Protein AF-0000000084910291 (afdb_homodimer)

Radius of gyration: 29.85 Å; Cα contacts (8 Å, |Δi|>4): 2080; chains: 2; bounding box: 60×90×69 Å

Foldseek 3Di:
DFQLQDPPPPPPPPDPPPPPLVSRFKFKAKDKDAAPACRLAFAEEEEDAAQVQAFLVCCQAQFAHQWHFAQCQVVVCVVPVGRDTDGDPLHLSNGHIYMYIQDDPPAFQIHGPPCPQLRPGARSDAAELLRRLSSVLSRVLRVCVVVVSNLPHAYEYEYEAQCLSNRLSNVVVCVVPVNSHNYFAYEYELYAFAQQAGLHQFFFCLVLLVLCVVVVLADPVLNVVLPVPPDPVCRGGVVTDPSNVVSLVVSLVSNDEADQQFRPDPCLAQPLQQPPPPNPCCSGDVSPRPNPNGHPPPRHGSSNSVVSNCLDPVNCVVSVHDNSGDTIRYNCHPNHHYDYDGHGCLVVVVCCQPPHLHAYEYEYECRRSRSHPVSVVCSNVVSCVVVVWAWPFDKAFFALVLEAHTQFIKTATHSRYMYTYGYNGTRSRSNRPVSSVSSVVVCRSVVHDGRHYHD/DFQLPPPDPPPDPPDPPPPVLCSRFKFKAKDKDAAPACRLAFAEEEEDAAQVQAFLVCCQAQFAHQWHFAQQQVVVCVVPVGRDTDGDPLHLSNGHIYMYIQDDPPAFQIHGPPCHQLHPRAGSDAAELLRRLSSVLSRVLRVCVVVVSNLPHAYEYEYEAQCLSNRLSNVVVCVVPVNSHNYFAYEYELYAFAQQAGQHQFFFCLVLLVLCVVVVLADPVLNVVLPVPPDPVCRGGVVTDPSNVVSLVVSLVSNDDADQQFRPDPCLAAVLQQPPPPNPCCRGHPSPDPPPRSRVPVRHGSSNSVVSNCLDPVNCVVSVHDNSGDTIRYNCDPNHHYDYDGHGCLVVVVCCQPPHLHAYEYEYECRRSRSHPVSVVCSNVVSCVVVVWAWPFDKAFFALVLEAHTQFIKTATHSRYMYTYGYNGTRSRSNRPVSSVSSVVVCSSVVHDGRHYHD

Organism: Salpingoeca rosetta (strain ATCC 50818 / BSB-021) (NCBI:txid946362)

pLDDT: mean 85.67, std 19.96, range [27.86, 98.88]

InterPro domains:
  IPR001563 Peptidase S10, serine carboxypeptidase [PF00450] (27-446)
  IPR001563 Peptidase S10, serine carboxypeptidase [PR00724] (88-100)
  IPR001563 Peptidase S10, serine carboxypeptidase [PR00724] (101-111)
  IPR001563 Peptidase S10, serine carboxypeptidase [PR00724] (143-168)
  IPR001563 Peptidase S10, serine carboxypeptidase [PR00724] (417-430)
  IPR001563 Peptidase S10, serine carboxypeptidase [PTHR11802] (28-434)
  IPR018202 Serine carboxypeptidase, serine active site [PS00131] (157-164)
  IPR029058 Alpha/Beta hydrolase fold [G3DSA:3.40.50.1820] (8-272)
  IPR029058 Alpha/Beta hydrolase fold [SSF53474] (28-450)
  IPR033124 Serine carboxypeptidases, histidine active site [PS00560] (417-434)

Solvent-accessible surface area (backbone atoms only — not comparable to full-atom values): 45420 Å² total; per-residue (Å²): 114,44,54,19,57,64,71,70,76,72,63,75,73,61,93,80,76,70,76,77,60,63,38,65,30,34,37,33,31,58,49,77,42,66,18,72,67,43,52,83,69,31,34,37,39,34,39,33,42,17,54,56,34,35,25,16,60,49,44,39,33,44,31,35,26,56,45,24,38,37,68,67,12,51,54,38,20,76,74,72,74,47,60,42,73,39,81,36,95,41,22,52,32,60,65,16,20,37,36,34,39,17,72,60,37,20,12,21,62,9,19,17,56,86,65,34,46,58,30,85,32,50,25,66,50,78,43,33,50,68,54,48,19,51,43,50,42,33,28,53,42,48,47,36,67,76,39,55,86,55,34,82,28,50,26,30,43,30,28,21,33,38,12,27,45,49,43,59,46,26,50,53,47,32,74,76,52,46,72,71,57,40,73,46,31,37,36,26,29,27,43,27,37,19,37,63,63,32,71,16,73,44,52,28,57,38,55,57,52,47,42,39,48,26,53,60,44,40,55,69,68,57,50,52,51,42,64,73,68,35,52,70,65,31,29,47,59,43,71,56,50,73,71,37,46,52,48,53,51,49,45,42,59,25,39,53,59,73,32,58,49,22,56,71,47,81,50,40,34,25,57,53,69,38,62,48,88,82,50,71,76,65,55,52,54,69,80,54,50,77,63,53,82,48,42,68,37,85,55,80,26,41,62,48,46,52,60,57,43,60,68,32,65,69,44,21,56,75,67,72,43,65,80,71,41,37,76,32,62,24,58,54,29,89,46,42,44,74,46,92,68,52,43,64,44,65,67,54,54,50,46,42,39,73,72,41,85,39,36,37,39,38,31,20,12,46,35,10,65,66,53,31,44,65,54,54,53,46,53,52,51,55,50,39,53,74,71,65,55,52,74,73,36,69,66,27,32,25,23,78,72,46,21,60,49,57,38,27,35,33,32,28,36,52,51,52,32,35,43,36,41,32,64,67,9,15,43,57,35,35,52,66,33,30,63,59,40,37,52,51,49,51,33,60,76,66,71,47,80,75,33,41,67,49,118,112,46,54,18,57,65,70,70,74,72,62,76,74,60,93,81,75,69,72,80,65,58,37,66,29,31,37,31,32,60,48,78,42,66,18,72,68,43,54,82,68,33,35,35,39,32,39,34,44,18,54,55,34,35,24,16,60,48,45,39,32,45,30,35,27,55,45,23,35,36,69,67,13,51,55,38,21,75,74,72,74,47,60,42,72,37,81,36,95,42,21,52,32,61,65,18,20,36,36,32,39,18,72,60,42,21,12,21,65,8,18,19,56,87,66,33,49,58,30,85,34,48,28,67,50,79,41,33,51,66,54,48,17,50,44,51,43,33,28,51,43,48,46,36,66,76,40,56,86,55,33,82,26,51,26,30,43,31,26,21,33,38,11,28,45,49,41,58,45,26,50,52,47,32,74,77,53,44,73,72,58,42,74,46,30,36,34,27,28,29,44,28,36,20,37,63,62,32,71,16,70,46,51,27,56,39,54,55,52,48,41,39,45,28,53,59,44,40,54,69,68,58,51,51,51,41,64,72,69,36,50,68,65,30,29,48,59,43,68,55,51,75,70,38,45,52,48,54,51,49,46,43,58,24,39,59,62,74,33,57,47,21,56,71,50,80,54,37,40,20,61,55,70,30,63,48,87,80,50,72,78,66,54,52,46,66,82,50,54,80,62,63,68,52,45,67,31,86,55,80,23,43,61,46,46,53,61,56,42,60,68,32,64,68,46,20,56,74,68,73,43,66,78,70,40,36,74,32,62,25,59,55,29,89,45,45,46,72,47,92,68,53,44,64,45,65,68,55,54,50,46,43,37,74,72,41,83,40,37,37,39,38,33,21,12,46,34,9,65,67,52,30,45,65,53,55,53,47,55,53,50,54,50,39,54,73,71,64,54,52,74,72,36,69,65,28,32,26,22,78,72,47,20,59,50,57,40,28,34,34,33,28,35,50,51,51,34,36,42,35,41,32,63,68,9,15,44,57,34,35,50,65,33,29,63,58,40,37,51,52,51,51,32,60,76,66,71,47,80,75,33,43,67,49,111

Secondary structure (DSSP, 8-state):
-EE-----S-S---TT------GGGEEEEEEEE--SS-TTTS-EEEEE--TTT--THHIIIIIISSEE--HHHHHHHHHHSSPPPEE-TT-GGGTSEEEEEE-STTSBT-EETTT-TTSSS--SSEEEHHHHHHHHHHHHHHHHHH-GGGTTSPEEEEEETTHHHHHHHHHHHHHH--TT--EEEEEEES---BTTTBSSS---SHHHHHHHHHTTSS-HHHHHHHHHHS-HHHHHH----HHHHHHHHHHHHHH----TT-TT------STT---TT-----S-S-S-----S---SS--HHHHHHHHHTSHHHHHHTT--TT---B-STT-TT-EEE------HHHHHHHHHH---EEEEEEETT-STT-HHHHHHHHHHHHHHTTPPEEEEEEEEESSSSS-EEEEEEEETTTEEEEEETT--SSHHHH-HHHHHHHHHHHHHT-PPPB---/-EE-----S-S---TT------GGGEEEEEEEE--SS-TTTS-EEEEE--TTT--THHIIIIIISSEE--HHHHHHHHHHSSPPPEE-TT-GGGTSEEEEEE-STTBBT-EETTT-TTSSS--SSEEEHHHHHHHHHHHHHHHHHH-GGGTTSPEEEEEETTHHHHHHHHHHHHHH--TT--EEEEEEES---BTTTBSSS---SHHHHHHHHHTTSS-HHHHHHHHHHS-HHHHHH----HHHHHHHHHHHHHH----TT-TT------STT---TT-----S-TTS----S----SS--HHHHHHHHHTSHHHHHHTT--TT---B-STT-TT-EEE------HHHHHHHHHH---EEEEEEETT-STT-HHHHHHHHHHHHHHTTPPEEEEEEEEESSSSS-EEEEEEEETTTEEEEEETT--SSHHHH-HHHHHHHHHHHHHT-PPPB---

Structure (mmCIF, N/CA/C/O backbone):
data_AF-0000000084910291-model_v1
#
loop_
_entity.id
_entity.type
_entity.pdbx_description
1 polymer Carboxypeptidase
#
loop_
_atom_site.group_PDB
_atom_site.id
_atom_site.type_symbol
_atom_site.label_atom_id
_atom_site.label_alt_id
_atom_site.label_comp_id
_atom_site.label_asym_id
_atom_site.label_entity_id
_atom_site.label_seq_id
_atom_site.pdbx_PDB_ins_code
_atom_site.Cartn_x
_atom_site.Cartn_y
_atom_site.Cartn_z
_atom_site.occupancy
_atom_site.B_iso_or_equiv
_atom_site.auth_seq_id
_atom_site.auth_comp_id
_atom_site.auth_asym_id
_atom_site.auth_atom_id
_atom_site.pdbx_PDB_model_num
ATOM 1 N N . MET A 1 1 ? 17.5 -29.156 -21.75 1 74.69 1 MET A N 1
ATOM 2 C CA . MET A 1 1 ? 16.297 -29.469 -22.516 1 74.69 1 MET A CA 1
ATOM 3 C C . MET A 1 1 ? 15.82 -30.891 -22.219 1 74.69 1 MET A C 1
ATOM 5 O O . MET A 1 1 ? 16.625 -31.797 -22.062 1 74.69 1 MET A O 1
ATOM 9 N N . THR A 1 2 ? 14.586 -31.016 -21.891 1 62.75 2 THR A N 1
ATOM 10 C CA . THR A 1 2 ? 14.008 -32.344 -21.703 1 62.75 2 THR A CA 1
ATOM 11 C C . THR A 1 2 ? 12.781 -32.531 -22.594 1 62.75 2 THR A C 1
ATOM 13 O O . THR A 1 2 ? 11.977 -31.609 -22.75 1 62.75 2 THR A O 1
ATOM 16 N N . SER A 1 3 ? 12.711 -33.625 -23.375 1 60.72 3 SER A N 1
ATOM 17 C CA . SER A 1 3 ? 11.555 -33.938 -24.219 1 60.72 3 SER A CA 1
ATOM 18 C C . SER A 1 3 ? 10.367 -34.406 -23.375 1 60.72 3 SER A C 1
ATOM 20 O O . SER A 1 3 ? 10.539 -34.844 -22.234 1 60.72 3 SER A O 1
ATOM 22 N N . CYS A 1 4 ? 9.117 -34.094 -23.828 1 57.97 4 CYS A N 1
ATOM 23 C CA . CYS A 1 4 ? 7.918 -34.656 -23.219 1 57.97 4 CYS A CA 1
ATOM 24 C C . CYS A 1 4 ? 7.621 -36.031 -23.797 1 57.97 4 CYS A C 1
ATOM 26 O O . CYS A 1 4 ? 6.945 -36.156 -24.828 1 57.97 4 CYS A O 1
ATOM 28 N N . PRO A 1 5 ? 8.359 -37.125 -23.359 1 48.12 5 PRO A N 1
ATOM 29 C CA . PRO A 1 5 ? 8.102 -38.406 -24.031 1 48.12 5 PRO A CA 1
ATOM 30 C C . PRO A 1 5 ? 6.629 -38.812 -24.016 1 48.12 5 PRO A C 1
ATOM 32 O O . PRO A 1 5 ? 5.883 -38.375 -23.141 1 48.12 5 PRO A O 1
ATOM 35 N N . ALA A 1 6 ? 6.125 -39.469 -25.125 1 47.84 6 ALA A N 1
ATOM 36 C CA . ALA A 1 6 ? 4.758 -39.938 -25.297 1 47.84 6 ALA A CA 1
ATOM 37 C C . ALA A 1 6 ? 4.297 -40.75 -24.078 1 47.84 6 ALA A C 1
ATOM 39 O O . ALA A 1 6 ? 5.012 -41.625 -23.594 1 47.84 6 ALA A O 1
ATOM 40 N N . ALA A 1 7 ? 3.459 -40.219 -23.094 1 43.28 7 ALA A N 1
ATOM 41 C CA . ALA A 1 7 ? 2.721 -41.125 -22.219 1 43.28 7 ALA A CA 1
ATOM 42 C C . ALA A 1 7 ? 2.229 -42.344 -22.984 1 43.28 7 ALA A C 1
ATOM 44 O O . ALA A 1 7 ? 1.704 -42.25 -24.094 1 43.28 7 ALA A O 1
ATOM 45 N N . SER A 1 8 ? 2.738 -43.469 -22.781 1 34.62 8 SER A N 1
ATOM 46 C CA . SER A 1 8 ? 1.968 -44.625 -23.25 1 34.62 8 SER A CA 1
ATOM 47 C C . SER A 1 8 ? 0.469 -44.344 -23.156 1 34.62 8 SER A C 1
ATOM 49 O O . SER A 1 8 ? 0.027 -43.562 -22.344 1 34.62 8 SER A O 1
ATOM 51 N N . SER A 1 9 ? -0.289 -44.719 -24.234 1 33.62 9 SER A N 1
ATOM 52 C CA . SER A 1 9 ? -1.729 -44.719 -24.469 1 33.62 9 SER A CA 1
ATOM 53 C C . SER A 1 9 ? -2.492 -45.094 -23.203 1 33.62 9 SER A C 1
ATOM 55 O O . SER A 1 9 ? -3.566 -45.688 -23.266 1 33.62 9 SER A O 1
ATOM 57 N N . ALA A 1 10 ? -1.91 -45.25 -22.141 1 34.34 10 ALA A N 1
ATOM 58 C CA . ALA A 1 10 ? -2.945 -45.719 -21.219 1 34.34 10 ALA A CA 1
ATOM 59 C C . ALA A 1 10 ? -4.039 -44.656 -21.062 1 34.34 10 ALA A C 1
ATOM 61 O O . ALA A 1 10 ? -4.883 -44.75 -20.172 1 34.34 10 ALA A O 1
ATOM 62 N N . ALA A 1 11 ? -3.844 -43.438 -21.453 1 34.78 11 ALA A N 1
ATOM 63 C CA . ALA A 1 11 ? -5.062 -42.656 -21.281 1 34.78 11 ALA A CA 1
ATOM 64 C C . ALA A 1 11 ? -6.246 -43.312 -21.984 1 34.78 11 ALA A C 1
ATOM 66 O O . ALA A 1 11 ? -6.145 -43.688 -23.156 1 34.78 11 ALA A O 1
ATOM 67 N N . THR A 1 12 ? -7.066 -43.938 -21.234 1 33.25 12 THR A N 1
ATOM 68 C CA . THR A 1 12 ? -8.414 -44.312 -21.656 1 33.25 12 THR A CA 1
ATOM 69 C C . THR A 1 12 ? -8.961 -43.25 -22.641 1 33.25 12 THR A C 1
ATOM 71 O O . THR A 1 12 ? -8.898 -42.062 -22.359 1 33.25 12 THR A O 1
ATOM 74 N N . HIS A 1 13 ? -8.883 -43.531 -23.922 1 32.38 13 HIS A N 1
ATOM 75 C CA . HIS A 1 13 ? -9.578 -42.906 -25.031 1 32.38 13 HIS A CA 1
ATOM 76 C C . HIS A 1 13 ? -10.945 -42.375 -24.594 1 32.38 13 HIS A C 1
ATOM 78 O O . HIS A 1 13 ? -11.891 -43.156 -24.453 1 32.38 13 HIS A O 1
ATOM 84 N N . GLN A 1 14 ? -11.117 -41.469 -23.672 1 31.59 14 GLN A N 1
ATOM 85 C CA . GLN A 1 14 ? -12.492 -41.062 -23.906 1 31.59 14 GLN A CA 1
ATOM 86 C C . GLN A 1 14 ? -12.742 -40.75 -25.375 1 31.59 14 GLN A C 1
ATOM 88 O O . GLN A 1 14 ? -11.922 -40.094 -26.031 1 31.59 14 GLN A O 1
ATOM 93 N N . PRO A 1 15 ? -13.586 -41.344 -26.141 1 31.5 15 PRO A N 1
ATOM 94 C CA . PRO A 1 15 ? -14.203 -41.062 -27.438 1 31.5 15 PRO A CA 1
ATOM 95 C C . PRO A 1 15 ? -14.586 -39.594 -27.609 1 31.5 15 PRO A C 1
ATOM 97 O O . PRO A 1 15 ? -15.219 -39.031 -26.734 1 31.5 15 PRO A O 1
ATOM 100 N N . GLY A 1 16 ? -13.703 -38.656 -28.391 1 35.56 16 GLY A N 1
ATOM 101 C CA . GLY A 1 16 ? -13.828 -37.344 -28.953 1 35.56 16 GLY A CA 1
ATOM 102 C C . GLY A 1 16 ? -12.594 -36.469 -28.75 1 35.56 16 GLY A C 1
ATOM 103 O O . GLY A 1 16 ? -12.422 -35.469 -29.422 1 35.56 16 GLY A O 1
ATOM 104 N N . LEU A 1 17 ? -12.039 -36.375 -27.547 1 37.38 17 LEU A N 1
ATOM 105 C CA . LEU A 1 17 ? -10.953 -35.438 -27.422 1 37.38 17 LEU A CA 1
ATOM 106 C C . LEU A 1 17 ? -9.633 -36.031 -27.875 1 37.38 17 LEU A C 1
ATOM 108 O O . LEU A 1 17 ? -8.852 -36.531 -27.047 1 37.38 17 LEU A O 1
ATOM 112 N N . HIS A 1 18 ? -9.484 -36.875 -28.922 1 37.84 18 HIS A N 1
ATOM 113 C CA . HIS A 1 18 ? -8.25 -37.438 -29.438 1 37.84 18 HIS A CA 1
ATOM 114 C C . HIS A 1 18 ? -7.305 -36.344 -29.938 1 37.84 18 HIS A C 1
ATOM 116 O O . HIS A 1 18 ? -7.145 -36.188 -31.156 1 37.84 18 HIS A O 1
ATOM 122 N N . GLN A 1 19 ? -7.398 -35.062 -29.656 1 42.38 19 GLN A N 1
ATOM 123 C CA . GLN A 1 19 ? -6.324 -34.375 -30.344 1 42.38 19 GLN A CA 1
ATOM 124 C C . GLN A 1 19 ? -4.957 -34.875 -29.906 1 42.38 19 GLN A C 1
ATOM 126 O O . GLN A 1 19 ? -4.625 -34.844 -28.719 1 42.38 19 GLN A O 1
ATOM 131 N N . ASP A 1 20 ? -4.328 -35.875 -30.609 1 42.41 20 ASP A N 1
ATOM 132 C CA . ASP A 1 20 ? -2.967 -36.375 -30.547 1 42.41 20 ASP A CA 1
ATOM 133 C C . ASP A 1 20 ? -1.956 -35.25 -30.375 1 42.41 20 ASP A C 1
ATOM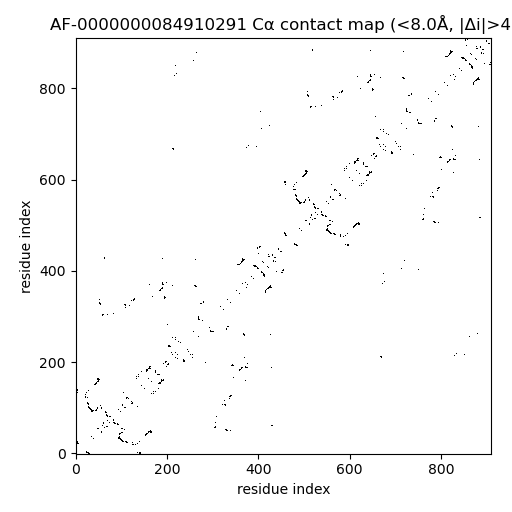 135 O O . ASP A 1 20 ? -1.758 -34.438 -31.266 1 42.41 20 ASP A O 1
ATOM 139 N N . ILE A 1 21 ? -1.967 -34.469 -29.422 1 51.69 21 ILE A N 1
ATOM 140 C CA . ILE A 1 21 ? -0.77 -33.656 -29.281 1 51.69 21 ILE A CA 1
ATOM 141 C C . ILE A 1 21 ? 0.471 -34.531 -29.281 1 51.69 21 ILE A C 1
ATOM 143 O O . ILE A 1 21 ? 0.593 -35.438 -28.469 1 51.69 21 ILE A O 1
ATOM 147 N N . PRO A 1 22 ? 1.172 -34.625 -30.406 1 55.94 22 PRO A N 1
ATOM 148 C CA . PRO A 1 22 ? 2.424 -35.375 -30.406 1 55.94 22 PRO A CA 1
ATOM 149 C C . PRO A 1 22 ? 3.412 -34.875 -29.359 1 55.94 22 PRO A C 1
ATOM 151 O O . PRO A 1 22 ? 4.238 -34 -29.641 1 55.94 22 PRO A O 1
ATOM 154 N N . MET A 1 23 ? 3.074 -35.125 -28.094 1 63 23 MET A N 1
ATOM 155 C CA . MET A 1 23 ? 3.936 -34.844 -26.953 1 63 23 MET A CA 1
ATOM 156 C C . MET A 1 23 ? 5.387 -35.188 -27.266 1 63 23 MET A C 1
ATOM 158 O O . MET A 1 23 ? 6.309 -34.531 -26.75 1 63 23 MET A O 1
ATOM 162 N N . GLU A 1 24 ? 5.473 -36.031 -28.297 1 68.44 24 GLU A N 1
ATOM 163 C CA . GLU A 1 24 ? 6.828 -36.469 -28.625 1 68.44 24 GLU A CA 1
ATOM 164 C C . GLU A 1 24 ? 7.617 -35.344 -29.297 1 68.44 24 GLU A C 1
ATOM 166 O O . GLU A 1 24 ? 8.852 -35.406 -29.328 1 68.44 24 GLU A O 1
ATOM 171 N N . ARG A 1 25 ? 6.941 -34.344 -29.578 1 78.19 25 ARG A N 1
ATOM 172 C CA . ARG A 1 25 ? 7.598 -33.25 -30.312 1 78.19 25 ARG A CA 1
ATOM 173 C C . ARG A 1 25 ? 7.938 -32.094 -29.391 1 78.19 25 ARG A C 1
ATOM 175 O O . ARG A 1 25 ? 8.617 -31.141 -29.797 1 78.19 25 ARG A O 1
ATOM 182 N N . CYS A 1 26 ? 7.539 -32.25 -28.188 1 85.56 26 CYS A N 1
ATOM 183 C CA . CYS A 1 26 ? 7.715 -31.156 -27.266 1 85.56 26 CYS A CA 1
ATOM 184 C C . CYS A 1 26 ? 9.102 -31.188 -26.625 1 85.56 26 CYS A C 1
ATOM 186 O O . CYS A 1 26 ? 9.523 -32.219 -26.094 1 85.56 26 CYS A O 1
ATOM 188 N N . MET A 1 27 ? 9.844 -30.062 -26.781 1 87.25 27 MET A N 1
ATOM 189 C CA . MET A 1 27 ? 11.117 -29.859 -26.109 1 87.25 27 MET A CA 1
ATOM 190 C C . MET A 1 27 ? 11 -28.766 -25.047 1 87.25 27 MET A C 1
ATOM 192 O O . MET A 1 27 ? 10.773 -27.594 -25.375 1 87.25 27 MET A O 1
ATOM 196 N N . VAL A 1 28 ? 11.188 -29.172 -23.781 1 92.31 28 VAL A N 1
ATOM 197 C CA . VAL A 1 28 ? 10.922 -28.266 -22.672 1 92.31 28 VAL A CA 1
ATOM 198 C C . VAL A 1 28 ? 12.234 -27.75 -22.094 1 92.31 28 VAL A C 1
ATOM 200 O O . VAL A 1 28 ? 13.117 -28.547 -21.734 1 92.31 28 VAL A O 1
ATOM 203 N N . HIS A 1 29 ? 12.344 -26.422 -22.094 1 93.56 29 HIS A N 1
ATOM 204 C CA . HIS A 1 29 ? 13.484 -25.797 -21.453 1 93.56 29 HIS A CA 1
ATOM 205 C C . HIS A 1 29 ? 13.273 -25.672 -19.953 1 93.56 29 HIS A C 1
ATOM 207 O O . HIS A 1 29 ? 12.203 -25.25 -19.5 1 93.56 29 HIS A O 1
ATOM 213 N N . TRP A 1 30 ? 14.242 -26.141 -19.188 1 96 30 TRP A N 1
ATOM 214 C CA . TRP A 1 30 ? 14.211 -26.031 -17.734 1 96 30 TRP A CA 1
ATOM 215 C C . TRP A 1 30 ? 15.578 -25.625 -17.188 1 96 30 TRP A C 1
ATOM 217 O O . TRP A 1 30 ? 16.594 -25.797 -17.859 1 96 30 TRP A O 1
ATOM 227 N N . ILE A 1 31 ? 15.531 -24.969 -16.062 1 96.38 31 ILE A N 1
ATOM 228 C CA . ILE A 1 31 ? 16.75 -24.625 -15.336 1 96.38 31 ILE A CA 1
ATOM 229 C C . ILE A 1 31 ? 16.672 -25.156 -13.906 1 96.38 31 ILE A C 1
ATOM 231 O O . ILE A 1 31 ? 15.68 -24.953 -13.211 1 96.38 31 ILE A O 1
ATOM 235 N N . LEU A 1 32 ? 17.672 -25.922 -13.547 1 97.38 32 LEU A N 1
ATOM 236 C CA . LEU A 1 32 ? 17.828 -26.375 -12.172 1 97.38 32 LEU A CA 1
ATOM 237 C C . LEU A 1 32 ? 18.906 -25.578 -11.445 1 97.38 32 LEU A C 1
ATOM 239 O O . LEU A 1 32 ? 20.031 -25.484 -11.93 1 97.38 32 LEU A O 1
ATOM 243 N N . LEU A 1 33 ? 18.516 -24.969 -10.352 1 97.56 33 LEU A N 1
ATOM 244 C CA . LEU A 1 33 ? 19.469 -24.359 -9.438 1 97.56 33 LEU A CA 1
ATOM 245 C C . LEU A 1 33 ? 19.578 -25.156 -8.148 1 97.56 33 LEU A C 1
ATOM 247 O O . LEU A 1 33 ? 18.578 -25.391 -7.469 1 97.56 33 LEU A O 1
ATOM 251 N N . GLU A 1 34 ? 20.797 -25.531 -7.844 1 97.62 34 GLU A N 1
ATOM 252 C CA . GLU A 1 34 ? 21.016 -26.328 -6.633 1 97.62 34 GLU A CA 1
ATOM 253 C C . GLU A 1 34 ? 20.938 -25.438 -5.387 1 97.62 34 GLU A C 1
ATOM 255 O O . GLU A 1 34 ? 21.328 -24.266 -5.422 1 97.62 34 GLU A O 1
ATOM 260 N N . SER A 1 35 ? 20.469 -26.109 -4.312 1 98.19 35 SER A N 1
ATOM 261 C CA . SER A 1 35 ? 20.484 -25.422 -3.021 1 98.19 35 SER A CA 1
ATOM 262 C C . SER A 1 35 ? 21.891 -25 -2.643 1 98.19 35 SER A C 1
ATOM 264 O O . SER A 1 35 ? 22.859 -25.734 -2.848 1 98.19 35 SER A O 1
ATOM 266 N N . GLU A 1 36 ? 21.984 -23.781 -2.111 1 97.25 36 GLU A N 1
ATOM 267 C CA . GLU A 1 36 ? 23.266 -23.281 -1.616 1 97.25 36 GLU A CA 1
ATOM 268 C C . GLU A 1 36 ? 23.625 -23.906 -0.28 1 97.25 36 GLU A C 1
ATOM 270 O O . GLU A 1 36 ? 24.797 -23.891 0.126 1 97.25 36 GLU A O 1
ATOM 275 N N . ARG A 1 37 ? 22.672 -24.484 0.397 1 97.38 37 ARG A N 1
ATOM 276 C CA . ARG A 1 37 ? 22.859 -25.016 1.746 1 97.38 37 ARG A CA 1
ATOM 277 C C . ARG A 1 37 ? 23.188 -26.5 1.714 1 97.38 37 ARG A C 1
ATOM 279 O O . ARG A 1 37 ? 24.281 -26.906 2.119 1 97.38 37 ARG A O 1
ATOM 286 N N . ASP A 1 38 ? 22.312 -27.312 1.169 1 98 38 ASP A N 1
ATOM 287 C CA . ASP A 1 38 ? 22.469 -28.766 1.148 1 98 38 ASP A CA 1
ATOM 288 C C . ASP A 1 38 ? 21.719 -29.375 -0.04 1 98 38 ASP A C 1
ATOM 290 O O . ASP A 1 38 ? 20.672 -30 0.128 1 98 38 ASP A O 1
ATOM 294 N N . PRO A 1 39 ? 22.312 -29.328 -1.255 1 97.44 39 PRO A N 1
ATOM 295 C CA . PRO A 1 39 ? 21.625 -29.75 -2.473 1 97.44 39 PRO A CA 1
ATOM 296 C C . PRO A 1 39 ? 21.234 -31.234 -2.445 1 97.44 39 PRO A C 1
ATOM 298 O O . PRO A 1 39 ? 20.281 -31.641 -3.102 1 97.44 39 PRO A O 1
ATOM 301 N N . LYS A 1 40 ? 21.891 -32 -1.65 1 97.56 40 LYS A N 1
ATOM 302 C CA . LYS A 1 40 ? 21.656 -33.438 -1.621 1 97.56 40 LYS A CA 1
ATOM 303 C C . LYS A 1 40 ? 20.406 -33.781 -0.807 1 97.56 40 LYS A C 1
ATOM 305 O O . LYS A 1 40 ? 19.781 -34.812 -1.018 1 97.56 40 LYS A O 1
ATOM 310 N N . ASN A 1 41 ? 20.094 -32.844 0.122 1 98.06 41 ASN A N 1
ATOM 311 C CA . ASN A 1 41 ? 19.031 -33.219 1.055 1 98.06 41 ASN A CA 1
ATOM 312 C C . ASN A 1 41 ? 17.906 -32.188 1.071 1 98.06 41 ASN A C 1
ATOM 314 O O . ASN A 1 41 ? 16.797 -32.469 1.512 1 98.06 41 ASN A O 1
ATOM 318 N N . ASP A 1 42 ? 18.203 -31 0.622 1 98.69 42 ASP A N 1
ATOM 319 C CA . ASP A 1 42 ? 17.172 -29.969 0.603 1 98.69 42 ASP A CA 1
ATOM 320 C C . ASP A 1 42 ? 16.062 -30.312 -0.391 1 98.69 42 ASP A C 1
ATOM 322 O O . ASP A 1 42 ? 16.312 -31 -1.384 1 98.69 42 ASP A O 1
ATOM 326 N N . PRO A 1 43 ? 14.875 -29.844 -0.082 1 98.81 43 PRO A N 1
ATOM 327 C CA . PRO A 1 43 ? 13.75 -30.156 -0.966 1 98.81 43 PRO A CA 1
ATOM 328 C C . PRO A 1 43 ? 13.945 -29.625 -2.383 1 98.81 43 PRO A C 1
ATOM 330 O O . PRO A 1 43 ? 14.805 -28.781 -2.615 1 98.81 43 PRO A O 1
ATOM 333 N N . LEU A 1 44 ? 13.148 -30.203 -3.305 1 98.81 44 LEU A N 1
ATOM 334 C CA . LEU A 1 44 ? 13.055 -29.734 -4.684 1 98.81 44 LEU A CA 1
ATOM 335 C C . LEU A 1 44 ? 11.781 -28.938 -4.898 1 98.81 44 LEU A C 1
ATOM 337 O O . LEU A 1 44 ? 10.672 -29.469 -4.762 1 98.81 44 LEU A O 1
ATOM 341 N N . VAL A 1 45 ? 11.922 -27.688 -5.176 1 98.88 45 VAL A N 1
ATOM 342 C CA . VAL A 1 45 ? 10.797 -26.812 -5.469 1 98.88 45 VAL A CA 1
ATOM 343 C C . VAL A 1 45 ? 10.68 -26.609 -6.977 1 98.88 45 VAL A C 1
ATOM 345 O O . VAL A 1 45 ? 11.594 -26.078 -7.613 1 98.88 45 VAL A O 1
ATOM 348 N N . VAL A 1 46 ? 9.578 -27.031 -7.531 1 98.88 46 VAL A N 1
ATOM 349 C CA . VAL A 1 46 ? 9.289 -26.844 -8.945 1 98.88 46 VAL A CA 1
ATOM 350 C C . VAL A 1 46 ? 8.414 -25.609 -9.133 1 98.88 46 VAL A C 1
ATOM 352 O O . VAL A 1 46 ? 7.398 -25.453 -8.445 1 98.88 46 VAL A O 1
ATOM 355 N N . TRP A 1 47 ? 8.75 -24.766 -10.102 1 98.75 47 TRP A N 1
ATOM 356 C CA . TRP A 1 47 ? 8.047 -23.5 -10.258 1 98.75 47 TRP A CA 1
ATOM 357 C C . TRP A 1 47 ? 7.43 -23.375 -11.641 1 98.75 47 TRP A C 1
ATOM 359 O O . TRP A 1 47 ? 8.094 -23.641 -12.648 1 98.75 47 TRP A O 1
ATOM 369 N N . TYR A 1 48 ? 6.168 -22.891 -11.625 1 97.81 48 TYR A N 1
ATOM 370 C CA . TYR A 1 48 ? 5.441 -22.516 -12.836 1 97.81 48 TYR A CA 1
ATOM 371 C C . TYR A 1 48 ? 4.895 -21.109 -12.727 1 97.81 48 TYR A C 1
ATOM 373 O O . TYR A 1 48 ? 4.168 -20.781 -11.789 1 97.81 48 TYR A O 1
ATOM 381 N N . GLN A 1 49 ? 5.125 -20.109 -13.609 1 93.5 49 GLN A N 1
ATOM 382 C CA . GLN A 1 49 ? 4.746 -18.703 -13.586 1 93.5 49 GLN A CA 1
ATOM 383 C C . GLN A 1 49 ? 3.258 -18.516 -13.859 1 93.5 49 GLN A C 1
ATOM 385 O O . GLN A 1 49 ? 2.6 -17.688 -13.234 1 93.5 49 GLN A O 1
ATOM 390 N N . GLY A 1 50 ? 2.613 -18.906 -14.617 1 91.31 50 GLY A N 1
ATOM 391 C CA . GLY A 1 50 ? 1.229 -18.797 -15.047 1 91.31 50 GLY A CA 1
ATOM 392 C C . GLY A 1 50 ? 1.079 -18.203 -16.438 1 91.31 50 GLY A C 1
ATOM 393 O O . GLY A 1 50 ? 1.749 -18.641 -17.375 1 91.31 50 GLY A O 1
ATOM 394 N N . GLY A 1 51 ? 0.181 -17.359 -16.609 1 84.38 51 GLY A N 1
ATOM 395 C CA . GLY A 1 51 ? -0.156 -16.797 -17.906 1 84.38 51 GLY A CA 1
ATOM 396 C C . GLY A 1 51 ? -1.59 -17.078 -18.328 1 84.38 51 GLY A C 1
ATOM 397 O O . GLY A 1 51 ? -2.523 -16.484 -17.781 1 84.38 51 GLY A O 1
ATOM 398 N N . PRO A 1 52 ? -1.91 -17.969 -18.969 1 86.69 52 PRO A N 1
ATOM 399 C CA . PRO A 1 52 ? -0.949 -18.906 -19.562 1 86.69 52 PRO A CA 1
ATOM 400 C C . PRO A 1 52 ? -0.03 -18.219 -20.578 1 86.69 52 PRO A C 1
ATOM 402 O O . PRO A 1 52 ? -0.466 -17.328 -21.312 1 86.69 52 PRO A O 1
ATOM 405 N N . GLY A 1 53 ? 1.206 -18.672 -20.5 1 85.75 53 GLY A N 1
ATOM 406 C CA . GLY A 1 53 ? 2.125 -18.203 -21.531 1 85.75 53 GLY A CA 1
ATOM 407 C C . GLY A 1 53 ? 3.271 -17.375 -20.984 1 85.75 53 GLY A C 1
ATOM 408 O O . GLY A 1 53 ? 4.18 -17 -21.719 1 85.75 53 GLY A O 1
ATOM 409 N N . ALA A 1 54 ? 3.236 -17.172 -19.703 1 88.75 54 ALA A N 1
ATOM 410 C CA . ALA A 1 54 ? 4.359 -16.453 -19.094 1 88.75 54 ALA A CA 1
ATOM 411 C C . ALA A 1 54 ? 5.527 -17.391 -18.828 1 88.75 54 ALA A C 1
ATOM 413 O O . ALA A 1 54 ? 5.332 -18.531 -18.391 1 88.75 54 ALA A O 1
ATOM 414 N N . SER A 1 55 ? 6.68 -16.891 -19.062 1 92.5 55 SER A N 1
ATOM 415 C CA . SER A 1 55 ? 7.875 -17.703 -18.859 1 92.5 55 SER A CA 1
ATOM 416 C C . SER A 1 55 ? 8.234 -17.797 -17.375 1 92.5 55 SER A C 1
ATOM 418 O O . SER A 1 55 ? 8.203 -16.812 -16.656 1 92.5 55 SER A O 1
ATOM 420 N N . SER A 1 56 ? 8.648 -18.969 -16.969 1 95.75 56 SER A N 1
ATOM 421 C CA . SER A 1 56 ? 9.102 -19.203 -15.602 1 95.75 56 SER A CA 1
ATOM 422 C C . SER A 1 56 ? 10.438 -18.531 -15.336 1 95.75 56 SER A C 1
ATOM 424 O O . SER A 1 56 ? 10.859 -18.391 -14.188 1 95.75 56 SER A O 1
ATOM 426 N N . LEU A 1 57 ? 11.031 -18.047 -16.391 1 95 57 LEU A N 1
ATOM 427 C CA . LEU A 1 57 ? 12.258 -17.266 -16.203 1 95 57 LEU A CA 1
ATOM 428 C C . LEU A 1 57 ? 11.961 -15.945 -15.5 1 95 57 LEU A C 1
ATOM 430 O O . LEU A 1 57 ? 12.859 -15.336 -14.914 1 95 57 LEU A O 1
ATOM 434 N N . TYR A 1 58 ? 10.727 -15.562 -15.609 1 92.88 58 TYR A N 1
ATOM 435 C CA . TYR A 1 58 ? 10.344 -14.391 -14.828 1 92.88 58 TYR A CA 1
ATOM 436 C C . TYR A 1 58 ? 10.508 -14.648 -13.336 1 92.88 58 TYR A C 1
ATOM 438 O O . TYR A 1 58 ? 11.102 -13.828 -12.625 1 92.88 58 TYR A O 1
ATOM 446 N N . GLY A 1 59 ? 9.969 -15.75 -12.867 1 95.94 59 GLY A N 1
ATOM 447 C CA . GLY A 1 59 ? 10.172 -16.125 -11.477 1 95.94 59 GLY A CA 1
ATOM 448 C C . GLY A 1 59 ? 11.633 -16.219 -11.094 1 95.94 59 GLY A C 1
ATOM 449 O O . GLY A 1 59 ? 12.047 -15.664 -10.07 1 95.94 59 GLY A O 1
ATOM 450 N N . LEU A 1 60 ? 12.383 -16.75 -11.922 1 96.56 60 LEU A N 1
ATOM 451 C CA . LEU A 1 60 ? 13.789 -17 -11.625 1 96.56 60 LEU A CA 1
ATOM 452 C C . LEU A 1 60 ? 14.578 -15.703 -11.57 1 96.56 60 LEU A C 1
ATOM 454 O O . LEU A 1 60 ? 15.375 -15.492 -10.656 1 96.56 60 LEU A O 1
ATOM 458 N N . PHE A 1 61 ? 14.328 -14.828 -12.531 1 94.75 61 PHE A N 1
ATOM 459 C CA . PHE A 1 61 ? 15.266 -13.727 -12.703 1 94.75 61 PHE A CA 1
ATOM 460 C C . PHE A 1 61 ? 14.664 -12.422 -12.195 1 94.75 61 PHE A C 1
ATOM 462 O O . PHE A 1 61 ? 15.367 -11.414 -12.062 1 94.75 61 PHE A O 1
ATOM 469 N N . VAL A 1 62 ? 13.398 -12.43 -11.867 1 92.94 62 VAL A N 1
ATOM 470 C CA . VAL A 1 62 ? 12.781 -11.195 -11.383 1 92.94 62 VAL A CA 1
ATOM 471 C C . VAL A 1 62 ? 12.258 -11.398 -9.961 1 92.94 62 VAL A C 1
ATOM 473 O O . VAL A 1 62 ? 12.211 -10.461 -9.172 1 92.94 62 VAL A O 1
ATOM 476 N N . GLU A 1 63 ? 11.961 -12.633 -9.602 1 95.69 63 GLU A N 1
ATOM 477 C CA . GLU A 1 63 ? 11.242 -12.836 -8.344 1 95.69 63 GLU A CA 1
ATOM 478 C C . GLU A 1 63 ? 12.141 -13.453 -7.285 1 95.69 63 GLU A C 1
ATOM 480 O O . GLU A 1 63 ? 12.492 -12.805 -6.301 1 95.69 63 GLU A O 1
ATOM 485 N N . PHE A 1 64 ? 12.609 -14.68 -7.453 1 97.75 64 PHE A N 1
ATOM 486 C CA . PHE A 1 64 ? 13.094 -15.375 -6.266 1 97.75 64 PHE A CA 1
ATOM 487 C C . PHE A 1 64 ? 14.469 -15.969 -6.504 1 97.75 64 PHE A C 1
ATOM 489 O O . PHE A 1 64 ? 15.039 -16.609 -5.621 1 97.75 64 PHE A O 1
ATOM 496 N N . GLY A 1 65 ? 15.047 -15.812 -7.641 1 97.56 65 GLY A N 1
ATOM 497 C CA . GLY A 1 65 ? 16.344 -16.406 -7.938 1 97.56 65 GLY A CA 1
ATOM 498 C C . GLY A 1 65 ? 17.484 -15.734 -7.211 1 97.56 65 GLY A C 1
ATOM 499 O O . GLY A 1 65 ? 17.297 -14.695 -6.574 1 97.56 65 GLY A O 1
ATOM 500 N N . PRO A 1 66 ? 18.656 -16.328 -7.305 1 97.31 66 PRO A N 1
ATOM 501 C CA . PRO A 1 66 ? 19.812 -15.773 -6.613 1 97.31 66 PRO A CA 1
ATOM 502 C C . PRO A 1 66 ? 20.297 -14.469 -7.238 1 97.31 66 PRO A C 1
ATOM 504 O O . PRO A 1 66 ? 20.922 -13.641 -6.555 1 97.31 66 PRO A O 1
ATOM 507 N N . LEU A 1 67 ? 20.109 -14.344 -8.547 1 95.44 67 LEU A N 1
ATOM 508 C CA . LEU A 1 67 ? 20.375 -13.109 -9.289 1 95.44 67 LEU A CA 1
ATOM 509 C C . LEU A 1 67 ? 19.094 -12.57 -9.906 1 95.44 67 LEU A C 1
ATOM 511 O O . LEU A 1 67 ? 18.375 -13.289 -10.602 1 95.44 67 LEU A O 1
ATOM 515 N N . ARG A 1 68 ? 18.859 -11.281 -9.602 1 93.19 68 ARG A N 1
ATOM 516 C CA . ARG A 1 68 ? 17.578 -10.758 -10.055 1 93.19 68 ARG A CA 1
ATOM 517 C C . ARG A 1 68 ? 17.75 -9.508 -10.906 1 93.19 68 ARG A C 1
ATOM 519 O O . ARG A 1 68 ? 18.75 -8.797 -10.766 1 93.19 68 ARG A O 1
ATOM 526 N N . LEU A 1 69 ? 16.812 -9.336 -11.781 1 89.69 69 LEU A N 1
ATOM 527 C CA . LEU A 1 69 ? 16.641 -8.109 -12.555 1 89.69 69 LEU A CA 1
ATOM 528 C C . LEU A 1 69 ? 15.648 -7.176 -11.867 1 89.69 69 LEU A C 1
ATOM 530 O O . LEU A 1 69 ? 14.539 -7.582 -11.516 1 89.69 69 LEU A O 1
ATOM 534 N N . ASN A 1 70 ? 16.109 -5.977 -11.617 1 83.56 70 ASN A N 1
ATOM 535 C CA . ASN A 1 70 ? 15.273 -4.992 -10.945 1 83.56 70 ASN A CA 1
ATOM 536 C C . ASN A 1 70 ? 15.562 -3.576 -11.438 1 83.56 70 ASN A C 1
ATOM 538 O O . ASN A 1 70 ? 16.109 -3.391 -12.523 1 83.56 70 ASN A O 1
ATOM 542 N N . GLU A 1 71 ? 15.117 -2.613 -10.688 1 75.81 71 GLU A N 1
ATOM 543 C CA . GLU A 1 71 ? 15.273 -1.221 -11.102 1 75.81 71 GLU A CA 1
ATOM 544 C C . GLU A 1 71 ? 16.734 -0.854 -11.273 1 75.81 71 GLU A C 1
ATOM 546 O O . GLU A 1 71 ? 17.094 -0.078 -12.164 1 75.81 71 GLU A O 1
ATOM 551 N N . LEU A 1 72 ? 17.578 -1.382 -10.445 1 79.31 72 LEU A N 1
ATOM 552 C CA . LEU A 1 72 ? 19 -1.123 -10.539 1 79.31 72 LEU A CA 1
ATOM 553 C C . LEU A 1 72 ? 19.578 -1.687 -11.836 1 79.31 72 LEU A C 1
ATOM 555 O O . LEU A 1 72 ? 20.5 -1.116 -12.414 1 79.31 72 LEU A O 1
ATOM 559 N N . SER A 1 73 ? 18.984 -2.799 -12.227 1 83.06 73 SER A N 1
ATOM 560 C CA . SER A 1 73 ? 19.391 -3.408 -13.492 1 83.06 73 SER A CA 1
ATOM 561 C C . SER A 1 73 ? 19.172 -2.461 -14.664 1 83.06 73 SER A C 1
ATOM 563 O O . SER A 1 73 ? 20 -2.357 -15.562 1 83.06 73 SER A O 1
ATOM 565 N N . MET A 1 74 ? 18.078 -1.804 -14.609 1 76.94 74 MET A N 1
ATOM 566 C CA . MET A 1 74 ? 17.734 -0.896 -15.695 1 76.94 74 MET A CA 1
ATOM 567 C C . MET A 1 74 ? 18.578 0.367 -15.656 1 76.94 74 MET A C 1
ATOM 569 O O . MET A 1 74 ? 18.922 0.931 -16.703 1 76.94 74 MET A O 1
ATOM 573 N N . GLN A 1 75 ? 18.891 0.793 -14.43 1 76.06 75 GLN A N 1
ATOM 574 C CA . GLN A 1 75 ? 19.812 1.914 -14.312 1 76.06 75 GLN A CA 1
ATOM 575 C C . GLN A 1 75 ? 21.156 1.581 -14.945 1 76.06 75 GLN A C 1
ATOM 577 O O . GLN A 1 75 ? 21.734 2.398 -15.672 1 76.06 75 GLN A O 1
ATOM 582 N N . HIS A 1 76 ? 21.625 0.431 -14.695 1 80.31 76 HIS A N 1
ATOM 583 C CA . HIS A 1 76 ? 22.875 -0.03 -15.289 1 80.31 76 HIS A CA 1
ATOM 584 C C . HIS A 1 76 ? 22.766 -0.13 -16.797 1 80.31 76 HIS A C 1
ATOM 586 O O . HIS A 1 76 ? 23.734 0.169 -17.516 1 80.31 76 HIS A O 1
ATOM 592 N N . TYR A 1 77 ? 21.656 -0.564 -17.266 1 81 77 TYR A N 1
ATOM 593 C CA . TYR A 1 77 ? 21.391 -0.67 -18.703 1 81 77 TYR A CA 1
ATOM 594 C C . TYR A 1 77 ? 21.516 0.688 -19.375 1 81 77 TYR A C 1
ATOM 596 O O . TYR A 1 77 ? 22.125 0.797 -20.453 1 81 77 TYR A O 1
ATOM 604 N N . ASN A 1 78 ? 20.953 1.631 -18.719 1 78.31 78 ASN A N 1
ATOM 605 C CA . ASN A 1 78 ? 21 2.977 -19.281 1 78.31 78 ASN A CA 1
ATOM 606 C C . ASN A 1 78 ? 22.422 3.506 -19.359 1 78.31 78 ASN A C 1
ATOM 608 O O . ASN A 1 78 ? 22.75 4.301 -20.25 1 78.31 78 ASN A O 1
ATOM 612 N N . GLU A 1 79 ? 23.266 2.945 -18.531 1 84 79 GLU A N 1
ATOM 613 C CA . GLU A 1 79 ? 24.641 3.41 -18.484 1 84 79 GLU A CA 1
ATOM 614 C C . GLU A 1 79 ? 25.547 2.555 -19.359 1 84 79 GLU A C 1
ATOM 616 O O . GLU A 1 79 ? 26.5 3.064 -19.969 1 84 79 GLU A O 1
ATOM 621 N N . THR A 1 80 ? 25.297 1.237 -19.469 1 84.69 80 THR A N 1
ATOM 622 C CA . THR A 1 80 ? 26.281 0.328 -20.047 1 84.69 80 THR A CA 1
ATOM 623 C C . THR A 1 80 ? 25.688 -0.397 -21.25 1 84.69 80 THR A C 1
ATOM 625 O O . THR A 1 80 ? 26.422 -1 -22.047 1 84.69 80 THR A O 1
ATOM 628 N N . GLY A 1 81 ? 24.359 -0.364 -21.344 1 81.19 81 GLY A N 1
ATOM 629 C CA . GLY A 1 81 ? 23.688 -1.079 -22.406 1 81.19 81 GLY A CA 1
ATOM 630 C C . GLY A 1 81 ? 23.375 -2.52 -22.062 1 81.19 81 GLY A C 1
ATOM 631 O O . GLY A 1 81 ? 22.797 -3.252 -22.875 1 81.19 81 GLY A O 1
ATOM 632 N N . VAL A 1 82 ? 23.766 -2.916 -20.828 1 84.38 82 VAL A N 1
ATOM 633 C CA . VAL A 1 82 ? 23.5 -4.273 -20.359 1 84.38 82 VAL A CA 1
ATOM 634 C C . VAL A 1 82 ? 22.875 -4.234 -18.969 1 84.38 82 VAL A C 1
ATOM 636 O O . VAL A 1 82 ? 23.438 -3.648 -18.047 1 84.38 82 VAL A O 1
ATOM 639 N N . PRO A 1 83 ? 21.672 -4.824 -18.922 1 86.44 83 PRO A N 1
ATOM 640 C CA . PRO A 1 83 ? 21.125 -4.871 -17.562 1 86.44 83 PRO A CA 1
ATOM 641 C C . PRO A 1 83 ? 21.969 -5.746 -16.625 1 86.44 83 PRO A C 1
ATOM 643 O O . PRO A 1 83 ? 22.328 -6.867 -16.984 1 86.44 83 PRO A O 1
ATOM 646 N N . ALA A 1 84 ? 22.281 -5.207 -15.523 1 87.44 84 ALA A N 1
ATOM 647 C CA . ALA A 1 84 ? 23.062 -5.957 -14.547 1 87.44 84 ALA A CA 1
ATOM 648 C C . ALA A 1 84 ? 22.172 -6.879 -13.719 1 87.44 84 ALA A C 1
ATOM 650 O O . ALA A 1 84 ? 21.031 -6.516 -13.383 1 87.44 84 ALA A O 1
ATOM 651 N N . LEU A 1 85 ? 22.625 -8.117 -13.492 1 91.19 85 LEU A N 1
ATOM 652 C CA . LEU A 1 85 ? 21.984 -8.992 -12.516 1 91.19 85 LEU A CA 1
ATOM 653 C C . LEU A 1 85 ? 22.406 -8.641 -11.102 1 91.19 85 LEU A C 1
ATOM 655 O O . LEU A 1 85 ? 23.609 -8.562 -10.812 1 91.19 85 LEU A O 1
ATOM 659 N N . ILE A 1 86 ? 21.422 -8.438 -10.266 1 92.06 86 ILE A N 1
ATOM 660 C CA . ILE A 1 86 ? 21.672 -7.996 -8.898 1 92.06 86 ILE A CA 1
ATOM 661 C C . ILE A 1 86 ? 21.531 -9.18 -7.941 1 92.06 86 ILE A C 1
ATOM 663 O O . ILE A 1 86 ? 20.531 -9.906 -7.988 1 92.06 86 ILE A O 1
ATOM 667 N N . PRO A 1 87 ? 22.516 -9.414 -7.035 1 94.75 87 PRO A N 1
ATOM 668 C CA . PRO A 1 87 ? 22.359 -10.484 -6.043 1 94.75 87 PRO A CA 1
ATOM 669 C C . PRO A 1 87 ? 21.094 -10.328 -5.195 1 94.75 87 PRO A C 1
ATOM 671 O O . PRO A 1 87 ? 20.734 -9.203 -4.824 1 94.75 87 PRO A O 1
ATOM 674 N N . ASN A 1 88 ? 20.484 -11.469 -4.918 1 96.12 88 ASN A N 1
ATOM 675 C CA . ASN A 1 88 ? 19.266 -11.516 -4.129 1 96.12 88 ASN A CA 1
ATOM 676 C C . ASN A 1 88 ? 19.484 -12.219 -2.793 1 96.12 88 ASN A C 1
ATOM 678 O O . ASN A 1 88 ? 19.625 -13.445 -2.746 1 96.12 88 ASN A O 1
ATOM 682 N N . GLU A 1 89 ? 19.438 -11.477 -1.722 1 95.56 89 GLU A N 1
ATOM 683 C CA . GLU A 1 89 ? 19.672 -12.055 -0.398 1 95.56 89 GLU A CA 1
ATOM 684 C C . GLU A 1 89 ? 18.5 -12.938 0.024 1 95.56 89 GLU A C 1
ATOM 686 O O . GLU A 1 89 ? 18.625 -13.766 0.929 1 95.56 89 GLU A O 1
ATOM 691 N N . TYR A 1 90 ? 17.438 -12.859 -0.686 1 97.38 90 TYR A N 1
ATOM 692 C CA . TYR A 1 90 ? 16.25 -13.617 -0.317 1 97.38 90 TYR A CA 1
ATOM 693 C C . TYR A 1 90 ? 15.953 -14.703 -1.343 1 97.38 90 TYR A C 1
ATOM 695 O O . TYR A 1 90 ? 14.797 -15.062 -1.563 1 97.38 90 TYR A O 1
ATOM 703 N N . SER A 1 91 ? 16.938 -15.234 -1.918 1 97.88 91 SER A N 1
ATOM 704 C CA . SER A 1 91 ? 16.828 -16.297 -2.918 1 97.88 91 SER A CA 1
ATOM 705 C C . SER A 1 91 ? 16.281 -17.578 -2.301 1 97.88 91 SER A C 1
ATOM 707 O O . SER A 1 91 ? 16.625 -17.922 -1.165 1 97.88 91 SER A O 1
ATOM 709 N N . TRP A 1 92 ? 15.492 -18.297 -3.043 1 98.81 92 TRP A N 1
ATOM 710 C CA . TRP A 1 92 ? 14.945 -19.562 -2.584 1 98.81 92 TRP A CA 1
ATOM 711 C C . TRP A 1 92 ? 16 -20.656 -2.629 1 98.81 92 TRP A C 1
ATOM 713 O O . TRP A 1 92 ? 15.852 -21.703 -1.991 1 98.81 92 TRP A O 1
ATOM 723 N N . THR A 1 93 ? 17.156 -20.359 -3.309 1 98.31 93 THR A N 1
ATOM 724 C CA . THR A 1 93 ? 18.219 -21.359 -3.396 1 98.31 93 THR A CA 1
ATOM 725 C C . THR A 1 93 ? 19 -21.438 -2.084 1 98.31 93 THR A C 1
ATOM 727 O O . THR A 1 93 ? 19.844 -22.312 -1.909 1 98.31 93 THR A O 1
ATOM 730 N N . LYS A 1 94 ? 18.688 -20.594 -1.231 1 98.19 94 LYS A N 1
ATOM 731 C CA . LYS A 1 94 ? 19.344 -20.625 0.074 1 98.19 94 LYS A CA 1
ATOM 732 C C . LYS A 1 94 ? 18.875 -21.828 0.898 1 98.19 94 LYS A C 1
ATOM 734 O O . LYS A 1 94 ? 19.547 -22.203 1.863 1 98.19 94 LYS A O 1
ATOM 739 N N . PHE A 1 95 ? 17.75 -22.469 0.507 1 98.5 95 PHE A N 1
ATOM 740 C CA . PHE A 1 95 ? 17.219 -23.531 1.357 1 98.5 95 PHE A CA 1
ATOM 741 C C . PHE A 1 95 ? 16.547 -24.609 0.521 1 98.5 95 PHE A C 1
ATOM 743 O O . PHE A 1 95 ? 15.969 -25.547 1.064 1 98.5 95 PHE A O 1
ATOM 750 N N . ALA A 1 96 ? 16.562 -24.531 -0.797 1 98.81 96 ALA A N 1
ATOM 751 C CA . ALA A 1 96 ? 15.891 -25.5 -1.662 1 98.81 96 ALA A CA 1
ATOM 752 C C . ALA A 1 96 ? 16.609 -25.609 -3.006 1 98.81 96 ALA A C 1
ATOM 754 O O . ALA A 1 96 ? 17.281 -24.672 -3.441 1 98.81 96 ALA A O 1
ATOM 755 N N . ASN A 1 97 ? 16.594 -26.828 -3.59 1 98.62 97 ASN A N 1
ATOM 756 C CA . ASN A 1 97 ? 16.797 -26.938 -5.031 1 98.62 97 ASN A CA 1
ATOM 757 C C . ASN A 1 97 ? 15.609 -26.391 -5.805 1 98.62 97 ASN A C 1
ATOM 759 O O . ASN A 1 97 ? 14.453 -26.625 -5.434 1 98.62 97 ASN A O 1
ATOM 763 N N . VAL A 1 98 ? 15.906 -25.594 -6.805 1 98.62 98 VAL A N 1
ATOM 764 C CA . VAL A 1 98 ? 14.805 -24.953 -7.52 1 98.62 98 VAL A CA 1
ATOM 765 C C . VAL A 1 98 ? 14.844 -25.344 -8.992 1 98.62 98 VAL A C 1
ATOM 767 O O . VAL A 1 98 ? 15.859 -25.172 -9.664 1 98.62 98 VAL A O 1
ATOM 770 N N . LEU A 1 99 ? 13.766 -25.891 -9.422 1 98.44 99 LEU A N 1
ATOM 771 C CA . LEU A 1 99 ? 13.586 -26.266 -10.82 1 98.44 99 LEU A CA 1
ATOM 772 C C . LEU A 1 99 ? 12.539 -25.359 -11.484 1 98.44 99 LEU A C 1
ATOM 774 O O . LEU A 1 99 ? 11.359 -25.406 -11.125 1 98.44 99 LEU A O 1
ATOM 778 N N . VAL A 1 100 ? 12.953 -24.578 -12.445 1 97.81 100 VAL A N 1
ATOM 779 C CA . VAL A 1 100 ? 12.039 -23.719 -13.18 1 97.81 100 VAL A CA 1
ATOM 780 C C . VAL A 1 100 ? 11.781 -24.297 -14.57 1 97.81 100 VAL A C 1
ATOM 782 O O . VAL A 1 100 ? 12.719 -24.656 -15.289 1 97.81 100 VAL A O 1
ATOM 785 N N . ILE A 1 101 ? 10.492 -24.344 -14.906 1 96.5 101 ILE A N 1
ATOM 786 C CA . ILE A 1 101 ? 10.117 -25.031 -16.141 1 96.5 101 ILE A CA 1
ATOM 787 C C . ILE A 1 101 ? 9.297 -24.094 -17.016 1 96.5 101 ILE A C 1
ATOM 789 O O . ILE A 1 101 ? 8.32 -23.5 -16.562 1 96.5 101 ILE A O 1
ATOM 793 N N . ASP A 1 102 ? 9.742 -23.953 -18.219 1 93.19 102 ASP A N 1
ATOM 794 C CA . ASP A 1 102 ? 8.953 -23.25 -19.234 1 93.19 102 ASP A CA 1
ATOM 795 C C . ASP A 1 102 ? 8.078 -24.219 -20.016 1 93.19 102 ASP A C 1
ATOM 797 O O . ASP A 1 102 ? 8.539 -24.828 -20.984 1 93.19 102 ASP A O 1
ATOM 801 N N . ASN A 1 103 ? 6.91 -24.344 -19.641 1 86.75 103 ASN A N 1
ATOM 802 C CA . ASN A 1 103 ? 5.949 -25.234 -20.281 1 86.75 103 ASN A CA 1
ATOM 803 C C . ASN A 1 103 ? 4.547 -24.641 -20.281 1 86.75 103 ASN A C 1
ATOM 805 O O . ASN A 1 103 ? 4.16 -23.953 -19.344 1 86.75 103 ASN A O 1
ATOM 809 N N . PRO A 1 104 ? 3.828 -24.812 -21.391 1 88.62 104 PRO A N 1
ATOM 810 C CA . PRO A 1 104 ? 4.109 -25.578 -22.609 1 88.62 104 PRO A CA 1
ATOM 811 C C . PRO A 1 104 ? 4.746 -24.734 -23.703 1 88.62 104 PRO A C 1
ATOM 813 O O . PRO A 1 104 ? 4.703 -23.5 -23.641 1 88.62 104 PRO A O 1
ATOM 816 N N . PRO A 1 105 ? 5.449 -25.438 -24.703 1 88.62 105 PRO A N 1
ATOM 817 C CA . PRO A 1 105 ? 5.906 -24.672 -25.859 1 88.62 105 PRO A CA 1
ATOM 818 C C . PRO A 1 105 ? 4.793 -23.828 -26.484 1 88.62 105 PRO A C 1
ATOM 820 O O . PRO A 1 105 ? 3.635 -24.25 -26.516 1 88.62 105 PRO A O 1
ATOM 823 N N . PRO A 1 106 ? 5.074 -22.609 -26.797 1 89.25 106 PRO A N 1
ATOM 824 C CA . PRO A 1 106 ? 6.43 -22.094 -27 1 89.25 106 PRO A CA 1
ATOM 825 C C . PRO A 1 106 ? 6.926 -21.281 -25.812 1 89.25 106 PRO A C 1
ATOM 827 O O . PRO A 1 106 ? 7.824 -20.453 -25.953 1 89.25 106 PRO A O 1
ATOM 830 N N . VAL A 1 107 ? 6.414 -21.438 -24.688 1 90.62 107 VAL A N 1
ATOM 831 C CA . VAL A 1 107 ? 6.734 -20.594 -23.547 1 90.62 107 VAL A CA 1
ATOM 832 C C . VAL A 1 107 ? 8.234 -20.625 -23.266 1 90.62 107 VAL A C 1
ATOM 834 O O . VAL A 1 107 ? 8.844 -21.703 -23.266 1 90.62 107 VAL A O 1
ATOM 837 N N . GLY A 1 108 ? 8.781 -19.422 -23.047 1 91.62 108 GLY A N 1
ATOM 838 C CA . GLY A 1 108 ? 10.211 -19.312 -22.844 1 91.62 108 GLY A CA 1
ATOM 839 C C . GLY A 1 108 ? 11.031 -19.781 -24.031 1 91.62 108 GLY A C 1
ATOM 840 O O . GLY A 1 108 ? 10.805 -19.328 -25.156 1 91.62 108 GLY A O 1
ATOM 841 N N . PHE A 1 109 ? 11.945 -20.672 -23.766 1 92 109 PHE A N 1
ATOM 842 C CA . PHE A 1 109 ? 12.797 -21.188 -24.828 1 92 109 PHE A CA 1
ATOM 843 C C . PHE A 1 109 ? 12.344 -22.594 -25.234 1 92 109 PHE A C 1
ATOM 845 O O . PHE A 1 109 ? 13.047 -23.281 -25.984 1 92 109 PHE A O 1
ATOM 852 N N . SER A 1 110 ? 11.203 -23.031 -24.734 1 91.38 110 SER A N 1
ATOM 853 C CA . SER A 1 110 ? 10.664 -24.328 -25.141 1 91.38 110 SER A CA 1
ATOM 854 C C . SER A 1 110 ? 10.148 -24.266 -26.578 1 91.38 110 SER A C 1
ATOM 856 O O . SER A 1 110 ? 9.758 -23.203 -27.062 1 91.38 110 SER A O 1
ATOM 858 N N . TYR A 1 111 ? 10.203 -25.438 -27.266 1 88.88 111 TYR A N 1
ATOM 859 C CA . TYR A 1 111 ? 9.82 -25.422 -28.672 1 88.88 111 TYR A CA 1
ATOM 860 C C . TYR A 1 111 ? 9.266 -26.781 -29.094 1 88.88 111 TYR A C 1
ATOM 862 O O . TYR A 1 111 ? 9.266 -27.734 -28.312 1 88.88 111 TYR A O 1
ATOM 870 N N . CYS A 1 112 ? 8.758 -26.734 -30.312 1 84.12 112 CYS A N 1
ATOM 871 C CA . CYS A 1 112 ? 8.219 -27.953 -30.891 1 84.12 112 CYS A CA 1
ATOM 872 C C . CYS A 1 112 ? 9.055 -28.406 -32.094 1 84.12 112 CYS A C 1
ATOM 874 O O . CYS A 1 112 ? 9.492 -27.578 -32.875 1 84.12 112 CYS A O 1
ATOM 876 N N . ASP A 1 113 ? 9.273 -29.656 -32.062 1 83 113 ASP A N 1
ATOM 877 C CA . ASP A 1 113 ? 9.875 -30.234 -33.25 1 83 113 ASP A CA 1
ATOM 878 C C . ASP A 1 113 ? 8.812 -30.531 -34.312 1 83 113 ASP A C 1
ATOM 880 O O . ASP A 1 113 ? 7.676 -30.859 -33.969 1 83 113 ASP A O 1
ATOM 884 N N . PRO A 1 114 ? 9.102 -30.422 -35.562 1 81.25 114 PRO A N 1
ATOM 885 C CA . PRO A 1 114 ? 10.445 -30.203 -36.094 1 81.25 114 PRO A CA 1
ATOM 886 C C . PRO A 1 114 ? 10.766 -28.719 -36.281 1 81.25 114 PRO A C 1
ATOM 888 O O . PRO A 1 114 ? 11.836 -28.375 -36.781 1 81.25 114 PRO A O 1
ATOM 891 N N . VAL A 1 115 ? 9.922 -27.859 -35.969 1 78.94 115 VAL A N 1
ATOM 892 C CA . VAL A 1 115 ? 10.156 -26.438 -36.188 1 78.94 115 VAL A CA 1
ATOM 893 C C . VAL A 1 115 ? 11.422 -26 -35.469 1 78.94 115 VAL A C 1
ATOM 895 O O . VAL A 1 115 ? 12.219 -25.219 -36 1 78.94 115 VAL A O 1
ATOM 898 N N . GLY A 1 116 ? 11.594 -26.469 -34.312 1 84 116 GLY A N 1
ATOM 899 C CA . GLY A 1 116 ? 12.836 -26.219 -33.594 1 84 116 GLY A CA 1
ATOM 900 C C . GLY A 1 116 ? 12.828 -24.906 -32.812 1 84 116 GLY A C 1
ATOM 901 O O . GLY A 1 116 ? 11.781 -24.281 -32.688 1 84 116 GLY A O 1
ATOM 902 N N . PRO A 1 117 ? 13.992 -24.562 -32.281 1 84 117 PRO A N 1
ATOM 903 C CA . PRO A 1 117 ? 14.094 -23.422 -31.359 1 84 117 PRO A CA 1
ATOM 904 C C . PRO A 1 117 ? 13.883 -22.078 -32.031 1 84 117 PRO A C 1
ATOM 906 O O . PRO A 1 117 ? 13.609 -21.078 -31.375 1 84 117 PRO A O 1
ATOM 909 N N . THR A 1 118 ? 14.039 -22.094 -33.281 1 76.88 118 THR A N 1
ATOM 910 C CA . THR A 1 118 ? 13.906 -20.844 -34 1 76.88 118 THR A CA 1
ATOM 911 C C . THR A 1 118 ? 12.461 -20.609 -34.438 1 76.88 118 THR A C 1
ATOM 913 O O . THR A 1 118 ? 12.141 -19.594 -35.062 1 76.88 118 THR A O 1
ATOM 916 N N . GLY A 1 119 ? 11.672 -21.547 -34.156 1 67.5 119 GLY A N 1
ATOM 917 C CA . GLY A 1 119 ? 10.305 -21.469 -34.625 1 67.5 119 GLY A CA 1
ATOM 918 C C . GLY A 1 119 ? 9.555 -20.266 -34.094 1 67.5 119 GLY A C 1
ATOM 919 O O . GLY A 1 119 ? 9.945 -19.688 -33.062 1 67.5 119 GLY A O 1
ATOM 920 N N . ASN A 1 120 ? 8.828 -19.5 -34.938 1 63.66 120 ASN A N 1
ATOM 921 C CA . ASN A 1 120 ? 8.109 -18.25 -34.719 1 63.66 120 ASN A CA 1
ATOM 922 C C . ASN A 1 120 ? 7.012 -18.422 -33.688 1 63.66 120 ASN A C 1
ATOM 924 O O . ASN A 1 120 ? 5.887 -17.953 -33.875 1 63.66 120 ASN A O 1
ATOM 928 N N . GLY A 1 121 ? 7.402 -19.234 -32.625 1 64.31 121 GLY A N 1
ATOM 929 C CA . GLY A 1 121 ? 6.391 -19.281 -31.578 1 64.31 121 GLY A CA 1
ATOM 930 C C . GLY A 1 121 ? 5.352 -20.375 -31.812 1 64.31 121 GLY A C 1
ATOM 931 O O . GLY A 1 121 ? 4.23 -20.281 -31.312 1 64.31 121 GLY A O 1
ATOM 932 N N . ASP A 1 122 ? 5.703 -21.328 -32.562 1 69.19 122 ASP A N 1
ATOM 933 C CA . ASP A 1 122 ? 4.82 -22.469 -32.781 1 69.19 122 ASP A CA 1
ATOM 934 C C . ASP A 1 122 ? 4.582 -23.25 -31.5 1 69.19 122 ASP A C 1
ATOM 936 O O . ASP A 1 122 ? 5.523 -23.531 -30.766 1 69.19 122 ASP A O 1
ATOM 940 N N . SER A 1 123 ? 3.289 -23.547 -31.078 1 71.19 123 SER A N 1
ATOM 941 C CA . SER A 1 123 ? 2.867 -24.078 -29.781 1 71.19 123 SER A CA 1
ATOM 942 C C . SER A 1 123 ? 2.748 -25.594 -29.828 1 71.19 123 SER A C 1
ATOM 944 O O . SER A 1 123 ? 2.293 -26.219 -28.875 1 71.19 123 SER A O 1
ATOM 946 N N . CYS A 1 124 ? 3.332 -26.297 -30.719 1 75.06 124 CYS A N 1
ATOM 947 C CA . CYS A 1 124 ? 3.168 -27.75 -30.875 1 75.06 124 CYS A CA 1
ATOM 948 C C . CYS A 1 124 ? 1.698 -28.109 -31.031 1 75.06 124 CYS A C 1
ATOM 950 O O . CYS A 1 124 ? 1.295 -29.234 -30.703 1 75.06 124 CYS A O 1
ATOM 952 N N . GLY A 1 125 ? 0.891 -27.156 -31.391 1 79.5 125 GLY A N 1
ATOM 953 C CA . GLY A 1 125 ? -0.551 -27.328 -31.469 1 79.5 125 GLY A CA 1
ATOM 954 C C . GLY A 1 125 ? -1.307 -26.5 -30.453 1 79.5 125 GLY A C 1
ATOM 955 O O . GLY A 1 125 ? -0.776 -25.516 -29.922 1 79.5 125 GLY A O 1
ATOM 956 N N . ALA A 1 126 ? -2.625 -26.969 -30.281 1 84.12 126 ALA A N 1
ATOM 957 C CA . ALA A 1 126 ? -3.469 -26.25 -29.328 1 84.12 126 ALA A CA 1
ATOM 958 C C . ALA A 1 126 ? -3.412 -26.891 -27.938 1 84.12 126 ALA A C 1
ATOM 960 O O . ALA A 1 126 ? -3.645 -28.078 -27.797 1 84.12 126 ALA A O 1
ATOM 961 N N . TRP A 1 127 ? -3.055 -26.062 -27.031 1 88.25 127 TRP A N 1
ATOM 962 C CA . TRP A 1 127 ? -2.949 -26.531 -25.656 1 88.25 127 TRP A CA 1
ATOM 963 C C . TRP A 1 127 ? -4.258 -26.312 -24.906 1 88.25 127 TRP A C 1
ATOM 965 O O . TRP A 1 127 ? -5.078 -25.484 -25.297 1 88.25 127 TRP A O 1
ATOM 975 N N . ASN A 1 128 ? -4.559 -27.062 -23.922 1 91.19 128 ASN A N 1
ATOM 976 C CA . ASN A 1 128 ? -5.574 -26.844 -22.906 1 91.19 128 ASN A CA 1
ATOM 977 C C . ASN A 1 128 ? -5.098 -27.297 -21.531 1 91.19 128 ASN A C 1
ATOM 979 O O . ASN A 1 128 ? -3.977 -27.797 -21.391 1 91.19 128 ASN A O 1
ATOM 983 N N . ASP A 1 129 ? -5.914 -27.172 -20.516 1 94 129 ASP A N 1
ATOM 984 C CA . ASP A 1 129 ? -5.469 -27.422 -19.156 1 94 129 ASP A CA 1
ATOM 985 C C . ASP A 1 129 ? -5.094 -28.875 -18.938 1 94 129 ASP A C 1
ATOM 987 O O . ASP A 1 129 ? -4.086 -29.188 -18.297 1 94 129 ASP A O 1
ATOM 991 N N . SER A 1 130 ? -5.805 -29.734 -19.469 1 93.38 130 SER A N 1
ATOM 992 C CA . SER A 1 130 ? -5.559 -31.156 -19.312 1 93.38 130 SER A CA 1
ATOM 993 C C . SER A 1 130 ? -4.277 -31.578 -20.031 1 93.38 130 SER A C 1
ATOM 995 O O . SER A 1 130 ? -3.49 -32.375 -19.484 1 93.38 130 SER A O 1
ATOM 997 N N . LEU A 1 131 ? -4.102 -31.062 -21.203 1 90.56 131 LEU A N 1
ATOM 998 C CA . LEU A 1 131 ? -2.924 -31.422 -22 1 90.56 131 LEU A CA 1
ATOM 999 C C . LEU A 1 131 ? -1.654 -30.891 -21.344 1 90.56 131 LEU A C 1
ATOM 1001 O O . LEU A 1 131 ? -0.622 -31.562 -21.344 1 90.56 131 LEU A O 1
ATOM 1005 N N . VAL A 1 132 ? -1.764 -29.766 -20.875 1 92.44 132 VAL A N 1
ATOM 1006 C CA . VAL A 1 132 ? -0.603 -29.172 -20.219 1 92.44 132 VAL A CA 1
ATOM 1007 C C . VAL A 1 132 ? -0.243 -29.953 -18.969 1 92.44 132 VAL A C 1
ATOM 1009 O O . VAL A 1 132 ? 0.936 -30.188 -18.688 1 92.44 132 VAL A O 1
ATOM 1012 N N . ALA A 1 133 ? -1.238 -30.375 -18.188 1 95.38 133 ALA A N 1
ATOM 1013 C CA . ALA A 1 133 ? -1 -31.203 -17.016 1 95.38 133 ALA A CA 1
ATOM 1014 C C . ALA A 1 133 ? -0.306 -32.5 -17.391 1 95.38 133 ALA A C 1
ATOM 1016 O O . ALA A 1 133 ? 0.662 -32.906 -16.75 1 95.38 133 ALA A O 1
ATOM 1017 N N . THR A 1 134 ? -0.759 -33.062 -18.438 1 92.06 134 THR A N 1
ATOM 1018 C CA . THR A 1 134 ? -0.193 -34.312 -18.906 1 92.06 134 THR A CA 1
ATOM 1019 C C . THR A 1 134 ? 1.241 -34.125 -19.391 1 92.06 134 THR A C 1
ATOM 1021 O O . THR A 1 134 ? 2.121 -34.938 -19.094 1 92.06 134 THR A O 1
ATOM 1024 N N . ALA A 1 135 ? 1.418 -33.062 -20.109 1 89.88 135 ALA A N 1
ATOM 1025 C CA . ALA A 1 135 ? 2.746 -32.781 -20.641 1 89.88 135 ALA A CA 1
ATOM 1026 C C . ALA A 1 135 ? 3.746 -32.531 -19.516 1 89.88 135 ALA A C 1
ATOM 1028 O O . ALA A 1 135 ? 4.879 -33.031 -19.562 1 89.88 135 ALA A O 1
ATOM 1029 N N . ASN A 1 136 ? 3.344 -31.812 -18.562 1 94.25 136 ASN A N 1
ATOM 1030 C CA . ASN A 1 136 ? 4.242 -31.531 -17.438 1 94.25 136 ASN A CA 1
ATOM 1031 C C . ASN A 1 136 ? 4.504 -32.781 -16.594 1 94.25 136 ASN A C 1
ATOM 1033 O O . ASN A 1 136 ? 5.613 -32.969 -16.094 1 94.25 136 ASN A O 1
ATOM 1037 N N . HIS A 1 137 ? 3.467 -33.594 -16.375 1 94.62 137 HIS A N 1
ATOM 1038 C CA . HIS A 1 137 ? 3.654 -34.844 -15.68 1 94.62 137 HIS A CA 1
ATOM 1039 C C . HIS A 1 137 ? 4.672 -35.719 -16.406 1 94.62 137 HIS A C 1
ATOM 1041 O O . HIS A 1 137 ? 5.574 -36.281 -15.773 1 94.62 137 HIS A O 1
ATOM 1047 N N . ALA A 1 138 ? 4.527 -35.781 -17.672 1 90.81 138 ALA A N 1
ATOM 1048 C CA . ALA A 1 138 ? 5.449 -36.562 -18.484 1 90.81 138 ALA A CA 1
ATOM 1049 C C . ALA A 1 138 ? 6.863 -36 -18.422 1 90.81 138 ALA A C 1
ATOM 1051 O O . ALA A 1 138 ? 7.836 -36.75 -18.281 1 90.81 138 ALA A O 1
ATOM 1052 N N . MET A 1 139 ? 6.922 -34.719 -18.562 1 91.44 139 MET A N 1
ATOM 1053 C CA . MET A 1 139 ? 8.219 -34.062 -18.531 1 91.44 139 MET A CA 1
ATOM 1054 C C . MET A 1 139 ? 8.922 -34.281 -17.203 1 91.44 139 MET A C 1
ATOM 1056 O O . MET A 1 139 ? 10.109 -34.625 -17.172 1 91.44 139 MET A O 1
ATOM 1060 N N . LEU A 1 140 ? 8.234 -34.156 -16.094 1 95.19 140 LEU A N 1
ATOM 1061 C CA . LEU A 1 140 ? 8.82 -34.344 -14.766 1 95.19 140 LEU A CA 1
ATOM 1062 C C . LEU A 1 140 ? 9.258 -35.781 -14.555 1 95.19 140 LEU A C 1
ATOM 1064 O O . LEU A 1 140 ? 10.297 -36.031 -13.945 1 95.19 140 LEU A O 1
ATOM 1068 N N . SER A 1 141 ? 8.477 -36.688 -15.062 1 92.88 141 SER A N 1
ATOM 1069 C CA . SER A 1 141 ? 8.812 -38.125 -14.961 1 92.88 141 SER A CA 1
ATOM 1070 C C . SER A 1 141 ? 10.094 -38.438 -15.727 1 92.88 141 SER A C 1
ATOM 1072 O O . SER A 1 141 ? 10.945 -39.156 -15.227 1 92.88 141 SER A O 1
ATOM 1074 N N . GLU A 1 142 ? 10.188 -37.875 -16.875 1 90.62 142 GLU A N 1
ATOM 1075 C CA . GLU A 1 142 ? 11.398 -38.062 -17.656 1 90.62 142 GLU A CA 1
ATOM 1076 C C . GLU A 1 142 ? 12.594 -37.375 -17.031 1 90.62 142 GLU A C 1
ATOM 1078 O O . GLU A 1 142 ? 13.719 -37.875 -17.078 1 90.62 142 GLU A O 1
ATOM 1083 N N . TRP A 1 143 ? 12.344 -36.219 -16.547 1 92.81 143 TRP A N 1
ATOM 1084 C CA . TRP A 1 143 ? 13.406 -35.438 -15.922 1 92.81 143 TRP A CA 1
ATOM 1085 C C . TRP A 1 143 ? 14.023 -36.188 -14.742 1 92.81 143 TRP A C 1
ATOM 1087 O O . TRP A 1 143 ? 15.242 -36.188 -14.57 1 92.81 143 TRP A O 1
ATOM 1097 N N . ILE A 1 144 ? 13.195 -36.781 -13.93 1 94.06 144 ILE A N 1
ATOM 1098 C CA . ILE A 1 144 ? 13.695 -37.469 -12.742 1 94.06 144 ILE A CA 1
ATOM 1099 C C . ILE A 1 144 ? 14.508 -38.688 -13.141 1 94.06 144 ILE A C 1
ATOM 1101 O O . ILE A 1 144 ? 15.445 -39.094 -12.445 1 94.06 144 ILE A O 1
ATOM 1105 N N . LYS A 1 145 ? 14.172 -39.25 -14.289 1 91.94 145 LYS A N 1
ATOM 1106 C CA . LYS A 1 145 ? 14.977 -40.375 -14.812 1 91.94 145 LYS A CA 1
ATOM 1107 C C . LYS A 1 145 ? 16.344 -39.875 -15.25 1 91.94 145 LYS A C 1
ATOM 1109 O O . LYS A 1 145 ? 17.359 -40.562 -15.07 1 91.94 145 LYS A O 1
ATOM 1114 N N . GLN A 1 146 ? 16.359 -38.75 -15.805 1 91.25 146 GLN A N 1
ATOM 1115 C CA . GLN A 1 146 ? 17.609 -38.156 -16.281 1 91.25 146 GLN A CA 1
ATOM 1116 C C . GLN A 1 146 ? 18.453 -37.625 -15.109 1 91.25 146 GLN A C 1
ATOM 1118 O O . GLN A 1 146 ? 19.672 -37.594 -15.203 1 91.25 146 GLN A O 1
ATOM 1123 N N . MET A 1 147 ? 17.766 -37.281 -14.031 1 93.94 147 MET A N 1
ATOM 1124 C CA . MET A 1 147 ? 18.406 -36.719 -12.852 1 93.94 147 MET A CA 1
ATOM 1125 C C . MET A 1 147 ? 18.094 -37.531 -11.609 1 93.94 147 MET A C 1
ATOM 1127 O O . MET A 1 147 ? 17.5 -37.031 -10.656 1 93.94 147 MET A O 1
ATOM 1131 N N . PRO A 1 148 ? 18.547 -38.719 -11.555 1 94.12 148 PRO A N 1
ATOM 1132 C CA . PRO A 1 148 ? 18.125 -39.625 -10.492 1 94.12 148 PRO A CA 1
ATOM 1133 C C . PRO A 1 148 ? 18.547 -39.156 -9.102 1 94.12 148 PRO A C 1
ATOM 1135 O O . PRO A 1 148 ? 17.922 -39.531 -8.109 1 94.12 148 PRO A O 1
ATOM 1138 N N . ASP A 1 149 ? 19.594 -38.344 -8.992 1 95.56 149 ASP A N 1
ATOM 1139 C CA . ASP A 1 149 ? 20.078 -37.844 -7.715 1 95.56 149 ASP A CA 1
ATOM 1140 C C . ASP A 1 149 ? 19.016 -37 -7.016 1 95.56 149 ASP A C 1
ATOM 1142 O O . ASP A 1 149 ? 19.094 -36.781 -5.805 1 95.56 149 ASP A O 1
ATOM 1146 N N . TYR A 1 150 ? 17.969 -36.594 -7.703 1 96.88 150 TYR A N 1
ATOM 1147 C CA . TYR A 1 150 ? 16.953 -35.719 -7.137 1 96.88 150 TYR A CA 1
ATOM 1148 C C . TYR A 1 150 ? 15.664 -36.469 -6.871 1 96.88 150 TYR A C 1
ATOM 1150 O O . TYR A 1 150 ? 14.711 -35.906 -6.328 1 96.88 150 TYR A O 1
ATOM 1158 N N . ALA A 1 151 ? 15.594 -37.719 -7.188 1 96.38 151 ALA A N 1
ATOM 1159 C CA . ALA A 1 151 ? 14.367 -38.5 -7.137 1 96.38 151 ALA A CA 1
ATOM 1160 C C . ALA A 1 151 ? 13.898 -38.719 -5.695 1 96.38 151 ALA A C 1
ATOM 1162 O O . ALA A 1 151 ? 12.695 -38.781 -5.43 1 96.38 151 ALA A O 1
ATOM 1163 N N . HIS A 1 152 ? 14.828 -38.781 -4.812 1 97.12 152 HIS A N 1
ATOM 1164 C CA . HIS A 1 152 ? 14.5 -39.094 -3.426 1 97.12 152 HIS A CA 1
ATOM 1165 C C . HIS A 1 152 ? 14.102 -37.844 -2.66 1 97.12 152 HIS A C 1
ATOM 1167 O O . HIS A 1 152 ? 13.578 -37.938 -1.547 1 97.12 152 HIS A O 1
ATOM 1173 N N . LEU A 1 153 ? 14.336 -36.688 -3.209 1 98.44 153 LEU A N 1
ATOM 1174 C CA . LEU A 1 153 ? 14.078 -35.438 -2.508 1 98.44 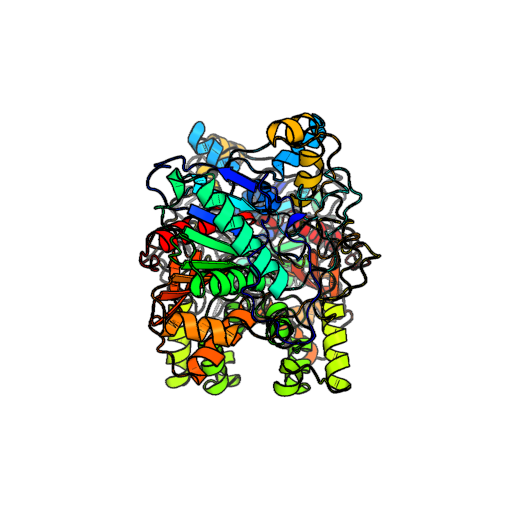153 LEU A CA 1
ATOM 1175 C C . LEU A 1 153 ? 12.578 -35.156 -2.383 1 98.44 153 LEU A C 1
ATOM 1177 O O . LEU A 1 153 ? 11.805 -35.562 -3.254 1 98.44 153 LEU A O 1
ATOM 1181 N N . ASP A 1 154 ? 12.195 -34.562 -1.18 1 98.62 154 ASP A N 1
ATOM 1182 C CA . ASP A 1 154 ? 10.828 -34.062 -1.071 1 98.62 154 ASP A CA 1
ATOM 1183 C C . ASP A 1 154 ? 10.531 -33.031 -2.174 1 98.62 154 ASP A C 1
ATOM 1185 O O . ASP A 1 154 ? 11.203 -32 -2.273 1 98.62 154 ASP A O 1
ATOM 1189 N N . MET A 1 155 ? 9.531 -33.312 -2.996 1 98.75 155 MET A N 1
ATOM 1190 C CA . MET A 1 155 ? 9.203 -32.438 -4.125 1 98.75 155 MET A CA 1
ATOM 1191 C C . MET A 1 155 ? 7.973 -31.594 -3.824 1 98.75 155 MET A C 1
ATOM 1193 O O . MET A 1 155 ? 6.973 -32.125 -3.314 1 98.75 155 MET A O 1
ATOM 1197 N N . TYR A 1 156 ? 8.039 -30.375 -4.047 1 98.88 156 TYR A N 1
ATOM 1198 C CA . TYR A 1 156 ? 6.926 -29.438 -3.963 1 98.88 156 TYR A CA 1
ATOM 1199 C C . TYR A 1 156 ? 6.699 -28.734 -5.297 1 98.88 156 TYR A C 1
ATOM 1201 O O . TYR A 1 156 ? 7.641 -28.203 -5.895 1 98.88 156 TYR A O 1
ATOM 1209 N N . ILE A 1 157 ? 5.488 -28.719 -5.797 1 98.88 157 ILE A N 1
ATOM 1210 C CA . ILE A 1 157 ? 5.133 -28 -7.016 1 98.88 157 ILE A CA 1
ATOM 1211 C C . ILE A 1 157 ? 4.531 -26.641 -6.652 1 98.88 157 ILE A C 1
ATOM 1213 O O . ILE A 1 157 ? 3.561 -26.562 -5.898 1 98.88 157 ILE A O 1
ATOM 1217 N N . THR A 1 158 ? 5.133 -25.562 -7.152 1 98.88 158 THR A N 1
ATOM 1218 C CA . THR A 1 158 ? 4.711 -24.203 -6.793 1 98.88 158 THR A CA 1
ATOM 1219 C C . THR A 1 158 ? 4.484 -23.359 -8.039 1 98.88 158 THR A C 1
ATOM 1221 O O . THR A 1 158 ? 4.953 -23.703 -9.125 1 98.88 158 THR A O 1
ATOM 1224 N N . GLY A 1 159 ? 3.73 -22.328 -7.906 1 98.56 159 GLY A N 1
ATOM 1225 C CA . GLY A 1 159 ? 3.465 -21.406 -9 1 98.56 159 GLY A CA 1
ATOM 1226 C C . GLY A 1 159 ? 2.588 -20.234 -8.594 1 98.56 159 GLY A C 1
ATOM 1227 O O . GLY A 1 159 ? 2.289 -20.062 -7.406 1 98.56 159 GLY A O 1
ATOM 1228 N N . GLU A 1 160 ? 2.289 -19.391 -9.578 1 96.75 160 GLU A N 1
ATOM 1229 C CA . GLU A 1 160 ? 1.455 -18.234 -9.289 1 96.75 160 GLU A CA 1
ATOM 1230 C C . GLU A 1 160 ? 0.558 -17.891 -10.477 1 96.75 160 GLU A C 1
ATOM 1232 O O . GLU A 1 160 ? 0.815 -18.328 -11.602 1 96.75 160 GLU A O 1
ATOM 1237 N N . SER A 1 161 ? -0.46 -17.172 -10.219 1 94.69 161 SER A N 1
ATOM 1238 C CA . SER A 1 161 ? -1.364 -16.703 -11.266 1 94.69 161 SER A CA 1
ATOM 1239 C C . SER A 1 161 ? -2.109 -17.875 -11.906 1 94.69 161 SER A C 1
ATOM 1241 O O . SER A 1 161 ? -2.732 -18.672 -11.211 1 94.69 161 SER A O 1
ATOM 1243 N N . TYR A 1 162 ? -1.996 -18.031 -13.203 1 94.44 162 TYR A N 1
ATOM 1244 C CA . TYR A 1 162 ? -2.719 -19.125 -13.836 1 94.44 162 TYR A CA 1
ATOM 1245 C C . TYR A 1 162 ? -2.137 -20.469 -13.43 1 94.44 162 TYR A C 1
ATOM 1247 O O . TYR A 1 162 ? -2.766 -21.516 -13.625 1 94.44 162 TYR A O 1
ATOM 1255 N N . ALA A 1 163 ? -0.992 -20.422 -12.844 1 97.06 163 ALA A N 1
ATOM 1256 C CA . ALA A 1 163 ? -0.452 -21.656 -12.273 1 97.06 163 ALA A CA 1
ATOM 1257 C C . ALA A 1 163 ? -1.335 -22.172 -11.141 1 97.06 163 ALA A C 1
ATOM 1259 O O . ALA A 1 163 ? -1.18 -23.312 -10.695 1 97.06 163 ALA A O 1
ATOM 1260 N N . GLY A 1 164 ? -2.266 -21.375 -10.734 1 98.06 164 GLY A N 1
ATOM 1261 C CA . GLY A 1 164 ? -3.324 -21.891 -9.883 1 98.06 164 GLY A CA 1
ATOM 1262 C C . GLY A 1 164 ? -4.137 -22.984 -10.555 1 98.06 164 GLY A C 1
ATOM 1263 O O . GLY A 1 164 ? -4.848 -23.734 -9.891 1 98.06 164 GLY A O 1
ATOM 1264 N N . VAL A 1 165 ? -4.066 -23.062 -11.828 1 97.5 165 VAL A N 1
ATOM 1265 C CA . VAL A 1 165 ? -4.66 -24.172 -12.586 1 97.5 165 VAL A CA 1
ATOM 1266 C C . VAL A 1 165 ? -3.588 -25.188 -12.953 1 97.5 165 VAL A C 1
ATOM 1268 O O . VAL A 1 165 ? -3.766 -26.391 -12.734 1 97.5 165 VAL A O 1
ATOM 1271 N N . TYR A 1 166 ? -2.377 -24.75 -13.352 1 97.56 166 TYR A N 1
ATOM 1272 C CA . TYR A 1 166 ? -1.281 -25.641 -13.719 1 97.56 166 TYR A CA 1
ATOM 1273 C C . TYR A 1 166 ? -0.938 -26.578 -12.57 1 97.56 166 TYR A C 1
ATOM 1275 O O . TYR A 1 166 ? -0.977 -27.797 -12.727 1 97.56 166 TYR A O 1
ATOM 1283 N N . VAL A 1 167 ? -0.732 -26 -11.445 1 98.75 167 VAL A N 1
ATOM 1284 C CA . VAL A 1 167 ? -0.125 -26.719 -10.328 1 98.75 167 VAL A CA 1
ATOM 1285 C C . VAL A 1 167 ? -1.073 -27.797 -9.836 1 98.75 167 VAL A C 1
ATOM 1287 O O . VAL A 1 167 ? -0.726 -28.984 -9.836 1 98.75 167 VAL A O 1
ATOM 1290 N N . PRO A 1 168 ? -2.299 -27.484 -9.5 1 98.81 168 PRO A N 1
ATOM 1291 C CA . PRO A 1 168 ? -3.156 -28.547 -8.984 1 98.81 168 PRO A CA 1
ATOM 1292 C C . PRO A 1 168 ? -3.459 -29.625 -10.031 1 98.81 168 PRO A C 1
ATOM 1294 O O . PRO A 1 168 ? -3.635 -30.797 -9.688 1 98.81 168 PRO A O 1
ATOM 1297 N N . THR A 1 169 ? -3.52 -29.266 -11.297 1 98.44 169 THR A N 1
ATOM 1298 C CA . THR A 1 169 ? -3.803 -30.281 -12.312 1 98.44 169 THR A CA 1
ATOM 1299 C C . THR A 1 169 ? -2.592 -31.172 -12.531 1 98.44 169 THR A C 1
ATOM 1301 O O . THR A 1 169 ? -2.742 -32.375 -12.805 1 98.44 169 THR A O 1
ATOM 1304 N N . ILE A 1 170 ? -1.417 -30.656 -12.406 1 98.06 170 ILE A N 1
ATOM 1305 C CA . ILE A 1 170 ? -0.206 -31.469 -12.445 1 98.06 170 ILE A CA 1
ATOM 1306 C C . ILE A 1 170 ? -0.173 -32.406 -11.242 1 98.06 170 ILE A C 1
ATOM 1308 O O . ILE A 1 170 ? 0.123 -33.594 -11.375 1 98.06 170 ILE A O 1
ATOM 1312 N N . VAL A 1 171 ? -0.498 -31.875 -10.078 1 98.81 171 VAL A N 1
ATOM 1313 C CA . VAL A 1 171 ? -0.531 -32.656 -8.852 1 98.81 171 VAL A CA 1
ATOM 1314 C C . VAL A 1 171 ? -1.54 -33.812 -9 1 98.81 171 VAL A C 1
ATOM 1316 O O . VAL A 1 171 ? -1.266 -34.938 -8.602 1 98.81 171 VAL A O 1
ATOM 1319 N N . ARG A 1 172 ? -2.686 -33.469 -9.555 1 98.56 172 ARG A N 1
ATOM 1320 C CA . ARG A 1 172 ? -3.707 -34.469 -9.797 1 98.56 172 ARG A CA 1
ATOM 1321 C C . ARG A 1 172 ? -3.164 -35.594 -10.672 1 98.56 172 ARG A C 1
ATOM 1323 O O . ARG A 1 172 ? -3.398 -36.781 -10.398 1 98.56 172 ARG A O 1
ATOM 1330 N N . ALA A 1 173 ? -2.42 -35.281 -11.703 1 97.25 173 ALA A N 1
ATOM 1331 C CA . ALA A 1 173 ? -1.818 -36.25 -12.594 1 97.25 173 ALA A CA 1
ATOM 1332 C C . ALA A 1 173 ? -0.799 -37.125 -11.844 1 97.25 173 ALA A C 1
ATOM 1334 O O . ALA A 1 173 ? -0.767 -38.344 -12.008 1 97.25 173 ALA A O 1
ATOM 1335 N N . ILE A 1 174 ? 0.004 -36.531 -11.016 1 98.06 174 ILE A N 1
ATOM 1336 C CA . ILE A 1 174 ? 1.047 -37.25 -10.281 1 98.06 174 ILE A CA 1
ATOM 1337 C C . ILE A 1 174 ? 0.41 -38.188 -9.266 1 98.06 174 ILE A C 1
ATOM 1339 O O . ILE A 1 174 ? 0.867 -39.312 -9.094 1 98.06 174 ILE A O 1
ATOM 1343 N N . LEU A 1 175 ? -0.604 -37.719 -8.539 1 98 175 LEU A N 1
ATOM 1344 C CA . LEU A 1 175 ? -1.284 -38.531 -7.551 1 98 175 LEU A CA 1
ATOM 1345 C C . LEU A 1 175 ? -1.871 -39.781 -8.203 1 98 175 LEU A C 1
ATOM 1347 O O . LEU A 1 175 ? -1.899 -40.844 -7.594 1 98 175 LEU A O 1
ATOM 1351 N N . ASN A 1 176 ? -2.32 -39.656 -9.422 1 96.81 176 ASN A N 1
ATOM 1352 C CA . ASN A 1 176 ? -2.9 -40.781 -10.156 1 96.81 176 ASN A CA 1
ATOM 1353 C C . ASN A 1 176 ? -1.825 -41.75 -10.625 1 96.81 176 ASN A C 1
ATOM 1355 O O . ASN A 1 176 ? -2.076 -42.969 -10.734 1 96.81 176 ASN A O 1
ATOM 1359 N N . ASP A 1 177 ? -0.695 -41.156 -10.969 1 96.81 177 ASP A N 1
ATOM 1360 C CA . ASP A 1 177 ? 0.438 -41.938 -11.453 1 96.81 177 ASP A CA 1
ATOM 1361 C C . ASP A 1 177 ? 1.762 -41.344 -11.008 1 96.81 177 ASP A C 1
ATOM 1363 O O . ASP A 1 177 ? 2.414 -40.625 -11.773 1 96.81 177 ASP A O 1
ATOM 1367 N N . PRO A 1 178 ? 2.248 -41.688 -9.828 1 96.06 178 PRO A N 1
ATOM 1368 C CA . PRO A 1 178 ? 3.385 -41 -9.227 1 96.06 178 PRO A CA 1
ATOM 1369 C C . PRO A 1 178 ? 4.668 -41.125 -10.039 1 96.06 178 PRO A C 1
ATOM 1371 O O . PRO A 1 178 ? 5.516 -40.25 -10.023 1 96.06 178 PRO A O 1
ATOM 1374 N N . ARG A 1 179 ? 4.906 -42.156 -10.758 1 93.88 179 ARG A N 1
ATOM 1375 C CA . ARG A 1 179 ? 6.035 -42.469 -11.641 1 93.88 179 ARG A CA 1
ATOM 1376 C C . ARG A 1 179 ? 7.355 -42.094 -10.977 1 93.88 179 ARG A C 1
ATOM 1378 O O . ARG A 1 179 ? 8.219 -41.469 -11.602 1 93.88 179 ARG A O 1
ATOM 1385 N N . GLY A 1 180 ? 7.508 -42.344 -9.688 1 93.94 180 GLY A N 1
ATOM 1386 C CA . GLY A 1 180 ? 8.766 -42.125 -8.992 1 93.94 180 GLY A CA 1
ATOM 1387 C C . GLY A 1 180 ? 8.914 -40.719 -8.43 1 93.94 180 GLY A C 1
ATOM 1388 O O . GLY A 1 180 ? 9.906 -40.406 -7.77 1 93.94 180 GLY A O 1
ATOM 1389 N N . LEU A 1 181 ? 7.977 -39.875 -8.672 1 97.19 181 LEU A N 1
ATOM 1390 C CA . LEU A 1 181 ? 8.016 -38.531 -8.133 1 97.19 181 LEU A CA 1
ATOM 1391 C C . LEU A 1 181 ? 7.602 -38.531 -6.668 1 97.19 181 LEU A C 1
ATOM 1393 O O . LEU A 1 181 ? 6.559 -39.062 -6.309 1 97.19 181 LEU A O 1
ATOM 1397 N N . ASN A 1 182 ? 8.445 -37.969 -5.801 1 98.06 182 ASN A N 1
ATOM 1398 C CA . ASN A 1 182 ? 8.211 -37.906 -4.363 1 98.06 182 ASN A CA 1
ATOM 1399 C C . ASN A 1 182 ? 7.488 -36.656 -3.945 1 98.06 182 ASN A C 1
ATOM 1401 O O . ASN A 1 182 ? 8.031 -35.844 -3.188 1 98.06 182 ASN A O 1
ATOM 1405 N N . LEU A 1 183 ? 6.27 -36.531 -4.348 1 98.69 183 LEU A N 1
ATOM 1406 C CA . LEU A 1 183 ? 5.457 -35.344 -4.129 1 98.69 183 LEU A CA 1
ATOM 1407 C C . LEU A 1 183 ? 5.055 -35.219 -2.664 1 98.69 183 LEU A C 1
ATOM 1409 O O . LEU A 1 183 ? 4.492 -36.156 -2.088 1 98.69 183 LEU A O 1
ATOM 1413 N N . LYS A 1 184 ? 5.324 -34 -2.02 1 98.69 184 LYS A N 1
ATOM 1414 C CA . LYS A 1 184 ? 5.012 -33.781 -0.61 1 98.69 184 LYS A CA 1
ATOM 1415 C C . LYS A 1 184 ? 4.035 -32.625 -0.433 1 98.69 184 LYS A C 1
ATOM 1417 O O . LYS A 1 184 ? 3.436 -32.469 0.633 1 98.69 184 LYS A O 1
ATOM 1422 N N . GLY A 1 185 ? 3.828 -31.828 -1.423 1 98.75 185 GLY A N 1
ATOM 1423 C CA . GLY A 1 185 ? 2.908 -30.719 -1.307 1 98.75 185 GLY A CA 1
ATOM 1424 C C . GLY A 1 185 ? 2.951 -29.781 -2.502 1 98.75 185 GLY A C 1
ATOM 1425 O O . GLY A 1 185 ? 3.672 -30.031 -3.469 1 98.75 185 GLY A O 1
ATOM 1426 N N . PHE A 1 186 ? 2.145 -28.688 -2.475 1 98.88 186 PHE A N 1
ATOM 1427 C CA . PHE A 1 186 ? 2.162 -27.656 -3.516 1 98.88 186 PHE A CA 1
ATOM 1428 C C . PHE A 1 186 ? 1.691 -26.328 -2.965 1 98.88 186 PHE A C 1
ATOM 1430 O O . PHE A 1 186 ? 1.022 -26.266 -1.931 1 98.88 186 PHE A O 1
ATOM 1437 N N . ALA A 1 187 ? 2.104 -25.266 -3.58 1 98.88 187 ALA A N 1
ATOM 1438 C CA . ALA A 1 187 ? 1.772 -23.906 -3.186 1 98.88 187 ALA A CA 1
ATOM 1439 C C . ALA A 1 187 ? 1.448 -23.047 -4.402 1 98.88 187 ALA A C 1
ATOM 1441 O O . ALA A 1 187 ? 2.102 -23.156 -5.441 1 98.88 187 ALA A O 1
ATOM 1442 N N . VAL A 1 188 ? 0.43 -22.234 -4.262 1 98.69 188 VAL A N 1
ATOM 1443 C CA . VAL A 1 188 ? 0.001 -21.391 -5.371 1 98.69 188 VAL A CA 1
ATOM 1444 C C . VAL A 1 188 ? -0.219 -19.969 -4.883 1 98.69 188 VAL A C 1
ATOM 1446 O O . VAL A 1 188 ? -0.948 -19.734 -3.914 1 98.69 188 VAL A O 1
ATOM 1449 N N . GLY A 1 189 ? 0.398 -18.984 -5.566 1 98.69 189 GLY A N 1
ATOM 1450 C CA . GLY A 1 189 ? 0.261 -17.578 -5.234 1 98.69 189 GLY A CA 1
ATOM 1451 C C . GLY A 1 189 ? -0.668 -16.828 -6.172 1 98.69 189 GLY A C 1
ATOM 1452 O O . GLY A 1 189 ? -0.548 -16.938 -7.395 1 98.69 189 GLY A O 1
ATOM 1453 N N . ASP A 1 190 ? -1.57 -16.062 -5.539 1 97.56 190 ASP A N 1
ATOM 1454 C CA . ASP A 1 190 ? -2.492 -15.273 -6.352 1 97.56 190 ASP A CA 1
ATOM 1455 C C . ASP A 1 190 ? -3.004 -16.078 -7.543 1 97.56 190 ASP A C 1
ATOM 145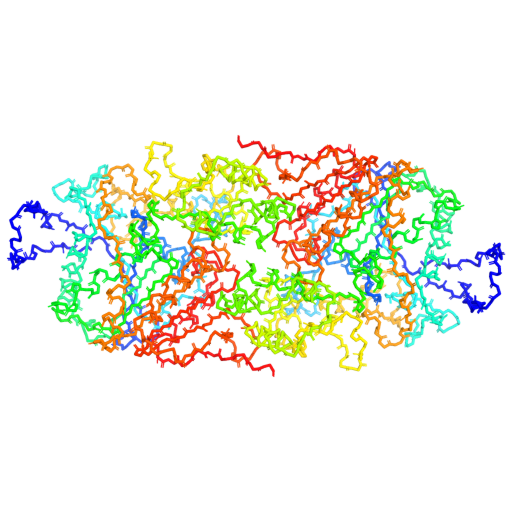7 O O . ASP A 1 190 ? -2.963 -15.617 -8.68 1 97.56 190 ASP A O 1
ATOM 1461 N N . GLY A 1 191 ? -3.521 -17.25 -7.219 1 97.31 191 GLY A N 1
ATOM 1462 C CA . GLY A 1 191 ? -3.762 -18.266 -8.234 1 97.31 191 GLY A CA 1
ATOM 1463 C C . GLY A 1 191 ? -5.199 -18.297 -8.727 1 97.31 191 GLY A C 1
ATOM 1464 O O . GLY A 1 191 ? -6.129 -18.078 -7.941 1 97.31 191 GLY A O 1
ATOM 1465 N N . CYS A 1 192 ? -5.371 -18.688 -9.953 1 96.19 192 CYS A N 1
ATOM 1466 C CA . CYS A 1 192 ? -6.676 -19 -10.531 1 96.19 192 CYS A CA 1
ATOM 1467 C C . CYS A 1 192 ? -7.242 -20.281 -9.945 1 96.19 192 CYS A C 1
ATOM 1469 O O . CYS A 1 192 ? -6.5 -21.094 -9.383 1 96.19 192 CYS A O 1
ATOM 1471 N N . LEU A 1 193 ? -8.586 -20.422 -10.07 1 97.06 193 LEU A N 1
ATOM 1472 C CA . LEU A 1 193 ? -9.25 -21.578 -9.5 1 97.06 193 LEU A CA 1
ATOM 1473 C C . LEU A 1 193 ? -10.133 -22.266 -10.531 1 97.06 193 LEU A C 1
ATOM 1475 O O . LEU A 1 193 ? -10.859 -23.203 -10.211 1 97.06 193 LEU A O 1
ATOM 1479 N N . GLY A 1 194 ? -10.078 -21.812 -11.766 1 95.25 194 GLY A N 1
ATOM 1480 C CA . GLY A 1 194 ? -10.906 -22.359 -12.82 1 95.25 194 GLY A CA 1
ATOM 1481 C C . GLY A 1 194 ? -11.836 -21.344 -13.453 1 95.25 194 GLY A C 1
ATOM 1482 O O . GLY A 1 194 ? -12.125 -20.312 -12.859 1 95.25 194 GLY A O 1
ATOM 1483 N N . THR A 1 195 ? -12.367 -21.641 -14.602 1 92.69 195 THR A N 1
ATOM 1484 C CA . THR A 1 195 ? -13.117 -20.719 -15.43 1 92.69 195 THR A CA 1
ATOM 1485 C C . THR A 1 195 ? -14.453 -20.359 -14.773 1 92.69 195 THR A C 1
ATOM 1487 O O . THR A 1 195 ? -15.031 -19.312 -15.062 1 92.69 195 THR A O 1
ATOM 1490 N N . GLU A 1 196 ? -14.914 -21.172 -13.867 1 93.12 196 GLU A N 1
ATOM 1491 C CA . GLU A 1 196 ? -16.234 -20.953 -13.273 1 93.12 196 GLU A CA 1
ATOM 1492 C C . GLU A 1 196 ? -16.109 -20.422 -11.844 1 93.12 196 GLU A C 1
ATOM 1494 O O . GLU A 1 196 ? -17.125 -20.188 -11.18 1 93.12 196 GLU A O 1
ATOM 1499 N N . VAL A 1 197 ? -14.914 -20.281 -11.336 1 93.94 197 VAL A N 1
ATOM 1500 C CA . VAL A 1 197 ? -14.703 -19.891 -9.945 1 93.94 197 VAL A CA 1
ATOM 1501 C C . VAL A 1 197 ? -13.898 -18.594 -9.875 1 93.94 197 VAL A C 1
ATOM 1503 O O . VAL A 1 197 ? -14.367 -17.594 -9.32 1 93.94 197 VAL A O 1
ATOM 1506 N N . LEU A 1 198 ? -12.75 -18.641 -10.422 1 92.31 198 LEU A N 1
ATOM 1507 C CA . LEU A 1 198 ? -11.82 -17.516 -10.414 1 92.31 198 LEU A CA 1
ATOM 1508 C C . LEU A 1 198 ? -10.93 -17.531 -11.648 1 92.31 198 LEU A C 1
ATOM 1510 O O . LEU A 1 198 ? -10.195 -18.5 -11.875 1 92.31 198 LEU A O 1
ATOM 1514 N N . CYS A 1 199 ? -10.883 -16.438 -12.422 1 85.81 199 CYS A N 1
ATOM 1515 C CA . CYS A 1 199 ? -10.156 -16.281 -13.68 1 85.81 199 CYS 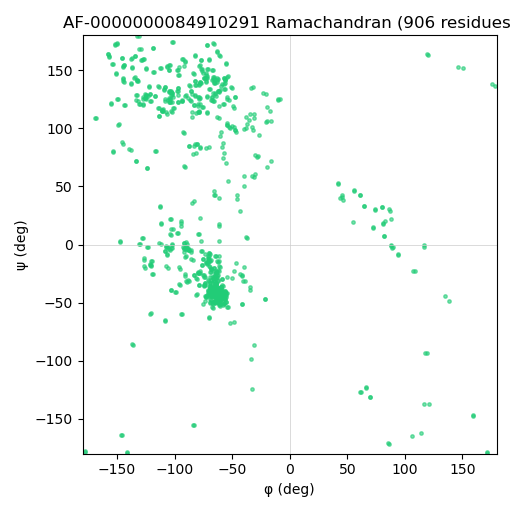A CA 1
ATOM 1516 C C . CYS A 1 199 ? -11 -16.766 -14.859 1 85.81 199 CYS A C 1
ATOM 1518 O O . CYS A 1 199 ? -10.492 -17.391 -15.781 1 85.81 199 CYS A O 1
ATOM 1520 N N . GLY A 1 200 ? -12.172 -16.672 -14.797 1 78.75 200 GLY A N 1
ATOM 1521 C CA . GLY A 1 200 ? -13.133 -16.906 -15.867 1 78.75 200 GLY A CA 1
ATOM 1522 C C . GLY A 1 200 ? -14.172 -15.797 -15.977 1 78.75 200 GLY A C 1
ATOM 1523 O O . GLY A 1 200 ? -14.078 -14.781 -15.281 1 78.75 200 GLY A O 1
ATOM 1524 N N . PRO A 1 201 ? -14.969 -16.047 -16.938 1 67.75 201 PRO A N 1
ATOM 1525 C CA . PRO A 1 201 ? -16 -15.016 -17.141 1 67.75 201 PRO A CA 1
ATOM 1526 C C . PRO A 1 201 ? -17.047 -14.992 -16.031 1 67.75 201 PRO A C 1
ATOM 1528 O O . PRO A 1 201 ? -17.859 -14.07 -15.961 1 67.75 201 PRO A O 1
ATOM 1531 N N . SER A 1 202 ? -16.906 -15.984 -15.219 1 64.31 202 SER A N 1
ATOM 1532 C CA . SER A 1 202 ? -17.922 -16.156 -14.195 1 64.31 202 SER A CA 1
ATOM 1533 C C . SER A 1 202 ? -17.625 -15.305 -12.969 1 64.31 202 SER A C 1
ATOM 1535 O O . SER A 1 202 ? -16.453 -15.047 -12.648 1 64.31 202 SER A O 1
ATOM 1537 N N . GLY A 1 203 ? -18.469 -14.281 -12.664 1 75.75 203 GLY A N 1
ATOM 1538 C CA . GLY A 1 203 ? -18.359 -13.508 -11.438 1 75.75 203 GLY A CA 1
ATOM 1539 C C . GLY A 1 203 ? -18.75 -12.055 -11.602 1 75.75 203 GLY A C 1
ATOM 1540 O O . GLY A 1 203 ? -18.797 -11.547 -12.727 1 75.75 203 GLY A O 1
ATOM 1541 N N . GLY A 1 204 ? -19.156 -11.539 -10.602 1 88.5 204 GLY A N 1
ATOM 1542 C CA . GLY A 1 204 ? -19.547 -10.141 -10.578 1 88.5 204 GLY A CA 1
ATOM 1543 C C . GLY A 1 204 ? -18.516 -9.242 -9.945 1 88.5 204 GLY A C 1
ATOM 1544 O O . GLY A 1 204 ? -17.438 -9.695 -9.562 1 88.5 204 GLY A O 1
ATOM 1545 N N . PRO A 1 205 ? -18.719 -8.008 -9.984 1 94.25 205 PRO A N 1
ATOM 1546 C CA . PRO A 1 205 ? -17.75 -7.004 -9.57 1 94.25 205 PRO A CA 1
ATOM 1547 C C . PRO A 1 205 ? -17.688 -6.836 -8.047 1 94.25 205 PRO A C 1
ATOM 1549 O O . PRO A 1 205 ? -17.031 -5.914 -7.555 1 94.25 205 PRO A O 1
ATOM 1552 N N . TYR A 1 206 ? -18.359 -7.727 -7.301 1 95.75 206 TYR A N 1
ATOM 1553 C CA . TYR A 1 206 ? -18.531 -7.512 -5.867 1 95.75 206 TYR A CA 1
ATOM 1554 C C . TYR A 1 206 ? -17.172 -7.297 -5.191 1 95.75 206 TYR A C 1
ATOM 1556 O O . TYR A 1 206 ? -16.969 -6.289 -4.512 1 95.75 206 TYR A O 1
ATOM 1564 N N . TRP A 1 207 ? -16.25 -8.203 -5.379 1 94.81 207 TRP A N 1
ATOM 1565 C CA . TRP A 1 207 ? -14.977 -8.141 -4.664 1 94.81 207 TRP A CA 1
ATOM 1566 C C . TRP A 1 207 ? -14.086 -7.039 -5.227 1 94.81 207 TRP A C 1
ATOM 1568 O O . TRP A 1 207 ? -13.258 -6.473 -4.512 1 94.81 207 TRP A O 1
ATOM 1578 N N . ASN A 1 208 ? -14.266 -6.75 -6.488 1 94.69 208 ASN A N 1
ATOM 1579 C CA . ASN A 1 208 ? -13.578 -5.59 -7.043 1 94.69 208 ASN A CA 1
ATOM 1580 C C . ASN A 1 208 ? -14.086 -4.289 -6.418 1 94.69 208 ASN A C 1
ATOM 1582 O O . ASN A 1 208 ? -13.297 -3.391 -6.125 1 94.69 208 ASN A O 1
ATOM 1586 N N . VAL A 1 209 ? -15.406 -4.191 -6.227 1 97.25 209 VAL A N 1
ATOM 1587 C CA . VAL A 1 209 ? -16 -3.027 -5.59 1 97.25 209 VAL A CA 1
ATOM 1588 C C . VAL A 1 209 ? -15.445 -2.863 -4.18 1 97.25 209 VAL A C 1
ATOM 1590 O O . VAL A 1 209 ? -14.992 -1.778 -3.805 1 97.25 209 VAL A O 1
ATOM 1593 N N . GLU A 1 210 ? -15.422 -3.982 -3.473 1 96.5 210 GLU A N 1
ATOM 1594 C CA . GLU A 1 210 ? -14.938 -3.945 -2.096 1 96.5 210 GLU A CA 1
ATOM 1595 C C . GLU A 1 210 ? -13.453 -3.588 -2.039 1 96.5 210 GLU A C 1
ATOM 1597 O O . GLU A 1 210 ? -13.039 -2.775 -1.213 1 96.5 210 GLU A O 1
ATOM 1602 N N . PHE A 1 211 ? -12.688 -4.152 -2.883 1 97.06 211 PHE A N 1
ATOM 1603 C CA . PHE A 1 211 ? -11.25 -3.924 -2.908 1 97.06 211 PHE A CA 1
ATOM 1604 C C . PHE A 1 211 ? -10.938 -2.477 -3.271 1 97.06 211 PHE A C 1
ATOM 1606 O O . PHE A 1 211 ? -10.164 -1.812 -2.582 1 97.06 211 PHE A O 1
ATOM 1613 N N . MET A 1 212 ? -11.547 -2 -4.324 1 97.56 212 MET A N 1
ATOM 1614 C CA . MET A 1 212 ? -11.234 -0.667 -4.824 1 97.56 212 MET A CA 1
ATOM 1615 C C . MET A 1 212 ? -11.727 0.408 -3.861 1 97.56 212 MET A C 1
ATOM 1617 O O . MET A 1 212 ? -11.031 1.398 -3.623 1 97.56 212 MET A O 1
ATOM 1621 N N . HIS A 1 213 ? -12.906 0.222 -3.32 1 98.19 213 HIS A N 1
ATOM 1622 C CA . HIS A 1 213 ? -13.352 1.167 -2.303 1 98.19 213 HIS A CA 1
ATOM 1623 C C . HIS A 1 213 ? -12.461 1.107 -1.067 1 98.19 213 HIS A C 1
ATOM 1625 O O . HIS A 1 213 ? -12.078 2.145 -0.524 1 98.19 213 HIS A O 1
ATOM 1631 N N . GLY A 1 214 ? -12.148 -0.103 -0.681 1 97.44 214 GLY A N 1
ATOM 1632 C CA . GLY A 1 214 ? -11.328 -0.303 0.505 1 97.44 214 GLY A CA 1
ATOM 1633 C C . GLY A 1 214 ? -9.969 0.365 0.416 1 97.44 214 GLY A C 1
ATOM 1634 O O . GLY A 1 214 ? -9.414 0.789 1.43 1 97.44 214 GLY A O 1
ATOM 1635 N N . HIS A 1 215 ? -9.508 0.471 -0.748 1 97.75 215 HIS A N 1
ATOM 1636 C CA . HIS A 1 215 ? -8.203 1.091 -0.951 1 97.75 215 HIS A CA 1
ATOM 1637 C C . HIS A 1 215 ? -8.344 2.559 -1.337 1 97.75 215 HIS A C 1
ATOM 1639 O O . HIS A 1 215 ? -7.379 3.186 -1.777 1 97.75 215 HIS A O 1
ATOM 1645 N N . GLY A 1 216 ? -9.523 3.074 -1.242 1 97.62 216 GLY A N 1
ATOM 1646 C CA . GLY A 1 216 ? -9.758 4.496 -1.438 1 97.62 216 GLY A CA 1
ATOM 1647 C C . GLY A 1 216 ? -9.688 4.918 -2.895 1 97.62 216 GLY A C 1
ATOM 1648 O O . GLY A 1 216 ? -9.344 6.062 -3.197 1 97.62 216 GLY A O 1
ATOM 1649 N N . GLN A 1 217 ? -10.031 4.02 -3.855 1 97.44 217 GLN A N 1
ATOM 1650 C CA . GLN A 1 217 ? -9.812 4.293 -5.273 1 97.44 217 GLN A CA 1
ATOM 1651 C C . GLN A 1 217 ? -11.031 4.98 -5.891 1 97.44 217 GLN A C 1
ATOM 1653 O O . GLN A 1 217 ? -10.969 5.465 -7.023 1 97.44 217 GLN A O 1
ATOM 1658 N N . PHE A 1 218 ? -12.141 5.051 -5.191 1 98.12 218 PHE A N 1
ATOM 1659 C CA . PHE A 1 218 ? -13.289 5.848 -5.602 1 98.12 218 PHE A CA 1
ATOM 1660 C C . PHE A 1 218 ? -14.07 6.34 -4.387 1 98.12 218 PHE A C 1
ATOM 1662 O O . PHE A 1 218 ? -13.766 5.961 -3.256 1 98.12 218 PHE A O 1
ATOM 1669 N N . SER A 1 219 ? -15.008 7.148 -4.559 1 98.5 219 SER A N 1
ATOM 1670 C CA . SER A 1 219 ? -15.578 7.969 -3.49 1 98.5 219 SER A CA 1
ATOM 1671 C C . SER A 1 219 ? -16.484 7.145 -2.586 1 98.5 219 SER A C 1
ATOM 1673 O O . SER A 1 219 ? -17.141 6.211 -3.045 1 98.5 219 SER A O 1
ATOM 1675 N N . ASN A 1 220 ? -16.578 7.547 -1.286 1 97.94 220 ASN A N 1
ATOM 1676 C CA . ASN A 1 220 ? -17.594 7.016 -0.378 1 97.94 220 ASN A CA 1
ATOM 1677 C C . ASN A 1 220 ? -19 7.215 -0.926 1 97.94 220 ASN A C 1
ATOM 1679 O O . ASN A 1 220 ? -19.859 6.34 -0.789 1 97.94 220 ASN A O 1
ATOM 1683 N N . LYS A 1 221 ? -19.219 8.375 -1.516 1 97.5 221 LYS A N 1
ATOM 1684 C CA . LYS A 1 221 ? -20.531 8.719 -2.057 1 97.5 221 LYS A CA 1
ATOM 1685 C C . LYS A 1 221 ? -21 7.684 -3.08 1 97.5 221 LYS A C 1
ATOM 1687 O O . LYS A 1 221 ? -22.125 7.188 -3.004 1 97.5 221 LYS A O 1
ATOM 1692 N N . LEU A 1 222 ? -20.156 7.395 -4 1 98.38 222 LEU A N 1
ATOM 1693 C CA . LEU A 1 222 ? -20.5 6.414 -5.023 1 98.38 222 LEU A CA 1
ATOM 1694 C C . LEU A 1 222 ? -20.672 5.027 -4.41 1 98.38 222 LEU A C 1
ATOM 1696 O O . LEU A 1 222 ? -21.562 4.277 -4.797 1 98.38 222 LEU A O 1
ATOM 1700 N N . TYR A 1 223 ? -19.797 4.645 -3.508 1 98.25 223 TYR A N 1
ATOM 1701 C CA . TYR A 1 223 ? -19.922 3.354 -2.84 1 98.25 223 TYR A CA 1
ATOM 1702 C C . TYR A 1 223 ? -21.281 3.205 -2.182 1 98.25 223 TYR A C 1
ATOM 1704 O O . TYR A 1 223 ? -21.922 2.158 -2.299 1 98.25 223 TYR A O 1
ATOM 1712 N N . ASN A 1 224 ? -21.719 4.234 -1.491 1 97.12 224 ASN A N 1
ATOM 1713 C CA . ASN A 1 224 ? -23.031 4.227 -0.859 1 97.12 224 ASN A CA 1
ATOM 1714 C C . ASN A 1 224 ? -24.156 4.043 -1.886 1 97.12 224 ASN A C 1
ATOM 1716 O O . ASN A 1 224 ? -25.125 3.328 -1.635 1 97.12 224 ASN A O 1
ATOM 1720 N N . SER A 1 225 ? -24 4.723 -2.998 1 98.12 225 SER A N 1
ATOM 1721 C CA . SER A 1 225 ? -24.984 4.566 -4.066 1 98.12 225 SER A CA 1
ATOM 1722 C C . SER A 1 225 ? -25.031 3.129 -4.578 1 98.12 225 SER A C 1
ATOM 1724 O O . SER A 1 225 ? -26.094 2.586 -4.836 1 98.12 225 SER A O 1
ATOM 1726 N N . ILE A 1 226 ? -23.875 2.533 -4.73 1 98.38 226 ILE A N 1
ATOM 1727 C CA . ILE A 1 226 ? -23.797 1.149 -5.188 1 98.38 226 ILE A CA 1
ATOM 1728 C C . ILE A 1 226 ? -24.453 0.229 -4.168 1 98.38 226 ILE A C 1
ATOM 1730 O O . ILE A 1 226 ? -25.297 -0.611 -4.523 1 98.38 226 ILE A O 1
ATOM 1734 N N . GLN A 1 227 ? -24.172 0.42 -2.898 1 95.88 227 GLN A N 1
ATOM 1735 C CA . GLN A 1 227 ? -24.719 -0.421 -1.836 1 95.88 227 GLN A CA 1
ATOM 1736 C C . GLN A 1 227 ? -26.234 -0.29 -1.751 1 95.88 227 GLN A C 1
ATOM 1738 O O . GLN A 1 227 ? -26.922 -1.254 -1.421 1 95.88 227 GLN A O 1
ATOM 1743 N N . SER A 1 228 ? -26.734 0.889 -2.033 1 96.94 228 SER A N 1
ATOM 1744 C CA . SER A 1 228 ? -28.172 1.14 -1.893 1 96.94 228 SER A CA 1
ATOM 1745 C C . SER A 1 228 ? -28.938 0.672 -3.125 1 96.94 228 SER A C 1
ATOM 1747 O O . SER A 1 228 ? -30.109 0.337 -3.037 1 96.94 228 SER A O 1
ATOM 1749 N N . THR A 1 229 ? -28.281 0.637 -4.215 1 98 229 THR A N 1
ATOM 1750 C CA . THR A 1 229 ? -28.984 0.394 -5.477 1 98 229 THR A CA 1
ATOM 1751 C C . THR A 1 229 ? -28.766 -1.042 -5.945 1 98 229 THR A C 1
ATOM 1753 O O . THR A 1 229 ? -29.672 -1.669 -6.488 1 98 229 THR A O 1
ATOM 1756 N N . CYS A 1 230 ? -27.547 -1.543 -5.766 1 97.88 230 CYS A N 1
ATOM 1757 C CA . CYS A 1 230 ? -27.188 -2.859 -6.273 1 97.88 230 CYS A CA 1
ATOM 1758 C C . CYS A 1 230 ? -27.297 -3.918 -5.18 1 97.88 230 CYS A C 1
ATOM 1760 O O . CYS A 1 230 ? -26.734 -3.756 -4.094 1 97.88 230 CYS A O 1
ATOM 1762 N N . THR A 1 231 ? -27.953 -5.02 -5.516 1 96.19 231 THR A N 1
ATOM 1763 C CA . THR A 1 231 ? -28.016 -6.109 -4.547 1 96.19 231 THR A CA 1
ATOM 1764 C C . THR A 1 231 ? -26.703 -6.891 -4.52 1 96.19 231 THR A C 1
ATOM 1766 O O . THR A 1 231 ? -25.969 -6.91 -5.508 1 96.19 231 THR A O 1
ATOM 1769 N N . GLU A 1 232 ? -26.469 -7.508 -3.359 1 93.06 232 GLU A N 1
ATOM 1770 C CA . GLU A 1 232 ? -25.281 -8.359 -3.244 1 93.06 232 GLU A CA 1
ATOM 1771 C C . GLU A 1 232 ? -25.297 -9.469 -4.289 1 93.06 232 GLU A C 1
ATOM 1773 O O . GLU A 1 232 ? -24.266 -9.805 -4.859 1 93.06 232 GLU A O 1
ATOM 1778 N N . THR A 1 233 ? -26.438 -10.031 -4.516 1 93.44 233 THR A N 1
ATOM 1779 C CA . THR A 1 233 ? -26.594 -11.109 -5.488 1 93.44 233 THR A CA 1
ATOM 1780 C C . THR A 1 233 ? -26.203 -10.641 -6.883 1 93.44 233 THR A C 1
ATOM 1782 O O . THR A 1 233 ? -25.453 -11.32 -7.586 1 93.44 233 THR A O 1
ATOM 1785 N N . GLU A 1 234 ? -26.672 -9.477 -7.215 1 93.62 234 GLU A N 1
ATOM 1786 C CA . GLU A 1 234 ? -26.328 -8.922 -8.523 1 93.62 234 GLU A CA 1
ATOM 1787 C C . GLU A 1 234 ? -24.828 -8.672 -8.633 1 93.62 234 GLU A C 1
ATOM 1789 O O . GLU A 1 234 ? -24.219 -8.938 -9.672 1 93.62 234 GLU A O 1
ATOM 1794 N N . LEU A 1 235 ? -24.25 -8.148 -7.605 1 95.06 235 LEU A N 1
ATOM 1795 C CA . LEU A 1 235 ? -22.844 -7.812 -7.617 1 95.06 235 LEU A CA 1
ATOM 1796 C C . LEU A 1 235 ? -21.984 -9.078 -7.629 1 95.06 235 LEU A C 1
ATOM 1798 O O . LEU A 1 235 ? -20.906 -9.102 -8.242 1 95.06 235 LEU A O 1
ATOM 1802 N N . LYS A 1 236 ? -22.375 -10.117 -6.965 1 91.06 236 LYS A N 1
ATOM 1803 C CA . LYS A 1 236 ? -21.594 -11.344 -6.898 1 91.06 236 LYS A CA 1
ATOM 1804 C C . LYS A 1 236 ? -21.75 -12.172 -8.172 1 91.06 236 LYS A C 1
ATOM 1806 O O . LYS A 1 236 ? -20.781 -12.773 -8.648 1 91.06 236 LYS A O 1
ATOM 1811 N N . GLN A 1 237 ? -22.938 -12.172 -8.805 1 89.38 237 GLN A N 1
ATOM 1812 C CA . GLN A 1 237 ? -23.234 -13.023 -9.953 1 89.38 237 GLN A CA 1
ATOM 1813 C C . GLN A 1 237 ? -22.906 -12.305 -11.258 1 89.38 237 GLN A C 1
ATOM 1815 O O . GLN A 1 237 ? -22.719 -12.945 -12.297 1 89.38 237 GLN A O 1
ATOM 1820 N N . GLY A 1 238 ? -22.969 -10.992 -11.227 1 89.94 238 GLY A N 1
ATOM 1821 C CA . GLY A 1 238 ? -22.594 -10.234 -12.414 1 89.94 238 GLY A CA 1
ATOM 1822 C C . GLY A 1 238 ? -23.766 -9.883 -13.297 1 89.94 238 GLY A C 1
ATOM 1823 O O . GLY A 1 238 ? -23.625 -9.164 -14.289 1 89.94 238 GLY A O 1
ATOM 1824 N N . ASN A 1 239 ? -25 -10.453 -13 1 92.25 239 ASN A N 1
ATOM 1825 C CA . ASN A 1 239 ? -26.203 -10.062 -13.727 1 92.25 239 ASN A CA 1
ATOM 1826 C C . ASN A 1 239 ? -26.734 -8.727 -13.227 1 92.25 239 ASN A C 1
ATOM 1828 O O . ASN A 1 239 ? -27.781 -8.68 -12.57 1 92.25 239 ASN A O 1
ATOM 1832 N N . LEU A 1 240 ? -26.156 -7.668 -13.742 1 95.25 240 LEU A N 1
ATOM 1833 C CA . LEU A 1 240 ? -26.406 -6.336 -13.195 1 95.25 240 LEU A CA 1
ATOM 1834 C C . LEU A 1 240 ? -27.656 -5.715 -13.828 1 95.25 240 LEU A C 1
ATOM 1836 O O . LEU A 1 240 ? -27.844 -5.797 -15.039 1 95.25 240 LEU A O 1
ATOM 1840 N N . SER A 1 241 ? -28.5 -5.09 -13.008 1 97.31 241 SER A N 1
ATOM 1841 C CA . SER A 1 241 ? -29.547 -4.215 -13.523 1 97.31 241 SER A CA 1
ATOM 1842 C C . SER A 1 241 ? -28.938 -3.018 -14.258 1 97.31 241 SER A C 1
ATOM 1844 O O . SER A 1 241 ? -27.75 -2.729 -14.125 1 97.31 241 SER A O 1
ATOM 1846 N N . THR A 1 242 ? -29.797 -2.326 -15 1 97.62 242 THR A N 1
ATOM 1847 C CA . THR A 1 242 ? -29.344 -1.147 -15.742 1 97.62 242 THR A CA 1
ATOM 1848 C C . THR A 1 242 ? -28.797 -0.09 -14.789 1 97.62 242 THR A C 1
ATOM 1850 O O . THR A 1 242 ? -27.75 0.508 -15.062 1 97.62 242 THR A O 1
ATOM 1853 N N . ALA A 1 243 ? -29.5 0.105 -13.703 1 98.12 243 ALA A N 1
ATOM 1854 C CA . ALA A 1 243 ? -29.062 1.094 -12.711 1 98.12 243 ALA A CA 1
ATOM 1855 C C . ALA A 1 243 ? -27.719 0.709 -12.102 1 98.12 243 ALA A C 1
ATOM 1857 O O . ALA A 1 243 ? -26.844 1.56 -11.93 1 98.12 243 ALA A O 1
ATOM 1858 N N . CYS A 1 244 ? -27.578 -0.553 -11.789 1 97.56 244 CYS A N 1
ATOM 1859 C CA . CYS A 1 244 ? -26.328 -1.033 -11.188 1 97.56 244 CYS A CA 1
ATOM 1860 C C . CYS A 1 244 ? -25.188 -0.955 -12.188 1 97.56 244 CYS A C 1
ATOM 1862 O O . CYS A 1 244 ? -24.062 -0.597 -11.82 1 97.56 244 CYS A O 1
ATOM 1864 N N . HIS A 1 245 ? -25.422 -1.342 -13.391 1 97.25 245 HIS A N 1
ATOM 1865 C CA . HIS A 1 245 ? -24.406 -1.263 -14.43 1 97.25 245 HIS A CA 1
ATOM 1866 C C . HIS A 1 245 ? -23.891 0.16 -14.578 1 97.25 245 HIS A C 1
ATOM 1868 O O . HIS A 1 245 ? -22.672 0.365 -14.742 1 97.25 245 HIS A O 1
ATOM 1874 N N . ALA A 1 246 ? -24.75 1.161 -14.523 1 98.12 246 ALA A N 1
ATOM 1875 C CA . ALA A 1 246 ? -24.344 2.562 -14.648 1 98.12 246 ALA A CA 1
ATOM 1876 C C . ALA A 1 246 ? -23.438 2.98 -13.492 1 98.12 246 ALA A C 1
ATOM 1878 O O . ALA A 1 246 ? -22.469 3.717 -13.695 1 98.12 246 ALA A O 1
ATOM 1879 N N . LEU A 1 247 ? -23.766 2.523 -12.297 1 98.44 247 LEU A N 1
ATOM 1880 C CA . LEU A 1 247 ? -22.969 2.854 -11.125 1 98.44 247 LEU A CA 1
ATOM 1881 C C . LEU A 1 247 ? -21.578 2.205 -11.203 1 98.44 247 LEU A C 1
ATOM 1883 O O . LEU A 1 247 ? -20.578 2.811 -10.812 1 98.44 247 LEU A O 1
ATOM 1887 N N . ILE A 1 248 ? -21.484 0.958 -11.719 1 97.56 248 ILE A N 1
ATOM 1888 C CA . ILE A 1 248 ? -20.203 0.274 -11.883 1 97.56 248 ILE A CA 1
ATOM 1889 C C . ILE A 1 248 ? -19.375 0.987 -12.938 1 97.56 248 ILE A C 1
ATOM 1891 O O . ILE A 1 248 ? -18.156 1.104 -12.797 1 97.56 248 ILE A O 1
ATOM 1895 N N . GLN A 1 249 ? -20.031 1.474 -13.984 1 97.06 249 GLN A N 1
ATOM 1896 C CA . GLN A 1 249 ? -19.312 2.258 -14.984 1 97.06 249 GLN A CA 1
ATOM 1897 C C . GLN A 1 249 ? -18.766 3.549 -14.383 1 97.06 249 GLN A C 1
ATOM 1899 O O . GLN A 1 249 ? -17.641 3.949 -14.68 1 97.06 249 GLN A O 1
ATOM 1904 N N . GLN A 1 250 ? -19.578 4.215 -13.57 1 97.88 250 GLN A N 1
ATOM 1905 C CA . GLN A 1 250 ? -19.109 5.414 -12.883 1 97.88 250 GLN A CA 1
ATOM 1906 C C . GLN A 1 250 ? -17.922 5.105 -11.977 1 97.88 250 GLN A C 1
ATOM 1908 O O . GLN A 1 250 ? -17 5.91 -11.875 1 97.88 250 GLN A O 1
ATOM 1913 N N . MET A 1 251 ? -17.953 3.939 -11.328 1 97.62 251 MET A N 1
ATOM 1914 C CA . MET A 1 251 ? -16.844 3.498 -10.492 1 97.62 251 MET A CA 1
ATOM 1915 C C . MET A 1 251 ? -15.555 3.416 -11.312 1 97.62 251 MET A C 1
ATOM 1917 O O . MET A 1 251 ? -14.516 3.926 -10.891 1 97.62 251 MET A O 1
ATOM 1921 N N . ASN A 1 252 ? -15.664 2.832 -12.461 1 95.12 252 ASN A N 1
ATOM 1922 C CA . ASN A 1 252 ? -14.492 2.701 -13.32 1 95.12 252 ASN A CA 1
ATOM 1923 C C . ASN A 1 252 ? -13.953 4.066 -13.742 1 95.12 252 ASN A C 1
ATOM 1925 O O . ASN A 1 252 ? -12.734 4.266 -13.797 1 95.12 252 ASN A O 1
ATOM 1929 N N . THR A 1 253 ? -14.828 4.969 -13.984 1 95.19 253 THR A N 1
ATOM 1930 C CA . THR A 1 253 ? -14.438 6.324 -14.352 1 95.19 253 THR A CA 1
ATOM 1931 C C . THR A 1 253 ? -13.742 7.023 -13.188 1 95.19 253 THR A C 1
ATOM 1933 O O . THR A 1 253 ? -12.711 7.676 -13.383 1 95.19 253 THR A O 1
ATOM 1936 N N . GLU A 1 254 ? -14.297 6.898 -11.961 1 97.69 254 GLU A N 1
ATOM 1937 C CA . GLU A 1 254 ? -13.711 7.523 -10.781 1 97.69 254 GLU A CA 1
ATOM 1938 C C . GLU A 1 254 ? -12.336 6.938 -10.484 1 97.69 254 GLU A C 1
ATOM 1940 O O . GLU A 1 254 ? -11.445 7.641 -9.984 1 97.69 254 GLU A O 1
ATOM 1945 N N . ILE A 1 255 ? -12.164 5.672 -10.773 1 95.94 255 ILE A N 1
ATOM 1946 C CA . ILE A 1 255 ? -10.906 4.988 -10.461 1 95.94 255 ILE A CA 1
ATOM 1947 C C . ILE A 1 255 ? -9.82 5.457 -11.422 1 95.94 255 ILE A C 1
ATOM 1949 O O . ILE A 1 255 ? -8.68 5.707 -11.008 1 95.94 255 ILE A O 1
ATOM 1953 N N . GLY A 1 256 ? -10.156 5.543 -12.648 1 91.88 256 GLY A N 1
ATOM 1954 C CA . GLY A 1 256 ? -9.148 5.824 -13.656 1 91.88 256 GLY A CA 1
ATOM 1955 C C . GLY A 1 256 ? -8.18 4.672 -13.875 1 91.88 256 GLY A C 1
ATOM 1956 O O . GLY A 1 256 ? -8.602 3.527 -14.055 1 91.88 256 GLY A O 1
ATOM 1957 N N . GLY A 1 257 ? -6.855 4.961 -13.875 1 85.69 257 GLY A N 1
ATOM 1958 C CA . GLY A 1 257 ? -5.863 3.941 -14.172 1 85.69 257 GLY A CA 1
ATOM 1959 C C . GLY A 1 257 ? -5.129 3.439 -12.945 1 85.69 257 GLY A C 1
ATOM 1960 O O . GLY A 1 257 ? -5.016 4.156 -11.945 1 85.69 257 GLY A O 1
ATOM 1961 N N . TYR A 1 258 ? -4.719 2.252 -12.961 1 87 258 TYR A N 1
ATOM 1962 C CA . TYR A 1 258 ? -3.865 1.642 -11.953 1 87 258 TYR A CA 1
ATOM 1963 C C . TYR A 1 258 ? -3.121 0.439 -12.516 1 87 258 TYR A C 1
ATOM 1965 O O . TYR A 1 258 ? -3.484 -0.083 -13.57 1 87 258 TYR A O 1
ATOM 1973 N N . TYR A 1 259 ? -2.057 -0.006 -11.891 1 84.19 259 TYR A N 1
ATOM 1974 C CA . TYR A 1 259 ? -1.334 -1.22 -12.25 1 84.19 259 TYR A CA 1
ATOM 1975 C C . TYR A 1 259 ? -2.057 -2.459 -11.742 1 84.19 259 TYR A C 1
ATOM 1977 O O . TYR A 1 259 ? -2.203 -2.645 -10.531 1 84.19 259 TYR A O 1
ATOM 1985 N N . GLY A 1 260 ? -2.432 -3.33 -12.578 1 85.06 260 GLY A N 1
ATOM 1986 C CA . GLY A 1 260 ? -3.293 -4.461 -12.273 1 85.06 260 GLY A CA 1
ATOM 1987 C C . GLY A 1 260 ? -2.615 -5.512 -11.422 1 85.06 260 GLY A C 1
ATOM 1988 O O . GLY A 1 260 ? -3.283 -6.363 -10.828 1 85.06 260 GLY A O 1
ATOM 1989 N N . TYR A 1 261 ? -1.271 -5.438 -11.297 1 86.62 261 TYR A N 1
ATOM 1990 C CA . TYR A 1 261 ? -0.556 -6.473 -10.555 1 86.62 261 TYR A CA 1
ATOM 1991 C C . TYR A 1 261 ? -0.052 -5.938 -9.219 1 86.62 261 TYR A C 1
ATOM 1993 O O . TYR A 1 261 ? 0.489 -6.691 -8.406 1 86.62 261 TYR A O 1
ATOM 2001 N N . ASN A 1 262 ? -0.217 -4.672 -9 1 90.69 262 ASN A N 1
ATOM 2002 C CA . ASN A 1 262 ? 0.15 -4.035 -7.738 1 90.69 262 ASN A CA 1
ATOM 2003 C C . ASN A 1 262 ? -0.399 -2.615 -7.645 1 90.69 262 ASN A C 1
ATOM 2005 O O . ASN A 1 262 ? 0.161 -1.688 -8.234 1 90.69 262 ASN A O 1
ATOM 2009 N N . LEU A 1 263 ? -1.334 -2.402 -6.855 1 91.94 263 LEU A N 1
ATOM 2010 C CA . LEU A 1 263 ? -2.115 -1.171 -6.828 1 91.94 263 LEU A CA 1
ATOM 2011 C C . LEU A 1 263 ? -1.223 0.034 -6.555 1 91.94 263 LEU A C 1
ATOM 2013 O O . LEU A 1 263 ? -1.442 1.114 -7.105 1 91.94 263 LEU A O 1
ATOM 2017 N N . TYR A 1 264 ? -0.243 -0.113 -5.734 1 90.5 264 TYR A N 1
ATOM 2018 C CA . TYR A 1 264 ? 0.489 1.05 -5.246 1 90.5 264 TYR A CA 1
ATOM 2019 C C . TYR A 1 264 ? 1.825 1.195 -5.965 1 90.5 264 TYR A C 1
ATOM 2021 O O . TYR A 1 264 ? 2.639 2.051 -5.609 1 90.5 264 TYR A O 1
ATOM 2029 N N . ASP A 1 265 ? 2.066 0.286 -6.867 1 81.88 265 ASP A N 1
ATOM 2030 C CA . ASP A 1 265 ? 3.291 0.394 -7.656 1 81.88 265 ASP A CA 1
ATOM 2031 C C . ASP A 1 265 ? 3.148 1.446 -8.75 1 81.88 265 ASP A C 1
ATOM 2033 O O . ASP A 1 265 ? 2.045 1.696 -9.242 1 81.88 265 ASP A O 1
ATOM 2037 N N . THR A 1 266 ? 4.27 2.16 -8.836 1 65.31 266 THR A N 1
ATOM 2038 C CA . THR A 1 266 ? 4.234 3.227 -9.836 1 65.31 266 THR A CA 1
ATOM 2039 C C . THR A 1 266 ? 4.625 2.695 -11.211 1 65.31 266 THR A C 1
ATOM 2041 O O . THR A 1 266 ? 4.684 3.453 -12.18 1 65.31 266 THR A O 1
ATOM 2044 N N . CYS A 1 267 ? 5.027 1.32 -11.148 1 56.81 267 CYS A N 1
ATOM 2045 C CA . CYS A 1 267 ? 5.434 0.765 -12.438 1 56.81 267 CYS A CA 1
ATOM 2046 C C . CYS A 1 267 ? 4.312 0.887 -13.461 1 56.81 267 CYS A C 1
ATOM 2048 O O . CYS A 1 267 ? 3.209 0.38 -13.25 1 56.81 267 CYS A O 1
ATOM 2050 N N . TYR A 1 268 ? 4.051 1.907 -13.938 1 44.34 268 TYR A N 1
ATOM 2051 C CA . TYR A 1 268 ? 3.135 1.863 -15.07 1 44.34 268 TYR A CA 1
ATOM 2052 C C . TYR A 1 268 ? 3.768 1.149 -16.266 1 44.34 268 TYR A C 1
ATOM 2054 O O . TYR A 1 268 ? 4.5 1.762 -17.047 1 44.34 268 TYR A O 1
ATOM 2062 N N . ALA A 1 269 ? 4.453 -0.008 -15.875 1 38.47 269 ALA A N 1
ATOM 2063 C CA . ALA A 1 269 ? 5.098 -0.841 -16.891 1 38.47 269 ALA A CA 1
ATOM 2064 C C . ALA A 1 269 ? 4.293 -0.839 -18.188 1 38.47 269 ALA A C 1
ATOM 2066 O O . ALA A 1 269 ? 3.066 -0.939 -18.172 1 38.47 269 ALA A O 1
ATOM 2067 N N . GLN A 1 270 ? 4.832 -0.268 -19.156 1 37.12 270 GLN A N 1
ATOM 2068 C CA . GLN A 1 270 ? 4.34 -0.598 -20.484 1 37.12 270 GLN A CA 1
ATOM 2069 C C . GLN A 1 270 ? 3.877 -2.049 -20.562 1 37.12 270 GLN A C 1
ATOM 2071 O O . GLN A 1 270 ? 3.9 -2.764 -19.547 1 37.12 270 GLN A O 1
ATOM 2076 N N . HIS A 1 271 ? 4.508 -2.816 -21.578 1 34.44 271 HIS A N 1
ATOM 2077 C CA . HIS A 1 271 ? 4.227 -4.035 -22.328 1 34.44 271 HIS A CA 1
ATOM 2078 C C . HIS A 1 271 ? 4.508 -5.277 -21.484 1 34.44 271 HIS A C 1
ATOM 2080 O O . HIS A 1 271 ? 4.773 -6.352 -22.031 1 34.44 271 HIS A O 1
ATOM 2086 N N . VAL A 1 272 ? 4.875 -5.074 -20.281 1 35.25 272 VAL A N 1
ATOM 2087 C CA . VAL A 1 272 ? 5.43 -6.398 -20.031 1 35.25 272 VAL A CA 1
ATOM 2088 C C . VAL A 1 272 ? 4.445 -7.469 -20.484 1 35.25 272 VAL A C 1
ATOM 2090 O O . VAL A 1 272 ? 4.836 -8.461 -21.109 1 35.25 272 VAL A O 1
ATOM 2093 N N . PHE A 1 273 ? 3.232 -7.492 -19.703 1 36.84 273 PHE A N 1
ATOM 2094 C CA . PHE A 1 273 ? 2.238 -8.422 -20.234 1 36.84 273 PHE A CA 1
ATOM 2095 C C . PHE A 1 273 ? 1.256 -7.707 -21.156 1 36.84 273 PHE A C 1
ATOM 2097 O O . PHE A 1 273 ? 0.053 -7.68 -20.875 1 36.84 273 PHE A O 1
ATOM 2104 N N . ALA A 1 274 ? 1.582 -6.496 -21.609 1 34.84 274 ALA A N 1
ATOM 2105 C CA . ALA A 1 274 ? 0.634 -5.812 -22.484 1 34.84 274 ALA A CA 1
ATOM 2106 C C . ALA A 1 274 ? -0.157 -6.812 -23.312 1 34.84 274 ALA A C 1
ATOM 2108 O O . ALA A 1 274 ? 0.423 -7.699 -23.953 1 34.84 274 ALA A O 1
ATOM 2109 N N . PRO A 1 275 ? -1.347 -6.82 -22.984 1 34.91 275 PRO A N 1
ATOM 2110 C CA . PRO A 1 275 ? -1.949 -7.531 -24.109 1 34.91 275 PRO A CA 1
ATOM 2111 C C . PRO A 1 275 ? -1.479 -6.996 -25.453 1 34.91 275 PRO A C 1
ATOM 2113 O O . PRO A 1 275 ? -1.254 -5.793 -25.609 1 34.91 275 PRO A O 1
ATOM 2116 N N . ASN A 1 276 ? -0.599 -7.523 -26.094 1 30.36 276 ASN A N 1
ATOM 2117 C CA . ASN A 1 276 ? -0.576 -7.145 -27.5 1 30.36 276 ASN A CA 1
ATOM 2118 C C . ASN A 1 276 ? -1.918 -6.574 -27.953 1 30.36 276 ASN A C 1
ATOM 2120 O O . ASN A 1 276 ? -2.959 -7.211 -27.781 1 30.36 276 ASN A O 1
ATOM 2124 N N . PRO A 1 277 ? -2.053 -5.219 -28.172 1 31.11 277 PRO A N 1
ATOM 2125 C CA . PRO A 1 277 ? -3.314 -4.805 -28.797 1 31.11 277 PRO A CA 1
ATOM 2126 C C . PRO A 1 277 ? -4.004 -5.938 -29.547 1 31.11 277 PRO A C 1
ATOM 2128 O O . PRO A 1 277 ? -5.219 -5.902 -29.75 1 31.11 277 PRO A O 1
ATOM 2131 N N . SER A 1 278 ? -3.273 -6.668 -30.344 1 28.5 278 SER A N 1
ATOM 2132 C CA . SER A 1 278 ? -3.91 -7.746 -31.094 1 28.5 278 SER A CA 1
ATOM 2133 C C . SER A 1 278 ? -4.438 -8.828 -30.172 1 28.5 278 SER A C 1
ATOM 2135 O O . SER A 1 278 ? -4.996 -9.828 -30.625 1 28.5 278 SER A O 1
ATOM 2137 N N . SER A 1 279 ? -3.855 -8.984 -29.047 1 30.81 279 SER A N 1
ATOM 2138 C CA . SER A 1 279 ? -4.438 -10.062 -28.266 1 30.81 279 SER A CA 1
ATOM 2139 C C . SER A 1 279 ? -5.797 -9.672 -27.703 1 30.81 279 SER A C 1
ATOM 2141 O O . SER A 1 279 ? -5.91 -8.703 -26.953 1 30.81 279 SER A O 1
ATOM 2143 N N . SER A 1 280 ? -6.781 -9.766 -28.359 1 30.02 280 SER A N 1
ATOM 2144 C CA . SER A 1 280 ? -8.219 -9.75 -28.109 1 30.02 280 SER A CA 1
ATOM 2145 C C . SER A 1 280 ? -8.547 -10.398 -26.766 1 30.02 280 SER A C 1
ATOM 2147 O O . SER A 1 280 ? -9.711 -10.422 -26.359 1 30.02 280 SER A O 1
ATOM 2149 N N . ARG A 1 281 ? -7.824 -11.516 -26.281 1 32.66 281 ARG A N 1
ATOM 2150 C CA . ARG A 1 281 ? -8.578 -12.383 -25.391 1 32.66 281 ARG A CA 1
ATOM 2151 C C . ARG A 1 281 ? -8.57 -11.844 -23.953 1 32.66 281 ARG A C 1
ATOM 2153 O O . ARG A 1 281 ? -7.508 -11.672 -23.359 1 32.66 281 ARG A O 1
ATOM 2160 N N . GLN A 1 282 ? -9.5 -10.945 -23.734 1 35.91 282 GLN A N 1
ATOM 2161 C CA . GLN A 1 282 ? -9.945 -10.531 -22.406 1 35.91 282 GLN A CA 1
ATOM 2162 C C . GLN A 1 282 ? -10.18 -11.742 -21.516 1 35.91 282 GLN A C 1
ATOM 2164 O O . GLN A 1 282 ? -11.281 -12.297 -21.484 1 35.91 282 GLN A O 1
ATOM 2169 N N . TYR A 1 283 ? -9.305 -12.641 -21.594 1 32.81 283 TYR A N 1
ATOM 2170 C CA . TYR A 1 283 ? -9.688 -13.766 -20.75 1 32.81 283 TYR A CA 1
ATOM 2171 C C . TYR A 1 283 ? -10.266 -13.289 -19.422 1 32.81 283 TYR A C 1
ATOM 2173 O O . TYR A 1 283 ? -11.062 -13.992 -18.797 1 32.81 283 TYR A O 1
ATOM 2181 N N . TRP A 1 284 ? -9.562 -12.406 -18.734 1 34.72 284 TRP A N 1
ATOM 2182 C CA . TRP A 1 284 ? -10.07 -12.039 -17.422 1 34.72 284 TRP A CA 1
ATOM 2183 C C . TRP A 1 284 ? -11.203 -11.023 -17.547 1 34.72 284 TRP A C 1
ATOM 2185 O O . TRP A 1 284 ? -11.258 -10.258 -18.516 1 34.72 284 TRP A O 1
ATOM 2195 N N . SER A 1 285 ? -12.406 -11.25 -17.094 1 33.34 285 SER A N 1
ATOM 2196 C CA . SER A 1 285 ? -13.547 -10.336 -17.156 1 33.34 285 SER A CA 1
ATOM 2197 C C . SER A 1 285 ? -13.086 -8.891 -17.297 1 33.34 285 SER A C 1
ATOM 2199 O O . SER A 1 285 ? -12.016 -8.523 -16.812 1 33.34 285 SER A O 1
ATOM 2201 N N . SER A 1 286 ? -13.727 -8.203 -18.328 1 32.94 286 SER A N 1
ATOM 2202 C CA . SER A 1 286 ? -13.758 -6.805 -18.734 1 32.94 286 SER A CA 1
ATOM 2203 C C . SER A 1 286 ? -13.805 -5.875 -17.531 1 32.94 286 SER A C 1
ATOM 2205 O O . SER A 1 286 ? -13.992 -4.664 -17.688 1 32.94 286 SER A O 1
ATOM 2207 N N . ALA A 1 287 ? -14.422 -6.438 -16.594 1 30.69 287 ALA A N 1
ATOM 2208 C CA . ALA A 1 287 ? -14.617 -5.328 -15.664 1 30.69 287 ALA A CA 1
ATOM 2209 C C . ALA A 1 287 ? -13.32 -4.535 -15.484 1 30.69 287 ALA A C 1
ATOM 2211 O O . ALA A 1 287 ? -13.211 -3.721 -14.562 1 30.69 287 ALA A O 1
ATOM 2212 N N . VAL A 1 288 ? -12.289 -5.148 -15.891 1 32.19 288 VAL A N 1
ATOM 2213 C CA . VAL A 1 288 ? -11.016 -4.449 -15.773 1 32.19 288 VAL A CA 1
ATOM 2214 C C . VAL A 1 288 ? -11.07 -3.139 -16.547 1 32.19 288 VAL A C 1
ATOM 2216 O O . VAL A 1 288 ? -11.414 -3.129 -17.734 1 32.19 288 VAL A O 1
ATOM 2219 N N . GLY A 1 289 ? -11.586 -2.072 -16 1 31.48 289 GLY A N 1
ATOM 2220 C CA . GLY A 1 289 ? -11.336 -0.797 -16.656 1 31.48 289 GLY A CA 1
ATOM 2221 C C . GLY A 1 289 ? -10.297 -0.883 -17.75 1 31.48 289 GLY A C 1
ATOM 2222 O O . GLY A 1 289 ? -9.5 -1.827 -17.797 1 31.48 289 GLY A O 1
ATOM 2223 N N . MET A 1 290 ? -10.852 -0.388 -19.016 1 29.41 290 MET A N 1
ATOM 2224 C CA . MET A 1 290 ? -9.898 -0.099 -20.078 1 29.41 290 MET A CA 1
ATOM 2225 C C . MET A 1 290 ? -8.492 0.087 -19.516 1 29.41 290 MET A C 1
ATOM 2227 O O . MET A 1 290 ? -8.234 1.041 -18.781 1 29.41 290 MET A O 1
ATOM 2231 N N . GLY A 1 291 ? -8.016 -0.855 -19.062 1 31.02 291 GLY A N 1
ATOM 2232 C CA . GLY A 1 291 ? -6.566 -0.746 -18.953 1 31.02 291 GLY A CA 1
ATOM 2233 C C . GLY A 1 291 ? -5.953 0.119 -20.031 1 31.02 291 GLY A C 1
ATOM 2234 O O . GLY A 1 291 ? -6.258 -0.05 -21.219 1 31.02 291 GLY A O 1
ATOM 2235 N N . VAL A 1 292 ? -6.055 1.477 -19.922 1 29.92 292 VAL A N 1
ATOM 2236 C CA . VAL A 1 292 ? -5.258 2.223 -20.891 1 29.92 292 VAL A CA 1
ATOM 2237 C C . VAL A 1 292 ? -4.16 1.327 -21.453 1 29.92 292 VAL A C 1
ATOM 2239 O O . VAL A 1 292 ? -3.695 0.403 -20.781 1 29.92 292 VAL A O 1
ATOM 2242 N N . GLY A 1 293 ? -4.25 1.112 -22.828 1 28.17 293 GLY A N 1
ATOM 2243 C CA . GLY A 1 293 ? -2.992 0.714 -23.438 1 28.17 293 GLY A CA 1
ATOM 2244 C C . GLY A 1 293 ? -1.786 0.988 -22.562 1 28.17 293 GLY A C 1
ATOM 2245 O O . GLY A 1 293 ? -1.682 2.057 -21.953 1 28.17 293 GLY A O 1
ATOM 2246 N N . GLY A 1 294 ? -1.353 -0.019 -22.094 1 28.61 294 GLY A N 1
ATOM 2247 C CA . GLY A 1 294 ? -0.363 -0.124 -21.031 1 28.61 294 GLY A CA 1
ATOM 2248 C C . GLY A 1 294 ? 0.636 1.018 -21.031 1 28.61 294 GLY A C 1
ATOM 2249 O O . GLY A 1 294 ? 0.749 1.753 -20.047 1 28.61 294 GLY A O 1
ATOM 2250 N N . ALA A 1 295 ? 1.774 0.803 -21.891 1 28.86 295 ALA A N 1
ATOM 2251 C CA . ALA A 1 295 ? 3.168 0.991 -21.484 1 28.86 295 ALA A CA 1
ATOM 2252 C C . ALA A 1 295 ? 3.537 2.471 -21.469 1 28.86 295 ALA A C 1
ATOM 2254 O O . ALA A 1 295 ? 4.051 3.002 -22.453 1 28.86 295 ALA A O 1
ATOM 2255 N N . LEU A 1 296 ? 2.699 3.219 -21.359 1 29 296 LEU A N 1
ATOM 2256 C CA . LEU A 1 296 ? 3.406 4.469 -21.625 1 29 296 LEU A CA 1
ATOM 2257 C C . LEU A 1 296 ? 4.5 4.703 -20.594 1 29 296 LEU A C 1
ATOM 2259 O O . LEU A 1 296 ? 4.926 5.84 -20.375 1 29 296 LEU A O 1
ATOM 2263 N N . ASN A 1 297 ? 4.641 3.66 -19.672 1 30.67 297 ASN A N 1
ATOM 2264 C CA . ASN A 1 297 ? 5.539 4.191 -18.656 1 30.67 297 ASN A CA 1
ATOM 2265 C C . ASN A 1 297 ? 6.902 4.547 -19.234 1 30.67 297 ASN A C 1
ATOM 2267 O O . ASN A 1 297 ? 7.434 3.818 -20.078 1 30.67 297 ASN A O 1
ATOM 2271 N N . ASP A 1 298 ? 7.141 5.562 -19.125 1 31.45 298 ASP A N 1
AT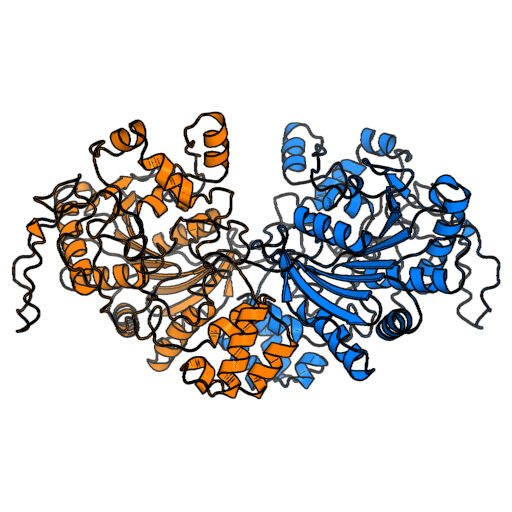OM 2272 C CA . ASP A 1 298 ? 8.492 6.004 -19.438 1 31.45 298 ASP A CA 1
ATOM 2273 C C . ASP A 1 298 ? 9.531 5.203 -18.656 1 31.45 298 ASP A C 1
ATOM 2275 O O . ASP A 1 298 ? 10.734 5.395 -18.828 1 31.45 298 ASP A O 1
ATOM 2279 N N . TYR A 1 299 ? 9.227 4.621 -17.375 1 36.94 299 TYR A N 1
ATOM 2280 C CA . TYR A 1 299 ? 10.344 3.924 -16.75 1 36.94 299 TYR A CA 1
ATOM 2281 C C . TYR A 1 299 ? 10.211 2.416 -16.922 1 36.94 299 TYR A C 1
ATOM 2283 O O . TYR A 1 299 ? 9.109 1.872 -16.828 1 36.94 299 TYR A O 1
ATOM 2291 N N . PRO A 1 300 ? 11.148 1.719 -17.406 1 45.22 300 PRO A N 1
ATOM 2292 C CA . PRO A 1 300 ? 11.148 0.268 -17.609 1 45.22 300 PRO A CA 1
ATOM 2293 C C . PRO A 1 300 ? 10.82 -0.507 -16.344 1 45.22 300 PRO A C 1
ATOM 2295 O O . PRO A 1 300 ? 11.398 -0.238 -15.281 1 45.22 300 PRO A O 1
ATOM 2298 N N . CYS A 1 301 ? 9.609 -1.049 -16.141 1 59.06 301 CYS A N 1
ATOM 2299 C CA . CYS A 1 301 ? 9.281 -2.018 -15.102 1 59.06 301 CYS A CA 1
ATOM 2300 C C . CYS A 1 301 ? 10.18 -3.244 -15.195 1 59.06 301 CYS A C 1
ATOM 2302 O O . CYS A 1 301 ? 10.695 -3.562 -16.266 1 59.06 301 CYS A O 1
ATOM 2304 N N . PRO A 1 302 ? 10.656 -3.783 -14.078 1 57.38 302 PRO A N 1
ATOM 2305 C CA . PRO A 1 302 ? 11.57 -4.93 -14.07 1 57.38 302 PRO A CA 1
ATOM 2306 C C . PRO A 1 302 ? 11.18 -5.992 -15.102 1 57.38 302 PRO A C 1
ATOM 2308 O O . PRO A 1 302 ? 12.055 -6.684 -15.633 1 57.38 302 PRO A O 1
ATOM 2311 N N . GLY A 1 303 ? 9.945 -6.086 -15.453 1 59.94 303 GLY A N 1
ATOM 2312 C CA . GLY A 1 303 ? 9.547 -7.059 -16.453 1 59.94 303 GLY A CA 1
ATOM 2313 C C . GLY A 1 303 ? 10.156 -6.793 -17.828 1 59.94 303 GLY A C 1
ATOM 2314 O O . GLY A 1 303 ? 10.539 -7.73 -18.531 1 59.94 303 GLY A O 1
ATOM 2315 N N . ASP A 1 304 ? 10.477 -5.598 -18.047 1 70.75 304 ASP A N 1
ATOM 2316 C CA . ASP A 1 304 ? 11.109 -5.262 -19.312 1 70.75 304 ASP A CA 1
ATOM 2317 C C . ASP A 1 304 ? 12.586 -5.66 -19.312 1 70.75 304 ASP A C 1
ATOM 2319 O O . ASP A 1 304 ? 13.141 -6.023 -20.344 1 70.75 304 ASP A O 1
ATOM 2323 N N . ALA A 1 305 ? 13.031 -5.719 -18.172 1 79.19 305 ALA A N 1
ATOM 2324 C CA . ALA A 1 305 ? 14.445 -6.047 -18.031 1 79.19 305 ALA A CA 1
ATOM 2325 C C . ALA A 1 305 ? 14.719 -7.496 -18.422 1 79.19 305 ALA A C 1
ATOM 2327 O O . ALA A 1 305 ? 15.766 -7.801 -19 1 79.19 305 ALA A O 1
ATOM 2328 N N . LEU A 1 306 ? 13.758 -8.367 -18.172 1 87.38 306 LEU A N 1
ATOM 2329 C CA . LEU A 1 306 ? 13.938 -9.766 -18.516 1 87.38 306 LEU A CA 1
ATOM 2330 C C . LEU A 1 306 ? 14.031 -9.938 -20.031 1 87.38 306 LEU A C 1
ATOM 2332 O O . LEU A 1 306 ? 14.922 -10.633 -20.531 1 87.38 306 LEU A O 1
ATOM 2336 N N . ASN A 1 307 ? 13.172 -9.25 -20.703 1 84.56 307 ASN A N 1
ATOM 2337 C CA . ASN A 1 307 ? 13.172 -9.359 -22.156 1 84.56 307 ASN A CA 1
ATOM 2338 C C . ASN A 1 307 ? 14.477 -8.836 -22.766 1 84.56 307 ASN A C 1
ATOM 2340 O O . ASN A 1 307 ? 14.992 -9.414 -23.734 1 84.56 307 ASN A O 1
ATOM 2344 N N . ILE A 1 308 ? 14.969 -7.777 -22.203 1 86.31 308 ILE A N 1
ATOM 2345 C CA . ILE A 1 308 ? 16.219 -7.215 -22.688 1 86.31 308 ILE A CA 1
ATOM 2346 C C . ILE A 1 308 ? 17.375 -8.172 -22.375 1 86.31 308 ILE A C 1
ATOM 2348 O O . ILE A 1 308 ? 18.203 -8.461 -23.25 1 86.31 308 ILE A O 1
ATOM 2352 N N . TRP A 1 309 ? 17.328 -8.695 -21.25 1 90 309 TRP A N 1
ATOM 2353 C CA . TRP A 1 309 ? 18.453 -9.508 -20.766 1 90 309 TRP A CA 1
ATOM 2354 C C . TRP A 1 309 ? 18.531 -10.836 -21.516 1 90 309 TRP A C 1
ATOM 2356 O O . TRP A 1 309 ? 19.609 -11.258 -21.938 1 90 309 TRP A O 1
ATOM 2366 N N . VAL A 1 310 ? 17.406 -11.5 -21.781 1 91.69 310 VAL A N 1
ATOM 2367 C CA . VAL A 1 310 ? 17.406 -12.82 -22.391 1 91.69 310 VAL A CA 1
ATOM 2368 C C . VAL A 1 310 ? 17.797 -12.711 -23.859 1 91.69 310 VAL A C 1
ATOM 2370 O O . VAL A 1 310 ? 18.156 -13.711 -24.5 1 91.69 310 VAL A O 1
ATOM 2373 N N . ASN A 1 311 ? 17.75 -11.523 -24.375 1 89.94 311 ASN A N 1
ATOM 2374 C CA . ASN A 1 311 ? 18.078 -11.336 -25.797 1 89.94 311 ASN A CA 1
ATOM 2375 C C . ASN A 1 311 ? 19.562 -11.047 -25.984 1 89.94 311 ASN A C 1
ATOM 2377 O O . ASN A 1 311 ? 20.031 -10.945 -27.125 1 89.94 311 ASN A O 1
ATOM 2381 N N . LEU A 1 312 ? 20.234 -10.953 -24.938 1 90.94 312 LEU A N 1
ATOM 2382 C CA . LEU A 1 312 ? 21.688 -10.828 -25.031 1 90.94 312 LEU A CA 1
ATOM 2383 C C . LEU A 1 312 ? 22.312 -12.164 -25.406 1 90.94 312 LEU A C 1
ATOM 2385 O O . LEU A 1 312 ? 21.922 -13.211 -24.891 1 90.94 312 LEU A O 1
ATOM 2389 N N . THR A 1 313 ? 23.344 -12.039 -26.219 1 92.44 313 THR A N 1
ATOM 2390 C CA . THR A 1 313 ? 24.047 -13.234 -26.656 1 92.44 313 THR A CA 1
ATOM 2391 C C . THR A 1 313 ? 24.688 -13.953 -25.469 1 92.44 313 THR A C 1
ATOM 2393 O O . THR A 1 313 ? 24.594 -15.172 -25.344 1 92.44 313 THR A O 1
ATOM 2396 N N . GLU A 1 314 ? 25.297 -13.203 -24.609 1 90.44 314 GLU A N 1
ATOM 2397 C CA . GLU A 1 314 ? 25.953 -13.781 -23.453 1 90.44 314 GLU A CA 1
ATOM 2398 C C . GLU A 1 314 ? 24.953 -14.484 -22.531 1 90.44 314 GLU A C 1
ATOM 2400 O O . GLU A 1 314 ? 25.266 -15.531 -21.953 1 90.44 314 GLU A O 1
ATOM 2405 N N . ALA A 1 315 ? 23.781 -13.922 -22.422 1 92.31 315 ALA A N 1
ATOM 2406 C CA . ALA A 1 315 ? 22.75 -14.523 -21.578 1 92.31 315 ALA A CA 1
ATOM 2407 C C . ALA A 1 315 ? 22.266 -15.844 -22.172 1 92.31 315 ALA A C 1
ATOM 2409 O O . ALA A 1 315 ? 22.109 -16.844 -21.453 1 92.31 315 ALA A O 1
ATOM 2410 N N . ARG A 1 316 ? 22.047 -15.883 -23.422 1 93.31 316 ARG A N 1
ATOM 2411 C CA . ARG A 1 316 ? 21.578 -17.094 -24.109 1 93.31 316 ARG A CA 1
ATOM 2412 C C . ARG A 1 316 ? 22.625 -18.203 -24.031 1 93.31 316 ARG A C 1
ATOM 2414 O O . ARG A 1 316 ? 22.281 -19.375 -23.859 1 93.31 316 ARG A O 1
ATOM 2421 N N . GLN A 1 317 ? 23.875 -17.812 -24.141 1 92.31 317 GLN A N 1
ATOM 2422 C CA . GLN A 1 317 ? 24.953 -18.797 -23.969 1 92.31 317 GLN A CA 1
ATOM 2423 C C . GLN A 1 317 ? 24.969 -19.359 -22.547 1 92.31 317 GLN A C 1
ATOM 2425 O O . GLN A 1 317 ? 25.109 -20.562 -22.359 1 92.31 317 GLN A O 1
ATOM 2430 N N . ALA A 1 318 ? 24.781 -18.469 -21.625 1 90.94 318 ALA A N 1
ATOM 2431 C CA . ALA A 1 318 ? 24.766 -18.891 -20.234 1 90.94 318 ALA A CA 1
ATOM 2432 C C . ALA A 1 318 ? 23.578 -19.797 -19.938 1 90.94 318 ALA A C 1
ATOM 2434 O O . ALA A 1 318 ? 23.672 -20.703 -19.109 1 90.94 318 ALA A O 1
ATOM 2435 N N . LEU A 1 319 ? 22.5 -19.609 -20.703 1 93.25 319 LEU A N 1
ATOM 2436 C CA . LEU A 1 319 ? 21.281 -20.406 -20.516 1 93.25 319 LEU A CA 1
ATOM 2437 C C . LEU A 1 319 ? 21.328 -21.656 -21.375 1 93.25 319 LEU A C 1
ATOM 2439 O O . LEU A 1 319 ? 20.406 -22.484 -21.328 1 93.25 319 LEU A O 1
ATOM 2443 N N . HIS A 1 320 ? 22.328 -21.828 -22.125 1 91.62 320 HIS A N 1
ATOM 2444 C CA . HIS A 1 320 ? 22.578 -23 -22.984 1 91.62 320 HIS A CA 1
ATOM 2445 C C . HIS A 1 320 ? 21.469 -23.156 -24.016 1 91.62 320 HIS A C 1
ATOM 2447 O O . HIS A 1 320 ? 20.953 -24.266 -24.203 1 91.62 320 HIS A O 1
ATOM 2453 N N . VAL A 1 321 ? 21.062 -22.016 -24.594 1 93 321 VAL A N 1
ATOM 2454 C CA . VAL A 1 321 ? 20.109 -22.031 -25.688 1 93 321 VAL A CA 1
ATOM 2455 C C . VAL A 1 321 ? 20.75 -21.438 -26.938 1 93 321 VAL A C 1
ATOM 2457 O O . VAL A 1 321 ? 21.609 -20.562 -26.844 1 93 321 VAL A O 1
ATOM 2460 N N . PRO A 1 322 ? 20.344 -21.922 -28.109 1 91.06 322 PRO A N 1
ATOM 2461 C CA . PRO A 1 322 ? 20.859 -21.297 -29.328 1 91.06 322 PRO A CA 1
ATOM 2462 C C . PRO A 1 322 ? 20.562 -19.797 -29.375 1 91.06 322 PRO A C 1
ATOM 2464 O O . PRO A 1 322 ? 19.469 -19.359 -28.984 1 91.06 322 PRO A O 1
ATOM 2467 N N . VAL A 1 323 ? 21.484 -19.062 -29.891 1 91.56 323 VAL A N 1
ATOM 2468 C CA . VAL A 1 323 ? 21.359 -17.625 -29.969 1 91.56 323 VAL A CA 1
ATOM 2469 C C . VAL A 1 323 ? 20.172 -17.25 -30.844 1 91.56 323 VAL A C 1
ATOM 2471 O O . VAL A 1 323 ? 19.516 -16.219 -30.609 1 91.56 323 VAL A O 1
ATOM 2474 N N . SER A 1 324 ? 19.828 -18.094 -31.734 1 90.31 324 SER A N 1
ATOM 2475 C CA . SER A 1 324 ? 18.766 -17.797 -32.688 1 90.31 324 SER A CA 1
ATOM 2476 C C . SER A 1 324 ? 17.406 -18.25 -32.125 1 90.31 324 SER A C 1
ATOM 2478 O O . SER A 1 324 ? 16.375 -18.062 -32.781 1 90.31 324 SER A O 1
ATOM 2480 N N . SER A 1 325 ? 17.391 -18.781 -30.906 1 90.94 325 SER A N 1
ATOM 2481 C CA . SER A 1 325 ? 16.156 -19.281 -30.328 1 90.94 325 SER A CA 1
ATOM 2482 C C . SER A 1 325 ? 15.141 -18.156 -30.141 1 90.94 325 SER A C 1
ATOM 2484 O O . SER A 1 325 ? 15.508 -17.031 -29.812 1 90.94 325 SER A O 1
ATOM 2486 N N . THR A 1 326 ? 13.906 -18.516 -30.375 1 88.75 326 THR A N 1
ATOM 2487 C CA . THR A 1 326 ? 12.82 -17.609 -30.047 1 88.75 326 THR A CA 1
ATOM 2488 C C . THR A 1 326 ? 12.516 -17.641 -28.547 1 88.75 326 THR A C 1
ATOM 2490 O O . THR A 1 326 ? 12.5 -18.719 -27.953 1 88.75 326 THR A O 1
ATOM 2493 N N . PHE A 1 327 ? 12.305 -16.469 -27.969 1 90 327 PHE A N 1
ATOM 2494 C CA . PHE A 1 327 ? 11.852 -16.375 -26.594 1 90 327 PHE A CA 1
ATOM 2495 C C . PHE A 1 327 ? 10.414 -15.883 -26.531 1 90 327 PHE A C 1
ATOM 2497 O O . PHE A 1 327 ? 10.109 -14.758 -26.953 1 90 327 PHE A O 1
ATOM 2504 N N . PHE A 1 328 ? 9.586 -16.75 -26.016 1 86.25 328 PHE A N 1
ATOM 2505 C CA . PHE A 1 328 ? 8.172 -16.438 -25.922 1 86.25 328 PHE A CA 1
ATOM 2506 C C . PHE A 1 328 ? 7.781 -16.125 -24.484 1 86.25 328 PHE A C 1
ATOM 2508 O O . PHE A 1 328 ? 8.016 -16.922 -23.578 1 86.25 328 PHE A O 1
ATOM 2515 N N . ASN A 1 329 ? 7.168 -14.898 -24.328 1 80.06 329 ASN A N 1
ATOM 2516 C CA . ASN A 1 329 ? 6.668 -14.484 -23.016 1 80.06 329 ASN A CA 1
ATOM 2517 C C . ASN A 1 329 ? 5.434 -13.594 -23.141 1 80.06 329 ASN A C 1
ATOM 2519 O O . ASN A 1 329 ? 5.547 -12.414 -23.484 1 80.06 329 ASN A O 1
ATOM 2523 N N . GLY A 1 330 ? 4.348 -14.125 -22.891 1 72.69 330 GLY A N 1
ATOM 2524 C CA . GLY A 1 330 ? 3.119 -13.352 -23 1 72.69 330 GLY A CA 1
ATOM 2525 C C . GLY A 1 330 ? 1.871 -14.18 -22.766 1 72.69 330 GLY A C 1
ATOM 2526 O O . GLY A 1 330 ? 1.776 -15.32 -23.203 1 72.69 330 GLY A O 1
ATOM 2527 N N . ASP A 1 331 ? 1.059 -13.641 -22.109 1 57.22 331 ASP A N 1
ATOM 2528 C CA . ASP A 1 331 ? -0.213 -14.297 -21.828 1 57.22 331 ASP A CA 1
ATOM 2529 C C . ASP A 1 331 ? -1.007 -14.539 -23.109 1 57.22 331 ASP A C 1
ATOM 2531 O O . ASP A 1 331 ? -1.562 -13.602 -23.688 1 57.22 331 ASP A O 1
ATOM 2535 N N . ASN A 1 332 ? -1.04 -15.836 -23.406 1 54.78 332 ASN A N 1
ATOM 2536 C CA . ASN A 1 332 ? -1.695 -16.266 -24.641 1 54.78 332 ASN A CA 1
ATOM 2537 C C . ASN A 1 332 ? -1.295 -15.391 -25.828 1 54.78 332 ASN A C 1
ATOM 2539 O O . ASN A 1 332 ? -2.15 -14.945 -26.594 1 54.78 332 ASN A O 1
ATOM 2543 N N . GLY A 1 333 ? -0.092 -15.117 -25.859 1 62.12 333 GLY A N 1
ATOM 2544 C CA . GLY A 1 333 ? 0.441 -14.234 -26.891 1 62.12 333 GLY A CA 1
ATOM 2545 C C . GLY A 1 333 ? 0.369 -14.836 -28.281 1 62.12 333 GLY A C 1
ATOM 2546 O O . GLY A 1 333 ? -0.081 -15.969 -28.453 1 62.12 333 GLY A O 1
ATOM 2547 N N . ALA A 1 334 ? 0.717 -13.969 -29.156 1 62.56 334 ALA A N 1
ATOM 2548 C CA . ALA A 1 334 ? 0.719 -14.398 -30.547 1 62.56 334 ALA A CA 1
ATOM 2549 C C . ALA A 1 334 ? 1.575 -15.648 -30.734 1 62.56 334 ALA A C 1
ATOM 2551 O O . ALA A 1 334 ? 2.711 -15.703 -30.266 1 62.56 334 ALA A O 1
ATOM 2552 N N . GLY A 1 335 ? 1.04 -16.672 -31.281 1 70 335 GLY A N 1
ATOM 2553 C CA . GLY A 1 335 ? 1.747 -17.922 -31.547 1 70 335 GLY A CA 1
ATOM 2554 C C . GLY A 1 335 ? 1.311 -19.047 -30.641 1 70 335 GLY A C 1
ATOM 2555 O O . GLY A 1 335 ? 1.512 -20.219 -30.969 1 70 335 GLY A O 1
ATOM 2556 N N . MET A 1 336 ? 0.775 -18.656 -29.531 1 80.44 336 MET A N 1
ATOM 2557 C CA . MET A 1 336 ? 0.284 -19.688 -28.625 1 80.44 336 MET A CA 1
ATOM 2558 C C . MET A 1 336 ? -1.236 -19.797 -28.688 1 80.44 336 MET A C 1
ATOM 2560 O O . MET A 1 336 ? -1.93 -18.781 -28.734 1 80.44 336 MET A O 1
ATOM 2564 N N . LYS A 1 337 ? -1.668 -20.984 -28.875 1 81.31 337 LYS A N 1
ATOM 2565 C CA . LYS A 1 337 ? -3.096 -21.281 -28.781 1 81.31 337 LYS A CA 1
ATOM 2566 C C . LYS A 1 337 ? -3.416 -22.062 -27.5 1 81.31 337 LYS A C 1
ATOM 2568 O O . LYS A 1 337 ? -2.943 -23.172 -27.312 1 81.31 337 LYS A O 1
ATOM 2573 N N . TYR A 1 338 ? -4.141 -21.453 -26.625 1 87.06 338 TYR A N 1
ATOM 2574 C CA . TYR A 1 338 ? -4.465 -22.062 -25.344 1 87.06 338 TYR A CA 1
ATOM 2575 C C . TYR A 1 338 ? -5.949 -21.906 -25.031 1 87.06 338 TYR A C 1
ATOM 2577 O O . TYR A 1 338 ? -6.492 -20.797 -25.078 1 87.06 338 TYR A O 1
ATOM 2585 N N . SER A 1 339 ? -6.629 -23.016 -24.781 1 88.69 339 SER A N 1
ATOM 2586 C CA . SER A 1 339 ? -8.016 -23 -24.328 1 88.69 339 SER A CA 1
ATOM 2587 C C . SER A 1 339 ? -8.117 -23.328 -22.844 1 88.69 339 SER A C 1
ATOM 2589 O O . SER A 1 339 ? -7.605 -24.344 -22.375 1 88.69 339 SER A O 1
ATOM 2591 N N . LEU A 1 340 ? -8.773 -22.453 -22.141 1 90.56 340 LEU A N 1
ATOM 2592 C CA . LEU A 1 340 ? -9.023 -22.703 -20.719 1 90.56 340 LEU A CA 1
ATOM 2593 C C . LEU A 1 340 ? -10.148 -23.719 -20.547 1 90.56 340 LEU A C 1
ATOM 2595 O O . LEU A 1 340 ? -11.289 -23.469 -20.922 1 90.56 340 LEU A O 1
ATOM 2599 N N . THR A 1 341 ? -9.812 -24.859 -19.922 1 93.88 341 THR A N 1
ATOM 2600 C CA . THR A 1 341 ? -10.812 -25.922 -19.938 1 93.88 341 THR A CA 1
ATOM 2601 C C . THR A 1 341 ? -11.109 -26.406 -18.516 1 93.88 341 THR A C 1
ATOM 2603 O O . THR A 1 341 ? -12.047 -27.188 -18.312 1 93.88 341 THR A O 1
ATOM 2606 N N . GLU A 1 342 ? -10.312 -26.062 -17.484 1 96 342 GLU A N 1
ATOM 2607 C CA . GLU A 1 342 ? -10.578 -26.453 -16.094 1 96 342 GLU A CA 1
ATOM 2608 C C . GLU A 1 342 ? -11.633 -25.547 -15.461 1 96 342 GLU A C 1
ATOM 2610 O O . GLU A 1 342 ? -11.391 -24.359 -15.258 1 96 342 GLU A O 1
ATOM 2615 N N . PRO A 1 343 ? -12.789 -26.047 -15.117 1 95.88 343 PRO A N 1
ATOM 2616 C CA . PRO A 1 343 ? -13.867 -25.172 -14.656 1 95.88 343 PRO A CA 1
ATOM 2617 C C . PRO A 1 343 ? -13.719 -24.797 -13.18 1 95.88 343 PRO A C 1
ATOM 2619 O O . PRO A 1 343 ? -13.93 -23.641 -12.812 1 95.88 343 PRO A O 1
ATOM 2622 N N . ASP A 1 344 ? -13.383 -25.812 -12.367 1 97.5 344 ASP A N 1
ATOM 2623 C CA . ASP A 1 344 ? -13.445 -25.625 -10.922 1 97.5 344 ASP A CA 1
ATOM 2624 C C . ASP A 1 344 ? -12.492 -26.594 -10.211 1 97.5 344 ASP A C 1
ATOM 2626 O O . ASP A 1 344 ? -12.641 -27.812 -10.305 1 97.5 344 ASP A O 1
ATOM 2630 N N . LEU A 1 345 ? -11.594 -26.062 -9.477 1 98.56 345 LEU A N 1
ATOM 2631 C CA . LEU A 1 345 ? -10.586 -26.891 -8.836 1 98.56 345 LEU A CA 1
ATOM 2632 C C . LEU A 1 345 ? -10.875 -27.078 -7.355 1 98.56 345 LEU A C 1
ATOM 2634 O O . LEU A 1 345 ? -10.188 -27.828 -6.664 1 98.56 345 LEU A O 1
ATOM 2638 N N . LEU A 1 346 ? -11.898 -26.438 -6.773 1 98.62 346 LEU A N 1
ATOM 2639 C CA . LEU A 1 346 ? -12.203 -26.516 -5.348 1 98.62 346 LEU A CA 1
ATOM 2640 C C . LEU A 1 346 ? -12.477 -27.969 -4.934 1 98.62 346 LEU A C 1
ATOM 2642 O O . LEU A 1 346 ? -12.016 -28.406 -3.879 1 98.62 346 LEU A O 1
ATOM 2646 N N . PRO A 1 347 ? -13.164 -28.766 -5.742 1 98.69 347 PRO A N 1
ATOM 2647 C CA . PRO A 1 347 ? -13.336 -30.172 -5.371 1 98.69 347 PRO A CA 1
ATOM 2648 C C . PRO A 1 347 ? -12.008 -30.922 -5.281 1 98.69 347 PRO A C 1
ATOM 2650 O O . PRO A 1 347 ? -11.867 -31.844 -4.465 1 98.69 347 PRO A O 1
ATOM 2653 N N . PHE A 1 348 ? -11.117 -30.641 -6.133 1 98.69 348 PHE A N 1
ATOM 2654 C CA . PHE A 1 348 ? -9.812 -31.281 -6.051 1 98.69 348 PHE A CA 1
ATOM 2655 C C . PHE A 1 348 ? -9.109 -30.922 -4.75 1 98.69 348 PHE A C 1
ATOM 2657 O O . PHE A 1 348 ? -8.492 -31.781 -4.109 1 98.69 348 PHE A O 1
ATOM 2664 N N . TYR A 1 349 ? -9.109 -29.625 -4.344 1 98.81 349 TYR A N 1
ATOM 2665 C CA . TYR A 1 349 ? -8.531 -29.234 -3.068 1 98.81 349 TYR A CA 1
ATOM 2666 C C . TYR A 1 349 ? -9.18 -29.984 -1.914 1 98.81 349 TYR A C 1
ATOM 2668 O O . TYR A 1 349 ? -8.492 -30.406 -0.983 1 98.81 349 TYR A O 1
ATOM 2676 N N . GLU A 1 350 ? -10.508 -30.109 -1.972 1 98.69 350 GLU A N 1
ATOM 2677 C CA . GLU A 1 350 ? -11.18 -30.922 -0.969 1 98.69 350 GLU A CA 1
ATOM 2678 C C . GLU A 1 350 ? -10.609 -32.344 -0.935 1 98.69 350 GLU A C 1
ATOM 2680 O O . GLU A 1 350 ? -10.344 -32.875 0.14 1 98.69 350 GLU A O 1
ATOM 2685 N N . HIS A 1 351 ? -10.469 -32.906 -2.105 1 98.44 351 HIS A N 1
ATOM 2686 C CA . HIS A 1 351 ? -9.938 -34.281 -2.211 1 98.44 351 HIS A CA 1
ATOM 2687 C C . HIS A 1 351 ? -8.547 -34.375 -1.577 1 98.44 351 HIS A C 1
ATOM 2689 O O . HIS A 1 351 ? -8.258 -35.312 -0.848 1 98.44 351 HIS A O 1
ATOM 2695 N N . VAL A 1 352 ? -7.715 -33.438 -1.893 1 98.56 352 VAL A N 1
ATOM 2696 C CA . VAL A 1 352 ? -6.352 -33.406 -1.372 1 98.56 352 VAL A CA 1
ATOM 2697 C C . VAL A 1 352 ? -6.383 -33.344 0.153 1 98.56 352 VAL A C 1
ATOM 2699 O O . VAL A 1 352 ? -5.699 -34.125 0.829 1 98.56 352 VAL A O 1
ATOM 2702 N N . VAL A 1 353 ? -7.195 -32.469 0.69 1 98 353 VAL A N 1
ATOM 2703 C CA . VAL A 1 353 ? -7.277 -32.25 2.131 1 98 353 VAL A CA 1
ATOM 2704 C C . VAL A 1 353 ? -7.812 -33.5 2.818 1 98 353 VAL A C 1
ATOM 2706 O O . VAL A 1 353 ? -7.316 -33.906 3.877 1 98 353 VAL A O 1
ATOM 2709 N N . ARG A 1 354 ? -8.711 -34.25 2.203 1 97.62 354 ARG A N 1
ATOM 2710 C CA . ARG A 1 354 ? -9.383 -35.375 2.84 1 97.62 354 ARG A CA 1
ATOM 2711 C C . ARG A 1 354 ? -8.586 -36.656 2.662 1 97.62 354 ARG A C 1
ATOM 2713 O O . ARG A 1 354 ? -8.609 -37.531 3.531 1 97.62 354 ARG A O 1
ATOM 2720 N N . ASN A 1 355 ? -7.871 -36.719 1.548 1 97.69 355 ASN A N 1
ATOM 2721 C CA . ASN A 1 355 ? -7.461 -38.062 1.155 1 97.69 355 ASN A CA 1
ATOM 2722 C C . ASN A 1 355 ? -5.945 -38.156 0.994 1 97.69 355 ASN A C 1
ATOM 2724 O O . ASN A 1 355 ? -5.418 -39.219 0.661 1 97.69 355 ASN A O 1
ATOM 2728 N N . THR A 1 356 ? -5.273 -37.094 1.172 1 97.88 356 THR A N 1
ATOM 2729 C CA . THR A 1 356 ? -3.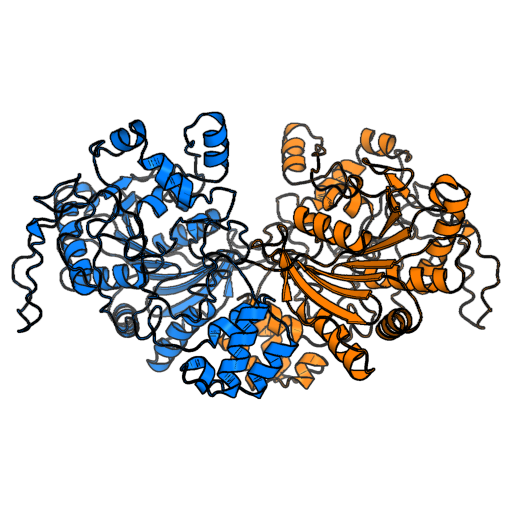82 -37.125 1.026 1 97.88 356 THR A CA 1
ATOM 2730 C C . THR A 1 356 ? -3.137 -36.5 2.232 1 97.88 356 THR A C 1
ATOM 2732 O O . THR A 1 356 ? -3.803 -35.938 3.104 1 97.88 356 THR A O 1
ATOM 2735 N N . SER A 1 357 ? -1.846 -36.688 2.318 1 97.06 357 SER A N 1
ATOM 2736 C CA . SER A 1 357 ? -1.034 -36.062 3.354 1 97.06 357 SER A CA 1
ATOM 2737 C C . SER A 1 357 ? -0.256 -34.875 2.797 1 97.06 357 SER A C 1
ATOM 2739 O O . SER A 1 357 ? 0.713 -34.438 3.408 1 97.06 357 SER A O 1
ATOM 2741 N N . LEU A 1 358 ? -0.633 -34.438 1.604 1 98.5 358 LEU A N 1
ATOM 2742 C CA . LEU A 1 358 ? 0.083 -33.344 0.961 1 98.5 358 LEU A CA 1
ATOM 2743 C C . LEU A 1 358 ? -0.095 -32.031 1.742 1 98.5 358 LEU A C 1
ATOM 2745 O O . LEU A 1 358 ? -1.178 -31.766 2.268 1 98.5 358 LEU A O 1
ATOM 2749 N N . ARG A 1 359 ? 0.939 -31.297 1.778 1 98.31 359 ARG A N 1
ATOM 2750 C CA . ARG A 1 359 ? 0.863 -29.938 2.307 1 98.31 359 ARG A CA 1
ATOM 2751 C C . ARG A 1 359 ? 0.425 -28.953 1.227 1 98.31 359 ARG A C 1
ATOM 2753 O O . ARG A 1 359 ? 0.97 -28.953 0.121 1 98.31 359 ARG A O 1
ATOM 2760 N N . VAL A 1 360 ? -0.556 -28.109 1.598 1 98.81 360 VAL A N 1
ATOM 2761 C CA . VAL A 1 360 ? -1.093 -27.188 0.606 1 98.81 360 VAL A CA 1
ATOM 2762 C C . VAL A 1 360 ? -1.01 -25.75 1.134 1 98.81 360 VAL A C 1
ATOM 2764 O O . VAL A 1 360 ? -1.435 -25.484 2.258 1 98.81 360 VAL A O 1
ATOM 2767 N N . LEU A 1 361 ? -0.449 -24.859 0.332 1 98.81 361 LEU A N 1
ATOM 2768 C CA . LEU A 1 361 ? -0.39 -23.438 0.656 1 98.81 361 LEU A CA 1
ATOM 2769 C C . LEU A 1 361 ? -0.947 -22.594 -0.488 1 98.81 361 LEU A C 1
ATOM 2771 O O . LEU A 1 361 ? -0.494 -22.719 -1.629 1 98.81 361 LEU A O 1
ATOM 2775 N N . VAL A 1 362 ? -1.952 -21.859 -0.178 1 98.88 362 VAL A N 1
ATOM 2776 C CA . VAL A 1 362 ? -2.439 -20.797 -1.052 1 98.88 362 VAL A CA 1
ATOM 2777 C C . VAL A 1 362 ? -2.092 -19.438 -0.455 1 98.88 362 VAL A C 1
ATOM 2779 O O . VAL A 1 362 ? -2.223 -19.234 0.753 1 98.88 362 VAL A O 1
ATOM 2782 N N . TYR A 1 363 ? -1.6 -18.531 -1.284 1 98.88 363 TYR A N 1
ATOM 2783 C CA . TYR A 1 363 ? -1.262 -17.234 -0.712 1 98.88 363 TYR A CA 1
ATOM 2784 C C . TYR A 1 363 ? -1.553 -16.109 -1.698 1 98.88 363 TYR A C 1
ATOM 2786 O O . TYR A 1 363 ? -1.622 -16.328 -2.908 1 98.88 363 TYR A O 1
ATOM 2794 N N . ASN A 1 364 ? -1.824 -14.898 -1.191 1 98.69 364 ASN A N 1
ATOM 2795 C CA . ASN A 1 364 ? -2.09 -13.703 -1.985 1 98.69 364 ASN A CA 1
ATOM 2796 C C . ASN A 1 364 ? -1.333 -12.492 -1.445 1 98.69 364 ASN A C 1
ATOM 2798 O O . ASN A 1 364 ? -1.17 -12.352 -0.233 1 98.69 364 ASN A O 1
ATOM 2802 N N . GLY A 1 365 ? -0.885 -11.672 -2.408 1 98.31 365 GLY A N 1
ATOM 2803 C CA . GLY A 1 365 ? -0.602 -10.305 -2.008 1 98.31 365 GLY A CA 1
ATOM 2804 C C . GLY A 1 365 ? -1.853 -9.484 -1.736 1 98.31 365 GLY A C 1
ATOM 2805 O O . GLY A 1 365 ? -2.824 -9.562 -2.49 1 98.31 365 GLY A O 1
ATOM 2806 N N . ASP A 1 366 ? -1.813 -8.664 -0.714 1 96.56 366 ASP A N 1
ATOM 2807 C CA . ASP A 1 366 ? -3.064 -8.031 -0.306 1 96.56 366 ASP A CA 1
ATOM 2808 C C . ASP A 1 366 ? -3.297 -6.73 -1.073 1 96.56 366 ASP A C 1
ATOM 2810 O O . ASP A 1 366 ? -4.352 -6.105 -0.94 1 96.56 366 ASP A O 1
ATOM 2814 N N . THR A 1 367 ? -2.35 -6.324 -1.886 1 96.19 367 THR A N 1
ATOM 2815 C CA . THR A 1 367 ? -2.568 -5.145 -2.717 1 96.19 367 THR A CA 1
ATOM 2816 C C . THR A 1 367 ? -2.654 -5.531 -4.191 1 96.19 367 THR A C 1
ATOM 2818 O O . THR A 1 367 ? -2.457 -4.691 -5.07 1 96.19 367 THR A O 1
ATOM 2821 N N . ASP A 1 368 ? -2.883 -6.793 -4.492 1 94.88 368 ASP A N 1
ATOM 2822 C CA . ASP A 1 368 ? -3.137 -7.293 -5.836 1 94.88 368 ASP A CA 1
ATOM 2823 C C . ASP A 1 368 ? -4.578 -7.016 -6.262 1 94.88 368 ASP A C 1
ATOM 2825 O O . ASP A 1 368 ? -5.508 -7.652 -5.766 1 94.88 368 ASP A O 1
ATOM 2829 N N . PRO A 1 369 ? -4.762 -6.156 -7.277 1 91.06 369 PRO A N 1
ATOM 2830 C CA . PRO A 1 369 ? -6.137 -5.922 -7.723 1 91.06 369 PRO A CA 1
ATOM 2831 C C . PRO A 1 369 ? -6.66 -7.035 -8.625 1 91.06 369 PRO A C 1
ATOM 2833 O O . PRO A 1 369 ? -7.875 -7.184 -8.789 1 91.06 369 PRO A O 1
ATOM 2836 N N . GLY A 1 370 ? -5.777 -7.738 -9.25 1 89.81 370 GLY A N 1
ATOM 2837 C CA . GLY A 1 370 ? -6.16 -8.719 -10.25 1 89.81 370 GLY A CA 1
ATOM 2838 C C . GLY A 1 370 ? -6.852 -9.938 -9.656 1 89.81 370 GLY A C 1
ATOM 2839 O O . GLY A 1 370 ? -8 -10.227 -9.992 1 89.81 370 GLY A O 1
ATOM 2840 N N . ILE A 1 371 ? -6.191 -10.625 -8.883 1 93.81 371 ILE A N 1
ATOM 2841 C CA . ILE A 1 371 ? -6.719 -11.727 -8.078 1 93.81 371 ILE A CA 1
ATOM 2842 C C . ILE A 1 371 ? -6.594 -11.383 -6.598 1 93.81 371 ILE A C 1
ATOM 2844 O O . ILE A 1 371 ? -5.66 -11.82 -5.93 1 93.81 371 ILE A O 1
ATOM 2848 N N . ASN A 1 372 ? -7.586 -10.555 -6.168 1 94.94 372 ASN A N 1
ATOM 2849 C CA . ASN A 1 372 ? -7.395 -9.969 -4.848 1 94.94 372 ASN A CA 1
ATOM 2850 C C . ASN A 1 372 ? -7.699 -10.977 -3.74 1 94.94 372 ASN A C 1
ATOM 2852 O O . ASN A 1 372 ? -8.328 -12.008 -3.988 1 94.94 372 ASN A O 1
ATOM 2856 N N . SER A 1 373 ? -7.191 -10.734 -2.6 1 97.62 373 SER A N 1
ATOM 2857 C CA . SER A 1 373 ? -7.234 -11.648 -1.464 1 97.62 373 SER A CA 1
ATOM 2858 C C . SER A 1 373 ? -8.664 -11.844 -0.961 1 97.62 373 SER A C 1
ATOM 2860 O O . SER A 1 373 ? -8.969 -12.844 -0.305 1 97.62 373 SER A O 1
ATOM 2862 N N . PHE A 1 374 ? -9.617 -10.938 -1.268 1 96.94 374 PHE A N 1
ATOM 2863 C CA . PHE A 1 374 ? -10.992 -11.039 -0.802 1 96.94 374 PHE A CA 1
ATOM 2864 C C . PHE A 1 374 ? -11.711 -12.203 -1.471 1 96.94 374 PHE A C 1
ATOM 2866 O O . PHE A 1 374 ? -12.312 -13.047 -0.794 1 96.94 374 PHE A O 1
ATOM 2873 N N . VAL A 1 375 ? -11.578 -12.211 -2.748 1 95.81 375 VAL A N 1
ATOM 2874 C CA . VAL A 1 375 ? -12.297 -13.25 -3.484 1 95.81 375 VAL A CA 1
ATOM 2875 C C . VAL A 1 375 ? -11.648 -14.602 -3.221 1 95.81 375 VAL A C 1
ATOM 2877 O O . VAL A 1 375 ? -12.344 -15.617 -3.086 1 95.81 375 VAL A O 1
ATOM 2880 N N . THR A 1 376 ? -10.328 -14.648 -3.18 1 97.19 376 THR A N 1
ATOM 2881 C CA . THR A 1 376 ? -9.641 -15.922 -2.984 1 97.19 376 THR A CA 1
ATOM 2882 C C . THR A 1 376 ? -10.023 -16.547 -1.647 1 97.19 376 THR A C 1
ATOM 2884 O O . THR A 1 376 ? -10.445 -17.703 -1.597 1 97.19 376 THR A O 1
ATOM 2887 N N . GLN A 1 377 ? -9.906 -15.781 -0.552 1 97.62 377 GLN A N 1
ATOM 2888 C CA . GLN A 1 377 ? -10.25 -16.344 0.747 1 97.62 377 GLN A CA 1
ATOM 2889 C C . GLN A 1 377 ? -11.719 -16.766 0.79 1 97.62 377 GLN A C 1
ATOM 2891 O O . GLN A 1 377 ? -12.055 -17.797 1.385 1 97.62 377 GLN A O 1
ATOM 2896 N N . ASP A 1 378 ? -12.555 -15.969 0.173 1 96.19 378 ASP A N 1
ATOM 2897 C CA . ASP A 1 378 ? -13.992 -16.25 0.189 1 96.19 378 ASP A CA 1
ATOM 2898 C C . ASP A 1 378 ? -14.305 -17.578 -0.474 1 96.19 378 ASP A C 1
ATOM 2900 O O . ASP A 1 378 ? -15.102 -18.375 0.044 1 96.19 378 ASP A O 1
ATOM 2904 N N . LYS A 1 379 ? -13.711 -17.859 -1.587 1 96.75 379 LYS A N 1
ATOM 2905 C CA . LYS A 1 379 ? -13.984 -19.078 -2.334 1 96.75 379 LYS A CA 1
ATOM 2906 C C . LYS A 1 379 ? -13.594 -20.328 -1.529 1 96.75 379 LYS A C 1
ATOM 2908 O O . LYS A 1 379 ? -14.367 -21.281 -1.439 1 96.75 379 LYS A O 1
ATOM 2913 N N . TYR A 1 380 ? -12.445 -20.312 -0.917 1 98.19 380 TYR A N 1
ATOM 2914 C CA . TYR A 1 380 ? -12.008 -21.469 -0.136 1 98.19 380 TYR A CA 1
ATOM 2915 C C . TYR A 1 380 ? -12.852 -21.625 1.119 1 98.19 380 TYR A C 1
ATOM 2917 O O . TYR A 1 380 ? -13.32 -22.734 1.422 1 98.19 380 TYR A O 1
ATOM 2925 N N . VAL A 1 381 ? -13.07 -20.547 1.848 1 98.06 381 VAL A N 1
ATOM 2926 C CA . VAL A 1 381 ? -13.789 -20.594 3.113 1 98.06 381 VAL A CA 1
ATOM 2927 C C . VAL A 1 381 ? -15.219 -21.078 2.871 1 98.06 381 VAL A C 1
ATOM 2929 O O . VAL A 1 381 ? -15.688 -22.016 3.527 1 98.06 381 VAL A O 1
ATOM 2932 N N . GLN A 1 382 ? -15.891 -20.484 1.934 1 96.75 382 GLN A N 1
ATOM 2933 C CA . GLN A 1 382 ? -17.266 -20.859 1.658 1 96.75 382 GLN A CA 1
ATOM 2934 C C . GLN A 1 382 ? -17.375 -22.328 1.241 1 96.75 382 GLN A C 1
ATOM 2936 O O . GLN A 1 382 ? -18.25 -23.047 1.715 1 96.75 382 GLN A O 1
ATOM 2941 N N . TYR A 1 383 ? -16.5 -22.703 0.356 1 98.19 383 TYR A N 1
ATOM 2942 C CA . TYR A 1 383 ? -16.562 -24.062 -0.14 1 98.19 383 TYR A CA 1
ATOM 2943 C C . TYR A 1 383 ? -16.219 -25.062 0.963 1 98.19 383 TYR A C 1
ATOM 2945 O O . TYR A 1 383 ? -16.969 -26 1.212 1 98.19 383 TYR A O 1
ATOM 2953 N N . PHE A 1 384 ? -15.117 -24.906 1.663 1 98.5 384 PHE A N 1
ATOM 2954 C CA . PHE A 1 384 ? -14.672 -25.844 2.693 1 98.5 384 PHE A CA 1
ATOM 2955 C C . PHE A 1 384 ? -15.695 -25.938 3.818 1 98.5 384 PHE A C 1
ATOM 2957 O O . PHE A 1 384 ? -15.992 -27.031 4.309 1 98.5 384 PHE A O 1
ATOM 2964 N N . ASP A 1 385 ? -16.203 -24.766 4.207 1 97.81 385 ASP A N 1
ATOM 2965 C CA . ASP A 1 385 ? -17.234 -24.781 5.242 1 97.81 385 ASP A CA 1
ATOM 2966 C C . ASP A 1 385 ? -18.469 -25.547 4.781 1 97.81 385 ASP A C 1
ATOM 2968 O O . ASP A 1 385 ? -19.047 -26.312 5.555 1 97.81 385 ASP A O 1
ATOM 2972 N N . SER A 1 386 ? -18.859 -25.359 3.57 1 98.19 386 SER A N 1
ATOM 2973 C CA . SER A 1 386 ? -20.031 -26.031 3.039 1 98.19 386 SER A CA 1
ATOM 2974 C C . SER A 1 386 ? -19.828 -27.547 2.998 1 98.19 386 SER A C 1
ATOM 2976 O O . SER A 1 386 ? -20.781 -28.312 3.037 1 98.19 386 SER A O 1
ATOM 2978 N N . LYS A 1 387 ? -18.609 -27.984 2.871 1 98.31 387 LYS A N 1
ATOM 2979 C CA . LYS A 1 387 ? -18.281 -29.406 2.797 1 98.31 387 LYS A CA 1
ATOM 2980 C C . LYS A 1 387 ? -17.984 -29.969 4.184 1 98.31 387 LYS A C 1
ATOM 2982 O O . LYS A 1 387 ? -17.703 -31.172 4.324 1 98.31 387 LYS A O 1
ATOM 2987 N N . GLY A 1 388 ? -17.984 -29.156 5.172 1 98 388 GLY A N 1
ATOM 2988 C CA . GLY A 1 388 ? -17.797 -29.594 6.547 1 98 388 GLY A CA 1
ATOM 2989 C C . GLY A 1 388 ? -16.344 -29.828 6.918 1 98 388 GLY A C 1
ATOM 2990 O O . GLY A 1 388 ? -16.047 -30.562 7.855 1 98 388 GLY A O 1
ATOM 2991 N N . LEU A 1 389 ? -15.43 -29.266 6.125 1 98.31 389 LEU A N 1
ATOM 2992 C CA . LEU A 1 389 ? -14.031 -29.359 6.523 1 98.31 389 LEU A CA 1
ATOM 2993 C C . LEU A 1 389 ? -13.773 -28.547 7.789 1 98.31 389 LEU A C 1
ATOM 2995 O O . LEU A 1 389 ? -14.344 -27.469 7.973 1 98.31 389 LEU A O 1
ATOM 2999 N N . ARG A 1 390 ? -12.906 -29.109 8.703 1 97.38 390 ARG A N 1
ATOM 3000 C CA . ARG A 1 390 ? -12.672 -28.469 10 1 97.38 390 ARG A CA 1
ATOM 3001 C C . ARG A 1 390 ? -11.625 -27.375 9.891 1 97.38 390 ARG A C 1
ATOM 3003 O O . ARG A 1 390 ? -10.516 -27.609 9.406 1 97.38 390 ARG A O 1
ATOM 3010 N N . GLU A 1 391 ? -12.023 -26.172 10.227 1 97.81 391 GLU A N 1
ATOM 3011 C CA . GLU A 1 391 ? -11.047 -25.094 10.391 1 97.81 391 GLU A CA 1
ATOM 3012 C C . GLU A 1 391 ? -10.156 -25.328 11.602 1 97.81 391 GLU A C 1
ATOM 3014 O O . GLU A 1 391 ? -10.648 -25.516 12.719 1 97.81 391 GLU A O 1
ATOM 3019 N N . THR A 1 392 ? -8.852 -25.344 11.422 1 97.19 392 THR A N 1
ATOM 3020 C CA . THR A 1 392 ? -7.934 -25.688 12.508 1 97.19 392 THR A CA 1
ATOM 3021 C C . THR A 1 392 ? -7.199 -24.453 13.008 1 97.19 392 THR A C 1
ATOM 3023 O O . THR A 1 392 ? -6.605 -24.469 14.094 1 97.19 392 THR A O 1
ATOM 3026 N N . GLU A 1 393 ? -7.184 -23.469 12.266 1 96.38 393 GLU A N 1
ATOM 3027 C CA . GLU A 1 393 ? -6.59 -22.172 12.602 1 96.38 393 GLU A CA 1
ATOM 3028 C C . GLU A 1 393 ? -7.406 -21.031 12.023 1 96.38 393 GLU A C 1
ATOM 3030 O O . GLU A 1 393 ? -7.578 -20.922 10.812 1 96.38 393 GLU A O 1
ATOM 3035 N N . THR A 1 394 ? -7.887 -20.188 12.93 1 97 394 THR A N 1
ATOM 3036 C CA . THR A 1 394 ? -8.633 -19.031 12.469 1 97 394 THR A CA 1
ATOM 3037 C C . THR A 1 394 ? -7.688 -17.906 12.062 1 97 394 THR A C 1
ATOM 3039 O O . THR A 1 394 ? -6.508 -17.922 12.422 1 97 394 THR A O 1
ATOM 3042 N N . TRP A 1 395 ? -8.242 -17.016 11.328 1 98.31 395 TRP A N 1
ATOM 3043 C CA . TRP A 1 395 ? -7.484 -15.867 10.812 1 98.31 395 TRP A CA 1
ATOM 3044 C C . TRP A 1 395 ? -6.664 -15.219 11.922 1 98.31 395 TRP A C 1
ATOM 3046 O O . TRP A 1 395 ? -7.203 -14.875 12.977 1 98.31 395 TRP A O 1
ATOM 3056 N N . ARG A 1 396 ? -5.387 -15.031 11.742 1 98.12 396 ARG A N 1
ATOM 3057 C CA . ARG A 1 396 ? -4.48 -14.359 12.664 1 98.12 396 ARG A CA 1
ATOM 3058 C C . ARG A 1 396 ? -3.24 -13.844 11.938 1 98.12 396 ARG A C 1
ATOM 3060 O O . ARG A 1 396 ? -2.918 -14.32 10.844 1 98.12 396 ARG A O 1
ATOM 3067 N N . PRO A 1 397 ? -2.51 -12.922 12.609 1 97.19 397 PRO A N 1
ATOM 3068 C CA . PRO A 1 397 ? -1.271 -12.461 11.977 1 97.19 397 PRO A CA 1
ATOM 3069 C C . PRO A 1 397 ? -0.158 -13.508 12.031 1 97.19 397 PRO A C 1
ATOM 3071 O O . PRO A 1 397 ? -0.08 -14.289 12.977 1 97.19 397 PRO A O 1
ATOM 3074 N N . TRP A 1 398 ? 0.618 -13.578 11 1 97.56 398 TRP A N 1
ATOM 3075 C CA . TRP A 1 398 ? 1.927 -14.219 11.047 1 97.56 398 TRP A CA 1
ATOM 3076 C C . TRP A 1 398 ? 3.043 -13.195 10.875 1 97.56 398 TRP A C 1
ATOM 3078 O O . TRP A 1 398 ? 2.826 -12.117 10.312 1 97.56 398 TRP A O 1
ATOM 3088 N N . THR A 1 399 ? 4.246 -13.477 11.453 1 94.44 399 THR A N 1
ATOM 3089 C CA . THR A 1 399 ? 5.281 -12.453 11.555 1 94.44 399 THR A CA 1
ATOM 3090 C C . THR A 1 399 ? 6.598 -12.953 10.969 1 94.44 399 THR A C 1
ATOM 3092 O O . THR A 1 399 ? 6.797 -14.164 10.82 1 94.44 399 THR A O 1
ATOM 3095 N N . LEU A 1 400 ? 7.453 -12.055 10.633 1 93.12 400 LEU A N 1
ATOM 3096 C CA . LEU A 1 400 ? 8.789 -12.383 10.141 1 93.12 400 LEU A CA 1
ATOM 3097 C C . LEU A 1 400 ? 9.727 -12.695 11.305 1 93.12 400 LEU A C 1
ATOM 3099 O O . LEU A 1 400 ? 10.648 -13.508 11.156 1 93.12 400 LEU A O 1
ATOM 3103 N N . ASP A 1 401 ? 9.477 -12.109 12.469 1 89.19 401 ASP A N 1
ATOM 3104 C CA . ASP A 1 401 ? 10.43 -12.203 13.57 1 89.19 401 ASP A CA 1
ATOM 3105 C C . ASP A 1 401 ? 9.852 -13.016 14.727 1 89.19 401 ASP A C 1
ATOM 3107 O O . ASP A 1 401 ? 10.508 -13.18 15.758 1 89.19 401 ASP A O 1
ATOM 3111 N N . GLY A 1 402 ? 8.656 -13.516 14.586 1 91.12 402 GLY A N 1
ATOM 3112 C CA . GLY A 1 402 ? 8.008 -14.227 15.68 1 91.12 402 GLY A CA 1
ATOM 3113 C C . GLY A 1 402 ? 7.559 -13.305 16.797 1 91.12 402 GLY A C 1
ATOM 3114 O O . GLY A 1 402 ? 7.223 -13.773 17.891 1 91.12 402 GLY A O 1
ATOM 3115 N N . LYS A 1 403 ? 7.539 -12.039 16.5 1 90.19 403 LYS A N 1
ATOM 3116 C CA . LYS A 1 403 ? 7.207 -11.055 17.516 1 90.19 403 LYS A CA 1
ATOM 3117 C C . LYS A 1 403 ? 6.25 -10 16.984 1 90.19 403 LYS A C 1
ATOM 3119 O O . LYS A 1 403 ? 5.043 -10.227 16.906 1 90.19 403 LYS A O 1
ATOM 3124 N N . LYS A 1 404 ? 6.809 -8.922 16.344 1 84.88 404 LYS A N 1
ATOM 3125 C CA . LYS A 1 404 ? 5.949 -7.773 16.062 1 84.88 404 LYS A CA 1
ATOM 3126 C C . LYS A 1 404 ? 5.871 -7.484 14.57 1 84.88 404 LYS A C 1
ATOM 3128 O O . LYS A 1 404 ? 5.004 -6.734 14.125 1 84.88 404 LYS A O 1
ATOM 3133 N N . GLN A 1 405 ? 6.754 -7.969 13.797 1 88.38 405 GLN A N 1
ATOM 3134 C CA . GLN A 1 405 ? 6.797 -7.637 12.383 1 88.38 405 GLN A CA 1
ATOM 3135 C C . GLN A 1 405 ? 5.785 -8.461 11.586 1 88.38 405 GLN A C 1
ATOM 3137 O O . GLN A 1 405 ? 6.141 -9.469 10.977 1 88.38 405 GLN A O 1
ATOM 3142 N N . VAL A 1 406 ? 4.586 -7.922 11.555 1 92.44 406 VAL A N 1
ATOM 3143 C CA . VAL A 1 406 ? 3.498 -8.625 10.875 1 92.44 406 VAL A CA 1
ATOM 3144 C C . VAL A 1 406 ? 3.777 -8.695 9.383 1 92.44 406 VAL A C 1
ATOM 3146 O O . VAL A 1 406 ? 3.992 -7.664 8.734 1 92.44 406 VAL A O 1
ATOM 3149 N N . ALA A 1 407 ? 3.812 -9.883 8.805 1 95.69 407 ALA A N 1
ATOM 3150 C CA . ALA A 1 407 ? 4.055 -10.102 7.379 1 95.69 407 ALA A CA 1
ATOM 3151 C C . ALA A 1 407 ? 2.744 -10.258 6.613 1 95.69 407 ALA A C 1
ATOM 3153 O O . ALA A 1 407 ? 2.707 -10.086 5.395 1 95.69 407 ALA A O 1
ATOM 3154 N N . GLY A 1 408 ? 1.697 -10.562 7.266 1 97.44 408 GLY A N 1
ATOM 3155 C CA . GLY A 1 408 ? 0.369 -10.812 6.73 1 97.44 408 GLY A CA 1
ATOM 3156 C C . GLY A 1 408 ? -0.508 -11.625 7.66 1 97.44 408 GLY A C 1
ATOM 3157 O O . GLY A 1 408 ? -0.437 -11.477 8.883 1 97.44 408 GLY A O 1
ATOM 3158 N N . TYR A 1 409 ? -1.369 -12.438 7.086 1 98.62 409 TYR A N 1
ATOM 3159 C CA . TYR A 1 409 ? -2.332 -13.18 7.883 1 98.62 409 TYR A CA 1
ATOM 3160 C C . TYR A 1 409 ? -2.463 -14.617 7.379 1 98.62 409 TYR A C 1
ATOM 3162 O O . TYR A 1 409 ? -2.08 -14.914 6.246 1 98.62 409 TYR A O 1
ATOM 3170 N N . VAL A 1 410 ? -2.975 -15.461 8.281 1 98.56 410 VAL A N 1
ATOM 3171 C CA . VAL A 1 410 ? -3.059 -16.875 7.922 1 98.56 410 VAL A CA 1
ATOM 3172 C C . VAL A 1 410 ? -4.32 -17.484 8.531 1 98.56 410 VAL A C 1
ATOM 3174 O O . VAL A 1 410 ? -4.777 -17.062 9.594 1 98.56 410 VAL A O 1
ATOM 3177 N N . PHE A 1 411 ? -4.969 -18.375 7.836 1 98.44 411 PHE A N 1
ATOM 3178 C CA . PHE A 1 411 ? -5.906 -19.344 8.391 1 98.44 411 PHE A CA 1
ATOM 3179 C C . PHE A 1 411 ? -5.648 -20.734 7.824 1 98.44 411 PHE A C 1
ATOM 3181 O O . PHE A 1 411 ? -4.922 -20.891 6.84 1 98.44 411 PHE A O 1
ATOM 3188 N N . GLY A 1 412 ? -6.184 -21.781 8.523 1 98.25 412 GLY A N 1
ATOM 3189 C CA . GLY A 1 412 ? -5.91 -23.141 8.102 1 98.25 412 GLY A CA 1
ATOM 3190 C C . GLY A 1 412 ? -7.094 -24.078 8.289 1 98.25 412 GLY A C 1
ATOM 3191 O O . GLY A 1 412 ? -7.98 -23.812 9.102 1 98.25 412 GLY A O 1
ATOM 3192 N N . TYR A 1 413 ? -7.117 -25.094 7.504 1 98.06 413 TYR A N 1
ATOM 3193 C CA . TYR A 1 413 ? -8.07 -26.203 7.605 1 98.06 413 TYR A CA 1
ATOM 3194 C C . TYR A 1 413 ? -7.352 -27.516 7.863 1 98.06 413 TYR A C 1
ATOM 3196 O O . TYR A 1 413 ? -6.125 -27.594 7.754 1 98.06 413 TYR A O 1
ATOM 3204 N N . GLU A 1 414 ? -8.055 -28.516 8.18 1 95.38 414 GLU A N 1
ATOM 3205 C CA . GLU A 1 414 ? -7.512 -29.828 8.523 1 95.38 414 GLU A CA 1
ATOM 3206 C C . GLU A 1 414 ? -6.621 -30.359 7.402 1 95.38 414 GLU A C 1
ATOM 3208 O O . GLU A 1 414 ? -6.715 -29.922 6.258 1 95.38 414 GLU A O 1
ATOM 3213 N N . SER A 1 415 ? -5.676 -31.266 7.707 1 88.88 415 SER A N 1
ATOM 3214 C CA . SER A 1 415 ? -4.773 -32 6.824 1 88.88 415 SER A CA 1
ATOM 3215 C C . SER A 1 415 ? -3.812 -31.047 6.109 1 88.88 415 SER A C 1
ATOM 3217 O O . SER A 1 415 ? -3.545 -31.219 4.918 1 88.88 415 SER A O 1
ATOM 3219 N N . ASN A 1 416 ? -3.412 -30 6.699 1 93.56 416 ASN A N 1
ATOM 3220 C CA . ASN A 1 416 ? -2.266 -29.156 6.344 1 93.56 416 ASN A CA 1
ATOM 3221 C C . ASN A 1 416 ? -2.594 -28.203 5.199 1 93.56 416 ASN A C 1
ATOM 3223 O O . ASN A 1 416 ? -1.788 -28.031 4.281 1 93.56 416 ASN A O 1
ATOM 3227 N N . PHE A 1 417 ? -3.83 -27.75 5.094 1 98.5 417 PHE A N 1
ATOM 3228 C CA . PHE A 1 417 ? -4.164 -26.656 4.191 1 98.5 417 PHE A CA 1
ATOM 3229 C C . PHE A 1 417 ? -4.047 -25.312 4.902 1 98.5 417 PHE A C 1
ATOM 3231 O O . PHE A 1 417 ? -4.633 -25.109 5.969 1 98.5 417 PHE A O 1
ATOM 3238 N N . HIS A 1 418 ? -3.295 -24.391 4.277 1 98.69 418 HIS A N 1
ATOM 3239 C CA . HIS A 1 418 ? -3.217 -23.031 4.801 1 98.69 418 HIS A CA 1
ATOM 3240 C C . HIS A 1 418 ? -3.422 -22 3.695 1 98.69 418 HIS A C 1
ATOM 3242 O O . HIS A 1 418 ? -3.023 -22.234 2.551 1 98.69 418 HIS A O 1
ATOM 3248 N N . TYR A 1 419 ? -4.102 -20.969 4.035 1 98.56 419 TYR A N 1
ATOM 3249 C CA . TYR A 1 419 ? -4.156 -19.734 3.25 1 98.56 419 TYR A CA 1
ATOM 3250 C C . TYR A 1 419 ? -3.404 -18.609 3.951 1 98.56 419 TYR A C 1
ATOM 3252 O O . TYR A 1 419 ? -3.562 -18.406 5.156 1 98.56 419 TYR A O 1
ATOM 3260 N N . LEU A 1 420 ? -2.574 -17.891 3.168 1 98.38 420 LEU A N 1
ATOM 3261 C CA . LEU A 1 420 ? -1.741 -16.828 3.721 1 98.38 420 LEU A CA 1
ATOM 3262 C C . LEU A 1 420 ? -1.842 -15.57 2.875 1 98.38 420 LEU A C 1
ATOM 3264 O O . LEU A 1 420 ? -1.936 -15.641 1.648 1 98.38 420 LEU A O 1
ATOM 3268 N N . THR A 1 421 ? -1.883 -14.391 3.547 1 98.69 421 THR A N 1
ATOM 3269 C CA . THR A 1 421 ? -1.69 -13.141 2.826 1 98.69 421 THR A CA 1
ATOM 3270 C C . THR A 1 421 ? -0.313 -12.555 3.121 1 98.69 421 THR A C 1
ATOM 3272 O O . THR A 1 421 ? 0.321 -12.914 4.113 1 98.69 421 THR A O 1
ATOM 3275 N N . ILE A 1 422 ? 0.189 -11.797 2.215 1 98.44 422 ILE A N 1
ATOM 3276 C CA . ILE A 1 422 ? 1.399 -11.008 2.398 1 98.44 422 ILE A CA 1
ATOM 3277 C C . ILE A 1 422 ? 1.056 -9.523 2.346 1 98.44 422 ILE A C 1
ATOM 3279 O O . ILE A 1 422 ? 0.641 -9.008 1.303 1 98.44 422 ILE A O 1
ATOM 3283 N N . ARG A 1 423 ? 1.275 -8.805 3.42 1 96.38 423 ARG A N 1
ATOM 3284 C CA . ARG A 1 423 ? 0.876 -7.406 3.543 1 96.38 423 ARG A CA 1
ATOM 3285 C C . ARG A 1 423 ? 1.681 -6.52 2.598 1 96.38 423 ARG A C 1
ATOM 3287 O O . ARG A 1 423 ? 2.914 -6.543 2.617 1 96.38 423 ARG A O 1
ATOM 3294 N N . GLY A 1 424 ? 0.956 -5.742 1.803 1 95.38 424 GLY A N 1
ATOM 3295 C CA . GLY A 1 424 ? 1.586 -4.754 0.943 1 95.38 424 GLY A CA 1
ATOM 3296 C C . GLY A 1 424 ? 2.123 -5.34 -0.349 1 95.38 424 GLY A C 1
ATOM 3297 O O . GLY A 1 424 ? 2.801 -4.652 -1.114 1 95.38 424 GLY A O 1
ATOM 3298 N N . SER A 1 425 ? 1.841 -6.578 -0.618 1 96.25 425 SER A N 1
ATOM 3299 C CA . SER A 1 425 ? 2.375 -7.195 -1.828 1 96.25 425 SER A CA 1
ATOM 3300 C C . SER A 1 425 ? 1.356 -7.16 -2.963 1 96.25 425 SER A C 1
ATOM 3302 O O . SER A 1 425 ? 0.161 -7.355 -2.736 1 96.25 425 SER A O 1
ATOM 3304 N N . GLY A 1 426 ? 1.896 -7 -4.172 1 94.44 426 GLY A N 1
ATOM 3305 C CA . GLY A 1 426 ? 1.107 -7.211 -5.375 1 94.44 426 GLY A CA 1
ATOM 3306 C C . GLY A 1 426 ? 1.028 -8.664 -5.793 1 94.44 426 GLY A C 1
ATOM 3307 O O . GLY A 1 426 ? 1.152 -9.562 -4.953 1 94.44 426 GLY A O 1
ATOM 3308 N N . HIS A 1 427 ? 0.793 -8.875 -7.043 1 93.31 427 HIS A N 1
ATOM 3309 C CA . HIS A 1 427 ? 0.483 -10.164 -7.648 1 93.31 427 HIS A CA 1
ATOM 3310 C C . HIS A 1 427 ? 1.672 -11.117 -7.559 1 93.31 427 HIS A C 1
ATOM 3312 O O . HIS A 1 427 ? 1.515 -12.281 -7.18 1 93.31 427 HIS A O 1
ATOM 3318 N N . MET A 1 428 ? 2.854 -10.609 -7.961 1 93.75 428 MET A N 1
ATOM 3319 C CA . MET A 1 428 ? 4.078 -11.398 -7.887 1 93.75 428 MET A CA 1
ATOM 3320 C C . MET A 1 428 ? 4.742 -11.25 -6.52 1 93.75 428 MET A C 1
ATOM 3322 O O . MET A 1 428 ? 5.688 -10.477 -6.367 1 93.75 428 MET A O 1
ATOM 3326 N N . VAL A 1 429 ? 4.316 -12.039 -5.574 1 97.5 429 VAL A N 1
ATOM 3327 C CA . VAL A 1 429 ? 4.648 -11.883 -4.164 1 97.5 429 VAL A CA 1
ATOM 3328 C C . VAL A 1 429 ? 6.164 -11.938 -3.982 1 97.5 429 VAL A C 1
ATOM 3330 O O . VAL A 1 429 ? 6.754 -11.062 -3.34 1 97.5 429 VAL A O 1
ATOM 3333 N N . PRO A 1 430 ? 6.898 -12.859 -4.602 1 97 430 PRO A N 1
ATOM 3334 C CA . PRO A 1 430 ? 8.344 -12.898 -4.359 1 97 430 PRO A CA 1
ATOM 3335 C C . PRO A 1 430 ? 9.07 -11.695 -4.957 1 97 430 PRO A C 1
ATOM 3337 O O . PRO A 1 430 ? 10.195 -11.383 -4.555 1 97 430 PRO A O 1
ATOM 3340 N N . GLU A 1 431 ? 8.422 -11.109 -5.973 1 93.06 431 GLU A N 1
ATOM 3341 C CA . GLU A 1 431 ? 9.008 -9.898 -6.547 1 93.06 431 GLU A CA 1
ATOM 3342 C C . GLU A 1 431 ? 8.844 -8.711 -5.605 1 93.06 431 GLU A C 1
ATOM 3344 O O . GLU A 1 431 ? 9.812 -7.996 -5.324 1 93.06 431 GLU A O 1
ATOM 3349 N N . PHE A 1 432 ? 7.676 -8.555 -5.059 1 92 432 PHE A N 1
ATOM 3350 C CA . PHE A 1 432 ? 7.328 -7.324 -4.367 1 92 432 PHE A CA 1
ATOM 3351 C C . PHE A 1 432 ? 7.711 -7.402 -2.895 1 92 432 PHE A C 1
ATOM 3353 O O . PHE A 1 432 ? 7.98 -6.383 -2.26 1 92 432 PHE A O 1
ATOM 3360 N N . LYS A 1 433 ? 7.648 -8.594 -2.332 1 95.44 433 LYS A N 1
ATOM 3361 C CA . LYS A 1 433 ? 8.023 -8.82 -0.939 1 95.44 433 LYS A CA 1
ATOM 3362 C C . LYS A 1 433 ? 8.922 -10.047 -0.801 1 95.44 433 LYS A C 1
ATOM 3364 O O . LYS A 1 433 ? 8.539 -11.039 -0.181 1 95.44 433 LYS A O 1
ATOM 3369 N N . PRO A 1 434 ? 10.172 -9.945 -1.248 1 96 434 PRO A N 1
ATOM 3370 C CA . PRO A 1 434 ? 11.062 -11.102 -1.309 1 96 434 PRO A CA 1
ATOM 3371 C C . PRO A 1 434 ? 11.344 -11.703 0.068 1 96 434 PRO A C 1
ATOM 3373 O O . PRO A 1 434 ? 11.406 -12.93 0.212 1 96 434 PRO A O 1
ATOM 3376 N N . GLN A 1 435 ? 11.5 -10.859 1.097 1 95.31 435 GLN A N 1
ATOM 3377 C CA . GLN A 1 435 ? 11.789 -11.367 2.432 1 95.31 435 GLN A CA 1
ATOM 3378 C C . GLN A 1 435 ? 10.625 -12.195 2.967 1 95.31 435 GLN A C 1
ATOM 3380 O O . GLN A 1 435 ? 10.82 -13.297 3.486 1 95.31 435 GLN A O 1
ATOM 3385 N N . ALA A 1 436 ? 9.453 -11.648 2.889 1 97.06 436 ALA A N 1
ATOM 3386 C CA . ALA A 1 436 ? 8.273 -12.352 3.363 1 97.06 436 ALA A CA 1
ATOM 3387 C C . ALA A 1 436 ? 8.047 -13.641 2.57 1 97.06 436 ALA A C 1
ATOM 3389 O O . ALA A 1 436 ? 7.68 -14.672 3.141 1 97.06 436 ALA A O 1
ATOM 3390 N N . ALA A 1 437 ? 8.273 -13.57 1.274 1 98.38 437 ALA A N 1
ATOM 3391 C CA . ALA A 1 437 ? 8.094 -14.734 0.417 1 98.38 437 ALA A CA 1
ATOM 3392 C C . ALA A 1 437 ? 9.078 -15.844 0.789 1 98.38 437 ALA A C 1
ATOM 3394 O O . ALA A 1 437 ? 8.711 -17.016 0.834 1 98.38 437 ALA A O 1
ATOM 3395 N N . GLN A 1 438 ? 10.305 -15.438 1.036 1 98.44 438 GLN A N 1
ATOM 3396 C CA . GLN A 1 438 ? 11.312 -16.406 1.447 1 98.44 438 GLN A CA 1
ATOM 3397 C C . GLN A 1 438 ? 10.93 -17.062 2.77 1 98.44 438 GLN A C 1
ATOM 3399 O O . GLN A 1 438 ? 11 -18.297 2.902 1 98.44 438 GLN A O 1
ATOM 3404 N N . SER A 1 439 ? 10.562 -16.234 3.719 1 97.94 439 SER A N 1
ATOM 3405 C CA . SER A 1 439 ? 10.156 -16.766 5.02 1 97.94 439 SER A CA 1
ATOM 3406 C C . SER A 1 439 ? 8.961 -17.703 4.891 1 97.94 439 SER A C 1
ATOM 3408 O O . SER A 1 439 ? 8.961 -18.797 5.465 1 97.94 439 SER A O 1
ATOM 3410 N N . MET A 1 440 ? 7.957 -17.312 4.148 1 98.56 440 MET A N 1
ATOM 3411 C CA . MET A 1 440 ? 6.758 -18.109 3.912 1 98.56 440 MET A CA 1
ATOM 3412 C C . MET A 1 440 ? 7.117 -19.484 3.357 1 98.56 440 MET A C 1
ATOM 3414 O O . MET A 1 440 ? 6.672 -20.5 3.883 1 98.56 440 MET A O 1
ATOM 3418 N N . LEU A 1 441 ? 7.941 -19.5 2.34 1 98.75 441 LEU A N 1
ATOM 3419 C CA . LEU A 1 441 ? 8.258 -20.766 1.697 1 98.75 441 LEU A CA 1
ATOM 3420 C C . LEU A 1 441 ? 9.094 -21.641 2.621 1 98.75 441 LEU A C 1
ATOM 3422 O O . LEU A 1 441 ? 8.93 -22.859 2.641 1 98.75 441 LEU A O 1
ATOM 3426 N N . GLN A 1 442 ? 9.992 -21.047 3.373 1 98.12 442 GLN A N 1
ATOM 3427 C CA . GLN A 1 442 ? 10.805 -21.812 4.312 1 98.12 442 GLN A CA 1
ATOM 3428 C C . GLN A 1 442 ? 9.93 -22.531 5.34 1 98.12 442 GLN A C 1
ATOM 3430 O O . GLN A 1 442 ? 10.125 -23.719 5.613 1 98.12 442 GLN A O 1
ATOM 3435 N N . PHE A 1 443 ? 9.055 -21.844 5.918 1 98.06 443 PHE A N 1
ATOM 3436 C CA . PHE A 1 443 ? 8.18 -22.438 6.926 1 98.06 443 PHE A CA 1
ATOM 3437 C C . PHE A 1 443 ? 7.273 -23.484 6.305 1 98.06 443 PHE A C 1
ATOM 3439 O O . PHE A 1 443 ? 7.012 -24.516 6.914 1 98.06 443 PHE A O 1
ATOM 3446 N N . PHE A 1 444 ? 6.832 -23.203 5.148 1 98.5 444 PHE A N 1
ATOM 3447 C CA . PHE A 1 444 ? 5.98 -24.156 4.434 1 98.5 444 PHE A CA 1
ATOM 3448 C C . PHE A 1 444 ? 6.715 -25.469 4.195 1 98.5 444 PHE A C 1
ATOM 3450 O O . PHE A 1 444 ? 6.195 -26.547 4.512 1 98.5 444 PHE A O 1
ATOM 3457 N N . LEU A 1 445 ? 7.922 -25.344 3.646 1 98.5 445 LEU A N 1
ATOM 3458 C CA . LEU A 1 445 ? 8.695 -26.531 3.287 1 98.5 445 LEU A CA 1
ATOM 3459 C C . LEU A 1 445 ? 9.109 -27.312 4.531 1 98.5 445 LEU A C 1
ATOM 3461 O O . LEU A 1 445 ? 9.211 -28.547 4.496 1 98.5 445 LEU A O 1
ATOM 3465 N N . ALA A 1 446 ? 9.281 -26.625 5.609 1 97 446 ALA A N 1
ATOM 3466 C CA . ALA A 1 446 ? 9.758 -27.25 6.836 1 97 446 ALA A CA 1
ATOM 3467 C C . ALA A 1 446 ? 8.594 -27.781 7.672 1 97 446 ALA A C 1
ATOM 3469 O O . ALA A 1 446 ? 8.797 -28.391 8.719 1 97 446 ALA A O 1
ATOM 3470 N N . ASP A 1 447 ? 7.414 -27.5 7.211 1 96.19 447 ASP A N 1
ATOM 3471 C CA . ASP A 1 447 ? 6.223 -27.891 7.957 1 96.19 447 ASP A CA 1
ATOM 3472 C C . ASP A 1 447 ? 6.258 -27.328 9.375 1 96.19 447 ASP A C 1
ATOM 3474 O O . ASP A 1 447 ? 6.07 -28.062 10.352 1 96.19 447 ASP A O 1
ATOM 3478 N N . LYS A 1 448 ? 6.562 -26.125 9.484 1 95.81 448 LYS A N 1
ATOM 3479 C CA . LYS A 1 448 ? 6.609 -25.422 10.766 1 95.81 448 LYS A CA 1
ATOM 3480 C C . LYS A 1 448 ? 5.406 -24.5 10.938 1 95.81 448 LYS A C 1
ATOM 3482 O O . LYS A 1 448 ? 4.828 -24.047 9.953 1 95.81 448 LYS A O 1
ATOM 3487 N N . ASN A 1 449 ? 5.113 -24.281 12.188 1 96.06 449 ASN A N 1
ATOM 3488 C CA . ASN A 1 449 ? 4.055 -23.312 12.469 1 96.06 449 ASN A CA 1
ATOM 3489 C C . ASN A 1 449 ? 4.441 -21.906 12.031 1 96.06 449 ASN A C 1
ATOM 3491 O O . ASN A 1 449 ? 5.598 -21.5 12.188 1 96.06 449 ASN A O 1
ATOM 3495 N N . TRP A 1 450 ? 3.473 -21.25 11.469 1 97.5 450 TRP A N 1
ATOM 3496 C CA . TRP A 1 450 ? 3.715 -19.859 11.109 1 97.5 450 TRP A CA 1
ATOM 3497 C C . TRP A 1 450 ? 4.016 -19.016 12.344 1 97.5 450 TRP A C 1
ATOM 3499 O O . TRP A 1 450 ? 3.305 -19.109 13.344 1 97.5 450 TRP A O 1
ATOM 3509 N N . PRO A 1 451 ? 5.062 -18.203 12.312 1 96.75 451 PRO A N 1
ATOM 3510 C CA . PRO A 1 451 ? 5.398 -17.406 13.5 1 96.75 451 PRO A CA 1
ATOM 3511 C C . PRO A 1 451 ? 4.281 -16.438 13.906 1 96.75 451 PRO A C 1
ATOM 3513 O O . PRO A 1 451 ? 3.791 -15.672 13.07 1 96.75 451 PRO A O 1
ATOM 3516 N N . ALA A 1 452 ? 3.971 -16.453 15.109 1 95.94 452 ALA A N 1
ATOM 3517 C CA . ALA A 1 452 ? 2.801 -15.727 15.602 1 95.94 452 ALA A CA 1
ATOM 3518 C C . ALA A 1 452 ? 3.176 -14.312 16.031 1 95.94 452 ALA A C 1
ATOM 3520 O O . ALA A 1 452 ? 4.352 -14.023 16.266 1 95.94 452 ALA A O 1
ATOM 3521 N N . TYR A 1 453 ? 2.189 -13.453 16.047 1 93 453 TYR A N 1
ATOM 3522 C CA . TYR A 1 453 ? 2.305 -12.109 16.609 1 93 453 TYR A CA 1
ATOM 3523 C C . TYR A 1 453 ? 2.379 -12.148 18.125 1 93 453 TYR A C 1
ATOM 3525 O O . TYR A 1 453 ? 1.468 -12.656 18.781 1 93 453 TYR A O 1
ATOM 3533 N N . ASN A 1 454 ? 3.516 -11.766 18.656 1 89.56 454 ASN A N 1
ATOM 3534 C CA . ASN A 1 454 ? 3.793 -11.727 20.094 1 89.56 454 ASN A CA 1
ATOM 3535 C C . ASN A 1 454 ? 4.555 -10.461 20.484 1 89.56 454 ASN A C 1
ATOM 3537 O O . ASN A 1 454 ? 5.762 -10.516 20.719 1 89.56 454 ASN A O 1
ATOM 3541 N N . PRO A 1 455 ? 3.842 -9.414 20.641 1 79.69 455 PRO A N 1
ATOM 3542 C CA . PRO A 1 455 ? 4.52 -8.133 20.875 1 79.69 455 PRO A CA 1
ATOM 3543 C C . PRO A 1 455 ? 5.113 -8.023 22.281 1 79.69 455 PRO A C 1
ATOM 3545 O O . PRO A 1 455 ? 4.578 -8.602 23.234 1 79.69 455 PRO A O 1
ATOM 3548 N N . MET B 1 1 ? 15.273 33.5 15.805 1 73.88 1 MET B N 1
ATOM 3549 C CA . MET B 1 1 ? 14.344 33.531 16.922 1 73.88 1 MET B CA 1
ATOM 3550 C C . MET B 1 1 ? 13.445 34.75 16.875 1 73.88 1 MET B C 1
ATOM 3552 O O . MET B 1 1 ? 13.898 35.844 16.5 1 73.88 1 MET B O 1
ATOM 3556 N N . THR B 1 2 ? 12.164 34.562 16.969 1 62.06 2 THR B N 1
ATOM 3557 C CA . THR B 1 2 ? 11.234 35.656 17.047 1 62.06 2 THR B CA 1
ATOM 3558 C C . THR B 1 2 ? 10.375 35.562 18.297 1 62.06 2 THR B C 1
ATOM 3560 O O . THR B 1 2 ? 9.914 34.469 18.656 1 62.06 2 THR B O 1
ATOM 3563 N N . SER B 1 3 ? 10.297 36.656 19.109 1 59.75 3 SER B N 1
ATOM 3564 C CA . SER B 1 3 ? 9.445 36.688 20.297 1 59.75 3 SER B CA 1
ATOM 3565 C C . SER B 1 3 ? 7.973 36.781 19.922 1 59.75 3 SER B C 1
ATOM 3567 O O . SER B 1 3 ? 7.641 37.219 18.812 1 59.75 3 SER B O 1
ATOM 3569 N N . CYS B 1 4 ? 7.07 36.156 20.703 1 56.53 4 CYS B N 1
ATOM 3570 C CA . CYS B 1 4 ? 5.637 36.344 20.547 1 56.53 4 CYS B CA 1
ATOM 3571 C C . CYS B 1 4 ? 5.191 37.625 21.25 1 56.53 4 CYS B C 1
ATOM 3573 O O . CYS B 1 4 ? 4.922 37.625 22.453 1 56.53 4 CYS B O 1
ATOM 3575 N N . PRO B 1 5 ? 5.406 38.875 20.641 1 48 5 PRO B N 1
ATOM 3576 C CA . PRO B 1 5 ? 5.059 40.062 21.406 1 48 5 PRO B CA 1
ATOM 3577 C C . PRO B 1 5 ? 3.619 40.031 21.922 1 48 5 PRO B C 1
ATOM 3579 O O . PRO B 1 5 ? 2.766 39.375 21.344 1 48 5 PRO B O 1
ATOM 3582 N N . ALA B 1 6 ? 3.373 40.594 23.156 1 47.47 6 ALA B N 1
ATOM 3583 C CA . ALA B 1 6 ? 2.072 40.719 23.812 1 47.47 6 ALA B CA 1
ATOM 3584 C C . ALA B 1 6 ? 1.024 41.281 22.859 1 47.47 6 ALA B C 1
ATOM 3586 O O . ALA B 1 6 ? 1.263 42.312 22.188 1 47.47 6 ALA B O 1
ATOM 3587 N N . ALA B 1 7 ? 0.103 40.5 22.156 1 42.84 7 ALA B N 1
ATOM 3588 C CA . ALA B 1 7 ? -1.095 41.125 21.609 1 42.84 7 ALA B CA 1
ATOM 3589 C C . ALA B 1 7 ? -1.615 42.219 22.516 1 42.84 7 ALA B C 1
ATOM 3591 O O . ALA B 1 7 ? -1.708 42.031 23.734 1 42.84 7 ALA B O 1
ATOM 3592 N N . SER B 1 8 ? -1.49 43.438 22.188 1 34.53 8 SER B N 1
ATOM 3593 C CA . SER B 1 8 ? -2.33 44.375 22.922 1 34.53 8 SER B CA 1
ATOM 3594 C C . SER B 1 8 ? -3.67 43.75 23.297 1 34.53 8 SER B C 1
ATOM 3596 O O . SER B 1 8 ? -4.137 42.812 22.625 1 34.53 8 SER B O 1
ATOM 3598 N N . SER B 1 9 ? -4.102 43.938 24.562 1 33.66 9 SER B N 1
ATOM 3599 C CA . SER B 1 9 ? -5.352 43.562 25.219 1 33.66 9 SER B CA 1
ATOM 3600 C C . SER B 1 9 ? -6.539 43.719 24.281 1 33.66 9 SER B C 1
ATOM 3602 O O . SER B 1 9 ? -7.645 44.062 24.719 1 33.66 9 SER B O 1
ATOM 3604 N N . ALA B 1 10 ? -6.387 44 23.109 1 34.84 10 ALA B N 1
ATOM 3605 C CA . ALA B 1 10 ? -7.738 44.156 22.594 1 34.84 10 ALA B CA 1
ATOM 3606 C C . ALA B 1 10 ? -8.531 42.844 22.719 1 34.84 10 ALA B C 1
ATOM 3608 O O . ALA B 1 10 ? -9.586 42.688 22.109 1 34.84 10 ALA B O 1
ATOM 3609 N N . ALA B 1 11 ? -7.961 41.781 23.031 1 36.06 11 ALA B N 1
ATOM 3610 C CA . ALA B 1 11 ? -8.938 40.719 23.234 1 36.06 11 ALA B CA 1
ATOM 3611 C C . ALA B 1 11 ? -9.992 41.125 24.25 1 36.06 11 ALA B C 1
ATOM 3613 O O . ALA B 1 11 ? -9.664 41.625 25.328 1 36.06 11 ALA B O 1
ATOM 3614 N N . THR B 1 12 ? -11.133 41.438 23.766 1 33.34 12 THR B N 1
ATOM 3615 C CA . THR B 1 12 ? -12.32 41.469 24.609 1 33.34 12 THR B CA 1
ATOM 3616 C C . THR B 1 12 ? -12.234 40.406 25.703 1 33.34 12 THR B C 1
ATOM 3618 O O . THR B 1 12 ? -11.914 39.25 25.438 1 33.34 12 THR B O 1
ATOM 3621 N N . HIS B 1 13 ? -11.875 40.812 26.938 1 32.25 13 HIS B N 1
ATOM 3622 C CA . HIS B 1 13 ? -12.008 40.125 28.203 1 32.25 13 HIS B CA 1
ATOM 3623 C C . HIS B 1 13 ? -13.234 39.219 28.219 1 32.25 13 HIS B C 1
ATOM 3625 O O . HIS B 1 13 ? -14.359 39.688 28.359 1 32.25 13 HIS B O 1
ATOM 3631 N N . GLN B 1 14 ? -13.414 38.25 27.359 1 31.33 14 GLN B N 1
ATOM 3632 C CA . GLN B 1 14 ? -14.477 37.5 28.016 1 31.33 14 GLN B CA 1
ATOM 3633 C C . GLN B 1 14 ? -14.148 37.25 29.484 1 31.33 14 GLN B C 1
ATOM 3635 O O . GLN B 1 14 ? -13.023 36.875 29.812 1 31.33 14 GLN B O 1
ATOM 3640 N N . PRO B 1 15 ? -14.828 37.688 30.5 1 31.47 15 PRO B N 1
ATOM 3641 C CA . PRO B 1 15 ? -14.898 37.344 31.922 1 31.47 15 PRO B CA 1
ATOM 3642 C C . PRO B 1 15 ? -14.789 35.844 32.188 1 31.47 15 PRO B C 1
ATOM 3644 O O . PRO B 1 15 ? -15.5 35.031 31.547 1 31.47 15 PRO B O 1
ATOM 3647 N N . GLY B 1 16 ? -13.5 35.25 32.625 1 35.66 16 GLY B N 1
ATOM 3648 C CA . GLY B 1 16 ? -13.062 33.969 33.156 1 35.66 16 GLY B CA 1
ATOM 3649 C C . GLY B 1 16 ? -11.789 33.438 32.5 1 35.66 16 GLY B C 1
ATOM 3650 O O . GLY B 1 16 ? -11.148 32.531 33 1 35.66 16 GLY B O 1
ATOM 3651 N N . LEU B 1 17 ? -11.656 33.5 31.188 1 37.09 17 LEU B N 1
ATOM 3652 C CA . LEU B 1 17 ? -10.438 32.906 30.656 1 37.09 17 LEU B CA 1
ATOM 3653 C C . LEU B 1 17 ? -9.273 33.875 30.688 1 37.09 17 LEU B C 1
ATOM 3655 O O . LEU B 1 17 ? -8.977 34.531 29.688 1 37.09 17 LEU B O 1
ATOM 3659 N N . HIS B 1 18 ? -9.055 34.781 31.656 1 37.81 18 HIS B N 1
ATOM 3660 C CA . HIS B 1 18 ? -7.926 35.688 31.781 1 37.81 18 HIS B CA 1
ATOM 3661 C C . HIS B 1 18 ? -6.609 34.938 31.922 1 37.81 18 HIS B C 1
ATOM 3663 O O . HIS B 1 18 ? -6.043 34.844 33 1 37.81 18 HIS B O 1
ATOM 3669 N N . GLN B 1 19 ? -6.453 33.656 31.594 1 41.53 19 GLN B N 1
ATOM 3670 C CA . GLN B 1 19 ? -5.062 33.312 31.891 1 41.53 19 GLN B CA 1
ATOM 3671 C C . GLN B 1 19 ? -4.105 34.188 31.078 1 41.53 19 GLN B C 1
ATOM 3673 O O . GLN B 1 19 ? -4.199 34.25 29.844 1 41.53 19 GLN B O 1
ATOM 3678 N N . ASP B 1 20 ? -3.572 35.281 31.609 1 42.25 20 ASP B N 1
ATOM 3679 C CA . ASP B 1 20 ? -2.428 36.094 31.172 1 42.25 20 ASP B CA 1
ATOM 3680 C C . ASP B 1 20 ? -1.371 35.219 30.5 1 42.25 20 ASP B C 1
ATOM 3682 O O . ASP B 1 20 ? -0.736 34.375 31.172 1 42.25 20 ASP B O 1
ATOM 3686 N N . ILE B 1 21 ? -1.586 34.531 29.5 1 50.38 21 ILE B N 1
ATOM 3687 C CA . ILE B 1 21 ? -0.49 33.844 28.828 1 50.38 21 ILE B CA 1
ATOM 3688 C C . ILE B 1 21 ? 0.667 34.812 28.594 1 50.38 21 ILE B C 1
ATOM 3690 O O . ILE B 1 21 ? 0.492 35.875 27.969 1 50.38 21 ILE B O 1
ATOM 3694 N N . PRO B 1 22 ? 1.695 34.781 29.375 1 56.44 22 PRO B N 1
ATOM 3695 C CA . PRO B 1 22 ? 2.906 35.562 29.203 1 56.44 22 PRO B CA 1
ATOM 3696 C C . PRO B 1 22 ? 3.539 35.406 27.828 1 56.44 22 PRO B C 1
ATOM 3698 O O . PRO B 1 22 ? 4.582 34.75 27.703 1 56.44 22 PRO B O 1
ATOM 3701 N N . MET B 1 23 ? 2.74 35.656 26.797 1 62.78 23 MET B N 1
ATOM 3702 C CA . MET B 1 23 ? 3.223 35.562 25.422 1 62.78 23 MET B CA 1
ATOM 3703 C C . MET B 1 23 ? 4.539 36.312 25.266 1 62.78 23 MET B C 1
ATOM 3705 O O . MET B 1 23 ? 5.391 35.938 24.469 1 62.78 23 MET B O 1
ATOM 3709 N N . GLU B 1 24 ? 4.684 37.25 26.219 1 68.31 24 GLU B N 1
ATOM 3710 C CA . GLU B 1 24 ? 5.902 38.031 26.109 1 68.31 24 GLU B CA 1
ATOM 3711 C C . GLU B 1 24 ? 7.141 37.219 26.422 1 68.31 24 GLU B C 1
ATOM 3713 O O . GLU B 1 24 ? 8.258 37.562 26.062 1 68.31 24 GLU B O 1
ATOM 3718 N N . ARG B 1 25 ? 6.883 36.094 26.875 1 77.94 25 ARG B N 1
ATOM 3719 C CA . ARG B 1 25 ? 8.008 35.25 27.297 1 77.94 25 ARG B CA 1
ATOM 3720 C C . ARG B 1 25 ? 8.312 34.188 26.281 1 77.94 25 ARG B C 1
ATOM 3722 O O . ARG B 1 25 ? 9.312 33.469 26.391 1 77.94 25 ARG B O 1
ATOM 3729 N N . CYS B 1 26 ? 7.504 34.188 25.281 1 85.38 26 CYS B N 1
ATOM 3730 C CA . CYS B 1 26 ? 7.648 33.094 24.297 1 85.38 26 CYS B CA 1
ATOM 3731 C C . CYS B 1 26 ? 8.695 33.469 23.25 1 85.38 26 CYS B C 1
ATOM 3733 O O . CYS B 1 26 ? 8.625 34.531 22.656 1 85.38 26 CYS B O 1
ATOM 3735 N N . MET B 1 27 ? 9.719 32.594 23.109 1 87.38 27 MET B N 1
ATOM 3736 C CA . MET B 1 27 ? 10.711 32.719 22.047 1 87.38 27 MET B CA 1
ATOM 3737 C C . MET B 1 27 ? 10.547 31.578 21.031 1 87.38 27 MET B C 1
ATOM 3739 O O . MET B 1 27 ? 10.766 30.406 21.359 1 87.38 27 MET B O 1
ATOM 3743 N N . VAL B 1 28 ? 10.195 31.953 19.797 1 92.31 28 VAL B N 1
ATOM 3744 C CA . VAL B 1 28 ? 9.82 30.969 18.781 1 92.31 28 VAL B CA 1
ATOM 3745 C C . VAL B 1 28 ? 10.969 30.797 17.797 1 92.31 28 VAL B C 1
ATOM 3747 O O . VAL B 1 28 ? 11.445 31.766 17.219 1 92.31 28 VAL B O 1
ATOM 3750 N N . HIS B 1 29 ? 11.406 29.547 17.703 1 93.69 29 HIS B N 1
ATOM 3751 C CA . HIS B 1 29 ? 12.406 29.203 16.688 1 93.69 29 HIS B CA 1
ATOM 3752 C C . HIS B 1 29 ? 11.758 28.969 15.328 1 93.69 29 HIS B C 1
ATOM 3754 O O . HIS B 1 29 ? 10.742 28.266 15.234 1 93.69 29 HIS B O 1
ATOM 3760 N N . TRP B 1 30 ? 12.266 29.641 14.32 1 96.06 30 TRP B N 1
ATOM 3761 C CA . TRP B 1 30 ? 11.797 29.453 12.953 1 96.06 30 TRP B CA 1
ATOM 3762 C C . TRP B 1 30 ? 12.969 29.406 11.977 1 96.06 30 TRP B C 1
ATOM 3764 O O . TRP B 1 30 ? 14.062 29.875 12.289 1 96.06 30 TRP B O 1
ATOM 3774 N N . ILE B 1 31 ? 12.727 28.703 10.891 1 96.44 31 ILE B N 1
ATOM 3775 C CA . ILE B 1 31 ? 13.695 28.672 9.797 1 96.44 31 ILE B CA 1
ATOM 3776 C C . ILE B 1 31 ? 13.016 29.109 8.492 1 96.44 31 ILE B C 1
ATOM 3778 O O . ILE B 1 31 ? 11.938 28.609 8.148 1 96.44 31 ILE B O 1
ATOM 3782 N N . LEU B 1 32 ? 13.617 30.078 7.867 1 97.38 32 LEU B N 1
ATOM 3783 C CA . LEU B 1 32 ? 13.188 30.5 6.539 1 97.38 32 LEU B CA 1
ATOM 3784 C C . LEU B 1 32 ? 14.141 29.984 5.469 1 97.38 32 LEU B C 1
ATOM 3786 O O . LEU B 1 32 ? 15.352 30.188 5.559 1 97.38 32 LEU B O 1
ATOM 3790 N N . LEU B 1 33 ? 13.586 29.25 4.531 1 97.62 33 LEU B N 1
ATOM 3791 C CA . LEU B 1 33 ? 14.32 28.859 3.332 1 97.62 33 LEU B CA 1
ATOM 3792 C C . LEU B 1 33 ? 13.797 29.609 2.109 1 97.62 33 LEU B C 1
ATOM 3794 O O . LEU B 1 33 ? 12.602 29.531 1.801 1 97.62 33 LEU B O 1
ATOM 3798 N N . GLU B 1 34 ? 14.688 30.297 1.441 1 97.62 34 GLU B N 1
ATOM 3799 C CA . GLU B 1 34 ? 14.289 31.047 0.259 1 97.62 34 GLU B CA 1
ATOM 3800 C C . GLU B 1 34 ? 14.055 30.125 -0.932 1 97.62 34 GLU B C 1
ATOM 3802 O O . GLU B 1 34 ? 14.727 29.094 -1.073 1 97.62 34 GLU B O 1
ATOM 3807 N N . SER B 1 35 ? 13.094 30.578 -1.76 1 98.19 35 SER B N 1
ATOM 3808 C CA . SER B 1 35 ? 12.867 29.875 -3.016 1 98.19 35 SER B CA 1
ATOM 3809 C C . SER B 1 35 ? 14.141 29.812 -3.854 1 98.19 35 SER B C 1
ATOM 3811 O O . SER B 1 35 ? 14.883 30.797 -3.936 1 98.19 35 SER B O 1
ATOM 3813 N N . GLU B 1 36 ? 14.375 28.656 -4.441 1 97.19 36 GLU B N 1
ATOM 3814 C CA . GLU B 1 36 ? 15.508 28.484 -5.348 1 97.19 36 GLU B CA 1
ATOM 3815 C C . GLU B 1 36 ? 15.234 29.125 -6.703 1 97.19 36 GLU B C 1
ATOM 3817 O O . GLU B 1 36 ? 16.172 29.391 -7.465 1 97.19 36 GLU B O 1
ATOM 3822 N N . ARG B 1 37 ? 13.992 29.391 -7.004 1 97.31 37 ARG B N 1
ATOM 3823 C CA . ARG B 1 37 ? 13.586 29.891 -8.312 1 97.31 37 ARG B CA 1
ATOM 3824 C C . ARG B 1 37 ? 13.516 31.406 -8.328 1 97.31 37 ARG B C 1
ATOM 3826 O O . ARG B 1 37 ? 14.273 32.062 -9.039 1 97.31 37 ARG B O 1
ATOM 3833 N N . ASP B 1 38 ? 12.68 32 -7.488 1 98 38 ASP B N 1
ATOM 3834 C CA . ASP B 1 38 ? 12.445 33.438 -7.445 1 98 38 ASP B CA 1
ATOM 3835 C C . ASP B 1 38 ? 12 33.875 -6.055 1 98 38 ASP B C 1
ATOM 3837 O O . ASP B 1 38 ? 10.82 34.188 -5.84 1 98 38 ASP B O 1
ATOM 3841 N N . PRO B 1 39 ? 12.938 34.031 -5.098 1 97.38 39 PRO B N 1
ATOM 3842 C CA . PRO B 1 39 ? 12.594 34.312 -3.703 1 97.38 39 PRO B CA 1
ATOM 3843 C C . PRO B 1 39 ? 11.844 35.625 -3.537 1 97.38 39 PRO B C 1
ATOM 3845 O O . PRO B 1 39 ? 11.078 35.812 -2.586 1 97.38 39 PRO B O 1
ATOM 3848 N N . LYS B 1 40 ? 11.977 36.531 -4.469 1 97.56 40 LYS B N 1
ATOM 3849 C CA . LYS B 1 40 ? 11.367 37.844 -4.352 1 97.56 40 LYS B CA 1
ATOM 3850 C C . LYS B 1 40 ? 9.883 37.812 -4.699 1 97.56 40 LYS B C 1
ATOM 3852 O O . LYS B 1 40 ? 9.109 38.656 -4.25 1 97.56 40 LYS B O 1
ATOM 3857 N N . ASN B 1 41 ? 9.539 36.781 -5.52 1 98.06 41 ASN B N 1
ATOM 3858 C CA . ASN B 1 41 ? 8.172 36.844 -6.039 1 98.06 41 ASN B CA 1
ATOM 3859 C C . ASN B 1 41 ? 7.422 35.531 -5.742 1 98.06 41 ASN B C 1
ATOM 3861 O O . ASN B 1 41 ? 6.191 35.5 -5.781 1 98.06 41 ASN B O 1
ATOM 3865 N N . ASP B 1 42 ? 8.141 34.5 -5.457 1 98.69 42 ASP B N 1
ATOM 3866 C CA . ASP B 1 42 ? 7.48 33.219 -5.152 1 98.69 42 ASP B CA 1
ATOM 3867 C C . ASP B 1 42 ? 6.707 33.312 -3.838 1 98.69 42 ASP B C 1
ATOM 3869 O O . ASP B 1 42 ? 7.07 34.094 -2.949 1 98.69 42 ASP B O 1
ATOM 3873 N N . PRO B 1 43 ? 5.645 32.531 -3.771 1 98.81 43 PRO B N 1
ATOM 3874 C CA . PRO B 1 43 ? 4.828 32.594 -2.557 1 98.81 43 PRO B CA 1
ATOM 3875 C C . PRO B 1 43 ? 5.605 32.188 -1.305 1 98.81 43 PRO B C 1
ATOM 3877 O O . PRO B 1 43 ? 6.691 31.594 -1.405 1 98.81 43 PRO B O 1
ATOM 3880 N N . LEU B 1 44 ? 5.039 32.562 -0.151 1 98.81 44 LEU B N 1
ATOM 3881 C CA . LEU B 1 44 ? 5.523 32.156 1.162 1 98.81 44 LEU B CA 1
ATOM 3882 C C . LEU B 1 44 ? 4.648 31.047 1.744 1 98.81 44 LEU B C 1
ATOM 3884 O O . LEU B 1 44 ? 3.459 31.266 1.995 1 98.81 44 LEU B O 1
ATOM 3888 N N . VAL B 1 45 ? 5.203 29.906 1.903 1 98.88 45 VAL B N 1
ATOM 3889 C CA . VAL B 1 45 ? 4.504 28.766 2.504 1 98.88 45 VAL B CA 1
ATOM 3890 C C . VAL B 1 45 ? 4.941 28.609 3.957 1 98.88 45 VAL B C 1
ATOM 3892 O O . VAL B 1 45 ? 6.117 28.375 4.238 1 98.88 45 VAL B O 1
ATOM 3895 N N . VAL B 1 46 ? 4.004 28.75 4.859 1 98.88 46 VAL B N 1
ATOM 3896 C CA . VAL B 1 46 ? 4.254 28.547 6.281 1 98.88 46 VAL B CA 1
ATOM 3897 C C . VAL B 1 46 ? 3.84 27.141 6.684 1 98.88 46 VAL B C 1
ATOM 3899 O O . VAL B 1 46 ? 2.74 26.688 6.355 1 98.88 46 VAL B O 1
ATOM 3902 N N . TRP B 1 47 ? 4.68 26.453 7.457 1 98.75 47 TRP B N 1
ATOM 3903 C CA . TRP B 1 47 ? 4.434 25.062 7.773 1 98.75 47 TRP B CA 1
ATOM 3904 C C . TRP B 1 47 ? 4.348 24.844 9.281 1 98.75 47 TRP B C 1
ATOM 3906 O O . TRP B 1 47 ? 5.207 25.312 10.031 1 98.75 47 TRP B O 1
ATOM 3916 N N . TYR B 1 48 ? 3.318 24.047 9.648 1 97.81 48 TYR B N 1
ATOM 3917 C CA . TYR B 1 48 ? 3.148 23.547 11.008 1 97.81 48 TYR B CA 1
ATOM 3918 C C . TYR B 1 48 ? 2.982 22.031 11.023 1 97.81 48 TYR B C 1
ATOM 3920 O O . TYR B 1 48 ? 2.105 21.484 10.344 1 97.81 48 TYR B O 1
ATOM 3928 N N . GLN B 1 49 ? 3.713 21.203 11.758 1 94 49 GLN B N 1
ATOM 3929 C CA . GLN B 1 49 ? 3.744 19.75 11.773 1 94 49 GLN B CA 1
ATOM 3930 C C . GLN B 1 49 ? 2.521 19.172 12.484 1 94 49 GLN B C 1
ATOM 3932 O O . GLN B 1 49 ? 1.922 18.203 12.023 1 94 49 GLN B O 1
ATOM 3937 N N . GLY B 1 50 ? 2.115 19.422 13.492 1 91.5 50 GLY B N 1
ATOM 3938 C CA . GLY B 1 50 ? 1.023 18.938 14.32 1 91.5 50 GLY B CA 1
ATOM 3939 C C . GLY B 1 50 ? 1.485 18.406 15.664 1 91.5 50 GLY B C 1
ATOM 3940 O O . GLY B 1 50 ? 2.256 19.062 16.359 1 91.5 50 GLY B O 1
ATOM 3941 N N . GLY B 1 51 ? 0.979 17.375 16.047 1 84.75 51 GLY B N 1
ATOM 3942 C CA . GLY B 1 51 ? 1.237 16.797 17.359 1 84.75 51 GLY B CA 1
ATOM 3943 C C . GLY B 1 51 ? -0.005 16.703 18.234 1 84.75 51 GLY B C 1
ATOM 3944 O O . GLY B 1 51 ? -0.87 15.859 17.984 1 84.75 51 GLY B O 1
ATOM 3945 N N . PRO B 1 52 ? -0.332 17.516 19 1 87.12 52 PRO B N 1
ATOM 3946 C CA . PRO B 1 52 ? 0.488 18.688 19.297 1 87.12 52 PRO B CA 1
ATOM 3947 C C . PRO B 1 52 ? 1.831 18.328 19.922 1 87.12 52 PRO B C 1
ATOM 3949 O O . PRO B 1 52 ? 1.91 17.391 20.734 1 87.12 52 PRO B O 1
ATOM 3952 N N . GLY B 1 53 ? 2.812 19.062 19.469 1 86.25 53 GLY B N 1
ATOM 3953 C CA . GLY B 1 53 ? 4.105 18.922 20.109 1 86.25 53 GLY B CA 1
ATOM 3954 C C . GLY B 1 53 ? 5.184 18.391 19.188 1 86.25 53 GLY B C 1
ATOM 3955 O O . GLY B 1 53 ? 6.348 18.281 19.578 1 86.25 53 GLY B O 1
ATOM 3956 N N . ALA B 1 54 ? 4.793 18.125 17.969 1 89 54 ALA B N 1
ATOM 3957 C CA . ALA B 1 54 ? 5.801 17.703 17 1 89 54 ALA B CA 1
ATOM 3958 C C . ALA B 1 54 ? 6.527 18.906 16.406 1 89 54 ALA B C 1
ATOM 3960 O O . ALA B 1 54 ? 5.906 19.922 16.109 1 89 54 ALA B O 1
ATOM 3961 N N . SER B 1 55 ? 7.781 18.734 16.234 1 92.69 55 SER B N 1
ATOM 3962 C CA . SER B 1 55 ? 8.594 19.828 15.695 1 92.69 55 SER B CA 1
ATOM 3963 C C . SER B 1 55 ? 8.414 19.953 14.188 1 92.69 55 SER B C 1
ATOM 3965 O O . SER B 1 55 ? 8.406 18.953 13.469 1 92.69 55 SER B O 1
ATOM 3967 N N . SER B 1 56 ? 8.344 21.156 13.711 1 95.81 56 SER B N 1
ATOM 3968 C CA . SER B 1 56 ? 8.25 21.438 12.281 1 95.81 56 SER B CA 1
ATOM 3969 C C . SER B 1 56 ? 9.555 21.125 11.57 1 95.81 56 SER B C 1
ATOM 3971 O O . SER B 1 56 ? 9.594 21.047 10.336 1 95.81 56 SER B O 1
ATOM 3973 N N . LEU B 1 57 ? 10.57 20.859 12.352 1 95.06 57 LEU B N 1
ATOM 3974 C CA . LEU B 1 57 ? 11.82 20.438 11.734 1 95.06 57 LEU B CA 1
ATOM 3975 C C . LEU B 1 57 ? 11.672 19.047 11.109 1 95.06 57 LEU B C 1
ATOM 3977 O O . LEU B 1 57 ? 12.453 18.672 10.234 1 95.06 57 LEU B O 1
ATOM 3981 N N . TYR B 1 58 ? 10.695 18.359 11.602 1 92.94 58 TYR B N 1
ATOM 3982 C CA . TYR B 1 58 ? 10.398 17.094 10.938 1 92.94 58 TYR B CA 1
ATOM 3983 C C . TYR B 1 58 ? 10.008 17.328 9.484 1 92.94 58 TYR B C 1
ATOM 3985 O O . TYR B 1 58 ? 10.523 16.656 8.586 1 92.94 58 TYR B O 1
ATOM 3993 N N . GLY B 1 59 ? 9.062 18.219 9.266 1 95.88 59 GLY B N 1
ATOM 3994 C CA . GLY B 1 59 ? 8.695 18.578 7.902 1 95.88 59 GLY B CA 1
ATOM 3995 C C . GLY B 1 59 ? 9.883 19.031 7.07 1 95.88 59 GLY B C 1
ATOM 3996 O O . GLY B 1 59 ? 10.07 18.562 5.945 1 95.88 59 GLY B O 1
ATOM 3997 N N . LEU B 1 60 ? 10.695 19.766 7.633 1 96.5 60 LEU B N 1
ATOM 3998 C CA . LEU B 1 60 ? 11.805 20.375 6.91 1 96.5 60 LEU B CA 1
ATOM 3999 C C . LEU B 1 60 ? 12.859 19.328 6.547 1 96.5 60 LEU B C 1
ATOM 4001 O O . LEU B 1 60 ? 13.344 19.297 5.414 1 96.5 60 LEU B O 1
ATOM 4005 N N . PHE B 1 61 ? 13.164 18.469 7.492 1 94.69 61 PHE B N 1
ATOM 4006 C CA . PHE B 1 61 ? 14.359 17.656 7.297 1 94.69 61 PHE B CA 1
ATOM 4007 C C . PHE B 1 61 ? 13.992 16.219 6.957 1 94.69 61 PHE B C 1
ATOM 4009 O O . PHE B 1 61 ? 14.859 15.422 6.566 1 94.69 61 PHE B O 1
ATOM 4016 N N . VAL B 1 62 ? 12.734 15.875 7.051 1 92.94 62 VAL B N 1
ATOM 4017 C CA . VAL B 1 62 ? 12.344 14.5 6.742 1 92.94 62 VAL B CA 1
ATOM 4018 C C . VAL B 1 62 ? 11.352 14.5 5.578 1 92.94 62 VAL B C 1
ATOM 4020 O O . VAL B 1 62 ? 11.305 13.547 4.797 1 92.94 62 VAL B O 1
ATOM 4023 N N . GLU B 1 63 ? 10.633 15.586 5.391 1 95.69 63 GLU B N 1
ATOM 4024 C CA . GLU B 1 63 ? 9.516 15.539 4.449 1 95.69 63 GLU B CA 1
ATOM 4025 C C . GLU B 1 63 ? 9.828 16.328 3.182 1 95.69 63 GLU B C 1
ATOM 4027 O O . GLU B 1 63 ? 10 15.75 2.107 1 95.69 63 GLU B O 1
ATOM 4032 N N . PHE B 1 64 ? 9.992 17.641 3.25 1 97.75 64 PHE B N 1
ATOM 4033 C CA . PHE B 1 64 ? 9.859 18.375 2.004 1 97.75 64 PHE B CA 1
ATOM 4034 C C . PHE B 1 64 ? 11.031 19.328 1.811 1 97.75 64 PHE B C 1
ATOM 4036 O O . PHE B 1 64 ? 11.094 20.062 0.817 1 97.75 64 PHE B O 1
ATOM 4043 N N . GLY B 1 65 ? 11.969 19.391 2.688 1 97.56 65 GLY B N 1
ATOM 4044 C CA . GLY B 1 65 ? 13.086 20.312 2.576 1 97.56 65 GLY B CA 1
ATOM 4045 C C . GLY B 1 65 ? 14.07 19.938 1.487 1 97.56 65 GLY B C 1
ATOM 4046 O O . GLY B 1 65 ? 13.961 18.859 0.899 1 97.56 65 GLY B O 1
ATOM 4047 N N . PRO B 1 66 ? 15 20.812 1.222 1 97.31 66 PRO B N 1
ATOM 4048 C CA . PRO B 1 66 ? 15.984 20.562 0.167 1 97.31 66 PRO B CA 1
ATOM 4049 C C . PRO B 1 66 ? 16.969 19.453 0.538 1 97.31 66 PRO B C 1
ATOM 4051 O O . PRO B 1 66 ? 17.531 18.797 -0.345 1 97.31 66 PRO B O 1
ATOM 4054 N N . LEU B 1 67 ? 17.25 19.344 1.83 1 95.38 67 LEU B N 1
ATOM 4055 C CA . LEU B 1 67 ? 18.047 18.25 2.389 1 95.38 67 LEU B CA 1
ATOM 4056 C C . LEU B 1 67 ? 17.234 17.422 3.363 1 95.38 67 LEU B C 1
ATOM 4058 O O . LEU B 1 67 ? 16.625 17.953 4.293 1 95.38 67 LEU B O 1
ATOM 4062 N N . ARG B 1 68 ? 17.266 16.094 3.084 1 93.12 68 ARG B N 1
ATOM 4063 C CA . ARG B 1 68 ? 16.375 15.281 3.904 1 93.12 68 ARG B CA 1
ATOM 4064 C C . ARG B 1 68 ? 17.156 14.164 4.598 1 93.12 68 ARG B C 1
ATOM 4066 O O . ARG B 1 68 ? 18.203 13.727 4.109 1 93.12 68 ARG B O 1
ATOM 4073 N N . LEU B 1 69 ? 16.625 13.789 5.723 1 89.56 69 LEU B N 1
ATOM 4074 C CA . LEU B 1 69 ? 17.031 12.594 6.453 1 89.56 69 LEU B CA 1
ATOM 4075 C C . LEU B 1 69 ? 16.156 11.398 6.086 1 89.56 69 LEU B C 1
ATOM 4077 O O . LEU B 1 69 ? 14.938 11.492 6.121 1 89.56 69 LEU B O 1
ATOM 4081 N N . ASN B 1 70 ? 16.812 10.352 5.633 1 83.44 70 ASN B N 1
ATOM 4082 C CA . ASN B 1 70 ? 16.094 9.156 5.234 1 83.44 70 ASN B CA 1
ATOM 4083 C C . ASN B 1 70 ? 16.875 7.887 5.539 1 83.44 70 ASN B C 1
ATOM 4085 O O . ASN B 1 70 ? 17.781 7.902 6.383 1 83.44 70 ASN B O 1
ATOM 4089 N N . GLU B 1 71 ? 16.484 6.816 4.938 1 75.75 71 GLU B N 1
ATOM 4090 C CA . GLU B 1 71 ? 17.125 5.531 5.215 1 75.75 71 GLU B CA 1
ATOM 4091 C C . GLU B 1 71 ? 18.609 5.57 4.887 1 75.75 71 GLU B C 1
ATOM 4093 O O . GLU B 1 71 ? 19.422 4.953 5.578 1 75.75 71 GLU B O 1
ATOM 4098 N N . LEU B 1 72 ? 18.969 6.254 3.855 1 79.06 72 LEU B N 1
ATOM 4099 C CA . LEU B 1 72 ? 20.359 6.387 3.471 1 79.06 72 LEU B CA 1
ATOM 4100 C C . LEU B 1 72 ? 21.156 7.137 4.535 1 79.06 72 LEU B C 1
ATOM 4102 O O . LEU B 1 72 ? 22.328 6.855 4.75 1 79.06 72 LEU B O 1
ATOM 4106 N N . SER B 1 73 ? 20.453 8.07 5.152 1 83.06 73 SER B N 1
ATOM 4107 C CA . SER B 1 73 ? 21.078 8.82 6.238 1 83.06 73 SER B CA 1
ATOM 4108 C C . SER B 1 73 ? 21.484 7.895 7.379 1 83.06 73 SER B C 1
ATOM 4110 O O . SER B 1 73 ? 22.562 8.062 7.953 1 83.06 73 SER B O 1
ATOM 4112 N N . MET B 1 74 ? 20.672 6.977 7.648 1 77 74 MET B N 1
ATOM 4113 C CA . MET B 1 74 ? 20.938 6.055 8.75 1 77 74 MET B CA 1
ATOM 4114 C C . MET B 1 74 ? 22.031 5.062 8.367 1 77 74 MET B C 1
ATOM 4116 O O . MET B 1 74 ? 22.828 4.652 9.219 1 77 74 MET B O 1
ATOM 4120 N N . GLN B 1 75 ? 22.016 4.676 7.098 1 76.06 75 GLN B N 1
ATOM 4121 C CA . GLN B 1 75 ? 23.125 3.836 6.637 1 76.06 75 GLN B CA 1
ATOM 4122 C C . GLN B 1 75 ? 24.469 4.539 6.812 1 76.06 75 GLN B C 1
ATOM 4124 O O . GLN B 1 75 ? 25.438 3.936 7.273 1 76.06 75 GLN B O 1
ATOM 4129 N N . HIS B 1 76 ? 24.516 5.75 6.469 1 79.81 76 HIS B N 1
ATOM 4130 C CA . HIS B 1 76 ? 25.719 6.551 6.637 1 79.81 76 HIS B CA 1
ATOM 4131 C C . HIS B 1 76 ? 26.094 6.688 8.109 1 79.81 76 HIS B C 1
ATOM 4133 O O . HIS B 1 76 ? 27.266 6.68 8.461 1 79.81 76 HIS B O 1
ATOM 4139 N N . TYR B 1 77 ? 25.109 6.836 8.938 1 80.25 77 TYR B N 1
ATOM 4140 C CA . TYR B 1 77 ? 25.312 6.93 10.383 1 80.25 77 TYR B CA 1
ATOM 4141 C C . TYR B 1 77 ? 26.016 5.688 10.914 1 80.25 77 TYR B C 1
ATOM 4143 O O . TYR B 1 77 ? 26.938 5.785 11.727 1 80.25 77 TYR B O 1
ATOM 4151 N N . ASN B 1 78 ? 25.516 4.594 10.438 1 78.19 78 ASN B N 1
ATOM 4152 C CA . ASN B 1 78 ? 26.094 3.332 10.891 1 78.19 78 ASN B CA 1
ATOM 4153 C C . ASN B 1 78 ? 27.562 3.203 10.477 1 78.19 78 ASN B C 1
ATOM 4155 O O . ASN B 1 78 ? 28.344 2.562 11.164 1 78.19 78 ASN B O 1
ATOM 4159 N N . GLU B 1 79 ? 27.922 3.932 9.438 1 83.44 79 GLU B N 1
ATOM 4160 C CA . GLU B 1 79 ? 29.281 3.844 8.922 1 83.44 79 GLU B CA 1
ATOM 4161 C C . GLU B 1 79 ? 30.156 4.945 9.492 1 83.44 79 GLU B C 1
ATOM 4163 O O . GLU B 1 79 ? 31.359 4.734 9.734 1 83.44 79 GLU B O 1
ATOM 4168 N N . THR B 1 80 ? 29.609 6.156 9.742 1 84.31 80 THR B N 1
ATOM 4169 C CA . THR B 1 80 ? 30.453 7.312 10.016 1 84.31 80 THR B CA 1
ATOM 4170 C C . THR B 1 80 ? 30.125 7.906 11.383 1 84.31 80 THR B C 1
ATOM 4172 O O . THR B 1 80 ? 30.891 8.711 11.914 1 84.31 80 THR B O 1
ATOM 4175 N N . GLY B 1 81 ? 28.938 7.527 11.898 1 81.12 81 GLY B N 1
ATOM 4176 C CA . GLY B 1 81 ? 28.484 8.086 13.156 1 81.12 81 GLY B CA 1
ATOM 4177 C C . GLY B 1 81 ? 27.703 9.375 13 1 81.12 81 GLY B C 1
ATOM 4178 O O . GLY B 1 81 ? 27.25 9.961 13.984 1 81.12 81 GLY B O 1
ATOM 4179 N N . VAL B 1 82 ? 27.562 9.82 11.734 1 84.25 82 VAL B N 1
ATOM 4180 C CA . VAL B 1 82 ? 26.828 11.039 11.445 1 84.25 82 VAL B CA 1
ATOM 4181 C C . VAL B 1 82 ? 25.812 10.781 10.336 1 84.25 82 VAL B C 1
ATOM 4183 O O . VAL B 1 82 ? 26.172 10.328 9.25 1 84.25 82 VAL B O 1
ATOM 4186 N N . PRO B 1 83 ? 24.531 11.031 10.688 1 86.31 83 PRO B N 1
ATOM 4187 C CA . PRO B 1 83 ? 23.594 10.875 9.578 1 86.31 83 PRO B CA 1
ATOM 4188 C C . PRO B 1 83 ? 23.812 11.891 8.461 1 86.31 83 PRO B C 1
ATOM 4190 O O . PRO B 1 83 ? 23.984 13.086 8.734 1 86.31 83 PRO B O 1
ATOM 4193 N N . ALA B 1 84 ? 23.891 11.406 7.305 1 87.31 84 ALA B N 1
ATOM 4194 C CA . ALA B 1 84 ? 24.078 12.297 6.16 1 87.31 84 ALA B CA 1
ATOM 4195 C C . ALA B 1 84 ? 22.766 12.906 5.707 1 87.31 84 ALA B C 1
ATOM 4197 O O . ALA B 1 84 ? 21.719 12.242 5.738 1 87.31 84 ALA B O 1
ATOM 4198 N N . LEU B 1 85 ? 22.781 14.211 5.395 1 91 85 LEU B N 1
ATOM 4199 C CA . LEU B 1 85 ? 21.656 14.844 4.727 1 91 85 LEU B CA 1
ATOM 4200 C C . LEU B 1 85 ? 21.672 14.555 3.229 1 91 85 LEU B C 1
ATOM 4202 O O . LEU B 1 85 ? 22.703 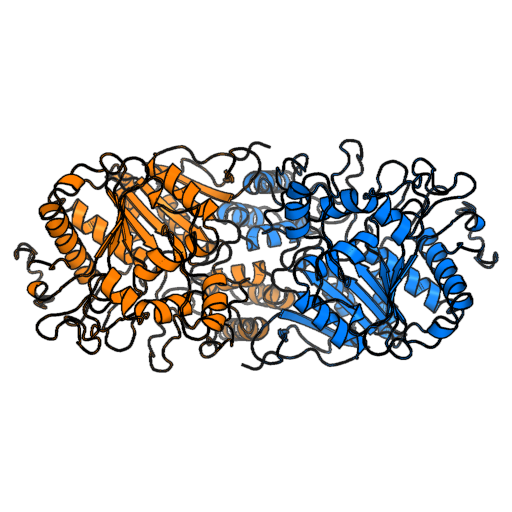14.773 2.568 1 91 85 LEU B O 1
ATOM 4206 N N . ILE B 1 86 ? 20.547 14.062 2.762 1 91.81 86 ILE B N 1
ATOM 4207 C CA . ILE B 1 86 ? 20.453 13.648 1.365 1 91.81 86 ILE B CA 1
ATOM 4208 C C . ILE B 1 86 ? 19.703 14.711 0.563 1 91.81 86 ILE B C 1
ATOM 4210 O O . ILE B 1 86 ? 18.625 15.148 0.963 1 91.81 86 ILE B O 1
ATOM 4214 N N . PRO B 1 87 ? 20.25 15.156 -0.603 1 94.69 87 PRO B N 1
ATOM 4215 C CA . PRO B 1 87 ? 19.5 16.094 -1.441 1 94.69 87 PRO B CA 1
ATOM 4216 C C . PRO B 1 87 ? 18.125 15.578 -1.84 1 94.69 87 PRO B C 1
ATOM 4218 O O . PRO B 1 87 ? 17.969 14.391 -2.121 1 94.69 87 PRO B O 1
ATOM 4221 N N . ASN B 1 88 ? 17.172 16.5 -1.856 1 96.06 88 ASN B N 1
ATOM 4222 C CA . ASN B 1 88 ? 15.789 16.203 -2.203 1 96.06 88 ASN B CA 1
ATOM 4223 C C . ASN B 1 88 ? 15.375 16.875 -3.504 1 96.06 88 ASN B C 1
ATOM 4225 O O . ASN B 1 88 ? 15.172 18.094 -3.535 1 96.06 88 ASN B O 1
ATOM 4229 N N . GLU B 1 89 ? 15.172 16.109 -4.535 1 95.5 89 GLU B N 1
ATOM 4230 C CA . GLU B 1 89 ? 14.797 16.656 -5.828 1 95.5 89 GLU B CA 1
ATOM 4231 C C . GLU B 1 89 ? 13.367 17.188 -5.809 1 95.5 89 GLU B C 1
ATOM 4233 O O . GLU B 1 89 ? 12.977 17.969 -6.672 1 95.5 89 GLU B O 1
ATOM 4238 N N . TYR B 1 90 ? 12.656 16.859 -4.793 1 97.38 90 TYR B N 1
ATOM 4239 C CA . TYR B 1 90 ? 11.258 17.266 -4.723 1 97.38 90 TYR B CA 1
ATOM 4240 C C . TYR B 1 90 ? 11.031 18.281 -3.609 1 97.38 90 TYR B C 1
ATOM 4242 O O . TYR B 1 90 ? 9.953 18.328 -3.014 1 97.38 90 TYR B O 1
ATOM 4250 N N . SER B 1 91 ? 11.984 19.078 -3.357 1 97.88 91 SER B N 1
ATOM 4251 C CA . SER B 1 91 ? 11.922 20.094 -2.326 1 97.88 91 SER B CA 1
ATOM 4252 C C . SER B 1 91 ? 10.898 21.172 -2.676 1 97.88 91 SER B C 1
ATOM 4254 O O . SER B 1 91 ? 10.75 21.547 -3.844 1 97.88 91 SER B O 1
ATOM 4256 N N . TRP B 1 92 ? 10.227 21.688 -1.697 1 98.81 92 TRP B N 1
ATOM 4257 C CA . TRP B 1 92 ? 9.242 22.75 -1.896 1 98.81 92 TRP B CA 1
ATOM 4258 C C . TRP B 1 92 ? 9.93 24.078 -2.146 1 98.81 92 TRP B C 1
ATOM 4260 O O . TRP B 1 92 ? 9.312 25.016 -2.654 1 98.81 92 TRP B O 1
ATOM 4270 N N . THR B 1 93 ? 11.273 24.141 -1.883 1 98.31 93 THR B N 1
ATOM 4271 C CA . THR B 1 93 ? 12.016 25.375 -2.102 1 98.31 93 THR B CA 1
ATOM 4272 C C . THR B 1 93 ? 12.273 25.594 -3.59 1 98.31 93 THR B C 1
ATOM 4274 O O . THR B 1 93 ? 12.766 26.641 -3.992 1 98.31 93 THR B O 1
ATOM 4277 N N . LYS B 1 94 ? 11.922 24.672 -4.336 1 98.19 94 LYS B N 1
ATOM 4278 C CA . LYS B 1 94 ? 12.094 24.797 -5.781 1 98.19 94 LYS B CA 1
ATOM 4279 C C . LYS B 1 94 ? 11.094 25.797 -6.359 1 98.19 94 LYS B C 1
ATOM 4281 O O . LYS B 1 94 ? 11.281 26.297 -7.469 1 98.19 94 LYS B O 1
ATOM 4286 N N . PHE B 1 95 ? 10.023 26.141 -5.594 1 98.5 95 PHE B N 1
ATOM 4287 C CA . PHE B 1 95 ? 8.984 26.984 -6.18 1 98.5 95 PHE B CA 1
ATOM 4288 C C . PHE B 1 95 ? 8.367 27.891 -5.121 1 98.5 95 PHE B C 1
ATOM 4290 O O . PHE B 1 95 ? 7.418 28.625 -5.406 1 98.5 95 PHE B O 1
ATOM 4297 N N . ALA B 1 96 ? 8.82 27.875 -3.889 1 98.81 96 ALA B N 1
ATOM 4298 C CA . ALA B 1 96 ? 8.242 28.688 -2.814 1 98.81 96 ALA B CA 1
ATOM 4299 C C . ALA B 1 96 ? 9.297 29.047 -1.773 1 98.81 96 ALA B C 1
ATOM 4301 O O . ALA B 1 96 ? 10.297 28.344 -1.626 1 98.81 96 ALA B O 1
ATOM 4302 N N . ASN B 1 97 ? 9.164 30.219 -1.164 1 98.62 97 ASN B N 1
ATOM 4303 C CA . ASN B 1 97 ? 9.781 30.453 0.138 1 98.62 97 ASN B CA 1
ATOM 4304 C C . ASN B 1 97 ? 9.094 29.641 1.233 1 98.62 97 ASN B C 1
ATOM 4306 O O . ASN B 1 97 ? 7.863 29.562 1.267 1 98.62 97 ASN B O 1
ATOM 4310 N N . VAL B 1 98 ? 9.898 29 2.049 1 98.62 98 VAL B N 1
ATOM 4311 C CA . VAL B 1 98 ? 9.297 28.125 3.051 1 98.62 98 VAL B CA 1
ATOM 4312 C C . VAL B 1 98 ? 9.711 28.578 4.449 1 98.62 98 VAL B C 1
ATOM 4314 O O . VAL B 1 98 ? 10.898 28.703 4.746 1 98.62 98 VAL B O 1
ATOM 4317 N N . LEU B 1 99 ? 8.719 28.844 5.23 1 98.44 99 LEU B N 1
ATOM 4318 C CA . LEU B 1 99 ? 8.914 29.219 6.629 1 98.44 99 LEU B CA 1
ATOM 4319 C C . LEU B 1 99 ? 8.422 28.109 7.551 1 98.44 99 LEU B C 1
ATOM 4321 O O . LEU B 1 99 ? 7.219 27.828 7.602 1 98.44 99 LEU B O 1
ATOM 4325 N N . VAL B 1 100 ? 9.32 27.5 8.297 1 97.81 100 VAL B N 1
ATOM 4326 C CA . VAL B 1 100 ? 8.961 26.453 9.25 1 97.81 100 VAL B CA 1
ATOM 4327 C C . VAL B 1 100 ? 9.023 27 10.672 1 97.81 100 VAL B C 1
ATOM 4329 O O . VAL B 1 100 ? 10.016 27.625 11.062 1 97.81 100 VAL B O 1
ATOM 4332 N N . ILE B 1 101 ? 7.945 26.719 11.406 1 96.5 101 ILE B N 1
ATOM 4333 C CA . ILE B 1 101 ? 7.82 27.344 12.719 1 96.5 101 ILE B CA 1
ATOM 4334 C C . ILE B 1 101 ? 7.613 26.266 13.781 1 96.5 101 ILE B C 1
ATOM 4336 O O . ILE B 1 101 ? 6.73 25.406 13.648 1 96.5 101 ILE B O 1
ATOM 4340 N N . ASP B 1 102 ? 8.445 26.297 14.773 1 93.25 102 ASP B N 1
ATOM 4341 C CA . ASP B 1 102 ? 8.242 25.453 15.945 1 93.25 102 ASP B CA 1
ATOM 4342 C C . ASP B 1 102 ? 7.449 26.203 17.016 1 93.25 102 ASP B C 1
ATOM 4344 O O . ASP B 1 102 ? 8.016 26.969 17.797 1 93.25 102 ASP B O 1
ATOM 4348 N N . ASN B 1 103 ? 6.23 26 17.062 1 86.81 103 ASN B N 1
ATOM 4349 C CA . ASN B 1 103 ? 5.332 26.625 18.016 1 86.81 103 ASN B CA 1
ATOM 4350 C C . ASN B 1 103 ? 4.211 25.688 18.438 1 86.81 103 ASN B C 1
ATOM 4352 O O . ASN B 1 103 ? 3.734 24.875 17.641 1 86.81 103 ASN B O 1
ATOM 4356 N N . PRO B 1 104 ? 3.855 25.719 19.734 1 88.5 104 PRO B N 1
ATOM 4357 C CA . PRO B 1 104 ? 4.305 26.578 20.828 1 88.5 104 PRO B CA 1
ATOM 4358 C C . PRO B 1 104 ? 5.469 25.984 21.609 1 88.5 104 PRO B C 1
ATOM 4360 O O . PRO B 1 104 ? 5.73 24.781 21.516 1 88.5 104 PRO B O 1
ATOM 4363 N N . PRO B 1 105 ? 6.25 26.891 22.359 1 88.31 105 PRO B N 1
ATOM 4364 C CA . PRO B 1 105 ? 7.242 26.312 23.266 1 88.31 105 PRO B CA 1
ATOM 4365 C C . PRO B 1 105 ? 6.656 25.234 24.188 1 88.31 105 PRO B C 1
ATOM 4367 O O . PRO B 1 105 ? 5.504 25.344 24.609 1 88.31 105 PRO B O 1
ATOM 4370 N N . PRO B 1 106 ? 7.324 24.172 24.328 1 89.19 106 PRO B N 1
ATOM 4371 C CA . PRO B 1 106 ? 8.758 24.047 24.047 1 89.19 106 PRO B CA 1
ATOM 4372 C C . PRO B 1 106 ? 9.039 23.328 22.734 1 89.19 106 PRO B C 1
ATOM 4374 O O . PRO B 1 106 ? 10.125 22.766 22.547 1 89.19 106 PRO B O 1
ATOM 4377 N N . VAL B 1 107 ? 8.172 23.281 21.844 1 90.75 107 VAL B N 1
ATOM 4378 C CA . VAL B 1 107 ? 8.312 22.5 20.609 1 90.75 107 VAL B CA 1
ATOM 4379 C C . VAL B 1 107 ? 9.586 22.922 19.875 1 90.75 107 VAL B C 1
ATOM 4381 O O . VAL B 1 107 ? 9.852 24.125 19.719 1 90.75 107 VAL B O 1
ATOM 4384 N N . GLY B 1 108 ? 10.32 21.891 19.438 1 91.75 108 GLY B N 1
ATOM 4385 C CA . GLY B 1 108 ? 11.586 22.156 18.766 1 91.75 108 GLY B CA 1
ATOM 4386 C C . GLY B 1 108 ? 12.594 22.859 19.656 1 91.75 108 GLY B C 1
ATOM 4387 O O . GLY B 1 108 ? 12.867 22.422 20.766 1 91.75 108 GLY B O 1
ATOM 4388 N N . PHE B 1 109 ? 13.109 23.969 19.141 1 92.12 109 PHE B N 1
ATOM 4389 C CA . PHE B 1 109 ? 14.094 24.75 19.906 1 92.12 109 PHE B CA 1
ATOM 4390 C C . PHE B 1 109 ? 13.445 25.984 20.5 1 92.12 109 PHE B C 1
ATOM 4392 O O . PHE B 1 109 ? 14.148 26.875 21 1 92.12 109 PHE B O 1
ATOM 4399 N N . SER B 1 110 ? 12.125 26.078 20.406 1 91.31 110 SER B N 1
ATOM 4400 C CA . SER B 1 110 ? 11.43 27.203 21.031 1 91.31 110 SER B CA 1
ATOM 4401 C C . SER B 1 110 ? 11.445 27.078 22.562 1 91.31 110 SER B C 1
ATOM 4403 O O . SER B 1 110 ? 11.523 25.969 23.094 1 91.31 110 SER B O 1
ATOM 4405 N N . TYR B 1 111 ? 11.406 28.25 23.234 1 88.75 111 TYR B N 1
ATOM 4406 C CA . TYR B 1 111 ? 11.508 28.203 24.688 1 88.75 111 TYR B CA 1
ATOM 4407 C C . TYR B 1 111 ? 10.789 29.391 25.312 1 88.75 111 TYR B C 1
ATOM 4409 O O . TYR B 1 111 ? 10.273 30.266 24.609 1 88.75 111 TYR B O 1
ATOM 4417 N N . CYS B 1 112 ? 10.734 29.266 26.641 1 84 112 CYS B N 1
ATOM 4418 C CA . CYS B 1 112 ? 10.117 30.328 27.422 1 84 112 CYS B CA 1
ATOM 4419 C C . CYS B 1 112 ? 11.141 31.016 28.297 1 84 112 CYS B C 1
ATOM 4421 O O . CYS B 1 112 ? 12 30.359 28.891 1 84 112 CYS B O 1
ATOM 4423 N N . ASP B 1 113 ? 11.008 32.281 28.266 1 82.94 113 ASP B N 1
ATOM 4424 C CA . ASP B 1 113 ? 11.797 33.031 29.219 1 82.94 113 ASP B CA 1
ATOM 4425 C C . ASP B 1 113 ? 11.094 33.094 30.578 1 82.94 113 ASP B C 1
ATOM 4427 O O . ASP B 1 113 ? 9.867 33.094 30.656 1 82.94 113 ASP B O 1
ATOM 4431 N N . PRO B 1 114 ? 11.805 33.125 31.672 1 81.38 114 PRO B N 1
ATOM 4432 C CA . PRO B 1 114 ? 13.258 33.312 31.734 1 81.38 114 PRO B CA 1
ATOM 4433 C C . PRO B 1 114 ? 14 31.969 31.734 1 81.38 114 PRO B C 1
ATOM 4435 O O . PRO B 1 114 ? 15.234 31.953 31.844 1 81.38 114 PRO B O 1
ATOM 4438 N N . VAL B 1 115 ? 13.352 30.891 31.656 1 79 115 VAL B N 1
ATOM 4439 C CA . VAL B 1 115 ? 14.023 29.594 31.719 1 79 115 VAL B CA 1
ATOM 4440 C C . VAL B 1 115 ? 15.047 29.484 30.594 1 79 115 VAL B C 1
ATOM 4442 O O . VAL B 1 115 ? 16.156 28.969 30.812 1 79 115 VAL B O 1
ATOM 4445 N N . GLY B 1 116 ? 14.703 29.938 29.469 1 84.19 116 GLY B N 1
ATOM 4446 C CA . GLY B 1 116 ? 15.664 29.984 28.375 1 84.19 116 GLY B CA 1
ATOM 4447 C C . GLY B 1 116 ? 15.742 28.688 27.594 1 84.19 116 GLY B C 1
ATOM 4448 O O . GLY B 1 116 ? 14.914 27.797 27.781 1 84.19 116 GLY B O 1
ATOM 4449 N N . PRO B 1 117 ? 16.734 28.609 26.703 1 84.06 117 PRO B N 1
ATOM 4450 C CA . PRO B 1 117 ? 16.797 27.516 25.734 1 84.06 117 PRO B CA 1
ATOM 4451 C C . PRO B 1 117 ? 17.203 26.188 26.375 1 84.06 117 PRO B C 1
ATOM 4453 O O . PRO B 1 117 ? 17.016 25.125 25.781 1 84.06 117 PRO B O 1
ATOM 4456 N N . THR B 1 118 ? 17.703 26.297 27.531 1 77.31 118 THR B N 1
ATOM 4457 C CA . THR B 1 118 ? 18.172 25.078 28.188 1 77.31 118 THR B CA 1
ATOM 4458 C C . THR B 1 118 ? 17.062 24.484 29.062 1 77.31 118 THR B C 1
ATOM 4460 O O . THR B 1 118 ? 17.266 23.438 29.703 1 77.31 118 THR B O 1
ATOM 4463 N N . GLY B 1 119 ? 16 25.141 29.094 1 67.94 119 GLY B N 1
ATOM 4464 C CA . GLY B 1 119 ? 14.945 24.672 29.969 1 67.94 119 GLY B CA 1
ATOM 4465 C C . GLY B 1 119 ? 14.469 23.281 29.641 1 67.94 119 GLY B C 1
ATOM 4466 O O . GLY B 1 119 ? 14.656 22.797 28.531 1 67.94 119 GLY B O 1
ATOM 4467 N N . ASN B 1 120 ? 14.273 22.469 30.641 1 64.19 120 ASN B N 1
ATOM 4468 C CA . ASN B 1 120 ? 13.914 21.047 30.547 1 64.19 120 ASN B CA 1
ATOM 4469 C C . ASN B 1 120 ? 12.539 20.859 29.922 1 64.19 120 ASN B C 1
ATOM 4471 O O . ASN B 1 120 ? 11.719 20.094 30.406 1 64.19 120 ASN B O 1
ATOM 4475 N N . GLY B 1 121 ? 12.367 21.672 28.875 1 63.62 121 GLY B N 1
ATOM 4476 C CA . GLY B 1 121 ? 11.117 21.391 28.203 1 63.62 121 GLY B CA 1
ATOM 4477 C C . GLY B 1 121 ? 9.922 22.062 28.859 1 63.62 121 GLY B C 1
ATOM 4478 O O . GLY B 1 121 ? 8.812 21.531 28.812 1 63.62 121 GLY B O 1
ATOM 4479 N N . ASP B 1 122 ? 10.195 23.062 29.625 1 66.31 122 ASP B N 1
ATOM 4480 C CA . ASP B 1 122 ? 9.125 23.828 30.25 1 66.31 122 ASP B CA 1
ATOM 4481 C C . ASP B 1 122 ? 8.312 24.594 29.203 1 66.31 122 ASP B C 1
ATOM 4483 O O . ASP B 1 122 ? 8.883 25.172 28.266 1 66.31 122 ASP B O 1
ATOM 4487 N N . SER B 1 123 ? 7.035 24.328 29.453 1 71.56 123 SER B N 1
ATOM 4488 C CA . SER B 1 123 ? 6.094 25.031 28.594 1 71.56 123 SER B CA 1
ATOM 4489 C C . SER B 1 123 ? 5.789 26.422 29.141 1 71.56 123 SER B C 1
ATOM 4491 O O . SER B 1 123 ? 6.141 26.75 30.266 1 71.56 123 SER B O 1
ATOM 4493 N N . CYS B 1 124 ? 5.867 27.594 28.359 1 74.88 124 CYS B N 1
ATOM 4494 C CA . CYS B 1 124 ? 5.438 28.922 28.734 1 74.88 124 CYS B CA 1
ATOM 4495 C C . CYS B 1 124 ? 4.086 28.891 29.438 1 74.88 124 CYS B C 1
ATOM 4497 O O . CYS B 1 124 ? 3.309 29.844 29.344 1 74.88 124 CYS B O 1
ATOM 4499 N N . GLY B 1 125 ? 3.807 27.703 30.156 1 78.62 125 GLY B N 1
ATOM 4500 C CA . GLY B 1 125 ? 2.486 27.484 30.719 1 78.62 125 GLY B CA 1
ATOM 4501 C C . GLY B 1 125 ? 1.677 26.453 29.953 1 78.62 125 GLY B C 1
ATOM 4502 O O . GLY B 1 125 ? 2.234 25.656 29.203 1 78.62 125 GLY B O 1
ATOM 4503 N N . ALA B 1 126 ? 0.317 26.516 30.312 1 83.81 126 ALA B N 1
ATOM 4504 C CA . ALA B 1 126 ? -0.577 25.562 29.656 1 83.81 126 ALA B CA 1
ATOM 4505 C C . ALA B 1 126 ? -1.121 26.125 28.344 1 83.81 126 ALA B C 1
ATOM 4507 O O . ALA B 1 126 ? -1.617 27.25 28.312 1 83.81 126 ALA B O 1
ATOM 4508 N N . TRP B 1 127 ? -0.915 25.359 27.344 1 88 127 TRP B N 1
ATOM 4509 C CA . TRP B 1 127 ? -1.381 25.781 26.031 1 88 127 TRP B CA 1
ATOM 4510 C C . TRP B 1 127 ? -2.752 25.172 25.719 1 88 127 TRP B C 1
ATOM 4512 O O . TRP B 1 127 ? -3.145 24.172 26.328 1 88 127 TRP B O 1
ATOM 4522 N N . ASN B 1 128 ? -3.531 25.781 24.922 1 91.12 128 ASN B N 1
ATOM 4523 C CA . ASN B 1 128 ? -4.73 25.25 24.281 1 91.12 128 ASN B CA 1
ATOM 4524 C C . ASN B 1 128 ? -4.859 25.75 22.844 1 91.12 128 ASN B C 1
ATOM 4526 O O . ASN B 1 128 ? -4.016 26.516 22.375 1 91.12 128 ASN B O 1
ATOM 4530 N N . ASP B 1 129 ? -5.895 25.375 22.156 1 93.88 129 ASP B N 1
ATOM 4531 C CA . ASP B 1 129 ? -5.996 25.672 20.734 1 93.88 129 ASP B CA 1
ATOM 4532 C C . ASP B 1 129 ? -6.109 27.172 20.484 1 93.88 129 ASP B C 1
ATOM 4534 O O . ASP B 1 129 ? -5.484 27.703 19.562 1 93.88 129 ASP B O 1
ATOM 4538 N N . SER B 1 130 ? -6.809 27.828 21.234 1 93.25 130 SER B N 1
ATOM 4539 C CA . SER B 1 130 ? -7.008 29.266 21.078 1 93.25 130 SER B CA 1
ATOM 4540 C C . SER B 1 130 ? -5.723 30.031 21.359 1 93.25 130 SER B C 1
ATOM 4542 O O . SER B 1 130 ? -5.391 30.969 20.625 1 93.25 130 SER B O 1
ATOM 4544 N N . LEU B 1 131 ? -5.051 29.641 22.391 1 90.5 131 LEU B N 1
ATOM 4545 C CA . LEU B 1 131 ? -3.818 30.312 22.766 1 90.5 131 LEU B CA 1
ATOM 4546 C C . LEU B 1 131 ? -2.738 30.109 21.719 1 90.5 131 LEU B C 1
ATOM 4548 O O . LEU B 1 131 ? -1.974 31.031 21.406 1 90.5 131 LEU B O 1
ATOM 4552 N N . VAL B 1 132 ? -2.691 28.984 21.25 1 92.31 132 VAL B N 1
ATOM 4553 C CA . VAL B 1 132 ? -1.688 28.672 20.234 1 92.31 132 VAL B CA 1
ATOM 4554 C C . VAL B 1 132 ? -1.976 29.484 18.969 1 92.31 132 VAL B C 1
ATOM 4556 O O . VAL B 1 132 ? -1.055 30 18.328 1 92.31 132 VAL B O 1
ATOM 4559 N N . ALA B 1 133 ? -3.25 29.594 18.578 1 95.31 133 ALA B N 1
ATOM 4560 C CA . ALA B 1 133 ? -3.633 30.391 17.422 1 95.31 133 ALA B CA 1
ATOM 4561 C C . ALA B 1 133 ? -3.225 31.859 17.609 1 95.31 133 ALA B C 1
ATOM 4563 O O . ALA B 1 133 ? -2.664 32.469 16.703 1 95.31 133 ALA B O 1
ATOM 4564 N N . THR B 1 134 ? -3.445 32.312 18.766 1 91.94 134 THR B N 1
ATOM 4565 C CA . THR B 1 134 ? -3.105 33.688 19.094 1 91.94 134 THR B CA 1
ATOM 4566 C C . THR B 1 134 ? -1.593 33.906 19.078 1 91.94 134 THR B C 1
ATOM 4568 O O . THR B 1 134 ? -1.102 34.906 18.547 1 91.94 134 THR B O 1
ATOM 4571 N N . ALA B 1 135 ? -0.921 32.969 19.656 1 89.69 135 ALA B N 1
ATOM 4572 C CA . ALA B 1 135 ? 0.536 33.062 19.703 1 89.69 135 ALA B CA 1
ATOM 4573 C C . ALA B 1 135 ? 1.141 33.062 18.312 1 89.69 135 ALA B C 1
ATOM 4575 O O . ALA B 1 135 ? 2.061 33.812 18.016 1 89.69 135 ALA B O 1
ATOM 4576 N N . ASN B 1 136 ? 0.651 32.188 17.5 1 94.12 136 ASN B N 1
ATOM 4577 C CA . ASN B 1 136 ? 1.186 32.125 16.141 1 94.12 136 ASN B CA 1
ATOM 4578 C C . ASN B 1 136 ? 0.82 33.344 15.32 1 94.12 136 ASN B C 1
ATOM 4580 O O . ASN B 1 136 ? 1.616 33.812 14.492 1 94.12 136 ASN B O 1
ATOM 4584 N N . HIS B 1 137 ? -0.402 33.844 15.477 1 94.62 137 HIS B N 1
ATOM 4585 C CA . HIS B 1 137 ? -0.791 35.062 14.82 1 94.62 137 HIS B CA 1
ATOM 4586 C C . HIS B 1 137 ? 0.134 36.219 15.211 1 94.62 137 HIS B C 1
ATOM 4588 O O . HIS B 1 137 ? 0.603 36.969 14.352 1 94.62 137 HIS B O 1
ATOM 4594 N N . ALA B 1 138 ? 0.406 36.281 16.469 1 90.62 138 ALA B N 1
ATOM 4595 C CA . ALA B 1 138 ? 1.3 37.312 16.969 1 90.62 138 ALA B CA 1
ATOM 4596 C C . ALA B 1 138 ? 2.713 37.156 16.422 1 90.62 138 ALA B C 1
ATOM 4598 O O . ALA B 1 138 ? 3.354 38.125 16.016 1 90.62 138 ALA B O 1
ATOM 4599 N N . MET B 1 139 ? 3.139 35.969 16.484 1 91.44 139 MET B N 1
ATOM 4600 C CA . MET B 1 139 ? 4.484 35.656 16 1 91.44 139 MET B CA 1
ATOM 4601 C C . MET B 1 139 ? 4.633 36 14.531 1 91.44 139 MET B C 1
ATOM 4603 O O . MET B 1 139 ? 5.613 36.625 14.133 1 91.44 139 MET B O 1
ATOM 4607 N N . LEU B 1 140 ? 3.688 35.625 13.695 1 95.19 140 LEU B N 1
ATOM 4608 C CA . LEU B 1 140 ? 3.74 35.906 12.266 1 95.19 140 LEU B CA 1
ATOM 4609 C C . LEU B 1 140 ? 3.686 37.406 11.984 1 95.19 140 LEU B C 1
ATOM 4611 O O . LEU B 1 140 ? 4.363 37.906 11.086 1 95.19 140 LEU B O 1
ATOM 4615 N N . SER B 1 141 ? 2.904 38.094 12.758 1 92.88 141 SER B N 1
ATOM 4616 C CA . SER B 1 141 ? 2.805 39.562 12.617 1 92.88 141 SER B CA 1
ATOM 4617 C C . SER B 1 141 ? 4.133 40.219 12.938 1 92.88 141 SER B C 1
ATOM 4619 O O . SER B 1 141 ? 4.551 41.156 12.227 1 92.88 141 SER B O 1
ATOM 4621 N N . GLU B 1 142 ? 4.75 39.75 13.961 1 90.56 142 GLU B N 1
ATOM 4622 C CA . GLU B 1 142 ? 6.051 40.312 14.32 1 90.56 142 GLU B CA 1
ATOM 4623 C C . GLU B 1 142 ? 7.117 39.906 13.305 1 90.56 142 GLU B C 1
ATOM 4625 O O . GLU B 1 142 ? 8.023 40.688 13.016 1 90.56 142 GLU B O 1
ATOM 4630 N N . TRP B 1 143 ? 7.031 38.719 12.883 1 92.75 143 TRP B N 1
ATOM 4631 C CA . TRP B 1 143 ? 7.996 38.219 11.914 1 92.75 143 TRP B CA 1
ATOM 4632 C C . TRP B 1 143 ? 7.977 39.062 10.633 1 92.75 143 TRP B C 1
ATOM 4634 O O . TRP B 1 143 ? 9.031 39.375 10.078 1 92.75 143 TRP B O 1
ATOM 4644 N N . ILE B 1 144 ? 6.797 39.406 10.164 1 94.06 144 ILE B N 1
ATOM 4645 C CA . ILE B 1 144 ? 6.691 40.125 8.906 1 94.06 144 ILE B CA 1
ATOM 4646 C C . ILE B 1 144 ? 7.242 41.531 9.078 1 94.06 144 ILE B C 1
ATOM 4648 O O . ILE B 1 144 ? 7.766 42.125 8.125 1 94.06 144 ILE B O 1
ATOM 4652 N N . LYS B 1 145 ? 7.16 42.031 10.297 1 92 145 LYS B N 1
ATOM 4653 C CA . LYS B 1 145 ? 7.773 43.344 10.578 1 92 145 LYS B CA 1
ATOM 4654 C C . LYS B 1 145 ? 9.297 43.25 10.531 1 92 145 LYS B C 1
ATOM 4656 O O . LYS B 1 145 ? 9.969 44.156 10.062 1 92 145 LYS B O 1
ATOM 4661 N N . GLN B 1 146 ? 9.781 42.188 11 1 91.25 146 GLN B N 1
ATOM 4662 C CA . GLN B 1 146 ? 11.227 41.969 11.016 1 91.25 146 GLN B CA 1
ATOM 4663 C C . GLN B 1 146 ? 11.75 41.625 9.625 1 91.25 146 GLN B C 1
ATOM 4665 O O . GLN B 1 146 ? 12.906 41.906 9.312 1 91.25 146 GLN B O 1
ATOM 4670 N N . MET B 1 147 ? 10.875 41.062 8.805 1 94 147 MET B N 1
ATOM 4671 C CA . MET B 1 147 ? 11.219 40.625 7.453 1 94 147 MET B CA 1
ATOM 4672 C C . MET B 1 147 ? 10.305 41.281 6.422 1 94 147 MET B C 1
ATOM 4674 O O . MET B 1 147 ? 9.594 40.594 5.688 1 94 147 MET B O 1
ATOM 4678 N N . PRO B 1 148 ? 10.391 42.562 6.27 1 94.19 148 PRO B N 1
ATOM 4679 C CA . PRO B 1 148 ? 9.43 43.281 5.449 1 94.19 148 PRO B CA 1
ATOM 4680 C C . PRO B 1 148 ? 9.477 42.875 3.977 1 94.19 148 PRO B C 1
ATOM 4682 O O . PRO B 1 148 ? 8.492 43.031 3.256 1 94.19 148 PRO B O 1
ATOM 4685 N N . ASP B 1 149 ? 10.594 42.344 3.504 1 95.62 149 ASP B N 1
ATOM 4686 C CA . ASP B 1 149 ? 10.758 41.938 2.113 1 95.62 149 ASP B CA 1
ATOM 4687 C C . ASP B 1 149 ? 9.781 40.812 1.756 1 95.62 149 ASP B C 1
ATOM 4689 O O . ASP B 1 149 ? 9.531 40.562 0.577 1 95.62 149 ASP B O 1
ATOM 4693 N N . TYR B 1 150 ? 9.172 40.188 2.729 1 96.88 150 TYR B N 1
ATOM 4694 C CA . TYR B 1 150 ? 8.297 39.062 2.482 1 96.88 150 TYR B CA 1
ATOM 4695 C C . TYR B 1 150 ? 6.836 39.438 2.688 1 96.88 150 TYR B C 1
ATOM 4697 O O . TYR B 1 150 ? 5.941 38.594 2.459 1 96.88 150 TYR B O 1
ATOM 4705 N N . ALA B 1 151 ? 6.547 40.625 3.066 1 96.38 151 ALA B N 1
ATOM 4706 C CA . ALA B 1 151 ? 5.207 41.062 3.453 1 96.38 151 ALA B CA 1
ATOM 4707 C C . ALA B 1 151 ? 4.266 41.062 2.252 1 96.38 151 ALA B C 1
ATOM 4709 O O . ALA B 1 151 ? 3.066 40.812 2.395 1 96.38 151 ALA B O 1
ATOM 4710 N N . HIS B 1 152 ? 4.793 41.344 1.11 1 97.12 152 HIS B N 1
ATOM 4711 C CA . HIS B 1 152 ? 3.961 41.5 -0.078 1 97.12 152 HIS B CA 1
ATOM 4712 C C . HIS B 1 152 ? 3.676 40.125 -0.725 1 97.12 152 HIS B C 1
ATOM 4714 O O . HIS B 1 152 ? 2.816 40.031 -1.604 1 97.12 152 HIS B O 1
ATOM 4720 N N . LEU B 1 153 ? 4.371 39.094 -0.337 1 98.44 153 LEU B N 1
ATOM 4721 C CA . LEU B 1 153 ? 4.242 37.812 -0.972 1 98.44 153 LEU B CA 1
ATOM 4722 C C . LEU B 1 153 ? 2.906 37.156 -0.617 1 98.44 153 LEU B C 1
ATOM 4724 O O . LEU B 1 153 ? 2.379 37.375 0.477 1 98.44 153 LEU B O 1
ATOM 4728 N N . ASP B 1 154 ? 2.33 36.406 -1.649 1 98.62 154 ASP B N 1
ATOM 4729 C CA . ASP B 1 154 ? 1.189 35.562 -1.333 1 98.62 154 ASP B CA 1
ATOM 4730 C C . ASP B 1 154 ? 1.544 34.562 -0.242 1 98.62 154 ASP B C 1
ATOM 4732 O O . ASP B 1 154 ? 2.455 33.75 -0.412 1 98.62 154 ASP B O 1
ATOM 4736 N N . MET B 1 155 ? 0.834 34.594 0.869 1 98.75 155 MET B N 1
ATOM 4737 C CA . MET B 1 155 ? 1.134 33.719 2 1 98.75 155 MET B CA 1
ATOM 4738 C C . MET B 1 155 ? 0.136 32.562 2.078 1 98.75 155 MET B C 1
ATOM 4740 O O . MET B 1 155 ? -1.071 32.781 1.94 1 98.75 155 MET B O 1
ATOM 4744 N N . TYR B 1 156 ? 0.594 31.406 2.217 1 98.88 156 TYR B N 1
ATOM 4745 C CA . TYR B 1 156 ? -0.197 30.203 2.453 1 98.88 156 TYR B CA 1
ATOM 4746 C C . TYR B 1 156 ? 0.213 29.531 3.756 1 98.88 156 TYR B C 1
ATOM 4748 O O . TYR B 1 156 ? 1.4 29.297 3.992 1 98.88 156 TYR B O 1
ATOM 4756 N N . ILE B 1 157 ? -0.717 29.219 4.625 1 98.88 157 ILE B N 1
ATOM 4757 C CA . ILE B 1 157 ? -0.453 28.484 5.855 1 98.88 157 ILE B CA 1
ATOM 4758 C C . ILE B 1 157 ? -0.76 27 5.648 1 98.88 157 ILE B C 1
ATOM 4760 O O . ILE B 1 157 ? -1.871 26.641 5.254 1 98.88 157 ILE B O 1
ATOM 4764 N N . THR B 1 158 ? 0.229 26.141 5.871 1 98.88 158 THR B N 1
ATOM 4765 C CA . THR B 1 158 ? 0.085 24.703 5.609 1 98.88 158 THR B CA 1
ATOM 4766 C C . THR B 1 158 ? 0.502 23.891 6.828 1 98.88 158 THR B C 1
ATOM 4768 O O . THR B 1 158 ? 1.186 24.406 7.719 1 98.88 158 THR B O 1
ATOM 4771 N N . GLY B 1 159 ? 0.049 22.688 6.898 1 98.62 159 GLY B N 1
ATOM 4772 C CA . GLY B 1 159 ? 0.404 21.781 7.973 1 98.62 159 GLY B CA 1
ATOM 4773 C C . GLY B 1 159 ? -0.219 20.406 7.82 1 98.62 159 GLY B C 1
ATOM 4774 O O . GLY B 1 159 ? -0.841 20.109 6.801 1 98.62 159 GLY B O 1
ATOM 4775 N N . GLU B 1 160 ? 0.054 19.547 8.805 1 96.81 160 GLU B N 1
ATOM 4776 C CA . GLU B 1 160 ? -0.494 18.203 8.758 1 96.81 160 GLU B CA 1
ATOM 4777 C C . GLU B 1 160 ? -0.832 17.688 10.156 1 96.81 160 GLU B C 1
ATOM 4779 O O . GLU B 1 160 ? -0.346 18.234 11.156 1 96.81 160 GLU B O 1
ATOM 4784 N N . SER B 1 161 ? -1.652 16.719 10.211 1 94.75 161 SER B N 1
ATOM 4785 C CA . SER B 1 161 ? -2.012 16.078 11.477 1 94.75 161 SER B CA 1
ATOM 4786 C C . SER B 1 161 ? -2.785 17.031 12.375 1 94.75 161 SER B C 1
ATOM 4788 O O . SER B 1 161 ? -3.787 17.609 11.953 1 94.75 161 SER B O 1
ATOM 4790 N N . TYR B 1 162 ? -2.309 17.297 13.57 1 94.5 162 TYR B N 1
ATOM 4791 C CA . TYR B 1 162 ? -3.047 18.188 14.453 1 94.5 162 TYR B CA 1
ATOM 4792 C C . TYR B 1 162 ? -3 19.625 13.938 1 94.5 162 TYR B C 1
ATOM 4794 O O . TYR B 1 162 ? -3.777 20.469 14.375 1 94.5 162 TYR B O 1
ATOM 4802 N N . ALA B 1 163 ? -2.141 19.844 13 1 97.06 163 ALA B N 1
ATOM 4803 C CA . ALA B 1 163 ? -2.156 21.156 12.344 1 97.06 163 ALA B CA 1
ATOM 4804 C C . ALA B 1 163 ? -3.461 21.359 11.586 1 97.06 163 ALA B C 1
ATOM 4806 O O . ALA B 1 163 ? -3.766 22.484 11.164 1 97.06 163 ALA B O 1
ATOM 4807 N N . GLY B 1 164 ? -4.234 20.328 11.461 1 98.12 164 GLY B N 1
ATOM 4808 C CA . GLY B 1 164 ? -5.609 20.516 11.031 1 98.12 164 GLY B CA 1
ATOM 4809 C C . GLY B 1 164 ? -6.414 21.391 11.977 1 98.12 164 GLY B C 1
ATOM 4810 O O . GLY B 1 164 ? -7.473 21.891 11.609 1 98.12 164 GLY B O 1
ATOM 4811 N N . VAL B 1 165 ? -5.957 21.531 13.164 1 97.5 165 VAL B N 1
ATOM 4812 C CA . VAL B 1 165 ? -6.543 22.469 14.125 1 97.5 165 VAL B CA 1
ATOM 4813 C C . VAL B 1 165 ? -5.719 23.75 14.164 1 97.5 165 VAL B C 1
ATOM 4815 O O . VAL B 1 165 ? -6.266 24.859 14.086 1 97.5 165 VAL B O 1
ATOM 4818 N N . TYR B 1 166 ? -4.371 23.656 14.125 1 97.56 166 TYR B N 1
ATOM 4819 C CA . TYR B 1 166 ? -3.492 24.828 14.156 1 97.56 166 TYR B CA 1
ATOM 4820 C C . TYR B 1 166 ? -3.803 25.781 13.008 1 97.56 166 TYR B C 1
ATOM 4822 O O . TYR B 1 166 ? -4.109 26.953 13.227 1 97.56 166 TYR B O 1
ATOM 4830 N N . VAL B 1 167 ? -3.828 25.203 11.852 1 98.75 167 VAL B N 1
ATOM 4831 C CA . VAL B 1 167 ? -3.826 26 10.625 1 98.75 167 VAL B CA 1
ATOM 4832 C C . VAL B 1 167 ? -5.137 26.781 10.516 1 98.75 167 VAL B C 1
ATOM 4834 O O . VAL B 1 167 ? -5.129 28.016 10.453 1 98.75 167 VAL B O 1
ATOM 4837 N N . PRO B 1 168 ? -6.273 26.141 10.586 1 98.81 168 PRO B N 1
ATOM 4838 C CA . PRO B 1 168 ? -7.5 26.922 10.43 1 98.81 168 PRO B CA 1
ATOM 4839 C C . PRO B 1 168 ? -7.715 27.922 11.562 1 98.81 168 PRO B C 1
ATOM 4841 O O . PRO B 1 168 ? -8.297 29 11.352 1 98.81 168 PRO B O 1
ATOM 4844 N N . THR B 1 169 ? -7.27 27.625 12.766 1 98.44 169 THR B N 1
ATOM 4845 C CA . THR B 1 169 ? -7.461 28.578 13.859 1 98.44 169 THR B CA 1
ATOM 4846 C C . THR B 1 169 ? -6.527 29.766 13.711 1 98.44 169 THR B C 1
ATOM 4848 O O . THR B 1 169 ? -6.887 30.891 14.086 1 98.44 169 THR B O 1
ATOM 4851 N N . ILE B 1 170 ? -5.363 29.562 13.195 1 98.06 170 ILE B N 1
ATOM 4852 C CA . ILE B 1 170 ? -4.461 30.656 12.875 1 98.06 170 ILE B CA 1
ATOM 4853 C C . ILE B 1 170 ? -5.07 31.516 11.766 1 98.06 170 ILE B C 1
ATOM 4855 O O . ILE B 1 170 ? -5.066 32.75 11.852 1 98.06 170 ILE B O 1
ATOM 4859 N N . VAL B 1 171 ? -5.598 30.875 10.75 1 98.81 171 VAL B N 1
ATOM 4860 C C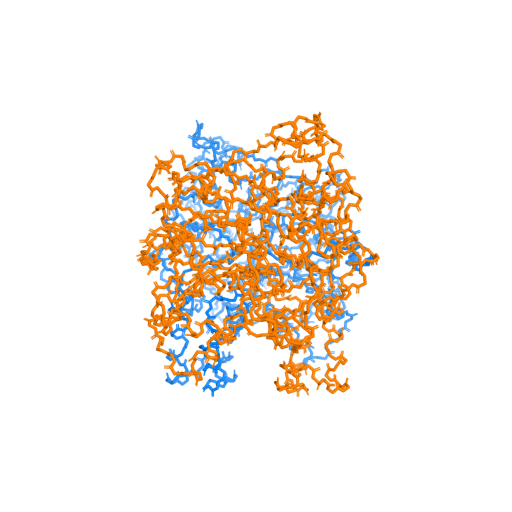A . VAL B 1 171 ? -6.234 31.562 9.633 1 98.81 171 VAL B CA 1
ATOM 4861 C C . VAL B 1 171 ? -7.402 32.406 10.148 1 98.81 171 VAL B C 1
ATOM 4863 O O . VAL B 1 171 ? -7.582 33.562 9.734 1 98.81 171 VAL B O 1
ATOM 4866 N N . ARG B 1 172 ? -8.172 31.812 11.031 1 98.56 172 ARG B N 1
ATOM 4867 C CA . ARG B 1 172 ? -9.289 32.531 11.648 1 98.56 172 ARG B CA 1
ATOM 4868 C C . ARG B 1 172 ? -8.805 33.812 12.344 1 98.56 172 ARG B C 1
ATOM 4870 O O . ARG B 1 172 ? -9.414 34.844 12.211 1 98.56 172 ARG B O 1
ATOM 4877 N N . ALA B 1 173 ? -7.703 33.719 13.055 1 97.19 173 ALA B N 1
ATOM 4878 C CA . ALA B 1 173 ? -7.129 34.875 13.742 1 97.19 173 ALA B CA 1
ATOM 4879 C C . ALA B 1 173 ? -6.672 35.938 12.742 1 97.19 173 ALA B C 1
ATOM 4881 O O . ALA B 1 173 ? -6.906 37.125 12.945 1 97.19 173 ALA B O 1
ATOM 4882 N N . ILE B 1 174 ? -6.062 35.531 11.68 1 98 174 ILE B N 1
ATOM 4883 C CA . ILE B 1 174 ? -5.539 36.469 10.672 1 98 174 ILE B CA 1
ATOM 4884 C C . ILE B 1 174 ? -6.695 37.156 9.961 1 98 174 ILE B C 1
ATOM 4886 O O . ILE B 1 174 ? -6.633 38.375 9.703 1 98 174 ILE B O 1
ATOM 4890 N N . LEU B 1 175 ? -7.727 36.406 9.586 1 98 175 LEU B N 1
ATOM 4891 C CA . LEU B 1 175 ? -8.883 36.969 8.914 1 98 175 LEU B CA 1
ATOM 4892 C C . LEU B 1 175 ? -9.531 38.062 9.773 1 98 175 LEU B C 1
ATOM 4894 O O . LEU B 1 175 ? -10.039 39.031 9.258 1 98 175 LEU B O 1
ATOM 4898 N N . ASN B 1 176 ? -9.516 37.875 11.062 1 96.81 176 ASN B N 1
ATOM 4899 C CA . ASN B 1 176 ? -10.102 38.844 11.992 1 96.81 176 ASN B CA 1
ATOM 4900 C C . ASN B 1 176 ? -9.227 40.062 12.133 1 96.81 176 ASN B C 1
ATOM 4902 O O . ASN B 1 176 ? -9.734 41.188 12.367 1 96.81 176 ASN B O 1
ATOM 4906 N N . ASP B 1 177 ? -7.941 39.812 12.07 1 96.81 177 ASP B N 1
ATOM 4907 C CA . ASP B 1 177 ? -6.961 40.906 12.195 1 96.81 177 ASP B CA 1
ATOM 4908 C C . ASP B 1 177 ? -5.742 40.625 11.312 1 96.81 177 ASP B C 1
ATOM 4910 O O . ASP B 1 177 ? -4.711 40.156 11.797 1 96.81 177 ASP B O 1
ATOM 4914 N N . PRO B 1 178 ? -5.773 41.031 10.062 1 96.12 178 PRO B N 1
ATOM 4915 C CA . PRO B 1 178 ? -4.754 40.656 9.086 1 96.12 178 PRO B CA 1
ATOM 4916 C C . PRO B 1 178 ? -3.361 41.156 9.453 1 96.12 178 PRO B C 1
ATOM 4918 O O . PRO B 1 178 ? -2.359 40.531 9.117 1 96.12 178 PRO B O 1
ATOM 4921 N N . ARG B 1 179 ? -3.186 42.25 10.094 1 93.81 179 ARG B N 1
ATOM 4922 C CA . ARG B 1 179 ? -1.953 42.844 10.578 1 93.81 179 ARG B CA 1
ATOM 4923 C C . ARG B 1 179 ? -0.871 42.812 9.5 1 93.81 179 ARG B C 1
ATOM 4925 O O . ARG B 1 179 ? 0.28 42.469 9.781 1 93.81 179 ARG B O 1
ATOM 4932 N N . GLY B 1 180 ? -1.215 43.031 8.25 1 93.88 180 GLY B N 1
ATOM 4933 C CA . GLY B 1 180 ? -0.244 43.156 7.176 1 93.88 180 GLY B CA 1
ATOM 4934 C C . GLY B 1 180 ? 0.082 41.812 6.535 1 93.88 180 GLY B C 1
ATOM 4935 O O . GLY B 1 180 ? 0.848 41.75 5.574 1 93.88 180 GLY B O 1
ATOM 4936 N N . LEU B 1 181 ? -0.479 40.781 7.027 1 97.25 181 LEU B N 1
ATOM 4937 C CA . LEU B 1 181 ? -0.258 39.438 6.445 1 97.25 181 LEU B CA 1
ATOM 4938 C C . LEU B 1 181 ? -1.11 39.25 5.195 1 97.25 181 LEU B C 1
ATOM 4940 O O . LEU B 1 181 ? -2.32 39.5 5.223 1 97.25 181 LEU B O 1
ATOM 4944 N N . ASN B 1 182 ? -0.477 38.906 4.078 1 98.12 182 ASN B N 1
ATOM 4945 C CA . ASN B 1 182 ? -1.145 38.75 2.791 1 98.12 182 ASN B CA 1
ATOM 4946 C C . ASN B 1 182 ? -1.596 37.312 2.57 1 98.12 182 ASN B C 1
ATOM 4948 O O . ASN B 1 182 ? -1.136 36.625 1.641 1 98.12 182 ASN B O 1
ATOM 4952 N N . LEU B 1 183 ? -2.543 36.906 3.346 1 98.69 183 LEU B N 1
ATOM 4953 C CA . LEU B 1 183 ? -3.035 35.531 3.348 1 98.69 183 LEU B CA 1
ATOM 4954 C C . LEU B 1 183 ? -3.84 35.219 2.086 1 98.69 183 LEU B C 1
ATOM 4956 O O . LEU B 1 183 ? -4.789 35.969 1.769 1 98.69 183 LEU B O 1
ATOM 4960 N N . LYS B 1 184 ? -3.482 34.094 1.335 1 98.69 184 LYS B N 1
ATOM 4961 C CA . LYS B 1 184 ? -4.168 33.75 0.096 1 98.69 184 LYS B CA 1
ATOM 4962 C C . LYS B 1 184 ? -4.809 32.375 0.194 1 98.69 184 LYS B C 1
ATOM 4964 O O . LYS B 1 184 ? -5.656 32 -0.624 1 98.69 184 LYS B O 1
ATOM 4969 N N . GLY B 1 185 ? -4.465 31.594 1.161 1 98.75 185 GLY B N 1
ATOM 4970 C CA . GLY B 1 185 ? -5.047 30.266 1.299 1 98.75 185 GLY B CA 1
ATOM 4971 C C . GLY B 1 185 ? -4.375 29.422 2.375 1 98.75 185 GLY B C 1
ATOM 4972 O O . GLY B 1 185 ? -3.475 29.906 3.066 1 98.75 185 GLY B O 1
ATOM 4973 N N . PHE B 1 186 ? -4.828 28.172 2.572 1 98.88 186 PHE B N 1
ATOM 4974 C CA . PHE B 1 186 ? -4.207 27.234 3.504 1 98.88 186 PHE B CA 1
ATOM 4975 C C . PHE B 1 186 ? -4.457 25.797 3.074 1 98.88 186 PHE B C 1
ATOM 4977 O O . PHE B 1 186 ? -5.387 25.516 2.311 1 98.88 186 PHE B O 1
ATOM 4984 N N . ALA B 1 187 ? -3.607 24.906 3.471 1 98.88 187 ALA B N 1
ATOM 4985 C CA . ALA B 1 187 ? -3.674 23.5 3.141 1 98.88 187 ALA B CA 1
ATOM 4986 C C . ALA B 1 187 ? -3.348 22.625 4.359 1 98.88 187 ALA B C 1
ATOM 4988 O O . ALA B 1 187 ? -2.447 22.953 5.133 1 98.88 187 ALA B O 1
ATOM 4989 N N . VAL B 1 188 ? -4.109 21.578 4.516 1 98.69 188 VAL B N 1
ATOM 4990 C CA . VAL B 1 188 ? -3.916 20.703 5.664 1 98.69 188 VAL B CA 1
ATOM 4991 C C . VAL B 1 188 ? -3.898 19.25 5.207 1 98.69 188 VAL B C 1
ATOM 4993 O O . VAL B 1 188 ? -4.812 18.797 4.516 1 98.69 188 VAL B O 1
ATOM 4996 N N . GLY B 1 189 ? -2.854 18.484 5.617 1 98.69 189 GLY B N 1
ATOM 4997 C CA . GLY B 1 189 ? -2.717 17.078 5.285 1 98.69 189 GLY B CA 1
ATOM 4998 C C . GLY B 1 189 ? -3.061 16.156 6.438 1 98.69 189 GLY B C 1
ATOM 4999 O O . GLY B 1 189 ? -2.586 16.359 7.559 1 98.69 189 GLY B O 1
ATOM 5000 N N . ASP B 1 190 ? -3.887 15.156 6.102 1 97.62 190 ASP B N 1
ATOM 5001 C CA . ASP B 1 190 ? -4.254 14.195 7.137 1 97.62 190 ASP B CA 1
ATOM 5002 C C . ASP B 1 190 ? -4.547 14.891 8.461 1 97.62 190 ASP B C 1
ATOM 5004 O O . ASP B 1 190 ? -4.016 14.5 9.5 1 97.62 190 ASP B O 1
ATOM 5008 N N . GLY B 1 191 ? -5.418 15.875 8.375 1 97.38 191 GLY B N 1
ATOM 5009 C CA . GLY B 1 191 ? -5.578 16.828 9.461 1 97.38 191 GLY B CA 1
ATOM 5010 C C . GLY B 1 191 ? -6.73 16.5 10.391 1 97.38 191 GLY B C 1
ATOM 5011 O O . GLY B 1 191 ? -7.77 16 9.945 1 97.38 191 GLY B O 1
ATOM 5012 N N . CYS B 1 192 ? -6.598 16.875 11.625 1 96.31 192 CYS B N 1
ATOM 5013 C CA . CYS B 1 192 ? -7.68 16.859 12.609 1 96.31 192 CYS B CA 1
ATOM 5014 C C . CYS B 1 192 ? -8.719 17.922 12.297 1 96.31 192 CYS B C 1
ATOM 5016 O O . CYS B 1 192 ? -8.445 18.875 11.562 1 96.31 192 CYS B O 1
ATOM 5018 N N . LEU B 1 193 ? -9.93 17.703 12.844 1 97.12 193 LEU B N 1
ATOM 5019 C CA . LEU B 1 193 ? -11.031 18.625 12.578 1 97.12 193 LEU B CA 1
ATOM 5020 C C . LEU B 1 193 ? -11.672 19.094 13.875 1 97.12 193 LEU B C 1
ATOM 5022 O O . LEU B 1 193 ? -12.688 19.797 13.844 1 97.12 193 LEU B O 1
ATOM 5026 N N . GLY B 1 194 ? -11.109 18.734 15 1 95.25 194 GLY B N 1
ATOM 5027 C CA . GLY B 1 194 ? -11.664 19.094 16.297 1 95.25 194 GLY B CA 1
ATOM 5028 C C . GLY B 1 194 ? -12.031 17.891 17.141 1 95.25 194 GLY B C 1
ATOM 5029 O O . GLY B 1 194 ? -12.219 16.797 16.625 1 95.25 194 GLY B O 1
ATOM 5030 N N . THR B 1 195 ? -12.227 18.094 18.422 1 92.81 195 THR B N 1
ATOM 5031 C CA . THR B 1 195 ? -12.391 17.031 19.406 1 92.81 195 THR B CA 1
ATOM 5032 C C . THR B 1 195 ? -13.727 16.328 19.203 1 92.81 195 THR B C 1
ATOM 5034 O O . THR B 1 195 ? -13.883 15.172 19.609 1 92.81 195 THR B O 1
ATOM 5037 N N . GLU B 1 196 ? -14.656 16.938 18.516 1 93.12 196 GLU B N 1
ATOM 5038 C CA . GLU B 1 196 ? -15.984 16.359 18.375 1 93.12 196 GLU B CA 1
ATOM 5039 C C . GLU B 1 196 ? -16.203 15.812 16.969 1 93.12 196 GLU B C 1
ATOM 5041 O O . GLU B 1 196 ? -17.266 15.289 16.656 1 93.12 196 GLU B O 1
ATOM 5046 N N . VAL B 1 197 ? -15.234 15.961 16.094 1 93.94 197 VAL B N 1
ATOM 5047 C CA . VAL B 1 197 ? -15.398 15.578 14.688 1 93.94 197 VAL B CA 1
ATOM 5048 C C . VAL B 1 197 ? -14.352 14.539 14.312 1 93.94 197 VAL B C 1
ATOM 5050 O O . VAL B 1 197 ? -14.688 13.43 13.891 1 93.94 197 VAL B O 1
ATOM 5053 N N . LEU B 1 198 ? -13.133 14.914 14.438 1 92.31 198 LEU B N 1
ATOM 5054 C CA . LEU B 1 198 ? -12 14.07 14.086 1 92.31 198 LEU B CA 1
ATOM 5055 C C . LEU B 1 198 ? -10.797 14.375 14.961 1 92.31 198 LEU B C 1
ATOM 5057 O O . LEU B 1 198 ? -10.305 15.508 14.969 1 92.31 198 LEU B O 1
ATOM 5061 N N . CYS B 1 199 ? -10.211 13.375 15.641 1 85.88 199 CYS B N 1
ATOM 5062 C CA . CYS B 1 199 ? -9.102 13.469 16.594 1 85.88 199 CYS B CA 1
ATOM 5063 C C . CYS B 1 199 ? -9.617 13.75 18 1 85.88 199 CYS B C 1
ATOM 5065 O O . CYS B 1 199 ? -9.008 14.531 18.734 1 85.88 199 CYS B O 1
ATOM 5067 N N . GLY B 1 200 ? -10.68 13.375 18.312 1 78.94 200 GLY B N 1
ATOM 5068 C CA . GLY B 1 200 ? -11.266 13.383 19.641 1 78.94 200 GLY B CA 1
ATOM 5069 C C . GLY B 1 200 ? -11.883 12.055 20.016 1 78.94 200 GLY B C 1
ATOM 5070 O O . GLY B 1 200 ? -11.758 11.07 19.297 1 78.94 200 GLY B O 1
ATOM 5071 N N . PRO B 1 201 ? -12.367 12.109 21.203 1 67.88 201 PRO B N 1
ATOM 5072 C CA . PRO B 1 201 ? -12.969 10.867 21.672 1 67.88 201 PRO B CA 1
ATOM 5073 C C . PRO B 1 201 ? -14.273 10.531 20.969 1 67.88 201 PRO B C 1
ATOM 5075 O O . PRO B 1 201 ? -14.797 9.422 21.109 1 67.88 201 PRO B O 1
ATOM 5078 N N . SER B 1 202 ? -14.672 11.5 20.203 1 64.31 202 SER B N 1
ATOM 5079 C CA . SER B 1 202 ? -15.984 11.359 19.562 1 64.31 202 SER B CA 1
ATOM 5080 C C . SER B 1 202 ? -15.883 10.57 18.266 1 64.31 202 SER B C 1
ATOM 5082 O O . SER B 1 202 ? -14.867 10.625 17.578 1 64.31 202 SER B O 1
ATOM 5084 N N . GLY B 1 203 ? -16.422 9.312 18.219 1 75.75 203 GLY B N 1
ATOM 5085 C CA . GLY B 1 203 ? -16.516 8.555 16.984 1 75.75 203 GLY B CA 1
ATOM 5086 C C . GLY B 1 203 ? -16.453 7.055 17.188 1 75.75 203 GLY B C 1
ATOM 5087 O O . GLY B 1 203 ? -16 6.59 18.234 1 75.75 203 GLY B O 1
ATOM 5088 N N . GLY B 1 204 ? -17.031 6.43 16.359 1 88.75 204 GLY B N 1
ATOM 5089 C CA . GLY B 1 204 ? -17.047 4.977 16.406 1 88.75 204 GLY B CA 1
ATOM 5090 C C . GLY B 1 204 ? -16.062 4.348 15.43 1 88.75 204 GLY B C 1
ATOM 5091 O O . GLY B 1 204 ? -15.32 5.059 14.742 1 88.75 204 GLY B O 1
ATOM 5092 N N . PRO B 1 205 ? -15.93 3.105 15.477 1 94.31 205 PRO B N 1
ATOM 5093 C CA . PRO B 1 205 ? -14.914 2.371 14.719 1 94.31 205 PRO B CA 1
ATOM 5094 C C . PRO B 1 205 ? -15.297 2.158 13.258 1 94.31 205 PRO B C 1
ATOM 5096 O O . PRO B 1 205 ? -14.625 1.421 12.539 1 94.31 205 PRO B O 1
ATOM 5099 N N . TYR B 1 206 ? -16.391 2.805 12.805 1 95.75 206 TYR B N 1
ATOM 5100 C CA . TYR B 1 206 ? -16.938 2.49 11.492 1 95.75 206 TYR B CA 1
ATOM 5101 C C . TYR B 1 206 ? -15.875 2.604 10.406 1 95.75 206 TYR B C 1
ATOM 5103 O O . TYR B 1 206 ? -15.648 1.654 9.648 1 95.75 206 TYR B O 1
ATOM 5111 N N . TRP B 1 207 ? -15.211 3.723 10.32 1 94.88 207 TRP B N 1
ATOM 5112 C CA . TRP B 1 207 ? -14.273 3.959 9.234 1 94.88 207 TRP B CA 1
ATOM 5113 C C . TRP B 1 207 ? -12.992 3.158 9.43 1 94.88 207 TRP B C 1
ATOM 5115 O O . TRP B 1 207 ? -12.32 2.799 8.469 1 94.88 207 TRP B O 1
ATOM 5125 N N . ASN B 1 208 ? -12.672 2.891 10.672 1 94.75 208 ASN B N 1
ATOM 5126 C CA . ASN B 1 208 ? -11.57 1.971 10.922 1 94.75 208 ASN B CA 1
ATOM 5127 C C . ASN B 1 208 ? -11.891 0.561 10.438 1 94.75 208 ASN B C 1
ATOM 5129 O O . ASN B 1 208 ? -11.039 -0.114 9.859 1 94.75 208 ASN B O 1
ATOM 5133 N N . VAL B 1 209 ? -13.125 0.116 10.688 1 97.31 209 VAL B N 1
ATOM 5134 C CA . VAL B 1 209 ? -13.57 -1.193 10.219 1 97.31 209 VAL B CA 1
ATOM 5135 C C . VAL B 1 209 ? -13.477 -1.266 8.703 1 97.31 209 VAL B C 1
ATOM 5137 O O . VAL B 1 209 ? -12.898 -2.211 8.156 1 97.31 209 VAL B O 1
ATOM 5140 N N . GLU B 1 210 ? -13.969 -0.216 8.062 1 96.56 210 GLU B N 1
ATOM 5141 C CA . GLU B 1 210 ? -13.969 -0.186 6.605 1 96.56 210 GLU B CA 1
ATOM 5142 C C . GLU B 1 210 ? -12.547 -0.145 6.059 1 96.56 210 GLU B C 1
ATOM 5144 O O . GLU B 1 210 ? -12.219 -0.854 5.102 1 96.56 210 GLU B O 1
ATOM 5149 N N . PHE B 1 211 ? -11.727 0.635 6.645 1 97.06 211 PHE B N 1
ATOM 5150 C CA . PHE B 1 211 ? -10.352 0.792 6.195 1 97.06 211 PHE B CA 1
ATOM 5151 C C . PHE B 1 211 ? -9.57 -0.505 6.375 1 97.06 211 PHE B C 1
ATOM 5153 O O . PHE B 1 211 ? -8.914 -0.975 5.441 1 97.06 211 PHE B O 1
ATOM 5160 N N . MET B 1 212 ? -9.656 -1.074 7.543 1 97.62 212 MET B N 1
ATOM 5161 C CA . MET B 1 212 ? -8.859 -2.254 7.859 1 97.62 212 MET B CA 1
ATOM 5162 C C . MET B 1 212 ? -9.336 -3.463 7.059 1 97.62 212 MET B C 1
ATOM 5164 O O . MET B 1 212 ? -8.516 -4.246 6.566 1 97.62 212 MET B O 1
ATOM 5168 N N . HIS B 1 213 ? -10.633 -3.611 6.941 1 98.25 213 HIS B N 1
ATOM 5169 C CA . HIS B 1 213 ? -11.117 -4.688 6.078 1 98.25 213 HIS B CA 1
ATOM 5170 C C . HIS B 1 213 ? -10.719 -4.445 4.625 1 98.25 213 HIS B C 1
ATOM 5172 O O . HIS B 1 213 ? -10.273 -5.367 3.939 1 98.25 213 HIS B O 1
ATOM 5178 N N . GLY B 1 214 ? -10.883 -3.219 4.211 1 97.5 214 GLY B N 1
ATOM 5179 C CA . GLY B 1 214 ? -10.57 -2.861 2.836 1 97.5 214 GLY B CA 1
ATOM 5180 C C . GLY B 1 214 ? -9.133 -3.143 2.453 1 97.5 214 GLY B C 1
ATOM 5181 O O . GLY B 1 214 ? -8.844 -3.447 1.293 1 97.5 214 GLY B O 1
ATOM 5182 N N . HIS B 1 215 ? -8.312 -3.076 3.4 1 97.75 215 HIS B N 1
ATOM 5183 C CA . HIS B 1 215 ? -6.895 -3.322 3.141 1 97.75 215 HIS B CA 1
ATOM 5184 C C . HIS B 1 215 ? -6.512 -4.758 3.488 1 97.75 215 HIS B C 1
ATOM 5186 O O . HIS B 1 215 ? -5.328 -5.086 3.566 1 97.75 215 HIS B O 1
ATOM 5192 N N . GLY B 1 216 ? -7.477 -5.57 3.756 1 97.69 216 GLY B N 1
ATOM 5193 C CA . GLY B 1 216 ? -7.25 -6.992 3.957 1 97.69 216 GLY B CA 1
ATOM 5194 C C . GLY B 1 216 ? -6.602 -7.312 5.289 1 97.69 216 GLY B C 1
ATOM 5195 O O . GLY B 1 216 ? -5.887 -8.312 5.418 1 97.69 216 GLY B O 1
ATOM 5196 N N . GLN B 1 217 ? -6.852 -6.492 6.352 1 97.56 217 GLN B N 1
ATOM 5197 C CA . GLN B 1 217 ? -6.125 -6.637 7.609 1 97.56 217 GLN B CA 1
ATOM 5198 C C . GLN B 1 217 ? -6.852 -7.59 8.555 1 97.56 217 GLN B C 1
ATOM 5200 O O . GLN B 1 217 ? -6.301 -7.988 9.586 1 97.56 217 GLN B O 1
ATOM 5205 N N . PHE B 1 218 ? -8.07 -7.977 8.25 1 98.19 218 PHE B N 1
ATOM 5206 C CA . PHE B 1 218 ? -8.773 -9.023 8.977 1 98.19 218 PHE B CA 1
ATOM 5207 C C . PHE B 1 218 ? -9.742 -9.766 8.062 1 98.19 218 PHE B C 1
ATOM 5209 O O . PHE B 1 218 ? -9.938 -9.367 6.906 1 98.19 218 PHE B O 1
ATOM 5216 N N . SER B 1 219 ? -10.336 -10.781 8.492 1 98.56 219 SER B N 1
ATOM 5217 C CA . SER B 1 219 ? -10.977 -11.766 7.629 1 98.56 219 SER B CA 1
ATOM 5218 C C . SER B 1 219 ? -12.312 -11.25 7.102 1 98.56 219 SER B C 1
ATOM 5220 O O . SER B 1 219 ? -13.008 -10.5 7.789 1 98.56 219 SER B O 1
ATOM 5222 N N . ASN B 1 220 ? -12.711 -11.727 5.895 1 97.94 220 ASN B N 1
ATOM 5223 C CA . ASN B 1 220 ? -14.062 -11.523 5.387 1 97.94 220 ASN B CA 1
ATOM 5224 C C . ASN B 1 220 ? -15.117 -12.062 6.352 1 97.94 220 ASN B C 1
ATOM 5226 O O . ASN B 1 220 ? -16.172 -11.453 6.535 1 97.94 220 ASN B O 1
ATOM 5230 N N . LYS B 1 221 ? -14.82 -13.203 6.93 1 97.56 221 LYS B N 1
ATOM 5231 C CA . LYS B 1 221 ? -15.742 -13.852 7.852 1 97.56 221 LYS B CA 1
ATOM 5232 C C . LYS B 1 221 ? -16.109 -12.93 9.016 1 97.56 221 LYS B C 1
ATOM 5234 O O . LYS B 1 221 ? -17.281 -12.75 9.32 1 97.56 221 LYS B O 1
ATOM 5239 N N . LEU B 1 222 ? -15.125 -12.391 9.617 1 98.44 222 LEU B N 1
ATOM 5240 C CA . LEU B 1 222 ? -15.367 -11.492 10.734 1 98.44 222 LEU B CA 1
ATOM 5241 C C . LEU B 1 222 ? -16.078 -10.227 10.273 1 98.44 222 LEU B C 1
ATOM 5243 O O . LEU B 1 222 ? -16.969 -9.719 10.961 1 98.44 222 LEU B O 1
ATOM 5247 N N . TYR B 1 223 ? -15.688 -9.672 9.148 1 98.31 223 TYR B N 1
ATOM 5248 C CA . TYR B 1 223 ? -16.344 -8.484 8.617 1 98.31 223 TYR B CA 1
ATOM 5249 C C . TYR B 1 223 ? -17.844 -8.727 8.438 1 98.31 223 TYR B C 1
ATOM 5251 O O . TYR B 1 223 ? -18.656 -7.883 8.805 1 98.31 223 TYR B O 1
ATOM 5259 N N . ASN B 1 224 ? -18.188 -9.867 7.895 1 97.12 224 ASN B N 1
ATOM 5260 C CA . ASN B 1 224 ? -19.594 -10.227 7.723 1 97.12 224 ASN B CA 1
ATOM 5261 C C . ASN B 1 224 ? -20.328 -10.297 9.062 1 97.12 224 ASN B C 1
ATOM 5263 O O . ASN B 1 224 ? -21.469 -9.875 9.172 1 97.12 224 ASN B O 1
ATOM 5267 N N . SER B 1 225 ? -19.656 -10.859 10.031 1 98.12 225 SER B N 1
ATOM 5268 C CA . SER B 1 225 ? -20.25 -10.914 11.359 1 98.12 225 SER B CA 1
ATOM 5269 C C . SER B 1 225 ? -20.5 -9.516 11.922 1 98.12 225 SER B C 1
ATOM 5271 O O . SER B 1 225 ? -21.531 -9.266 12.539 1 98.12 225 SER B O 1
ATOM 5273 N N . ILE B 1 226 ? -19.547 -8.641 11.719 1 98.38 226 ILE B N 1
ATOM 5274 C CA . ILE B 1 226 ? -19.688 -7.27 12.188 1 98.38 226 ILE B CA 1
ATOM 5275 C C . ILE B 1 226 ? -20.859 -6.602 11.477 1 98.38 226 ILE B C 1
ATOM 5277 O O . ILE B 1 226 ? -21.719 -5.992 12.117 1 98.38 226 ILE B O 1
ATOM 5281 N N . GLN B 1 227 ? -20.969 -6.762 10.18 1 95.94 227 GLN B N 1
ATOM 5282 C CA . GLN B 1 227 ? -22.016 -6.141 9.383 1 95.94 227 GLN B CA 1
ATOM 5283 C C . GLN B 1 227 ? -23.391 -6.668 9.789 1 95.94 227 GLN B C 1
ATOM 5285 O O . GLN B 1 227 ? -24.375 -5.934 9.742 1 95.94 227 GLN B O 1
ATOM 5290 N N . SER B 1 228 ? -23.438 -7.926 10.172 1 97 228 SER B N 1
ATOM 5291 C CA . SER B 1 228 ? -24.719 -8.547 10.484 1 97 228 SER B CA 1
ATOM 5292 C C . SER B 1 228 ? -25.156 -8.242 11.914 1 97 228 SER B C 1
ATOM 5294 O O . SER B 1 228 ? -26.344 -8.219 12.227 1 97 228 SER B O 1
ATOM 5296 N N . THR B 1 229 ? -24.219 -7.988 12.742 1 98 229 THR B N 1
ATOM 5297 C CA . THR B 1 229 ? -24.516 -7.875 14.164 1 98 229 THR B CA 1
ATOM 5298 C C . THR B 1 229 ? -24.547 -6.414 14.602 1 98 229 THR B C 1
ATOM 5300 O O . THR B 1 229 ? -25.344 -6.023 15.445 1 98 229 THR B O 1
ATOM 5303 N N . CYS B 1 230 ? -23.625 -5.621 14.062 1 97.88 230 CYS B N 1
ATOM 5304 C CA . CYS B 1 230 ? -23.469 -4.23 14.477 1 97.88 230 CYS B CA 1
ATOM 5305 C C . CYS B 1 230 ? -24.203 -3.293 13.523 1 97.88 230 CYS B C 1
ATOM 5307 O O . CYS B 1 230 ? -24 -3.355 12.312 1 97.88 230 CYS B O 1
ATOM 5309 N N . THR B 1 231 ? -24.969 -2.381 14.102 1 96.19 231 THR B N 1
ATOM 5310 C CA . THR B 1 231 ? -25.625 -1.393 13.258 1 96.19 231 THR B CA 1
ATOM 5311 C C . THR B 1 231 ? -24.656 -0.3 12.844 1 96.19 231 THR B C 1
ATOM 5313 O O . THR B 1 231 ? -23.672 -0.04 13.539 1 96.19 231 THR B O 1
ATOM 5316 N N . GLU B 1 232 ? -24.969 0.3 11.695 1 93.06 232 GLU B N 1
ATOM 5317 C CA . GLU B 1 232 ? -24.156 1.42 11.242 1 93.06 232 GLU B CA 1
ATOM 5318 C C . GLU B 1 232 ? -24.125 2.537 12.281 1 93.06 232 GLU B C 1
ATOM 5320 O O . GLU B 1 232 ? -23.078 3.158 12.5 1 93.06 232 GLU B O 1
ATOM 5325 N N . THR B 1 233 ? -25.234 2.799 12.883 1 93.38 233 THR B N 1
ATOM 5326 C CA . THR B 1 233 ? -25.344 3.844 13.898 1 93.38 233 THR B CA 1
ATOM 5327 C C . THR B 1 233 ? -24.406 3.557 15.07 1 93.38 233 THR B C 1
ATOM 5329 O O . THR B 1 233 ? -23.672 4.441 15.516 1 93.38 233 THR B O 1
ATOM 5332 N N . GLU B 1 234 ? -24.422 2.332 15.492 1 93.56 234 GLU B N 1
ATOM 5333 C CA . GLU B 1 234 ? -23.547 1.952 16.594 1 93.56 234 GLU B CA 1
ATOM 5334 C C . GLU B 1 234 ? -22.078 2.1 16.203 1 93.56 234 GLU B C 1
ATOM 5336 O O . GLU B 1 234 ? -21.266 2.555 17 1 93.56 234 GLU B O 1
ATOM 5341 N N . LEU B 1 235 ? -21.75 1.692 15.016 1 95.06 235 LEU B N 1
ATOM 5342 C CA . LEU B 1 235 ? -20.375 1.738 14.555 1 95.06 235 LEU B CA 1
ATOM 5343 C C . LEU B 1 235 ? -19.922 3.178 14.344 1 95.06 235 LEU B C 1
ATOM 5345 O O . LEU B 1 235 ? -18.75 3.506 14.57 1 95.06 235 LEU B O 1
ATOM 5349 N N . LYS B 1 236 ? -20.766 4.051 13.891 1 91 236 LYS B N 1
ATOM 5350 C CA . LYS B 1 236 ? -20.391 5.438 13.633 1 91 236 LYS B CA 1
ATOM 5351 C C . LYS B 1 236 ? -20.344 6.25 14.922 1 91 236 LYS B C 1
ATOM 5353 O O . LYS B 1 236 ? -19.469 7.102 15.094 1 91 236 LYS B O 1
ATOM 5358 N N . GLN B 1 237 ? -21.234 5.969 15.914 1 89.25 237 GLN B N 1
ATOM 5359 C CA . GLN B 1 237 ? -21.344 6.762 17.125 1 89.25 237 GLN B CA 1
ATOM 5360 C C . GLN B 1 237 ? -20.438 6.207 18.234 1 89.25 237 GLN B C 1
ATOM 5362 O O . GLN B 1 237 ? -20.078 6.922 19.172 1 89.25 237 GLN B O 1
ATOM 5367 N N . GLY B 1 238 ? -20.156 4.934 18.156 1 90 238 GLY B N 1
ATOM 5368 C CA . GLY B 1 238 ? -19.234 4.352 19.109 1 90 238 GLY B CA 1
ATOM 5369 C C . GLY B 1 238 ? -19.922 3.738 20.312 1 90 238 GLY B C 1
ATOM 5370 O O . GLY B 1 238 ? -19.281 3.119 21.156 1 90 238 GLY B O 1
ATOM 5371 N N . ASN B 1 239 ? -21.281 3.963 20.469 1 92.25 239 ASN B N 1
ATOM 5372 C CA . ASN B 1 239 ? -22.031 3.299 21.516 1 92.25 239 ASN B CA 1
ATOM 5373 C C . ASN B 1 239 ? -22.344 1.848 21.156 1 92.25 239 ASN B C 1
ATOM 5375 O O . ASN B 1 239 ? -23.484 1.507 20.859 1 92.25 239 ASN B O 1
ATOM 5379 N N . LEU B 1 240 ? -21.375 0.994 21.422 1 95.25 240 LEU B N 1
ATOM 5380 C CA . LEU B 1 240 ? -21.438 -0.376 20.922 1 95.25 240 LEU B CA 1
ATOM 5381 C C . LEU B 1 240 ? -22.203 -1.274 21.891 1 95.25 240 LEU B C 1
ATOM 5383 O O . LEU B 1 240 ? -22 -1.191 23.109 1 95.25 240 LEU B O 1
ATOM 5387 N N . SER B 1 241 ? -23.062 -2.121 21.359 1 97.31 241 SER B N 1
ATOM 5388 C CA . SER B 1 241 ? -23.625 -3.217 22.141 1 97.31 241 SER B CA 1
ATOM 5389 C C . SER B 1 241 ? -22.531 -4.184 22.594 1 97.31 241 SER B C 1
ATOM 5391 O O . SER B 1 241 ? -21.422 -4.156 22.078 1 97.31 241 SER B O 1
ATOM 5393 N N . THR B 1 242 ? -22.891 -5.035 23.547 1 97.62 242 THR B N 1
ATOM 5394 C CA . THR B 1 242 ? -21.938 -6.023 24.047 1 97.62 242 THR B CA 1
ATOM 5395 C C . THR B 1 242 ? -21.453 -6.938 22.922 1 97.62 242 THR B C 1
ATOM 5397 O O . THR B 1 242 ? -20.266 -7.23 22.828 1 97.62 242 THR B O 1
ATOM 5400 N N . ALA B 1 243 ? -22.391 -7.359 22.109 1 98.12 243 ALA B N 1
ATOM 5401 C CA . ALA B 1 243 ? -22.062 -8.242 21 1 98.12 243 ALA B CA 1
ATOM 5402 C C . ALA B 1 243 ? -21.141 -7.547 20 1 98.12 243 ALA B C 1
ATOM 5404 O O . ALA B 1 243 ? -20.172 -8.148 19.516 1 98.12 243 ALA B O 1
ATOM 5405 N N . CYS B 1 244 ? -21.438 -6.316 19.719 1 97.56 244 CYS B N 1
ATOM 5406 C CA . CYS B 1 244 ? -20.625 -5.555 18.766 1 97.56 244 CYS B CA 1
ATOM 5407 C C . CYS B 1 244 ? -19.25 -5.281 19.344 1 97.56 244 CYS B C 1
ATOM 5409 O O . CYS B 1 244 ? -18.25 -5.352 18.609 1 97.56 244 CYS B O 1
ATOM 5411 N N . HIS B 1 245 ? -19.188 -4.926 20.562 1 97.31 245 HIS B N 1
ATOM 5412 C CA . HIS B 1 245 ? -17.906 -4.688 21.219 1 97.31 245 HIS B CA 1
ATOM 5413 C C . HIS B 1 245 ? -17 -5.914 21.125 1 97.31 245 HIS B C 1
ATOM 5415 O O . HIS B 1 245 ? -15.797 -5.789 20.891 1 97.31 245 HIS B O 1
ATOM 5421 N N . ALA B 1 246 ? -17.531 -7.105 21.312 1 98.12 246 ALA B N 1
ATOM 5422 C CA . ALA B 1 246 ? -16.766 -8.344 21.234 1 98.12 246 ALA B CA 1
ATOM 5423 C C . ALA B 1 246 ? -16.203 -8.562 19.844 1 98.12 246 ALA B C 1
ATOM 5425 O O . ALA B 1 246 ? -15.07 -9.008 19.688 1 98.12 246 ALA B O 1
ATOM 5426 N N . LEU B 1 247 ? -17 -8.266 18.844 1 98.44 247 LEU B N 1
ATOM 5427 C CA . LEU B 1 247 ? -16.562 -8.422 17.453 1 98.44 247 LEU B CA 1
ATOM 5428 C C . LEU B 1 247 ? -15.453 -7.43 17.109 1 98.44 247 LEU B C 1
ATOM 5430 O O . LEU B 1 247 ? -14.516 -7.77 16.391 1 98.44 247 LEU B O 1
ATOM 5434 N N . ILE B 1 248 ? -15.539 -6.188 17.625 1 97.62 248 ILE B N 1
ATOM 5435 C CA . ILE B 1 248 ? -14.508 -5.184 17.391 1 97.62 248 ILE B CA 1
ATOM 5436 C C . ILE B 1 248 ? -13.219 -5.602 18.094 1 97.62 248 ILE B C 1
ATOM 5438 O O . ILE B 1 248 ? -12.125 -5.402 17.562 1 97.62 248 ILE B O 1
ATOM 5442 N N . GLN B 1 249 ? -13.344 -6.199 19.266 1 97.12 249 GLN B N 1
ATOM 5443 C CA . GLN B 1 249 ? -12.164 -6.719 19.953 1 97.12 249 GLN B CA 1
ATOM 5444 C C . GLN B 1 249 ? -11.523 -7.848 19.156 1 97.12 249 GLN B C 1
ATOM 5446 O O . GLN B 1 249 ? -10.297 -7.922 19.047 1 97.12 249 GLN B O 1
ATOM 5451 N N . GLN B 1 250 ? -12.336 -8.734 18.625 1 97.88 250 GLN B N 1
ATOM 5452 C CA . GLN B 1 250 ? -11.828 -9.805 17.766 1 97.88 250 GLN B CA 1
ATOM 5453 C C . GLN B 1 250 ? -11.117 -9.234 16.547 1 97.88 250 GLN B C 1
ATOM 5455 O O . GLN B 1 250 ? -10.094 -9.773 16.109 1 97.88 250 GLN B O 1
ATOM 5460 N N . MET B 1 251 ? -11.664 -8.148 15.977 1 97.62 251 MET B N 1
ATOM 5461 C CA . MET B 1 251 ? -11.031 -7.465 14.852 1 97.62 251 MET B CA 1
ATOM 5462 C C . MET B 1 251 ? -9.625 -7.016 15.219 1 97.62 251 MET B C 1
ATOM 5464 O O . MET B 1 251 ? -8.68 -7.254 14.461 1 97.62 251 MET B O 1
ATOM 5468 N N . ASN B 1 252 ? -9.508 -6.43 16.359 1 95.25 252 ASN B N 1
ATOM 5469 C CA . ASN B 1 252 ? -8.195 -5.957 16.812 1 95.25 252 ASN B CA 1
ATOM 5470 C C . ASN B 1 252 ? -7.211 -7.113 16.969 1 95.25 252 ASN B C 1
ATOM 5472 O O . ASN B 1 252 ? -6.039 -6.984 16.625 1 95.25 252 ASN B O 1
ATOM 5476 N N . THR B 1 253 ? -7.703 -8.211 17.438 1 95.31 253 THR B N 1
ATOM 5477 C CA . THR B 1 253 ? -6.871 -9.398 17.594 1 95.31 253 THR B CA 1
ATOM 5478 C C . THR B 1 253 ? -6.43 -9.945 16.25 1 95.31 253 THR B C 1
ATOM 5480 O O . THR B 1 253 ? -5.262 -10.297 16.062 1 95.31 253 THR B O 1
ATOM 5483 N N . GLU B 1 254 ? -7.359 -10.023 15.273 1 97.69 254 GLU B N 1
ATOM 5484 C CA . GLU B 1 254 ? -7.039 -10.523 13.938 1 97.69 254 GLU B CA 1
ATOM 5485 C C . GLU B 1 254 ? -6.039 -9.617 13.227 1 97.69 254 GLU B C 1
ATOM 5487 O O . GLU B 1 254 ? -5.215 -10.086 12.445 1 97.69 254 GLU B O 1
ATOM 5492 N N . ILE B 1 255 ? -6.121 -8.336 13.508 1 96.12 255 ILE B N 1
ATOM 5493 C CA . ILE B 1 255 ? -5.262 -7.363 12.836 1 96.12 255 ILE B CA 1
ATOM 5494 C C . ILE B 1 255 ? -3.836 -7.484 13.375 1 96.12 255 ILE B C 1
ATOM 5496 O O . ILE B 1 255 ? -2.873 -7.449 12.602 1 96.12 255 ILE B O 1
ATOM 5500 N N . GLY B 1 256 ? -3.721 -7.598 14.633 1 92.12 256 GLY B N 1
ATOM 5501 C CA . GLY B 1 256 ? -2.404 -7.555 15.25 1 92.12 256 GLY B CA 1
ATOM 5502 C C . GLY B 1 256 ? -1.761 -6.184 15.195 1 92.12 256 GLY B C 1
ATOM 5503 O O . GLY B 1 256 ? -2.385 -5.184 15.555 1 92.12 256 GLY B O 1
ATOM 5504 N N . GLY B 1 257 ? -0.481 -6.113 14.75 1 86.06 257 GLY B N 1
ATOM 5505 C CA . GLY B 1 257 ? 0.252 -4.855 14.758 1 86.06 257 GLY B CA 1
ATOM 5506 C C . GLY B 1 257 ? 0.391 -4.242 13.375 1 86.06 257 GLY B C 1
ATOM 5507 O O . GLY B 1 257 ? 0.375 -4.949 12.367 1 86.06 257 GLY B O 1
ATOM 5508 N N . TYR B 1 258 ? 0.456 -2.982 13.297 1 87.25 258 TYR B N 1
ATOM 5509 C CA . TYR B 1 258 ? 0.747 -2.219 12.094 1 87.25 258 TYR B CA 1
ATOM 5510 C C . TYR B 1 258 ? 1.289 -0.837 12.438 1 87.25 258 TYR B C 1
ATOM 5512 O O . TYR B 1 258 ? 1.16 -0.38 13.578 1 87.25 258 TYR B O 1
ATOM 5520 N N . TYR B 1 259 ? 1.932 -0.144 11.516 1 84.25 259 TYR B N 1
ATOM 5521 C CA . TYR B 1 259 ? 2.389 1.231 11.68 1 84.25 259 TYR B CA 1
ATOM 5522 C C . TYR B 1 259 ? 1.241 2.215 11.484 1 84.25 259 TYR B C 1
ATOM 5524 O O . TYR B 1 259 ? 0.668 2.303 10.398 1 84.25 259 TYR B O 1
ATOM 5532 N N . GLY B 1 260 ? 0.94 2.975 12.461 1 85.38 260 GLY B N 1
ATOM 5533 C CA . GLY B 1 260 ? -0.238 3.826 12.5 1 85.38 260 GLY B CA 1
ATOM 5534 C C . GLY B 1 260 ? -0.173 4.98 11.516 1 85.38 260 GLY B C 1
ATOM 5535 O O . GLY B 1 260 ? -1.194 5.598 11.203 1 85.38 260 GLY B O 1
ATOM 5536 N N . TYR B 1 261 ? 1.037 5.254 10.961 1 86.75 261 TYR B N 1
ATOM 5537 C CA . TYR B 1 261 ? 1.18 6.406 10.078 1 86.75 261 TYR B CA 1
ATOM 5538 C C . TYR B 1 261 ? 1.347 5.961 8.633 1 86.75 261 TYR B C 1
ATOM 5540 O O . TYR B 1 261 ? 1.38 6.793 7.719 1 86.75 261 TYR B O 1
ATOM 5548 N N . ASN B 1 262 ? 1.456 4.68 8.422 1 90.81 262 ASN B N 1
ATOM 5549 C CA . ASN B 1 262 ? 1.55 4.105 7.082 1 90.81 262 ASN B CA 1
ATOM 5550 C C . ASN B 1 262 ? 1.395 2.588 7.109 1 90.81 262 ASN B C 1
ATOM 5552 O O . ASN B 1 262 ? 2.338 1.87 7.445 1 90.81 262 ASN B O 1
ATOM 5556 N N . LEU B 1 263 ? 0.343 2.113 6.656 1 92.12 263 LEU B N 1
ATOM 5557 C CA . LEU B 1 263 ? -0.053 0.719 6.828 1 92.12 263 LEU B CA 1
ATOM 5558 C C . LEU B 1 263 ? 0.988 -0.219 6.227 1 92.12 263 LEU B C 1
ATOM 5560 O O . LEU B 1 263 ? 1.25 -1.293 6.773 1 92.12 263 LEU B O 1
ATOM 5564 N N . TYR B 1 264 ? 1.576 0.146 5.137 1 90.56 264 TYR B N 1
ATOM 5565 C CA . TYR B 1 264 ? 2.387 -0.805 4.387 1 90.56 264 TYR B CA 1
ATOM 5566 C C . TYR B 1 264 ? 3.873 -0.564 4.625 1 90.56 264 TYR B C 1
ATOM 5568 O O . TYR B 1 264 ? 4.719 -1.2 3.992 1 90.56 264 TYR B O 1
ATOM 5576 N N . ASP B 1 265 ? 4.141 0.425 5.43 1 82.06 265 ASP B N 1
ATOM 5577 C CA . ASP B 1 265 ? 5.539 0.678 5.762 1 82.06 265 ASP B CA 1
ATOM 5578 C C . ASP B 1 265 ? 6.047 -0.327 6.793 1 82.06 265 ASP B C 1
ATOM 5580 O O . ASP B 1 265 ? 5.273 -0.844 7.602 1 82.06 265 ASP B O 1
ATOM 5584 N N . THR B 1 266 ? 7.277 -0.709 6.469 1 65.12 266 THR B N 1
ATOM 5585 C CA . THR B 1 266 ? 7.855 -1.7 7.367 1 65.12 266 THR B CA 1
ATOM 5586 C C . THR B 1 266 ? 8.547 -1.021 8.547 1 65.12 266 THR B C 1
ATOM 5588 O O . THR B 1 266 ? 9.148 -1.692 9.391 1 65.12 266 THR B O 1
ATOM 5591 N N . CYS B 1 267 ? 8.539 0.417 8.414 1 56.53 267 CYS B N 1
ATOM 5592 C CA . CYS B 1 267 ? 9.203 1.111 9.508 1 56.53 267 CYS B CA 1
ATOM 5593 C C . CYS B 1 267 ? 8.57 0.746 10.852 1 56.53 267 CYS B C 1
ATOM 5595 O O . CYS B 1 267 ? 7.359 0.882 11.023 1 56.53 267 CYS B O 1
ATOM 5597 N N . TYR B 1 268 ? 8.805 -0.239 11.383 1 44.12 268 TYR B N 1
ATOM 5598 C CA . TYR B 1 268 ? 8.359 -0.388 12.766 1 44.12 268 TYR B CA 1
ATOM 5599 C C . TYR B 1 268 ? 9.094 0.578 13.688 1 44.12 268 TYR B C 1
ATOM 5601 O O . TYR B 1 268 ? 10.195 0.278 14.156 1 44.12 268 TYR B O 1
ATOM 5609 N N . ALA B 1 269 ? 9.195 1.864 13.234 1 38.09 269 ALA B N 1
ATOM 5610 C CA . ALA B 1 269 ? 9.836 2.916 14.016 1 38.09 269 ALA B CA 1
ATOM 5611 C C . ALA B 1 269 ? 9.539 2.748 15.508 1 38.09 269 ALA B C 1
ATOM 5613 O O . ALA B 1 269 ? 8.383 2.582 15.898 1 38.09 269 ALA B O 1
ATOM 5614 N N . GLN B 1 270 ? 10.461 2.277 16.203 1 36.84 270 GLN B N 1
ATOM 5615 C CA . GLN B 1 270 ? 10.344 2.357 17.656 1 36.84 270 GLN B CA 1
ATOM 5616 C C . GLN B 1 270 ? 9.617 3.629 18.078 1 36.84 270 GLN B C 1
ATOM 5618 O O . GLN B 1 270 ? 8.477 3.57 18.562 1 36.84 270 GLN B O 1
ATOM 5623 N N . HIS B 1 271 ? 10.5 4.719 18.5 1 34.22 271 HIS B N 1
ATOM 5624 C CA . HIS B 1 271 ? 10.336 5.844 19.422 1 34.22 271 HIS B CA 1
ATOM 5625 C C . HIS B 1 271 ? 9.828 7.082 18.672 1 34.22 271 HIS B C 1
ATOM 5627 O O . HIS B 1 271 ? 9.906 8.195 19.203 1 34.22 271 HIS B O 1
ATOM 5633 N N . VAL B 1 272 ? 9.758 6.98 17.422 1 35.28 272 VAL B N 1
ATOM 5634 C CA . VAL B 1 272 ? 9.75 8.398 17.078 1 35.28 272 VAL B CA 1
ATOM 5635 C C . VAL B 1 272 ? 8.68 9.125 17.875 1 35.28 272 VAL B C 1
ATOM 5637 O O . VAL B 1 272 ? 8.914 10.219 18.391 1 35.28 272 VAL B O 1
ATOM 5640 N N . PHE B 1 273 ? 7.324 8.758 17.531 1 36.66 273 PHE B N 1
ATOM 5641 C CA . PHE B 1 273 ? 6.332 9.391 18.391 1 36.66 273 PHE B CA 1
ATOM 5642 C C . PHE B 1 273 ? 5.949 8.484 19.547 1 36.66 273 PHE B C 1
ATOM 5644 O O . PHE B 1 273 ? 4.797 8.062 19.656 1 36.66 273 PHE B O 1
ATOM 5651 N N . ALA B 1 274 ? 6.754 7.492 19.859 1 34.31 274 ALA B N 1
ATOM 5652 C CA . ALA B 1 274 ? 6.395 6.625 20.969 1 34.31 274 ALA B CA 1
ATOM 5653 C C . ALA B 1 274 ? 5.594 7.395 22.031 1 34.31 274 ALA B C 1
ATOM 5655 O O . ALA B 1 274 ? 6.016 8.461 22.469 1 34.31 274 ALA B O 1
ATOM 5656 N N . PRO B 1 275 ? 4.41 7.027 22.016 1 34.25 275 PRO B N 1
ATOM 5657 C CA . PRO B 1 275 ? 3.98 7.59 23.297 1 34.25 275 PRO B CA 1
ATOM 5658 C C . PRO B 1 275 ? 4.965 7.293 24.438 1 34.25 275 PRO B C 1
ATOM 5660 O O . PRO B 1 275 ? 5.562 6.215 24.469 1 34.25 275 PRO B O 1
ATOM 5663 N N . ASN B 1 276 ? 5.801 8.07 24.781 1 30.08 276 ASN B N 1
ATOM 5664 C CA . ASN B 1 276 ? 6.359 7.801 26.094 1 30.08 276 ASN B CA 1
ATOM 5665 C C . ASN B 1 276 ? 5.434 6.918 26.938 1 30.08 276 ASN B C 1
ATOM 5667 O O . ASN B 1 276 ? 4.258 7.234 27.109 1 30.08 276 ASN B O 1
ATOM 5671 N N . PRO B 1 277 ? 5.758 5.598 27.125 1 30.94 277 PRO B N 1
ATOM 5672 C CA . PRO B 1 277 ? 4.918 4.902 28.109 1 30.94 277 PRO B CA 1
ATOM 5673 C C . PRO B 1 277 ? 4.242 5.859 29.078 1 30.94 277 PRO B C 1
ATOM 5675 O O . PRO B 1 277 ? 3.203 5.527 29.656 1 30.94 277 PRO B O 1
ATOM 5678 N N . SER B 1 278 ? 4.969 6.801 29.641 1 28.34 278 SER B N 1
ATOM 5679 C CA . SER B 1 278 ? 4.363 7.719 30.594 1 28.34 278 SER B CA 1
ATOM 5680 C C . SER B 1 278 ? 3.32 8.609 29.922 1 28.34 278 SER B C 1
ATOM 5682 O O . SER B 1 278 ? 2.732 9.477 30.562 1 28.34 278 SER B O 1
ATOM 5684 N N . SER B 1 279 ? 3.447 8.852 28.672 1 30.75 279 SER B N 1
ATOM 5685 C CA . SER B 1 279 ? 2.383 9.711 28.172 1 30.75 279 SER B CA 1
ATOM 5686 C C . SER B 1 279 ? 1.047 8.977 28.141 1 30.75 279 SER B C 1
ATOM 5688 O O . SER B 1 279 ? 0.91 7.965 27.453 1 30.75 279 SER B O 1
ATOM 5690 N N . SER B 1 280 ? 0.37 8.898 29.109 1 29.58 280 SER B N 1
ATOM 5691 C CA . SER B 1 280 ? -1.012 8.531 29.406 1 29.58 280 SER B CA 1
ATOM 5692 C C . SER B 1 280 ? -1.948 8.969 28.281 1 29.58 280 SER B C 1
ATOM 5694 O O . SER B 1 280 ? -3.141 8.656 28.297 1 29.58 280 SER B O 1
ATOM 5696 N N . ARG B 1 281 ? -1.765 10.219 27.625 1 32.34 281 ARG B N 1
ATOM 5697 C CA . ARG B 1 281 ? -2.986 10.789 27.062 1 32.34 281 ARG B CA 1
ATOM 5698 C C . ARG B 1 281 ? -3.309 10.188 25.703 1 32.34 281 ARG B C 1
ATOM 5700 O O . ARG B 1 281 ? -2.506 10.281 24.781 1 32.34 281 ARG B O 1
ATOM 5707 N N . GLN B 1 282 ? -3.998 9.086 25.781 1 35.59 282 GLN B N 1
ATOM 5708 C CA . GLN B 1 282 ? -4.742 8.5 24.688 1 35.59 282 GLN B CA 1
ATOM 5709 C C . GLN B 1 282 ? -5.574 9.547 23.953 1 35.59 282 GLN B C 1
ATOM 5711 O O . GLN B 1 282 ? -6.727 9.797 24.312 1 35.59 282 GLN B O 1
ATOM 5716 N N . TYR B 1 283 ? -5.02 10.648 23.797 1 32.16 283 TYR B N 1
ATOM 5717 C CA . TYR B 1 283 ? -5.941 11.594 23.172 1 32.16 283 TYR B CA 1
ATOM 5718 C C . TYR B 1 283 ? -6.754 10.93 22.062 1 32.16 283 TYR B C 1
ATOM 5720 O O . TYR B 1 283 ? -7.863 11.359 21.75 1 32.16 283 TYR B O 1
ATOM 5728 N N . TRP B 1 284 ? -6.098 10.258 21.156 1 34.44 284 TRP B N 1
ATOM 5729 C CA . TRP B 1 284 ? -6.887 9.719 20.047 1 34.44 284 TRP B CA 1
ATOM 5730 C C . TRP B 1 284 ? -7.625 8.453 20.469 1 34.44 284 TRP B C 1
ATOM 5732 O O . TRP B 1 284 ? -7.156 7.719 21.344 1 34.44 284 TRP B O 1
ATOM 5742 N N . SER B 1 285 ? -8.93 8.438 20.516 1 32.78 285 SER B N 1
ATOM 5743 C CA . SER B 1 285 ? -9.727 7.277 20.906 1 32.78 285 SER B CA 1
ATOM 5744 C C . SER B 1 285 ? -8.93 5.988 20.75 1 32.78 285 SER B C 1
ATOM 5746 O O . SER B 1 285 ? -8.078 5.883 19.859 1 32.78 285 SER B O 1
ATOM 5748 N N . SER B 1 286 ? -8.969 5.195 21.875 1 32.38 286 SER B N 1
ATOM 5749 C CA . SER B 1 286 ? -8.531 3.828 22.141 1 32.38 286 SER B CA 1
ATOM 5750 C C . SER B 1 286 ? -8.859 2.902 20.969 1 32.38 286 SER B C 1
ATOM 5752 O O . SER B 1 286 ? -8.727 1.683 21.094 1 32.38 286 SER B O 1
ATOM 5754 N N . ALA B 1 287 ? -9.922 3.328 20.406 1 30.39 287 ALA B N 1
ATOM 5755 C CA . ALA B 1 287 ? -10.211 2.188 19.547 1 30.39 287 ALA B CA 1
ATOM 5756 C C . ALA B 1 287 ? -8.945 1.666 18.875 1 30.39 287 ALA B C 1
ATOM 5758 O O . ALA B 1 287 ? -9.016 0.821 17.969 1 30.39 287 ALA B O 1
ATOM 5759 N N . VAL B 1 288 ? -8.078 2.561 18.766 1 31.97 288 VAL B N 1
ATOM 5760 C CA . VAL B 1 288 ? -6.809 2.148 18.188 1 31.97 288 VAL B CA 1
ATOM 5761 C C . VAL B 1 288 ? -6.191 1.031 19.016 1 31.97 288 VAL B C 1
ATOM 5763 O O . VAL B 1 288 ? -6.086 1.149 20.25 1 31.97 288 VAL B O 1
ATOM 5766 N N . GLY B 1 289 ? -6.516 -0.192 18.766 1 30.56 289 GLY B N 1
ATOM 5767 C CA . GLY B 1 289 ? -5.734 -1.255 19.375 1 30.56 289 GLY B CA 1
ATOM 5768 C C . GLY B 1 289 ? -4.484 -0.752 20.078 1 30.56 289 GLY B C 1
ATOM 5769 O O . GLY B 1 289 ? -4.023 0.36 19.812 1 30.56 289 GLY B O 1
ATOM 5770 N N . MET B 1 290 ? -4.48 -1.213 21.469 1 28.64 290 MET B N 1
ATOM 5771 C CA . MET B 1 290 ? -3.213 -1.177 22.188 1 28.64 290 MET B CA 1
ATOM 5772 C C . MET B 1 290 ? -2.037 -1.042 21.234 1 28.64 290 MET B C 1
ATOM 5774 O O . MET B 1 290 ? -1.802 -1.927 20.406 1 28.64 290 MET B O 1
ATOM 5778 N N . GLY B 1 291 ? -1.938 0.008 20.734 1 30.52 291 GLY B N 1
ATOM 5779 C CA . GLY B 1 291 ? -0.596 0.238 20.219 1 30.52 291 GLY B CA 1
ATOM 5780 C C . GLY B 1 291 ? 0.472 -0.526 20.984 1 30.52 291 GLY B C 1
ATOM 5781 O O . GLY B 1 291 ? 0.529 -0.469 22.203 1 30.52 291 GLY B O 1
ATOM 5782 N N . VAL B 1 292 ? 0.631 -1.827 20.812 1 29.3 292 VAL B N 1
ATOM 5783 C CA . VAL B 1 292 ? 1.886 -2.322 21.375 1 29.3 292 VAL B CA 1
ATOM 5784 C C . VAL B 1 292 ? 2.842 -1.155 21.609 1 29.3 292 VAL B C 1
ATOM 5786 O O . VAL B 1 292 ? 2.75 -0.123 20.938 1 29.3 292 VAL B O 1
ATOM 5789 N N . GLY B 1 293 ? 3.148 -0.913 23 1 27.94 293 GLY B N 1
ATOM 5790 C CA . GLY B 1 293 ? 4.375 -0.15 23.141 1 27.94 293 GLY B CA 1
ATOM 5791 C C . GLY B 1 293 ? 5.156 -0.009 21.844 1 27.94 293 GLY B C 1
ATOM 5792 O O . GLY B 1 293 ? 5.02 -0.835 20.953 1 27.94 293 GLY B O 1
ATOM 5793 N N . GLY B 1 294 ? 5.395 1.158 21.562 1 28.95 294 GLY B N 1
ATOM 5794 C CA . GLY B 1 294 ? 6.199 1.471 20.391 1 28.95 294 GLY B CA 1
ATOM 5795 C C . GLY B 1 294 ? 7.164 0.362 20.016 1 28.95 294 GLY B C 1
ATOM 5796 O O . GLY B 1 294 ? 7.824 -0.213 20.891 1 28.95 294 GLY B O 1
ATOM 5797 N N . ALA B 1 295 ? 6.805 -0.433 19.203 1 27.86 295 ALA B N 1
ATOM 5798 C CA . ALA B 1 295 ? 7.535 -1.402 18.391 1 27.86 295 ALA B CA 1
ATOM 5799 C C . ALA B 1 295 ? 8.969 -0.942 18.141 1 27.86 295 ALA B C 1
ATOM 5801 O O . ALA B 1 295 ? 9.195 0.092 17.516 1 27.86 295 ALA B O 1
ATOM 5802 N N . LEU B 1 296 ? 9.766 -1.098 19.188 1 28.78 296 LEU B N 1
ATOM 5803 C CA . LEU B 1 296 ? 11.219 -1.02 19.094 1 28.78 296 LEU B CA 1
ATOM 5804 C C . LEU B 1 296 ? 11.719 -1.704 17.812 1 28.78 296 LEU B C 1
ATOM 5806 O O . LEU B 1 296 ? 11.641 -2.93 17.703 1 28.78 296 LEU B O 1
ATOM 5810 N N . ASN B 1 297 ? 11.117 -1.317 16.766 1 30.08 297 ASN B N 1
ATOM 5811 C CA . ASN B 1 297 ? 11.812 -1.899 15.625 1 30.08 297 ASN B CA 1
ATOM 5812 C C . ASN B 1 297 ? 13.305 -1.598 15.664 1 30.08 297 ASN B C 1
ATOM 5814 O O . ASN B 1 297 ? 13.719 -0.538 16.141 1 30.08 297 ASN B O 1
ATOM 5818 N N . ASP B 1 298 ? 13.938 -2.484 15.633 1 30.78 298 ASP B N 1
ATOM 5819 C CA . ASP B 1 298 ? 15.398 -2.439 15.578 1 30.78 298 ASP B CA 1
ATOM 5820 C C . ASP B 1 298 ? 15.883 -1.496 14.477 1 30.78 298 ASP B C 1
ATOM 5822 O O . ASP B 1 298 ? 17.078 -1.304 14.305 1 30.78 298 ASP B O 1
ATOM 5826 N N . TYR B 1 299 ? 15.141 -1.249 13.312 1 36.16 299 TYR B N 1
ATOM 5827 C CA . TYR B 1 299 ? 15.844 -0.375 12.383 1 36.16 299 TYR B CA 1
ATOM 5828 C C . TYR B 1 299 ? 15.375 1.069 12.531 1 36.16 299 TYR B C 1
ATOM 5830 O O . TYR B 1 299 ? 14.188 1.327 12.75 1 36.16 299 TYR B O 1
ATOM 5838 N N . PRO B 1 300 ? 16.203 1.987 12.688 1 44.94 300 PRO B N 1
ATOM 5839 C CA . PRO B 1 300 ? 15.906 3.414 12.836 1 44.94 300 PRO B CA 1
ATOM 5840 C C . PRO B 1 300 ? 15.023 3.949 11.711 1 44.94 300 PRO B C 1
ATOM 5842 O O . PRO B 1 300 ? 15.297 3.701 10.531 1 44.94 300 PRO B O 1
ATOM 5845 N N . CYS B 1 301 ? 13.688 4.148 11.891 1 58.94 301 CYS B N 1
ATOM 5846 C CA . CYS B 1 301 ? 12.828 4.914 11 1 58.94 301 CYS B CA 1
ATOM 5847 C C . CYS B 1 301 ? 13.352 6.332 10.828 1 58.94 301 CYS B C 1
ATOM 5849 O O . CYS B 1 301 ? 14.07 6.844 11.68 1 58.94 301 CYS B O 1
ATOM 5851 N N . PRO B 1 302 ? 13.258 6.906 9.625 1 57.25 302 PRO B N 1
ATOM 5852 C CA . PRO B 1 302 ? 13.773 8.25 9.367 1 57.25 302 PRO B CA 1
ATOM 5853 C C . PRO B 1 302 ? 13.477 9.227 10.5 1 57.25 302 PRO B C 1
ATOM 5855 O O . PRO B 1 302 ? 14.266 10.148 10.75 1 57.25 302 PRO B O 1
ATOM 5858 N N . GLY B 1 303 ? 12.453 8.992 11.242 1 59.78 303 GLY B N 1
ATOM 5859 C CA . GLY B 1 303 ? 12.148 9.875 12.352 1 59.78 303 GLY B CA 1
ATOM 5860 C C . GLY B 1 303 ? 13.211 9.852 13.438 1 59.78 303 GLY B C 1
ATOM 5861 O O . GLY B 1 303 ? 13.531 10.891 14.023 1 59.78 303 GLY B O 1
ATOM 5862 N N . ASP B 1 304 ? 13.898 8.789 13.492 1 70.81 304 ASP B N 1
ATOM 5863 C CA . ASP B 1 304 ? 14.969 8.703 14.484 1 70.81 304 ASP B CA 1
ATOM 5864 C C . ASP B 1 304 ? 16.203 9.477 14.031 1 70.81 304 ASP B C 1
ATOM 5866 O O . ASP B 1 304 ? 16.938 10.016 14.852 1 70.81 304 ASP B O 1
ATOM 5870 N N . ALA B 1 305 ? 16.219 9.602 12.82 1 79.06 305 ALA B N 1
ATOM 5871 C CA . ALA B 1 305 ? 17.375 10.281 12.234 1 79.06 305 ALA B CA 1
ATOM 5872 C C . ALA B 1 305 ? 17.359 11.766 12.594 1 79.06 305 ALA B C 1
ATOM 5874 O O . ALA B 1 305 ? 18.422 12.367 12.812 1 79.06 305 ALA B O 1
ATOM 5875 N N . LEU B 1 306 ? 16.172 12.328 12.711 1 87.25 306 LEU B N 1
ATOM 5876 C CA . LEU B 1 306 ? 16.078 13.742 13.047 1 87.25 306 LEU B CA 1
ATOM 5877 C C . LEU B 1 306 ? 16.609 14 14.453 1 87.25 306 LEU B C 1
ATOM 5879 O O . LEU B 1 306 ? 17.391 14.938 14.672 1 87.25 306 LEU B O 1
ATOM 5883 N N . ASN B 1 307 ? 16.234 13.141 15.336 1 84.44 307 ASN B N 1
ATOM 5884 C CA . ASN B 1 307 ? 16.688 13.305 16.719 1 84.44 307 ASN B CA 1
ATOM 5885 C C . ASN B 1 307 ? 18.203 13.18 16.844 1 84.44 307 ASN B C 1
ATOM 5887 O O . ASN B 1 307 ? 18.828 13.906 17.609 1 84.44 307 ASN B O 1
ATOM 5891 N N . ILE B 1 308 ? 18.734 12.266 16.094 1 86.5 308 ILE B N 1
ATOM 5892 C CA . ILE B 1 308 ? 20.188 12.078 16.125 1 86.5 308 ILE B CA 1
ATOM 5893 C C . ILE B 1 308 ? 20.875 13.289 15.5 1 86.5 308 ILE B C 1
ATOM 5895 O O . ILE B 1 308 ? 21.828 13.828 16.062 1 86.5 308 ILE B O 1
ATOM 5899 N N . TRP B 1 309 ? 20.344 13.734 14.461 1 89.94 309 TRP B N 1
ATOM 5900 C CA . TRP B 1 309 ? 20.984 14.789 13.68 1 89.94 309 TRP B CA 1
ATOM 5901 C C . TRP B 1 309 ? 20.938 16.109 14.43 1 89.94 309 TRP B C 1
ATOM 5903 O O . TRP B 1 309 ? 21.953 16.828 14.484 1 89.94 309 TRP B O 1
ATOM 5913 N N . VAL B 1 310 ? 19.844 16.469 15.078 1 91.69 310 VAL B N 1
ATOM 5914 C CA . VAL B 1 310 ? 19.688 17.766 15.719 1 91.69 310 VAL B CA 1
ATOM 5915 C C . VAL B 1 310 ? 20.547 17.828 16.969 1 91.69 310 VAL B C 1
ATOM 5917 O O . VAL B 1 310 ? 20.828 18.922 17.5 1 91.69 310 VAL B O 1
ATOM 5920 N N . ASN B 1 311 ? 20.984 16.703 17.422 1 90.06 311 ASN B N 1
ATOM 5921 C CA . ASN B 1 311 ? 21.797 16.672 18.641 1 90.06 311 ASN B CA 1
ATOM 5922 C C . ASN B 1 311 ? 23.281 16.797 18.312 1 90.06 311 ASN B C 1
ATOM 5924 O O . ASN B 1 311 ? 24.109 16.875 19.234 1 90.06 311 ASN B O 1
ATOM 5928 N N . LEU B 1 312 ? 23.578 16.828 17.094 1 91 312 LEU B N 1
ATOM 5929 C CA . LEU B 1 312 ? 24.953 17.094 16.719 1 91 312 LEU B CA 1
ATOM 5930 C C . LEU B 1 312 ? 25.297 18.562 16.922 1 91 312 LEU B C 1
ATOM 5932 O O . LEU B 1 312 ? 24.5 19.453 16.609 1 91 312 LEU B O 1
ATOM 5936 N N . THR B 1 313 ? 26.531 18.75 17.359 1 92.56 313 THR B N 1
ATOM 5937 C CA . THR B 1 313 ? 27 20.109 17.594 1 92.56 313 THR B CA 1
ATOM 5938 C C . THR B 1 313 ? 27 20.922 16.297 1 92.56 313 THR B C 1
ATOM 5940 O O . THR B 1 313 ? 26.547 22.078 16.281 1 92.56 313 THR B O 1
ATOM 5943 N N . GLU B 1 314 ? 27.469 20.328 15.25 1 90.44 314 GLU B N 1
ATOM 5944 C CA . GLU B 1 314 ? 27.531 21.016 13.961 1 90.44 314 GLU B CA 1
ATOM 5945 C C . GLU B 1 314 ? 26.141 21.375 13.453 1 90.44 314 GLU B C 1
ATOM 5947 O O . GLU B 1 314 ? 25.969 22.438 12.844 1 90.44 314 GLU B O 1
ATOM 5952 N N . ALA B 1 315 ? 25.188 20.516 13.695 1 92.38 315 ALA B N 1
ATOM 5953 C CA . ALA B 1 315 ? 23.828 20.781 13.273 1 92.38 315 ALA B CA 1
ATOM 5954 C C . ALA B 1 315 ? 23.234 21.953 14.047 1 92.38 315 ALA B C 1
ATOM 5956 O O . ALA B 1 315 ? 22.594 22.844 13.469 1 92.38 315 ALA B O 1
ATOM 5957 N N . ARG B 1 316 ? 23.438 22 15.312 1 93.38 316 ARG B N 1
ATOM 5958 C CA . ARG B 1 316 ? 22.906 23.062 16.156 1 93.38 316 ARG B CA 1
ATOM 5959 C C . ARG B 1 316 ? 23.547 24.406 15.812 1 93.38 316 ARG B C 1
ATOM 5961 O O . ARG B 1 316 ? 22.875 25.438 15.812 1 93.38 316 ARG B O 1
ATOM 5968 N N . GLN B 1 317 ? 24.812 24.375 15.477 1 92.38 317 GLN B N 1
ATOM 5969 C CA . GLN B 1 317 ? 25.469 25.594 15.008 1 92.38 317 GLN B CA 1
ATOM 5970 C C . GLN B 1 317 ? 24.875 26.078 13.695 1 92.38 317 GLN B C 1
ATOM 5972 O O . GLN B 1 317 ? 24.625 27.266 13.523 1 92.38 317 GLN B O 1
ATOM 5977 N N . ALA B 1 318 ? 24.656 25.125 12.836 1 90.88 318 ALA B N 1
ATOM 5978 C CA . ALA B 1 318 ? 24.078 25.469 11.539 1 90.88 318 ALA B CA 1
ATOM 5979 C C . ALA B 1 318 ? 22.656 26.031 11.703 1 90.88 318 ALA B C 1
ATOM 5981 O O . ALA B 1 318 ? 22.234 26.875 10.914 1 90.88 318 ALA B O 1
ATOM 5982 N N . LEU B 1 319 ? 21.969 25.594 12.758 1 93.31 319 LEU B N 1
ATOM 5983 C CA . LEU B 1 319 ? 20.609 26.031 13.023 1 93.31 319 LEU B CA 1
ATOM 5984 C C . LEU B 1 319 ? 20.594 27.297 13.867 1 93.31 319 LEU B C 1
ATOM 5986 O O . LEU B 1 319 ? 19.516 27.828 14.164 1 93.31 319 LEU B O 1
ATOM 5990 N N . HIS B 1 320 ? 21.703 27.75 14.258 1 91.81 320 HIS B N 1
ATOM 5991 C CA . HIS B 1 320 ? 21.891 28.984 15.031 1 91.81 320 HIS B CA 1
ATOM 5992 C C . HIS B 1 320 ? 21.172 28.891 16.375 1 91.81 320 HIS B C 1
ATOM 5994 O O . HIS B 1 320 ? 20.469 29.828 16.781 1 91.81 320 HIS B O 1
ATOM 6000 N N . VAL B 1 321 ? 21.297 27.719 17 1 93.19 321 VAL B N 1
ATOM 6001 C CA . VAL B 1 321 ? 20.781 27.531 18.359 1 93.19 321 VAL B CA 1
ATOM 6002 C C . VAL B 1 321 ? 21.938 27.172 19.297 1 93.19 321 VAL B C 1
ATOM 6004 O O . VAL B 1 321 ? 22.922 26.562 18.875 1 93.19 321 VAL B O 1
ATOM 6007 N N . PRO B 1 322 ? 21.828 27.578 20.562 1 91.25 322 PRO B N 1
ATOM 6008 C CA . PRO B 1 322 ? 22.859 27.156 21.516 1 91.25 322 PRO B CA 1
ATOM 6009 C C . PRO B 1 322 ? 23 25.641 21.594 1 91.25 322 PRO B C 1
ATOM 6011 O O . PRO B 1 322 ? 21.984 24.922 21.562 1 91.25 322 PRO B O 1
ATOM 6014 N N . VAL B 1 323 ? 24.188 25.203 21.75 1 91.62 323 VAL B N 1
ATOM 6015 C CA . VAL B 1 323 ? 24.484 23.766 21.781 1 91.62 323 VAL B CA 1
ATOM 6016 C C . VAL B 1 323 ? 23.781 23.125 22.984 1 91.62 323 VAL B C 1
ATOM 6018 O O . VAL B 1 323 ? 23.391 21.953 22.922 1 91.62 323 VAL B O 1
ATOM 6021 N N . SER B 1 324 ? 23.547 23.891 23.969 1 90.44 324 SER B N 1
ATOM 6022 C CA . SER B 1 324 ? 22.953 23.375 25.203 1 90.44 324 SER B CA 1
ATOM 6023 C C . SER B 1 324 ? 21.438 23.422 25.141 1 90.44 324 SER B C 1
ATOM 6025 O O . SER B 1 324 ? 20.75 23.016 26.094 1 90.44 324 SER B O 1
ATOM 6027 N N . SER B 1 325 ? 20.891 23.891 24.016 1 91 325 SER B N 1
ATOM 6028 C CA . SER B 1 325 ? 19.438 24.031 23.891 1 91 325 SER B CA 1
ATOM 6029 C C . SER B 1 325 ? 18.75 22.672 24 1 91 325 SER B C 1
ATOM 6031 O O . SER B 1 325 ? 19.266 21.656 23.516 1 91 325 SER B O 1
ATOM 6033 N N . THR B 1 326 ? 17.625 22.703 24.641 1 88.81 326 THR B N 1
ATOM 6034 C CA . THR B 1 326 ? 16.766 21.516 24.625 1 88.81 326 THR B CA 1
ATOM 6035 C C . THR B 1 326 ? 15.984 21.422 23.328 1 88.81 326 THR B C 1
ATOM 6037 O O . THR B 1 326 ? 15.5 22.422 22.797 1 88.81 326 THR B O 1
ATOM 6040 N N . PHE B 1 327 ? 15.906 20.203 22.797 1 90.19 327 PHE B N 1
ATOM 6041 C CA . PHE B 1 327 ? 15.07 19.922 21.625 1 90.19 327 PHE B CA 1
ATOM 6042 C C . PHE B 1 327 ? 13.867 19.062 22.016 1 90.19 327 PHE B C 1
ATOM 6044 O O . PHE B 1 327 ? 14.031 17.922 22.453 1 90.19 327 PHE B O 1
ATOM 6051 N N . PHE B 1 328 ? 12.719 19.672 21.859 1 86.44 328 PHE B N 1
ATOM 6052 C CA . PHE B 1 328 ? 11.484 18.984 22.203 1 86.44 328 PHE B CA 1
ATOM 6053 C C . PHE B 1 328 ? 10.75 18.516 20.969 1 86.44 328 PHE B C 1
ATOM 6055 O O . PHE B 1 328 ? 10.445 19.312 20.078 1 86.44 328 PHE B O 1
ATOM 6062 N N . ASN B 1 329 ? 10.445 17.172 20.938 1 80.44 329 ASN B N 1
ATOM 6063 C CA . ASN B 1 329 ? 9.68 16.594 19.844 1 80.44 329 ASN B CA 1
ATOM 6064 C C . ASN B 1 329 ? 8.836 15.406 20.328 1 80.44 329 ASN B C 1
ATOM 6066 O O . ASN B 1 329 ? 9.359 14.312 20.516 1 80.44 329 ASN B O 1
ATOM 6070 N N . GLY B 1 330 ? 7.641 15.625 20.484 1 73.12 330 GLY B N 1
ATOM 6071 C CA . GLY B 1 330 ? 6.766 14.562 20.953 1 73.12 330 GLY B CA 1
ATOM 6072 C C . GLY B 1 330 ? 5.328 15.016 21.141 1 73.12 330 GLY B C 1
ATOM 6073 O O . GLY B 1 330 ? 5.078 16.094 21.656 1 73.12 330 GLY B O 1
ATOM 6074 N N . ASP B 1 331 ? 4.52 14.25 20.719 1 57.31 331 ASP B N 1
ATOM 6075 C CA . ASP B 1 331 ? 3.096 14.523 20.875 1 57.31 331 ASP B CA 1
ATOM 6076 C C . ASP B 1 331 ? 2.703 14.602 22.344 1 57.31 331 ASP B C 1
ATOM 6078 O O . ASP B 1 331 ? 2.633 13.57 23.016 1 57.31 331 ASP B O 1
ATOM 6082 N N . ASN B 1 332 ? 2.412 15.883 22.703 1 55.81 332 ASN B N 1
ATOM 6083 C CA . ASN B 1 332 ? 2.09 16.172 24.094 1 55.81 332 ASN B CA 1
ATOM 6084 C C . ASN B 1 332 ? 3.062 15.492 25.047 1 55.81 332 ASN B C 1
ATOM 6086 O O . ASN B 1 332 ? 2.643 14.859 26.016 1 55.81 332 ASN B O 1
ATOM 6090 N N . GLY B 1 333 ? 4.238 15.539 24.672 1 62.41 333 GLY B N 1
ATOM 6091 C CA . GLY B 1 333 ? 5.285 14.875 25.422 1 62.41 333 GLY B CA 1
ATOM 6092 C C . GLY B 1 333 ? 5.512 15.477 26.797 1 62.41 333 GLY B C 1
ATOM 6093 O O . GLY B 1 333 ? 4.875 16.469 27.156 1 62.41 333 GLY B O 1
ATOM 6094 N N . ALA B 1 334 ? 6.34 14.758 27.469 1 62.56 334 ALA B N 1
ATOM 6095 C CA . ALA B 1 334 ? 6.676 15.211 28.812 1 62.56 334 ALA B CA 1
ATOM 6096 C C . ALA B 1 334 ? 7.184 16.656 28.797 1 62.56 334 ALA B C 1
ATOM 6098 O O . ALA B 1 334 ? 8.039 17 27.984 1 62.56 334 ALA B O 1
ATOM 6099 N N . GLY B 1 335 ? 6.605 17.5 29.578 1 69.75 335 GLY B N 1
ATOM 6100 C CA . GLY B 1 335 ? 7.004 18.906 29.672 1 69.75 335 GLY B CA 1
ATOM 6101 C C . GLY B 1 335 ? 6.027 19.859 29.016 1 69.75 335 GLY B C 1
ATOM 6102 O O . GLY B 1 335 ? 6.012 21.047 29.328 1 69.75 335 GLY B O 1
ATOM 6103 N N . MET B 1 336 ? 5.293 19.312 28.109 1 80.25 336 MET B N 1
ATOM 6104 C CA . MET B 1 336 ? 4.285 20.141 27.469 1 80.25 336 MET B CA 1
ATOM 6105 C C . MET B 1 336 ? 2.896 19.844 28.031 1 80.25 336 MET B C 1
ATOM 6107 O O . MET B 1 336 ? 2.551 18.688 28.266 1 80.25 336 MET B O 1
ATOM 6111 N N . LYS B 1 337 ? 2.264 20.891 28.406 1 81.25 337 LYS B N 1
ATOM 6112 C CA . LYS B 1 337 ? 0.86 20.797 28.797 1 81.25 337 LYS B CA 1
ATOM 6113 C C . LYS B 1 337 ? -0.05 21.406 27.734 1 81.25 337 LYS B C 1
ATOM 6115 O O . LYS B 1 337 ? -0.012 22.625 27.5 1 81.25 337 LYS B O 1
ATOM 6120 N N . TYR B 1 338 ? -0.8 20.609 27.094 1 87.06 338 TYR B N 1
ATOM 6121 C CA . TYR B 1 338 ? -1.67 21.047 26.016 1 87.06 338 TYR B CA 1
ATOM 6122 C C . TYR B 1 338 ? -3.082 20.5 26.188 1 87.06 338 TYR B C 1
ATOM 6124 O O . TYR B 1 338 ? -3.27 19.297 26.328 1 87.06 338 TYR B O 1
ATOM 6132 N N . SER B 1 339 ? -4.074 21.375 26.234 1 88.81 339 SER B N 1
ATOM 6133 C CA . SER B 1 339 ? -5.477 20.984 26.266 1 88.81 339 SER B CA 1
ATOM 6134 C C . SER B 1 339 ? -6.133 21.203 24.906 1 88.81 339 SER B C 1
ATOM 6136 O O . SER B 1 339 ? -6.082 22.297 24.344 1 88.81 339 SER B O 1
ATOM 6138 N N . LEU B 1 340 ? -6.719 20.156 24.406 1 90.56 340 LEU B N 1
ATOM 6139 C CA . LEU B 1 340 ? -7.473 20.266 23.156 1 90.56 340 LEU B CA 1
ATOM 6140 C C . LEU B 1 340 ? -8.82 20.953 23.406 1 90.56 340 LEU B C 1
ATOM 6142 O O . LEU B 1 340 ? -9.664 20.422 24.125 1 90.56 340 LEU B O 1
ATOM 6146 N N . THR B 1 341 ? -9.016 22.109 22.766 1 93.94 341 THR B N 1
ATOM 6147 C CA . THR B 1 341 ? -10.203 22.875 23.156 1 93.94 341 THR B CA 1
ATOM 6148 C C . THR B 1 341 ? -11.047 23.203 21.922 1 93.94 341 THR B C 1
ATOM 6150 O O . THR B 1 341 ? -12.172 23.703 22.062 1 93.94 341 THR B O 1
ATOM 6153 N N . GLU B 1 342 ? -10.586 23.016 20.672 1 96.06 342 GLU B N 1
ATOM 6154 C CA . GLU B 1 342 ? -11.375 23.266 19.469 1 96.06 342 GLU B CA 1
ATOM 6155 C C . GLU B 1 342 ? -12.297 22.094 19.156 1 96.06 342 GLU B C 1
ATOM 6157 O O . GLU B 1 342 ? -11.836 21 18.844 1 96.06 342 GLU B O 1
ATOM 6162 N N . PRO B 1 343 ? -13.602 22.25 19.25 1 95.94 343 PRO B N 1
ATOM 6163 C CA . PRO B 1 343 ? -14.492 21.094 19.109 1 95.94 343 PRO B CA 1
ATOM 6164 C C . PRO B 1 343 ? -14.742 20.719 17.656 1 95.94 343 PRO B C 1
ATOM 6166 O O . PRO B 1 343 ? -14.758 19.516 17.312 1 95.94 343 PRO B O 1
ATOM 6169 N N . ASP B 1 344 ? -14.961 21.734 16.812 1 97.5 344 ASP B N 1
ATOM 6170 C CA . ASP B 1 344 ? -15.438 21.484 15.461 1 97.5 344 ASP B CA 1
ATOM 6171 C C . ASP B 1 344 ? -15.055 22.625 14.523 1 97.5 344 ASP B C 1
ATOM 6173 O O . ASP B 1 344 ? -15.484 23.766 14.711 1 97.5 344 ASP B O 1
ATOM 6177 N N . LEU B 1 345 ? -14.344 22.328 13.516 1 98.62 345 LEU B N 1
ATOM 6178 C CA . LEU B 1 345 ? -13.852 23.375 12.625 1 98.62 345 LEU B CA 1
ATOM 6179 C C . LEU B 1 345 ? -14.648 23.391 11.328 1 98.62 345 LEU B C 1
ATOM 6181 O O . LEU B 1 345 ? -14.438 24.266 10.484 1 98.62 345 LEU B O 1
ATOM 6185 N N . LEU B 1 346 ? -15.602 22.484 11.07 1 98.62 346 LEU B N 1
ATOM 6186 C CA . LEU B 1 346 ? -16.359 22.422 9.828 1 98.62 346 LEU B CA 1
ATOM 6187 C C . LEU B 1 346 ? -17.125 23.719 9.594 1 98.62 346 LEU B C 1
ATOM 6189 O O . LEU B 1 346 ? -17.172 24.219 8.469 1 98.62 346 LEU B O 1
ATOM 6193 N N . PRO B 1 347 ? -17.703 24.359 10.625 1 98.69 347 PRO B N 1
ATOM 6194 C CA . PRO B 1 347 ? -18.344 25.641 10.391 1 98.69 347 PRO B CA 1
ATOM 6195 C C . PRO B 1 347 ? -17.359 26.719 9.906 1 98.69 347 PRO B C 1
ATOM 6197 O O . PRO B 1 347 ? -17.734 27.594 9.133 1 98.69 347 PRO B O 1
ATOM 6200 N N . PHE B 1 348 ? -16.219 26.719 10.414 1 98.69 348 PHE B N 1
ATOM 6201 C CA . PHE B 1 348 ? -15.219 27.688 9.945 1 98.69 348 PHE B CA 1
ATOM 6202 C C . PHE B 1 348 ? -14.906 27.453 8.469 1 98.69 348 PHE B C 1
ATOM 6204 O O . PHE B 1 348 ? -14.781 28.422 7.703 1 98.69 348 PHE B O 1
ATOM 6211 N N . TYR B 1 349 ? -14.688 26.188 8.023 1 98.81 349 TYR B N 1
ATOM 6212 C CA . TYR B 1 349 ? -14.477 25.891 6.613 1 98.81 349 TYR B CA 1
ATOM 6213 C C . TYR B 1 349 ? -15.633 26.406 5.766 1 98.81 349 TYR B C 1
ATOM 6215 O O . TYR B 1 349 ? -15.422 26.969 4.684 1 98.81 349 TYR B O 1
ATOM 6223 N N . GLU B 1 350 ? -16.859 26.188 6.254 1 98.69 350 GLU B N 1
ATOM 6224 C CA . GLU B 1 350 ? -18.016 26.75 5.562 1 98.69 350 GLU B CA 1
ATOM 6225 C C . GLU B 1 350 ? -17.875 28.266 5.414 1 98.69 350 GLU B C 1
ATOM 6227 O O . GLU B 1 350 ? -18.125 28.812 4.336 1 98.69 350 GLU B O 1
ATOM 6232 N N . HIS B 1 351 ? -17.516 28.906 6.5 1 98.44 351 HIS B N 1
ATOM 6233 C CA . HIS B 1 351 ? -17.344 30.344 6.488 1 98.44 351 HIS B CA 1
ATOM 6234 C C . HIS B 1 351 ? -16.328 30.781 5.449 1 98.44 351 HIS B C 1
ATOM 6236 O O . HIS B 1 351 ? -16.547 31.75 4.711 1 98.44 351 HIS B O 1
ATOM 6242 N N . VAL B 1 352 ? -15.211 30.109 5.43 1 98.56 352 VAL B N 1
ATOM 6243 C CA . VAL B 1 352 ? -14.141 30.438 4.496 1 98.56 352 VAL B CA 1
ATOM 6244 C C . VAL B 1 352 ? -14.648 30.297 3.062 1 98.56 352 VAL B C 1
ATOM 6246 O O . VAL B 1 352 ? -14.445 31.188 2.236 1 98.56 352 VAL B O 1
ATOM 6249 N N . VAL B 1 353 ? -15.328 29.203 2.768 1 98.06 353 VAL B N 1
ATOM 6250 C CA . VAL B 1 353 ? -15.812 28.906 1.424 1 98.06 353 VAL B CA 1
ATOM 6251 C C . VAL B 1 353 ? -16.859 29.953 1.005 1 98.06 353 VAL B C 1
ATOM 6253 O O . VAL B 1 353 ? -16.859 30.406 -0.14 1 98.06 353 VAL B O 1
ATOM 6256 N N . ARG B 1 354 ? -17.656 30.438 1.914 1 97.62 354 ARG B N 1
ATOM 6257 C CA . ARG B 1 354 ? -18.781 31.328 1.586 1 97.62 354 ARG B CA 1
ATOM 6258 C C . ARG B 1 354 ? -18.328 32.781 1.558 1 97.62 354 ARG B C 1
ATOM 6260 O O . ARG B 1 354 ? -18.859 33.594 0.785 1 97.62 354 ARG B O 1
ATOM 6267 N N . ASN B 1 355 ? -17.344 33.094 2.393 1 97.69 355 ASN B N 1
ATOM 6268 C CA . ASN B 1 355 ? -17.188 34.531 2.695 1 97.69 355 ASN B CA 1
ATOM 6269 C C . ASN B 1 355 ? -15.789 35.031 2.365 1 97.69 355 ASN B C 1
ATOM 6271 O O . ASN B 1 355 ? -15.477 36.188 2.574 1 97.69 355 ASN B O 1
ATOM 6275 N N . THR B 1 356 ? -14.953 34.156 1.917 1 97.88 356 THR B N 1
ATOM 6276 C CA . THR B 1 356 ? -13.602 34.594 1.586 1 97.88 356 THR B CA 1
ATOM 6277 C C . THR B 1 356 ? -13.203 34.094 0.194 1 97.88 356 THR B C 1
ATOM 6279 O O . THR B 1 356 ? -13.945 33.344 -0.442 1 97.88 356 THR B O 1
ATOM 6282 N N . SER B 1 357 ? -12.117 34.625 -0.297 1 97.06 357 SER B N 1
ATOM 6283 C CA . SER B 1 357 ? -11.547 34.188 -1.567 1 97.06 357 SER B CA 1
ATOM 6284 C C . SER B 1 357 ? -10.344 33.25 -1.351 1 97.06 357 SER B C 1
ATOM 6286 O O . SER B 1 357 ? -9.547 33.062 -2.264 1 97.06 357 SER B O 1
ATOM 6288 N N . LEU B 1 358 ? -10.188 32.781 -0.121 1 98.5 358 LEU B N 1
ATOM 6289 C CA . LEU B 1 358 ? -9.039 31.953 0.202 1 98.5 358 LEU B CA 1
ATOM 6290 C C . LEU B 1 358 ? -9.117 30.609 -0.538 1 98.5 358 LEU B C 1
ATOM 6292 O O . LEU B 1 358 ? -10.195 30.047 -0.695 1 98.5 358 LEU B O 1
ATOM 6296 N N . ARG B 1 359 ? -7.992 30.172 -0.942 1 98.31 359 ARG B N 1
ATOM 6297 C CA . ARG B 1 359 ? -7.875 28.812 -1.479 1 98.31 359 ARG B CA 1
ATOM 6298 C C . ARG B 1 359 ? -7.66 27.797 -0.361 1 98.31 359 ARG B C 1
ATOM 6300 O O . ARG B 1 359 ? -6.801 28 0.502 1 98.31 359 ARG B O 1
ATOM 6307 N N . VAL B 1 360 ? -8.453 26.719 -0.428 1 98.81 360 VAL B N 1
ATOM 6308 C CA . VAL B 1 360 ? -8.375 25.734 0.642 1 98.81 360 VAL B CA 1
ATOM 6309 C C . VAL B 1 360 ? -8.094 24.344 0.051 1 98.81 360 VAL B C 1
ATOM 6311 O O . VAL B 1 360 ? -8.773 23.922 -0.882 1 98.81 360 VAL B O 1
ATOM 6314 N N . LEU B 1 361 ? -7.082 23.672 0.584 1 98.88 361 LEU B N 1
ATOM 6315 C CA . LEU B 1 361 ? -6.762 22.297 0.196 1 98.88 361 LEU B CA 1
ATOM 6316 C C . LEU B 1 361 ? -6.676 21.406 1.419 1 98.88 361 LEU B C 1
ATOM 6318 O O . LEU B 1 361 ? -5.926 21.688 2.357 1 98.88 361 LEU B O 1
ATOM 6322 N N . VAL B 1 362 ? -7.5 20.406 1.42 1 98.88 362 VAL B N 1
ATOM 6323 C CA . VAL B 1 362 ? -7.379 19.297 2.355 1 98.88 362 VAL B CA 1
ATOM 6324 C C . VAL B 1 362 ? -6.898 18.047 1.617 1 98.88 362 VAL B C 1
ATOM 6326 O O . VAL B 1 362 ? -7.352 17.766 0.507 1 98.88 362 VAL B O 1
ATOM 6329 N N . TYR B 1 363 ? -5.938 17.328 2.197 1 98.88 363 TYR B N 1
ATOM 6330 C CA . TYR B 1 363 ? -5.473 16.156 1.487 1 98.88 363 TYR B CA 1
ATOM 6331 C C . TYR B 1 363 ? -5.121 15.031 2.463 1 98.88 363 TYR B C 1
ATOM 6333 O O . TYR B 1 363 ? -4.852 15.289 3.639 1 98.88 363 TYR B O 1
ATOM 6341 N N . ASN B 1 364 ? -5.223 13.781 2.016 1 98.69 364 ASN B N 1
ATOM 6342 C CA . ASN B 1 364 ? -4.895 12.594 2.799 1 98.69 364 ASN B CA 1
ATOM 6343 C C . ASN B 1 364 ? -4.062 11.602 1.99 1 98.69 364 ASN B C 1
ATOM 6345 O O . ASN B 1 364 ? -4.258 11.461 0.783 1 98.69 364 ASN B O 1
ATOM 6349 N N . GLY B 1 365 ? -3.131 10.961 2.727 1 98.25 365 GLY B N 1
ATOM 6350 C CA . GLY B 1 365 ? -2.635 9.703 2.195 1 98.25 365 GLY B CA 1
ATOM 6351 C C . GLY B 1 365 ? -3.641 8.57 2.301 1 98.25 365 GLY B C 1
ATOM 6352 O O . GLY B 1 365 ? -4.289 8.406 3.336 1 98.25 365 GLY B O 1
ATOM 6353 N N . ASP B 1 366 ? -3.721 7.754 1.275 1 96.38 366 ASP B N 1
ATOM 6354 C CA . ASP B 1 366 ? -4.812 6.789 1.249 1 96.38 366 ASP B CA 1
ATOM 6355 C C . ASP B 1 366 ? -4.445 5.52 2.016 1 96.38 366 ASP B C 1
ATOM 6357 O O . ASP B 1 366 ? -5.285 4.641 2.215 1 96.38 366 ASP B O 1
ATOM 6361 N N . THR B 1 367 ? -3.217 5.41 2.461 1 96.19 367 THR B N 1
ATOM 6362 C CA . THR B 1 367 ? -2.84 4.254 3.266 1 96.19 367 THR B CA 1
ATOM 6363 C C . THR B 1 367 ? -2.539 4.668 4.703 1 96.19 367 THR B C 1
ATOM 6365 O O . THR B 1 367 ? -1.854 3.947 5.434 1 96.19 367 THR B O 1
ATOM 6368 N N . ASP B 1 368 ? -2.988 5.836 5.117 1 94.94 368 ASP B N 1
ATOM 6369 C CA . ASP B 1 368 ? -2.912 6.312 6.496 1 94.94 368 ASP B CA 1
ATOM 6370 C C . ASP B 1 368 ? -4.008 5.688 7.355 1 94.94 368 ASP B C 1
ATOM 6372 O O . ASP B 1 368 ? -5.184 6.039 7.219 1 94.94 368 ASP B O 1
ATOM 6376 N N . PRO B 1 369 ? -3.627 4.852 8.328 1 91.19 369 PRO B N 1
ATOM 6377 C CA . PRO B 1 369 ? -4.668 4.285 9.195 1 91.19 369 PRO B CA 1
ATOM 6378 C C . PRO B 1 369 ? -5.141 5.27 10.266 1 91.19 369 PRO B C 1
ATOM 6380 O O . PRO B 1 369 ? -6.234 5.105 10.812 1 91.19 369 PRO B O 1
ATOM 6383 N N . GLY B 1 370 ? -4.316 6.199 10.594 1 89.88 370 GLY B N 1
ATOM 6384 C CA . GLY B 1 370 ? -4.59 7.094 11.711 1 89.88 370 GLY B CA 1
ATOM 6385 C C . GLY B 1 370 ? -5.727 8.062 11.43 1 89.88 370 GLY B C 1
ATOM 6386 O O . GLY B 1 370 ? -6.73 8.062 12.148 1 89.88 370 GLY B O 1
ATOM 6387 N N . ILE B 1 371 ? -5.57 8.859 10.508 1 93.88 371 ILE B N 1
ATOM 6388 C CA . ILE B 1 371 ? -6.602 9.734 9.969 1 93.88 371 ILE B CA 1
ATOM 6389 C C . ILE B 1 371 ? -6.879 9.375 8.508 1 93.88 371 ILE B C 1
ATOM 6391 O O . ILE B 1 371 ? -6.367 10.023 7.594 1 93.88 371 ILE B O 1
ATOM 6395 N N . ASN B 1 372 ? -7.695 8.297 8.391 1 95 372 ASN B N 1
ATOM 6396 C CA . ASN B 1 372 ? -7.797 7.723 7.047 1 95 372 ASN B CA 1
ATOM 6397 C C . ASN B 1 372 ? -8.695 8.562 6.148 1 95 372 ASN B C 1
ATOM 6399 O O . ASN B 1 372 ? -9.461 9.398 6.633 1 95 372 ASN B O 1
ATOM 6403 N N . SER B 1 373 ? -8.547 8.422 4.898 1 97.56 373 SER B N 1
ATOM 6404 C CA . SER B 1 373 ? -9.195 9.242 3.877 1 97.56 373 SER B CA 1
ATOM 6405 C C . SER B 1 373 ? -10.703 9.031 3.875 1 97.56 373 SER B C 1
ATOM 6407 O O . SER B 1 373 ? -11.461 9.875 3.389 1 97.56 373 SER B O 1
ATOM 6409 N N . PHE B 1 374 ? -11.234 7.922 4.434 1 96.94 374 PHE B N 1
ATOM 6410 C CA . PHE B 1 374 ? -12.664 7.633 4.445 1 96.94 374 PHE B CA 1
ATOM 6411 C C . PHE B 1 374 ? -13.398 8.594 5.363 1 96.94 374 PHE B C 1
ATOM 6413 O O . PHE B 1 374 ? -14.383 9.219 4.953 1 96.94 374 PHE B O 1
ATOM 6420 N N . VAL B 1 375 ? -12.875 8.695 6.535 1 95.81 375 VAL B N 1
ATOM 6421 C CA . VAL B 1 375 ? -13.555 9.539 7.508 1 95.81 375 VAL B CA 1
ATOM 6422 C C . VAL B 1 375 ? -13.406 11.008 7.109 1 95.81 375 VAL B C 1
ATOM 6424 O O . VAL B 1 375 ? -14.352 11.789 7.25 1 95.81 375 VAL B O 1
ATOM 6427 N N . THR B 1 376 ? -12.234 11.391 6.641 1 97.19 376 THR B N 1
ATOM 6428 C CA . THR B 1 376 ? -12 12.781 6.289 1 97.19 376 THR B CA 1
ATOM 6429 C C . THR B 1 376 ? -12.953 13.227 5.18 1 97.19 376 THR B C 1
ATOM 6431 O O . THR B 1 376 ? -13.656 14.227 5.32 1 97.19 376 THR B O 1
ATOM 6434 N N . GLN B 1 377 ? -13 12.477 4.066 1 97.62 377 GLN B N 1
ATOM 6435 C CA . GLN B 1 377 ? -13.883 12.875 2.979 1 97.62 377 GLN B CA 1
ATOM 6436 C C . GLN B 1 377 ? -15.344 12.891 3.432 1 97.62 377 GLN B C 1
ATOM 6438 O O . GLN B 1 377 ? -16.109 13.766 3.023 1 97.62 377 GLN B O 1
ATOM 6443 N N . ASP B 1 378 ? -15.695 11.922 4.25 1 96.19 378 ASP B N 1
ATOM 6444 C CA . ASP B 1 378 ? -17.078 11.812 4.711 1 96.19 378 ASP B CA 1
ATOM 6445 C C . ASP B 1 378 ? -17.484 13.047 5.5 1 96.19 378 ASP B C 1
ATOM 6447 O O . ASP B 1 378 ? -18.594 13.57 5.309 1 96.19 378 ASP B O 1
ATOM 6451 N N . LYS B 1 379 ? -16.672 13.523 6.371 1 96.75 379 LYS B N 1
ATOM 6452 C CA . LYS B 1 379 ? -17 14.664 7.223 1 96.75 379 LYS B CA 1
ATOM 6453 C C . LYS B 1 379 ? -17.234 15.922 6.395 1 96.75 379 LYS B C 1
ATOM 6455 O O . LYS B 1 379 ? -18.203 16.641 6.605 1 96.75 379 LYS B O 1
ATOM 6460 N N . TYR B 1 380 ? -16.375 16.203 5.441 1 98.25 380 TYR B N 1
ATOM 6461 C CA . TYR B 1 380 ? -16.531 17.391 4.613 1 98.25 380 TYR B CA 1
ATOM 6462 C C . TYR B 1 380 ? -17.75 17.266 3.709 1 98.25 380 TYR B C 1
ATOM 6464 O O . TYR B 1 380 ? -18.562 18.188 3.623 1 98.25 380 TYR B O 1
ATOM 6472 N N . VAL B 1 381 ? -17.891 16.125 3.039 1 98.12 381 VAL B N 1
ATOM 6473 C CA . VAL B 1 381 ? -18.984 15.938 2.078 1 98.12 381 VAL B CA 1
ATOM 6474 C C . VAL B 1 381 ? -20.328 16.031 2.793 1 98.12 381 VAL B C 1
ATOM 6476 O O . VAL B 1 381 ? -21.203 16.781 2.367 1 98.12 381 VAL B O 1
ATOM 6479 N N . GLN B 1 382 ? -20.469 15.32 3.865 1 96.81 382 GLN B N 1
ATOM 6480 C CA . GLN B 1 382 ? -21.734 15.328 4.59 1 96.81 382 GLN B CA 1
ATOM 6481 C C . GLN B 1 382 ? -22.078 16.734 5.082 1 96.81 382 GLN B C 1
ATOM 6483 O O . GLN B 1 382 ? -23.219 17.188 4.949 1 96.81 382 GLN B O 1
ATOM 6488 N N . TYR B 1 383 ? -21.094 17.359 5.656 1 98.19 383 TYR B N 1
ATOM 6489 C CA . TYR B 1 383 ? -21.359 18.688 6.207 1 98.19 383 TYR B CA 1
ATOM 6490 C C . TYR B 1 383 ? -21.656 19.688 5.098 1 98.19 383 TYR B C 1
ATOM 6492 O O . TYR B 1 383 ? -22.672 20.391 5.148 1 98.19 383 TYR B O 1
ATOM 6500 N N . PHE B 1 384 ? -20.859 19.797 4.074 1 98.5 384 PHE B N 1
ATOM 6501 C CA . PHE B 1 384 ? -21.031 20.766 2.998 1 98.5 384 PHE B CA 1
ATOM 6502 C C . PHE B 1 384 ? -22.344 20.547 2.27 1 98.5 384 PHE B C 1
ATOM 6504 O O . PHE B 1 384 ? -23.062 21.5 1.952 1 98.5 384 PHE B O 1
ATOM 6511 N N . ASP B 1 385 ? -22.625 19.266 2.023 1 97.88 385 ASP B N 1
ATOM 6512 C CA . ASP B 1 385 ? -23.906 18.953 1.377 1 97.88 385 ASP B CA 1
ATOM 6513 C C . ASP B 1 385 ? -25.078 19.406 2.242 1 97.88 385 ASP B C 1
ATOM 6515 O O . ASP B 1 385 ? -26.062 19.953 1.734 1 97.88 385 ASP B O 1
ATOM 6519 N N . SER B 1 386 ? -24.984 19.156 3.5 1 98.19 386 SER B N 1
ATOM 6520 C CA . SER B 1 386 ? -26.062 19.531 4.41 1 98.19 386 SER B CA 1
ATOM 6521 C C . SER B 1 386 ? -26.25 21.047 4.449 1 98.19 386 SER B C 1
ATOM 6523 O O . SER B 1 386 ? -27.344 21.531 4.758 1 98.19 386 SER B O 1
ATOM 6525 N N . LYS B 1 387 ? -25.219 21.797 4.203 1 98.38 387 LYS B N 1
ATOM 6526 C CA . LYS B 1 387 ? -25.281 23.25 4.238 1 98.38 387 LYS B CA 1
ATOM 6527 C C . LYS B 1 387 ? -25.594 23.812 2.859 1 98.38 387 LYS B C 1
ATOM 6529 O O . LYS B 1 387 ? -25.719 25.031 2.693 1 98.38 387 LYS B O 1
ATOM 6534 N N . GLY B 1 388 ? -25.703 22.984 1.882 1 98 388 GLY B N 1
ATOM 6535 C CA . GLY B 1 388 ? -26.109 23.391 0.546 1 98 388 GLY B CA 1
ATOM 6536 C C . GLY B 1 388 ? -24.969 23.984 -0.263 1 98 388 GLY B C 1
ATOM 6537 O O . GLY B 1 388 ? -25.203 24.734 -1.213 1 98 388 GLY B O 1
ATOM 6538 N N . LEU B 1 389 ? -23.734 23.734 0.155 1 98.31 389 LEU B N 1
ATOM 6539 C CA . LEU B 1 389 ? -22.609 24.156 -0.668 1 98.31 389 LEU B CA 1
ATOM 6540 C C . LEU B 1 389 ? -22.562 23.391 -1.987 1 98.31 389 LEU B C 1
ATOM 6542 O O . LEU B 1 389 ? -22.859 22.203 -2.023 1 98.31 389 LEU B O 1
ATOM 6546 N N . ARG B 1 390 ? -22.219 24.125 -3.102 1 97.44 390 ARG B N 1
ATOM 6547 C CA . ARG B 1 390 ? -22.266 23.516 -4.434 1 97.44 390 ARG B CA 1
ATOM 6548 C C . ARG B 1 390 ? -20.984 22.734 -4.719 1 97.44 390 ARG B C 1
ATOM 6550 O O . ARG B 1 390 ? -19.875 23.266 -4.609 1 97.44 390 ARG B O 1
ATOM 6557 N N . GLU B 1 391 ? -21.156 21.453 -4.957 1 97.88 391 GLU B N 1
ATOM 6558 C CA . GLU B 1 391 ? -20.031 20.656 -5.473 1 97.88 391 GLU B CA 1
ATOM 6559 C C . GLU B 1 391 ? -19.672 21.078 -6.898 1 97.88 391 GLU B C 1
ATOM 6561 O O . GLU B 1 391 ? -20.531 21.062 -7.781 1 97.88 391 GLU B O 1
ATOM 6566 N N . THR B 1 392 ? -18.438 21.453 -7.152 1 97.25 392 THR B N 1
ATOM 6567 C CA . THR B 1 392 ? -18.047 21.969 -8.461 1 97.25 392 THR B CA 1
ATOM 6568 C C . THR B 1 392 ? -17.234 20.938 -9.227 1 97.25 392 THR B C 1
ATOM 6570 O O . THR B 1 392 ? -17.047 21.062 -10.438 1 97.25 392 THR B O 1
ATOM 6573 N N . GLU B 1 393 ? -16.703 20.031 -8.57 1 96.44 393 GLU B N 1
ATOM 6574 C CA . GLU B 1 393 ? -15.945 18.922 -9.141 1 96.44 393 GLU B CA 1
ATOM 6575 C C . GLU B 1 393 ? -16.188 17.625 -8.383 1 96.44 393 GLU B C 1
ATOM 6577 O O . GLU B 1 393 ? -15.93 17.547 -7.18 1 96.44 393 GLU B O 1
ATOM 6582 N N . THR B 1 394 ? -16.703 16.656 -9.117 1 97.06 394 THR B N 1
ATOM 6583 C CA . THR B 1 394 ? -16.922 15.359 -8.484 1 97.06 394 THR B CA 1
ATOM 6584 C C . THR B 1 394 ? -15.633 14.547 -8.461 1 97.06 394 THR B C 1
ATOM 6586 O O . THR B 1 394 ? -14.68 14.852 -9.18 1 97.06 394 THR B O 1
ATOM 6589 N N . TRP B 1 395 ? -15.664 13.57 -7.625 1 98.31 395 TRP B N 1
ATOM 6590 C CA . TRP B 1 395 ? -14.516 12.695 -7.441 1 98.31 395 TRP B CA 1
ATOM 6591 C C . TRP B 1 395 ? -13.961 12.234 -8.781 1 98.31 395 TRP B C 1
ATOM 6593 O O . TRP B 1 395 ? -14.703 11.711 -9.617 1 98.31 395 TRP B O 1
ATOM 6603 N N . ARG B 1 396 ? -12.703 12.406 -9.031 1 98.06 396 ARG B N 1
ATOM 6604 C CA . ARG B 1 396 ? -12 11.945 -10.227 1 98.06 396 ARG B CA 1
ATOM 6605 C C . ARG B 1 396 ? -10.5 11.812 -9.969 1 98.06 396 ARG B C 1
ATOM 6607 O O . ARG B 1 396 ? -9.977 12.398 -9.016 1 98.06 396 ARG B O 1
ATOM 6614 N N . PRO B 1 397 ? -9.805 11.078 -10.883 1 97 397 PRO B N 1
ATOM 6615 C CA . PRO B 1 397 ? -8.352 10.992 -10.711 1 97 397 PRO B CA 1
ATOM 6616 C C . PRO B 1 397 ? -7.633 12.289 -11.07 1 97 397 PRO B C 1
ATOM 6618 O O . PRO B 1 397 ? -8.078 13.023 -11.953 1 97 397 PRO B O 1
ATOM 6621 N N . TRP B 1 398 ? -6.613 12.617 -10.344 1 97.5 398 TRP B N 1
ATOM 6622 C CA . TRP B 1 398 ? -5.609 13.578 -10.789 1 97.5 398 TRP B CA 1
ATOM 6623 C C . TRP B 1 398 ? -4.27 12.898 -11.031 1 97.5 398 TRP B C 1
ATOM 6625 O O . TRP B 1 398 ? -4 11.828 -10.477 1 97.5 398 TRP B O 1
ATOM 6635 N N . THR B 1 399 ? -3.43 13.445 -11.961 1 94.31 399 THR B N 1
ATOM 6636 C CA . THR B 1 399 ? -2.256 12.727 -12.438 1 94.31 399 THR B CA 1
ATOM 6637 C C . THR B 1 399 ? -0.999 13.578 -12.289 1 94.31 399 THR B C 1
ATOM 6639 O O . THR B 1 399 ? -1.085 14.805 -12.148 1 94.31 399 THR B O 1
ATOM 6642 N N . LEU B 1 400 ? 0.119 12.953 -12.289 1 93 400 LEU B N 1
ATOM 6643 C CA . LEU B 1 400 ? 1.408 13.633 -12.242 1 93 400 LEU B CA 1
ATOM 6644 C C . LEU B 1 400 ? 1.806 14.141 -13.625 1 93 400 LEU B C 1
ATOM 6646 O O . LEU B 1 400 ? 2.475 15.164 -13.742 1 93 400 LEU B O 1
ATOM 6650 N N . ASP B 1 401 ? 1.357 13.445 -14.68 1 89.12 401 ASP B N 1
ATOM 6651 C CA . ASP B 1 401 ? 1.839 13.734 -16.031 1 89.12 401 ASP B CA 1
ATOM 6652 C C . ASP B 1 401 ? 0.728 14.328 -16.891 1 89.12 401 ASP B C 1
ATOM 6654 O O . ASP B 1 401 ? 0.94 14.609 -18.078 1 89.12 401 ASP B O 1
ATOM 6658 N N . GLY B 1 402 ? -0.446 14.492 -16.328 1 91 402 GLY B N 1
ATOM 6659 C CA . GLY B 1 402 ? -1.578 14.961 -17.125 1 91 402 GLY B CA 1
ATOM 6660 C C . GLY B 1 402 ? -2.109 13.922 -18.078 1 91 402 GLY B C 1
ATOM 6661 O O . GLY B 1 402 ? -2.893 14.234 -18.984 1 91 402 GLY B O 1
ATOM 6662 N N . LYS B 1 403 ? -1.703 12.695 -17.844 1 89.94 403 LYS B N 1
ATOM 6663 C CA . LYS B 1 403 ? -2.084 11.617 -18.75 1 89.94 403 LYS B CA 1
ATOM 6664 C C . LYS B 1 403 ? -2.496 10.367 -17.984 1 89.94 403 LYS B C 1
ATOM 6666 O O . LYS B 1 403 ? -3.635 10.266 -17.516 1 89.94 403 LYS B O 1
ATOM 6671 N N . LYS B 1 404 ? -1.504 9.516 -17.609 1 84.62 404 LYS B N 1
ATOM 6672 C CA . LYS B 1 404 ? -1.891 8.188 -17.125 1 84.62 404 LYS B CA 1
ATOM 6673 C C . LYS B 1 404 ? -1.4 7.957 -15.703 1 84.62 404 LYS B C 1
ATOM 6675 O O . LYS B 1 404 ? -1.851 7.027 -15.031 1 84.62 404 LYS B O 1
ATOM 6680 N N . GLN B 1 405 ? -0.472 8.688 -15.234 1 88.25 405 GLN B N 1
ATOM 6681 C CA . GLN B 1 405 ? 0.115 8.445 -13.922 1 88.25 405 GLN B CA 1
ATOM 6682 C C . GLN B 1 405 ? -0.766 9.008 -12.812 1 88.25 405 GLN B C 1
ATOM 6684 O O . GLN B 1 405 ? -0.507 10.102 -12.305 1 88.25 405 GLN B O 1
ATOM 6689 N N . VAL B 1 406 ? -1.707 8.172 -12.414 1 92.31 406 VAL B N 1
ATOM 6690 C CA . VAL B 1 406 ? -2.66 8.594 -11.398 1 92.31 406 VAL B CA 1
ATOM 6691 C C . VAL B 1 406 ? -1.936 8.805 -10.07 1 92.31 406 VAL B C 1
ATOM 6693 O O . VAL B 1 406 ? -1.263 7.895 -9.57 1 92.31 406 VAL B O 1
ATOM 6696 N N . ALA B 1 407 ? -2.025 9.984 -9.477 1 95.69 407 ALA B N 1
ATOM 6697 C CA . ALA B 1 407 ? -1.401 10.328 -8.203 1 95.69 407 ALA B CA 1
ATOM 6698 C C . ALA B 1 407 ? -2.385 10.156 -7.047 1 95.69 407 ALA B C 1
ATOM 6700 O O . ALA B 1 407 ? -1.978 10.031 -5.891 1 95.69 407 ALA B O 1
ATOM 6701 N N . GLY B 1 408 ? -3.631 10.156 -7.312 1 97.44 408 GLY B N 1
ATOM 6702 C CA . GLY B 1 408 ? -4.727 10.07 -6.359 1 97.44 408 GLY B CA 1
ATOM 6703 C C . GLY B 1 408 ? -6.043 10.586 -6.922 1 97.44 408 GLY B C 1
ATOM 6704 O O . GLY B 1 408 ? -6.336 10.391 -8.102 1 97.44 408 GLY B O 1
ATOM 6705 N N . TYR B 1 409 ? -6.848 11.156 -6.055 1 98.62 409 TYR B N 1
ATOM 6706 C CA . TYR B 1 409 ? -8.18 11.594 -6.465 1 98.62 409 TYR B CA 1
ATOM 6707 C C . TYR B 1 409 ? -8.508 12.961 -5.883 1 98.62 409 TYR B C 1
ATOM 6709 O O . TYR B 1 409 ? -7.871 13.406 -4.926 1 98.62 409 TYR B O 1
ATOM 6717 N N . VAL B 1 410 ? -9.492 13.594 -6.527 1 98.56 410 VAL B N 1
ATOM 6718 C CA . VAL B 1 410 ? -9.82 14.953 -6.105 1 98.56 410 VAL B CA 1
ATOM 6719 C C . VAL B 1 410 ? -11.328 15.188 -6.242 1 98.56 410 VAL B C 1
ATOM 6721 O O . VAL B 1 410 ? -11.977 14.602 -7.113 1 98.56 410 VAL B O 1
ATOM 6724 N N . PHE B 1 411 ? -11.922 15.906 -5.336 1 98.44 411 PHE B N 1
ATOM 6725 C CA . PHE B 1 411 ? -13.211 16.578 -5.516 1 98.44 411 PHE B CA 1
ATOM 6726 C C . PHE B 1 411 ? -13.156 18 -5 1 98.44 411 PHE B C 1
ATOM 6728 O O . PHE B 1 411 ? -12.219 18.391 -4.301 1 98.44 411 PHE B O 1
ATOM 6735 N N . GLY B 1 412 ? -14.141 18.828 -5.434 1 98.31 412 GLY B N 1
ATOM 6736 C CA . GLY B 1 412 ? -14.109 20.234 -5.059 1 98.31 412 GLY B CA 1
ATOM 6737 C C . GLY B 1 412 ? -15.492 20.812 -4.816 1 98.31 412 GLY B C 1
ATOM 6738 O O . GLY B 1 412 ? -16.484 20.281 -5.312 1 98.31 412 GLY B O 1
ATOM 6739 N N . TYR B 1 413 ? -15.531 21.828 -4.016 1 98.12 413 TYR B N 1
ATOM 6740 C CA . TYR B 1 413 ? -16.719 22.625 -3.754 1 98.12 413 TYR B CA 1
ATOM 6741 C C . TYR B 1 413 ? -16.5 24.078 -4.172 1 98.12 413 TYR B C 1
ATOM 6743 O O . TYR B 1 413 ? -15.367 24.484 -4.465 1 98.12 413 TYR B O 1
ATOM 6751 N N . GLU B 1 414 ? -17.516 24.844 -4.195 1 95.31 414 GLU B N 1
ATOM 6752 C CA . GLU B 1 414 ? -17.469 26.25 -4.633 1 95.31 414 GLU B CA 1
ATOM 6753 C C . GLU B 1 414 ? -16.438 27.047 -3.844 1 95.31 414 GLU B C 1
ATOM 6755 O O . GLU B 1 414 ? -16.031 26.625 -2.758 1 95.31 414 GLU B O 1
ATOM 6760 N N . SER B 1 415 ? -15.906 28.141 -4.391 1 88.81 415 SER B N 1
ATOM 6761 C CA . SER B 1 415 ? -14.984 29.125 -3.818 1 88.81 415 SER B CA 1
ATOM 6762 C C . SER B 1 415 ? -13.633 28.5 -3.498 1 88.81 415 SER B C 1
ATOM 6764 O O . SER B 1 415 ? -13.047 28.781 -2.453 1 88.81 415 SER B O 1
ATOM 6766 N N . ASN B 1 416 ? -13.188 27.547 -4.246 1 93.5 416 ASN B N 1
ATOM 6767 C CA . ASN B 1 416 ? -11.812 27.062 -4.324 1 93.5 416 ASN B CA 1
ATOM 6768 C C . ASN B 1 416 ? -11.484 26.109 -3.176 1 93.5 416 ASN B C 1
ATOM 6770 O O . ASN B 1 416 ? -10.414 26.203 -2.578 1 93.5 416 ASN B O 1
ATOM 6774 N N . PHE B 1 417 ? -12.453 25.344 -2.691 1 98.5 417 PHE B N 1
ATOM 6775 C CA . PHE B 1 417 ? -12.18 24.25 -1.779 1 98.5 417 PHE B CA 1
ATOM 6776 C C . PHE B 1 417 ? -11.945 22.953 -2.551 1 98.5 417 PHE B C 1
ATOM 6778 O O . PHE B 1 417 ? -12.773 22.562 -3.377 1 98.5 417 PHE B O 1
ATOM 6785 N N . HIS B 1 418 ? -10.836 22.297 -2.244 1 98.69 418 HIS B N 1
ATOM 6786 C CA . HIS B 1 418 ? -10.57 20.984 -2.826 1 98.69 418 HIS B CA 1
ATOM 6787 C C . HIS B 1 418 ? -10.125 19.984 -1.763 1 98.69 418 HIS B C 1
ATOM 6789 O O . HIS B 1 418 ? -9.453 20.359 -0.801 1 98.69 418 HIS B O 1
ATOM 6795 N N . TYR B 1 419 ? -10.578 18.781 -1.908 1 98.56 419 TYR B N 1
ATOM 6796 C CA . TYR B 1 419 ? -10.055 17.625 -1.206 1 98.56 419 TYR B CA 1
ATOM 6797 C C . TYR B 1 419 ? -9.297 16.703 -2.162 1 98.56 419 TYR B C 1
ATOM 6799 O O . TYR B 1 419 ? -9.781 16.406 -3.26 1 98.56 419 TYR B O 1
ATOM 6807 N N . LEU B 1 420 ? -8.102 16.281 -1.73 1 98.38 420 LEU B N 1
ATOM 6808 C CA . LEU B 1 420 ? -7.25 15.445 -2.57 1 98.38 420 LEU B CA 1
ATOM 6809 C C . LEU B 1 420 ? -6.734 14.242 -1.793 1 98.38 420 LEU B C 1
ATOM 6811 O O . LEU B 1 420 ? -6.441 14.344 -0.6 1 98.38 420 LEU B O 1
ATOM 6815 N N . THR B 1 421 ? -6.68 13.07 -2.469 1 98.69 421 THR B N 1
ATOM 6816 C CA . THR B 1 421 ? -5.941 11.945 -1.904 1 98.69 421 THR B CA 1
ATOM 6817 C C . THR B 1 421 ? -4.629 11.727 -2.652 1 98.69 421 THR B C 1
ATOM 6819 O O . THR B 1 421 ? -4.465 12.203 -3.779 1 98.69 421 THR B O 1
ATOM 6822 N N . ILE B 1 422 ? -3.686 11.18 -1.985 1 98.44 422 ILE B N 1
ATOM 6823 C CA . ILE B 1 422 ? -2.438 10.719 -2.586 1 98.44 422 ILE B CA 1
ATOM 6824 C C . ILE B 1 422 ? -2.346 9.203 -2.492 1 98.44 422 ILE B C 1
ATOM 6826 O O . ILE B 1 422 ? -2.248 8.648 -1.395 1 98.44 422 ILE B O 1
ATOM 6830 N N . ARG B 1 423 ? -2.307 8.516 -3.613 1 96.31 423 ARG B N 1
ATOM 6831 C CA . ARG B 1 423 ? -2.342 7.055 -3.664 1 96.31 423 ARG B CA 1
ATOM 6832 C C . ARG B 1 423 ? -1.074 6.457 -3.07 1 96.31 423 ARG B C 1
ATOM 6834 O O . ARG B 1 423 ? 0.035 6.797 -3.484 1 96.31 423 ARG B O 1
ATOM 6841 N N . GLY B 1 424 ? -1.274 5.555 -2.121 1 95.31 424 GLY B N 1
ATOM 6842 C CA . GLY B 1 424 ? -0.164 4.805 -1.559 1 95.31 424 GLY B CA 1
ATOM 6843 C C . GLY B 1 424 ? 0.59 5.566 -0.486 1 95.31 424 GLY B C 1
ATOM 6844 O O . GLY B 1 424 ? 1.631 5.113 -0.007 1 95.31 424 GLY B O 1
ATOM 6845 N N . SER B 1 425 ? 0.1 6.703 -0.087 1 96.25 425 SER B N 1
ATOM 6846 C CA . SER B 1 425 ? 0.819 7.488 0.912 1 96.25 425 SER B CA 1
ATOM 6847 C C . SER B 1 425 ? 0.271 7.234 2.312 1 96.25 425 SER B C 1
ATOM 6849 O O . SER B 1 425 ? -0.941 7.098 2.496 1 96.25 425 SER B O 1
ATOM 6851 N N . GLY B 1 426 ? 1.2 7.281 3.277 1 94.44 426 GLY B N 1
ATOM 6852 C CA . GLY B 1 426 ? 0.819 7.332 4.68 1 94.44 426 GLY B CA 1
ATOM 6853 C C . GLY B 1 426 ? 0.5 8.734 5.164 1 94.44 426 GLY B C 1
ATOM 6854 O O . GLY B 1 426 ? 0.106 9.594 4.371 1 94.44 426 GLY B O 1
ATOM 6855 N N . HIS B 1 427 ? 0.644 8.93 6.43 1 93.38 427 HIS B N 1
ATOM 6856 C CA . HIS B 1 427 ? 0.218 10.117 7.164 1 93.38 427 HIS B CA 1
ATOM 6857 C C . HIS B 1 427 ? 1.018 11.344 6.734 1 93.38 427 HIS B C 1
ATOM 6859 O O . HIS B 1 427 ? 0.445 12.406 6.488 1 93.38 427 HIS B O 1
ATOM 6865 N N . MET B 1 428 ? 2.354 11.18 6.703 1 93.75 428 MET B N 1
ATOM 6866 C CA . MET B 1 428 ? 3.234 12.258 6.266 1 93.75 428 MET B CA 1
ATOM 6867 C C . MET B 1 428 ? 3.434 12.227 4.758 1 93.75 428 MET B C 1
ATOM 6869 O O . MET B 1 428 ? 4.445 11.719 4.27 1 93.75 428 MET B O 1
ATOM 6873 N N . VAL B 1 429 ? 2.531 12.828 4.027 1 97.5 429 VAL B N 1
ATOM 6874 C CA . VAL B 1 429 ? 2.424 12.703 2.58 1 97.5 429 VAL B CA 1
ATOM 6875 C C . VAL B 1 429 ? 3.729 13.148 1.923 1 97.5 429 VAL B C 1
ATOM 6877 O O . VAL B 1 429 ? 4.285 12.43 1.085 1 97.5 429 VAL B O 1
ATOM 6880 N N . PRO B 1 430 ? 4.348 14.266 2.311 1 97.06 430 PRO B N 1
ATOM 6881 C CA . PRO B 1 430 ? 5.574 14.672 1.62 1 97.06 430 PRO B CA 1
ATOM 6882 C C . PRO B 1 430 ? 6.742 13.727 1.896 1 97.06 430 PRO B C 1
ATOM 6884 O O . PRO B 1 430 ? 7.711 13.695 1.135 1 97.06 430 PRO B O 1
ATOM 6887 N N . GLU B 1 431 ? 6.641 13.031 3.033 1 93.06 431 GLU B N 1
ATOM 6888 C CA . GLU B 1 431 ? 7.676 12.047 3.336 1 93.06 431 GLU B CA 1
ATOM 6889 C C . GLU B 1 431 ? 7.539 10.812 2.447 1 93.06 431 GLU B C 1
ATOM 6891 O O . GLU B 1 431 ? 8.516 10.367 1.841 1 93.06 431 GLU B O 1
ATOM 6896 N N . PHE B 1 432 ? 6.34 10.336 2.301 1 92 432 PHE B N 1
ATOM 6897 C CA . PHE B 1 432 ? 6.129 9.016 1.704 1 92 432 PHE B CA 1
ATOM 6898 C C . PHE B 1 432 ? 5.973 9.133 0.192 1 92 432 PHE B C 1
ATOM 6900 O O . PHE B 1 432 ? 6.273 8.188 -0.54 1 92 432 PHE B O 1
ATOM 6907 N N . LYS B 1 433 ? 5.418 10.242 -0.264 1 95.44 433 LYS B N 1
ATOM 6908 C CA . LYS B 1 433 ? 5.246 10.492 -1.691 1 95.44 433 LYS B CA 1
ATOM 6909 C C . LYS B 1 433 ? 5.695 11.906 -2.061 1 95.44 433 LYS B C 1
ATOM 6911 O O . LYS B 1 433 ? 4.887 12.734 -2.475 1 95.44 433 LYS B O 1
ATOM 6916 N N . PRO B 1 434 ? 7.008 12.156 -2.051 1 96 434 PRO B N 1
ATOM 6917 C CA . PRO B 1 434 ? 7.531 13.508 -2.229 1 96 434 PRO B CA 1
ATOM 6918 C C . PRO B 1 434 ? 7.184 14.102 -3.592 1 96 434 PRO B C 1
ATOM 6920 O O . PRO B 1 434 ? 6.871 15.289 -3.691 1 96 434 PRO B O 1
ATOM 6923 N N . GLN B 1 435 ? 7.211 13.289 -4.656 1 95.25 435 GLN B N 1
ATOM 6924 C CA . GLN B 1 435 ? 6.902 13.797 -5.988 1 95.25 435 GLN B CA 1
ATOM 6925 C C . GLN B 1 435 ? 5.453 14.266 -6.078 1 95.25 435 GLN B C 1
ATOM 6927 O O . GLN B 1 435 ? 5.176 15.352 -6.582 1 95.25 435 GLN B O 1
ATOM 6932 N N . ALA B 1 436 ? 4.562 13.43 -5.645 1 97.06 436 ALA B N 1
ATOM 6933 C CA . ALA B 1 436 ? 3.145 13.781 -5.676 1 97.06 436 ALA B CA 1
ATOM 6934 C C . ALA B 1 436 ? 2.859 14.992 -4.797 1 97.06 436 ALA B C 1
ATOM 6936 O O . ALA B 1 436 ? 2.068 15.867 -5.168 1 97.06 436 ALA B O 1
ATOM 6937 N N . ALA B 1 437 ? 3.508 15.039 -3.648 1 98.38 437 ALA B N 1
ATOM 6938 C CA . ALA B 1 437 ? 3.316 16.156 -2.727 1 98.38 437 ALA B CA 1
ATOM 6939 C C . ALA B 1 437 ? 3.799 17.469 -3.346 1 98.38 437 ALA B C 1
ATOM 6941 O O . ALA B 1 437 ? 3.141 18.5 -3.213 1 98.38 437 ALA B O 1
ATOM 6942 N N . GLN B 1 438 ? 4.938 17.375 -3.994 1 98.44 438 GLN B N 1
ATOM 6943 C CA . GLN B 1 438 ? 5.465 18.562 -4.664 1 98.44 438 GLN B CA 1
ATOM 6944 C C . GLN B 1 438 ? 4.516 19.047 -5.762 1 98.44 438 GLN B C 1
ATOM 6946 O O . GLN B 1 438 ? 4.215 20.234 -5.852 1 98.44 438 GLN B O 1
ATOM 6951 N N . SER B 1 439 ? 4.09 18.109 -6.578 1 97.88 439 SER B N 1
ATOM 6952 C CA . SER B 1 439 ? 3.16 18.453 -7.652 1 97.88 439 SER B CA 1
ATOM 6953 C C . SER B 1 439 ? 1.872 19.047 -7.102 1 97.88 439 SER B C 1
ATOM 6955 O O . SER B 1 439 ? 1.396 20.078 -7.598 1 97.88 439 SER B O 1
ATOM 6957 N N . MET B 1 440 ? 1.302 18.438 -6.09 1 98.56 440 MET B N 1
ATOM 6958 C CA . MET B 1 440 ? 0.077 18.906 -5.445 1 98.56 440 MET B CA 1
ATOM 6959 C C . MET B 1 440 ? 0.223 20.344 -4.973 1 98.56 440 MET B C 1
ATOM 6961 O O . MET B 1 440 ? -0.621 21.188 -5.273 1 98.56 440 MET B O 1
ATOM 6965 N N . LEU B 1 441 ? 1.296 20.609 -4.273 1 98.75 441 LEU B N 1
ATOM 6966 C CA . LEU B 1 441 ? 1.461 21.953 -3.715 1 98.75 441 LEU B CA 1
ATOM 6967 C C . LEU B 1 441 ? 1.691 22.984 -4.816 1 98.75 441 LEU B C 1
ATOM 6969 O O . LEU B 1 441 ? 1.217 24.109 -4.727 1 98.75 441 LEU B O 1
ATOM 6973 N N . GLN B 1 442 ? 2.412 22.609 -5.848 1 98.19 442 GLN B N 1
ATOM 6974 C CA . GLN B 1 442 ? 2.646 23.531 -6.961 1 98.19 442 GLN B CA 1
ATOM 6975 C C . GLN B 1 442 ? 1.335 23.938 -7.625 1 98.19 442 GLN B C 1
ATOM 6977 O O . GLN B 1 442 ? 1.111 25.109 -7.895 1 98.19 442 GLN B O 1
ATOM 6982 N N . PHE B 1 443 ? 0.533 23.016 -7.914 1 98.06 443 PHE B N 1
ATOM 6983 C CA . PHE B 1 443 ? -0.741 23.312 -8.562 1 98.06 443 PHE B CA 1
ATOM 6984 C C . PHE B 1 443 ? -1.646 24.109 -7.633 1 98.06 443 PHE B C 1
ATOM 6986 O O . PHE B 1 443 ? -2.355 25.016 -8.078 1 98.06 443 PHE B O 1
ATOM 6993 N N . PHE B 1 444 ? -1.605 23.781 -6.41 1 98.56 444 PHE B N 1
ATOM 6994 C CA . PHE B 1 444 ? -2.395 24.5 -5.418 1 98.56 444 PHE B CA 1
ATOM 6995 C C . PHE B 1 444 ? -1.997 25.969 -5.375 1 98.56 444 PHE B C 1
ATOM 6997 O O . PHE B 1 444 ? -2.854 26.844 -5.457 1 98.56 444 PHE B O 1
ATOM 7004 N N . LEU B 1 445 ? -0.684 26.188 -5.242 1 98.56 445 LEU B N 1
ATOM 7005 C CA . LEU B 1 445 ? -0.177 27.547 -5.098 1 98.56 445 LEU B CA 1
ATOM 7006 C C . LEU B 1 445 ? -0.408 28.359 -6.375 1 98.56 445 LEU B C 1
ATOM 7008 O O . LEU B 1 445 ? -0.624 29.562 -6.316 1 98.56 445 LEU B O 1
ATOM 7012 N N . ALA B 1 446 ? -0.417 27.688 -7.477 1 97.06 446 ALA B N 1
ATOM 7013 C CA . ALA B 1 446 ? -0.548 28.375 -8.758 1 97.06 446 ALA B CA 1
ATOM 7014 C C . ALA B 1 446 ? -2.016 28.531 -9.148 1 97.06 446 ALA B C 1
ATOM 7016 O O . ALA B 1 446 ? -2.328 29.156 -10.172 1 97.06 446 ALA B O 1
ATOM 7017 N N . ASP B 1 447 ? -2.867 27.984 -8.344 1 96.25 447 ASP B N 1
ATOM 7018 C CA . ASP B 1 447 ? -4.293 28.016 -8.648 1 96.25 447 ASP B CA 1
ATOM 7019 C C . ASP B 1 447 ? -4.574 27.406 -10.023 1 96.25 447 ASP B C 1
ATOM 7021 O O . ASP B 1 447 ? -5.25 28.031 -10.852 1 96.25 447 ASP B O 1
ATOM 7025 N N . LYS B 1 448 ? -4.008 26.328 -10.281 1 95.88 448 LYS B N 1
ATOM 7026 C CA . LYS B 1 448 ? -4.195 25.609 -11.547 1 95.88 448 LYS B CA 1
ATOM 7027 C C . LYS B 1 448 ? -5.105 24.406 -11.352 1 95.88 448 LYS B C 1
ATOM 7029 O O . LYS B 1 448 ? -5.188 23.844 -10.258 1 95.88 448 LYS B O 1
ATOM 7034 N N . ASN B 1 449 ? -5.723 24.047 -12.445 1 96.12 449 ASN B N 1
ATOM 7035 C CA . ASN B 1 449 ? -6.523 22.828 -12.414 1 96.12 449 ASN B CA 1
ATOM 7036 C C . ASN B 1 449 ? -5.66 21.594 -12.195 1 96.12 449 ASN B C 1
ATOM 7038 O O . ASN B 1 449 ? -4.555 21.5 -12.734 1 96.12 449 ASN B O 1
ATOM 7042 N N . TRP B 1 450 ? -6.195 20.734 -11.367 1 97.5 450 TRP B N 1
ATOM 7043 C CA . TRP B 1 450 ? -5.492 19.484 -11.164 1 97.5 450 TRP B CA 1
ATOM 7044 C C . TRP B 1 450 ? -5.398 18.688 -12.469 1 97.5 450 TRP B C 1
ATOM 7046 O O . TRP B 1 450 ? -6.391 18.547 -13.188 1 97.5 450 TRP B O 1
ATOM 7056 N N . PRO B 1 451 ? -4.215 18.172 -12.82 1 96.75 451 PRO B N 1
ATOM 7057 C CA . PRO B 1 451 ? -4.086 17.453 -14.078 1 96.75 451 PRO B CA 1
ATOM 7058 C C . PRO B 1 451 ? -4.98 16.219 -14.148 1 96.75 451 PRO B C 1
ATOM 7060 O O . PRO B 1 451 ? -4.957 15.383 -13.242 1 96.75 451 PRO B O 1
ATOM 7063 N N . ALA B 1 452 ? -5.66 16.094 -15.195 1 95.94 452 ALA B N 1
ATOM 7064 C CA . ALA B 1 452 ? -6.688 15.062 -15.312 1 95.94 452 ALA B CA 1
ATOM 7065 C C . ALA B 1 452 ? -6.117 13.781 -15.906 1 95.94 452 ALA B C 1
ATOM 7067 O O . ALA B 1 452 ? -5.062 13.797 -16.547 1 95.94 452 ALA B O 1
ATOM 7068 N N . TYR B 1 453 ? -6.785 12.688 -15.633 1 92.88 453 TYR B N 1
ATOM 7069 C CA . TYR B 1 453 ? -6.504 11.391 -16.25 1 92.88 453 TYR B CA 1
ATOM 7070 C C . TYR B 1 453 ? -6.945 11.383 -17.703 1 92.88 453 TYR B C 1
ATOM 7072 O O . TYR B 1 453 ? -8.117 11.609 -18.016 1 92.88 453 TYR B O 1
ATOM 7080 N N . ASN B 1 454 ? -5.988 11.273 -18.594 1 89.25 454 ASN B N 1
ATOM 7081 C CA . ASN B 1 454 ? -6.199 11.25 -20.047 1 89.25 454 ASN B CA 1
ATOM 7082 C C . ASN B 1 454 ? -5.297 10.219 -20.719 1 89.25 454 ASN B C 1
ATOM 7084 O O . ASN B 1 454 ? -4.285 10.578 -21.328 1 89.25 454 ASN B O 1
ATOM 7088 N N . PRO B 1 455 ? -5.719 9 -20.688 1 79.06 455 PRO B N 1
ATOM 7089 C CA . PRO B 1 455 ? -4.844 7.941 -21.188 1 79.06 455 PRO B CA 1
ATOM 7090 C C . PRO B 1 455 ? -4.727 7.941 -22.719 1 79.06 455 PRO B C 1
ATOM 7092 O O . PRO B 1 455 ? -5.672 8.32 -23.406 1 79.06 455 PRO B O 1
#

Nearest PDB structures (foldseek):
  4mws-assembly1_B  TM=8.577E-01  e=5.479E-37  Homo sapiens
  4cib-assembly1_A-2  TM=8.727E-01  e=2.713E-36  Homo sapiens
  4ci9-assembly1_A-2  TM=8.529E-01  e=8.964E-37  Homo sapiens
  1ac5-assembly1_A  TM=6.778E-01  e=7.143E-26  Saccharomyces cerevisiae
  4az0-assembly1_A  TM=8.597E-01  e=6.902E-20  Homo sapiens

Sequence (910 aa):
MTSCPAASSAATHQPGLHQDIPMERCMVHWILLESERDPKNDPLVVWYQGGPGASSLYGLFVEFGPLRLNELSMQHYNETGVPALIPNEYSWTKFANVLVIDNPPPVGFSYCDPVGPTGNGDSCGAWNDSLVATANHAMLSEWIKQMPDYAHLDMYITGESYAGVYVPTIVRAILNDPRGLNLKGFAVGDGCLGTEVLCGPSGGPYWNVEFMHGHGQFSNKLYNSIQSTCTETELKQGNLSTACHALIQQMNTEIGGYYGYNLYDTCYAQHVFAPNPSSSRQYWSSAVGMGVGGALNDYPCPGDALNIWVNLTEARQALHVPVSSTFFNGDNGAGMKYSLTEPDLLPFYEHVVRNTSLRVLVYNGDTDPGINSFVTQDKYVQYFDSKGLRETETWRPWTLDGKKQVAGYVFGYESNFHYLTIRGSGHMVPEFKPQAAQSMLQFFLADKNWPAYNPMTSCPAASSAATHQPGLHQDIPMERCMVHWILLESERDPKNDPLVVWYQGGPGASSLYGLFVEFGPLRLNELSMQHYNETGVPALIPNEYSWTKFANVLVIDNPPPVGFSYCDPVGPTGNGDSCGAWNDSLVATANHAMLSEWIKQMPDYAHLDMYITGESYAGVYVPTIVRAILNDPRGLNLKGFAVGDGCLGTEVLCGPSGGPYWNVEFMHGHGQFSNKLYNSIQSTCTETELKQGNLSTACHALIQQMNTEIGGYYGYNLYDTCYAQHVFAPNPSSSRQYWSSAVGMGVGGALNDYPCPGDALNIWVNLTEARQALHVPVSSTFFNGDNGAGMKYSLTEPDLLPFYEHVVRNTSLRVLVYNGDTDPGINSFVTQDKYVQYFDSKGLRETETWRPWTLDGKKQVAGYVFGYESNFHYLTIRGSGHMVPEFKPQAAQSMLQFFLADKNWPAYNP